Protein 9Q1F (pdb70)

Radius of gyration: 30.3 Å; Cα contacts (8 Å, |Δi|>4): 1273; chains: 2; bounding box: 85×87×67 Å

Nearest PDB structures (foldseek):
  2huk-assembly1_A-2  TM=9.975E-01  e=2.838E-24  Tequatrovirus T4
  6igl-assembly1_A  TM=9.955E-01  e=9.458E-24  Homo sapiens
  6bg5-assembly1_A  TM=9.302E-01  e=1.596E-24  Tequatrovirus T4
  7bu6-assembly1_A  TM=8.916E-01  e=4.093E-24  Tequatrovirus T4
  7mwz-assembly1_A  TM=4.841E-01  e=2.292E-34  Drosophila eugracilis

Secondary structure (DSSP, 8-state):
--HHHHHHHHT--EEEEEE-TTS-EEEETTEEEES-S-HHHHHHHHHHHHTS--TTB--HHHHHHHHHHHHHHHHHHHHT-TTTHHHHHHS-HHHHHHHHHHHHHH-HHHHHT-HHHHHHHHTT-HHHHHHHHTTSHHHHHSHHHHHHHHHHHHHSSSGGG----HHHHHHHHHIIIIIHHHHTTS-GGGPBEEESSS----BBSSSB-HHHHHHH-TT-EE---EEEEEETT----BS---STTHHHHSTT-TT-EEEEEEEEPPEEEEETTEEEEEE--EEEEEEE-SSSSSS-EEEEEEEE-HHHHHHHTT---HHHHHHHHHHHHHHHHHHHHH-SS-SSSEEEEEESSHHHHHHHHHHHHHHHHHH-/--HHHHHHHHT--EEEEEE-TTS-EEEETTEEEES-S-HHHHHHHHHHHHT--TTB--HHHHHHHHHHHHHHHHHHHHT-TTTHHHHHHS-HHHHHHHHHHHHHH-HHHHHT-HHHHHHHHTT-HHHHHHHHTTSHHHHHSHHHHHHHHHHHHH-SSTT--TT-HHHHHHHHHIIIIIHHHHHH--STTPBEEE------BBSSSB-TTT----EE---EEEEEETT----SS---TTTHHHHSTT-TT-EEEEEEEEPPEEEEETTEEEEEE--EEEEEEE---EEEEEEEE-HHHHHHHTT---HHHHHHHHHHHHHHHHHHHHT--S-TTSEEEEEESSHHHHHHHHHHHHHHHHHHH-

InterPro domains:
  IPR001165 T4-type lysozyme [PR00684] (4-23)
  IPR001165 T4-type lysozyme [PR00684] (24-42)
  IPR001165 T4-type lysozyme [PR00684] (51-70)
  IPR001165 T4-type lysozyme [PR00684] (72-92)
  IPR001165 T4-type lysozyme [PR00684] (95-114)
  IPR001165 T4-type lysozyme [PR00684] (118-137)
  IPR001165 T4-type lysozyme [PR00684] (138-159)
  IPR002196 Glycoside hydrolase, family 24 [PF00959] (11-135)
  IPR023346 Lysozyme-like domain superfamily [SSF53955] (1-161)
  IPR023347 Lysozyme domain superfamily [G3DSA:1.10.530.40] (1-164)
  IPR034690 Endolysin T4 type [MF_04110] (1-159)
  IPR052619 Bacteriophage lysozyme-like [PTHR37406] (4-161)

Sequence (734 aa):
MNIFEMLRIDQGLRLKIYKDTEGYYTIGIGHLLTKSPSLNAAKSELDKAIGRNTNGVITKDEAEKLFNQDVDAAVRGILRNAKLKPVYDSLDAVRRAALINMVFQMGETGVAGFTNSLRMLQQKRWDEAAVNLAKSRWYNQTPNRAKRVITTFRTGTWDAYGMLDVGAASAQSIWSGYLEIILSNGAMDARKIRHQTQPCDCGTLGHPSPEFKNVYGANSIVLPVLFELAPLDGDVPEGVATEAELAIHFPECESLKVHPELHVEPVTNDRAGVKGRSYGQHTVYSLLRSDSDDDARVFFPMEWATPISTVKSMNLEDSMLRVQLKAFCARFDQLVSQSQNHSHEIKLVKGLSRGDVGRAIIDAVREEQNRLMNIFEMLRIDQGLRLKIYKDTEGYYTIGIGHLLTKSPSLNAAKSELDKAIGRTNGVITKDEAEKLFNQDVDAAVRGILRNAKLKPVYDSLDAVRRAALINMVFQMGETGVAGFTNSLRMLQQKRWDEAAVNLAKSRWYNQTPNRAKRVITTFRTGTWDAYGMLDVGAASAQSIWSGYLEIILSNGAMDARKIRHQQPCDCGTLGHPSPEFKVYSIVLPVLFELAPLDGDVPEGVATEAELAIHFPECESLKVHPELHVEPVTNDRAGVKGRSYGQHTVYSLLRDARVFFPMEWATPISTVKSMNLEDSMLRVQLKAFCARFDQLVSQSQNHSHEIKLVKGLSRGDVGRAIIDAVREEQNRLQ

Solvent-accessible surface area: 33442 Å² total; per-residue (Å²): 90,71,31,6,23,0,0,6,0,11,61,14,21,137,15,140,32,43,110,54,147,134,32,56,19,3,0,1,5,39,32,82,17,31,141,35,116,54,82,113,40,0,49,54,77,0,35,156,38,24,71,100,142,8,107,5,43,0,36,70,115,29,0,51,112,1,3,66,83,37,18,86,43,15,29,131,4,0,73,180,36,95,137,0,93,58,2,17,68,37,6,63,81,28,23,80,5,0,0,6,0,2,16,45,58,58,29,50,124,30,0,10,58,31,88,82,4,11,120,13,1,74,102,108,74,52,100,95,0,8,90,42,1,39,154,26,171,14,52,113,112,46,51,39,17,0,98,16,0,11,32,0,0,92,57,15,52,55,122,26,0,43,221,56,53,4,0,13,8,13,0,8,44,12,14,13,15,42,2,81,20,4,4,80,101,34,37,2,63,56,20,107,5,87,50,97,115,116,119,30,114,4,19,26,2,29,147,32,11,108,75,1,72,115,96,40,25,89,79,7,47,14,4,21,5,1,0,0,0,0,0,14,56,1,54,24,8,167,18,28,5,71,122,95,87,21,74,114,17,9,41,93,11,136,51,17,103,8,14,71,50,1,23,0,69,42,10,87,42,47,30,12,2,10,87,24,50,39,13,9,59,1,12,4,2,0,1,66,42,68,102,38,134,81,122,6,28,0,2,0,0,1,10,6,0,27,12,1,33,21,1,106,49,23,139,26,88,99,4,38,15,36,13,11,1,45,9,0,4,56,64,1,47,80,22,13,81,125,23,182,99,20,41,118,26,5,46,19,5,103,1,18,24,42,20,18,0,1,67,22,0,42,98,6,0,55,84,3,21,137,111,128,96,73,36,11,22,0,0,3,0,8,58,10,18,138,16,145,32,43,135,47,136,131,29,80,26,5,0,1,11,43,42,87,23,28,141,34,132,50,92,100,32,0,39,66,64,2,58,144,47,31,46,164,35,125,5,61,6,42,60,99,48,1,48,120,18,5,71,96,33,17,75,49,14,30,134,6,0,92,179,38,92,112,0,96,56,3,28,77,40,4,70,83,26,20,88,4,0,1,8,1,1,10,48,48,69,28,39,120,21,0,16,58,26,71,86,4,7,114,20,1,74,95,102,70,50,99,88,0,4,91,46,1,37,156,25,207,4,48,112,144,41,48,42,23,0,105,15,0,9,35,0,1,88,67,14,51,62,127,29,29,74,157,82,51,1,1,10,9,12,0,32,32,7,20,23,15,20,0,88,16,6,13,93,108,33,42,5,62,60,23,106,8,88,45,120,137,131,28,128,7,15,18,0,31,119,16,23,110,116,6,115,136,74,48,44,9,0,24,4,0,2,0,0,0,0,13,44,0,49,17,7,159,17,26,3,82,100,94,87,13,71,109,24,9,40,77,14,170,19,14,97,4,18,53,55,0,22,0,63,46,11,100,29,42,83,3,2,25,128,25,75,32,1,4,30,0,1,4,1,0,0,72,134,168,44,35,0,4,0,0,2,11,6,1,31,15,3,30,7,4,85,45,27,137,30,90,98,2,30,19,30,18,4,2,48,22,2,4,59,70,0,47,86,18,42,94,125,33,142,140,41,85,103,20,12,53,16,5,91,0,18,16,45,16,12,0,1,66,27,1,35,99,7,0,87,108,6,11,110,96,97,134

Structure (mmCIF, N/CA/C/O backbone):
data_9Q1F
#
_entry.id   9Q1F
#
_cell.length_a   66.946
_cell.length_b   88.743
_cell.length_c   76.023
_cell.angle_alpha   90.000
_cell.angle_beta   94.143
_cell.angle_gamma   90.000
#
_symmetry.space_group_name_H-M   'P 1 21 1'
#
loop_
_entity.id
_entity.type
_entity.pdbx_description
1 polymer 'Endolysin,Stimulator of interferon genes'
2 non-polymer cGAMP
3 water water
#
loop_
_atom_site.group_PDB
_atom_site.id
_atom_site.type_symbol
_atom_site.label_atom_id
_atom_site.label_alt_id
_atom_site.label_comp_id
_atom_site.label_asym_id
_atom_site.label_entity_id
_atom_site.label_seq_id
_atom_site.pdbx_PDB_ins_code
_atom_site.Cartn_x
_atom_site.Cartn_y
_atom_site.Cartn_z
_atom_site.occupancy
_atom_site.B_iso_or_equiv
_atom_site.auth_seq_id
_atom_site.auth_comp_id
_atom_site.auth_asym_id
_atom_site.auth_atom_id
_atom_site.pdbx_PDB_model_num
ATOM 1 N N . MET A 1 1 ? 34.51160 32.76715 71.86813 1.000 56.98152 -16 MET A N 1
ATOM 2 C CA . MET A 1 1 ? 35.95544 32.60107 71.78731 1.000 62.22924 -16 MET A CA 1
ATOM 3 C C . MET A 1 1 ? 36.67328 33.93515 71.94064 1.000 60.09970 -16 MET A C 1
ATOM 4 O O . MET A 1 1 ? 36.22312 34.81689 72.67297 1.000 67.10880 -16 MET A O 1
ATOM 9 N N . ASN A 1 2 ? 37.79414 34.07241 71.23967 1.000 52.65761 -15 ASN A N 1
ATOM 10 C CA . ASN A 1 2 ? 38.64795 35.24730 71.35149 1.000 56.67593 -15 ASN A CA 1
ATOM 11 C C . ASN A 1 2 ? 39.46048 35.37155 70.06799 1.000 51.01645 -15 ASN A C 1
ATOM 12 O O . ASN A 1 2 ? 39.31657 34.57517 69.13651 1.000 49.64873 -15 ASN A O 1
ATOM 17 N N . ILE A 1 3 ? 40.32337 36.38837 70.03018 1.000 55.46939 -14 ILE A N 1
ATOM 18 C CA . ILE A 1 3 ? 41.16505 36.62369 68.86112 1.000 47.58658 -14 ILE A CA 1
ATOM 19 C C . ILE A 1 3 ? 42.16608 35.48948 68.66803 1.000 49.62316 -14 ILE A C 1
ATOM 20 O O . ILE A 1 3 ? 42.56454 35.19022 67.53507 1.000 52.78414 -14 ILE A O 1
ATOM 25 N N . PHE A 1 4 ? 42.58627 34.84038 69.75696 1.000 51.06557 -13 PHE A N 1
ATOM 26 C CA . PHE A 1 4 ? 43.55795 33.75563 69.65279 1.000 52.02886 -13 PHE A CA 1
ATOM 27 C C . PHE A 1 4 ? 42.99865 32.58374 68.85366 1.000 48.89949 -13 PHE A C 1
ATOM 28 O O . PHE A 1 4 ? 43.65375 32.07387 67.93725 1.000 46.18713 -13 PHE A O 1
ATOM 36 N N . GLU A 1 5 ? 41.78272 32.14344 69.18623 1.000 55.36002 -12 GLU A N 1
ATOM 37 C CA . GLU A 1 5 ? 41.15951 31.05590 68.43706 1.000 50.99930 -12 GLU A CA 1
ATOM 38 C C . GLU A 1 5 ? 40.88149 31.46186 66.99453 1.000 52.89905 -12 GLU A C 1
ATOM 39 O O . GLU A 1 5 ? 40.97447 30.63109 66.08246 1.000 50.88799 -12 GLU A O 1
ATOM 45 N N . MET A 1 6 ? 40.51802 32.72879 66.77551 1.000 46.59159 -11 MET A N 1
ATOM 46 C CA . MET A 1 6 ? 40.27937 33.22584 65.42279 1.000 44.23736 -11 MET A CA 1
ATOM 47 C C . MET A 1 6 ? 41.50083 33.02118 64.53190 1.000 43.60864 -11 MET A C 1
ATOM 48 O O . MET A 1 6 ? 41.40239 32.43718 63.44544 1.000 39.69458 -11 MET A O 1
ATOM 53 N N . LEU A 1 7 ? 42.66509 33.50492 64.97708 1.000 42.85797 -10 LEU A N 1
ATOM 54 C CA . LEU A 1 7 ? 43.87937 33.38685 64.17509 1.000 50.50670 -10 LEU A CA 1
ATOM 55 C C . LEU A 1 7 ? 44.41184 31.95975 64.16452 1.000 46.23846 -10 LEU A C 1
ATOM 56 O O . LEU A 1 7 ? 45.01906 31.53460 63.17462 1.000 44.99811 -10 LEU A O 1
ATOM 61 N N . ARG A 1 8 ? 44.19889 31.21138 65.25018 1.000 44.38641 -9 ARG A N 1
ATOM 62 C CA . ARG A 1 8 ? 44.58701 29.80470 65.26869 1.000 50.87487 -9 ARG A CA 1
ATOM 63 C C . ARG A 1 8 ? 43.85834 29.02617 64.18055 1.000 48.92451 -9 ARG A C 1
ATOM 64 O O . ARG A 1 8 ? 44.41806 28.09650 63.58762 1.000 47.99260 -9 ARG A O 1
ATOM 72 N N . ILE A 1 9 ? 42.60272 29.38699 63.91358 1.000 49.06061 -8 ILE A N 1
ATOM 73 C CA . ILE A 1 9 ? 41.85302 28.75914 62.82993 1.000 44.32475 -8 ILE A CA 1
ATOM 74 C C . ILE A 1 9 ? 42.34750 29.25238 61.47452 1.000 44.19946 -8 ILE A C 1
ATOM 75 O O . ILE A 1 9 ? 42.60039 28.45776 60.56169 1.000 40.64656 -8 ILE A O 1
ATOM 80 N N . ASP A 1 10 ? 42.51059 30.57001 61.32838 1.000 50.12962 -7 ASP A N 1
ATOM 81 C CA . ASP A 1 10 ? 42.81302 31.14637 60.02103 1.000 46.09138 -7 ASP A CA 1
ATOM 82 C C . ASP A 1 10 ? 44.25986 30.91101 59.60458 1.000 46.31713 -7 ASP A C 1
ATOM 83 O O . ASP A 1 10 ? 44.53047 30.65374 58.42656 1.000 44.64859 -7 ASP A O 1
ATOM 88 N N . GLN A 1 11 ? 45.19904 30.98099 60.54720 1.000 48.80140 -6 GLN A N 1
ATOM 89 C CA . GLN A 1 11 ? 46.61642 30.84588 60.23443 1.000 43.85643 -6 GLN A CA 1
ATOM 90 C C . GLN A 1 11 ? 47.21689 29.51635 60.65583 1.000 52.18551 -6 GLN A C 1
ATOM 91 O O . GLN A 1 11 ? 48.11632 29.01825 59.97619 1.000 53.44018 -6 GLN A O 1
ATOM 97 N N . GLY A 1 12 ? 46.73919 28.92799 61.74226 1.000 52.35801 -5 GLY A N 1
ATOM 98 C CA . GLY A 1 12 ? 47.33155 27.72462 62.27921 1.000 56.41392 -5 GLY A CA 1
ATOM 99 C C . GLY A 1 12 ? 48.30464 28.03573 63.40380 1.000 46.20396 -5 GLY A C 1
ATOM 100 O O . GLY A 1 12 ? 48.818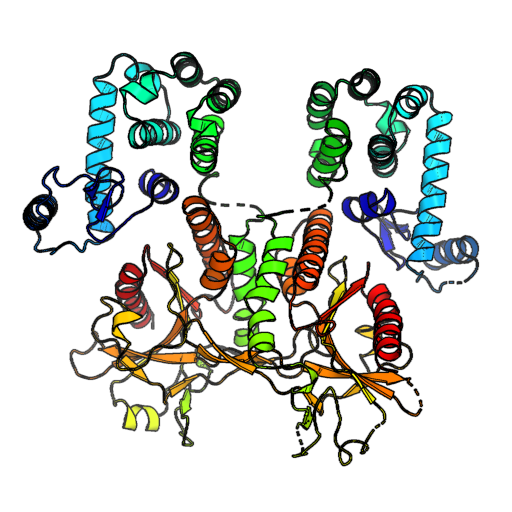35 29.14856 63.53857 1.000 40.69329 -5 GLY A O 1
ATOM 101 N N . LEU A 1 13 ? 48.56162 27.02682 64.22759 1.000 46.60971 -4 LEU A N 1
ATOM 102 C CA . LEU A 1 13 ? 49.45288 27.16949 65.36786 1.000 49.25058 -4 LEU A CA 1
ATOM 103 C C . LEU A 1 13 ? 50.43933 26.01358 65.37465 1.000 52.25837 -4 LEU A C 1
ATOM 104 O O . LEU A 1 13 ? 50.06192 24.86155 65.14017 1.000 55.49682 -4 LEU A O 1
ATOM 109 N N . ARG A 1 14 ? 51.70366 26.32867 65.64490 1.000 54.42343 -3 ARG A N 1
ATOM 110 C CA . ARG A 1 14 ? 52.76211 25.33258 65.72179 1.000 47.78920 -3 ARG A CA 1
ATOM 111 C C . ARG A 1 14 ? 53.49361 25.47060 67.04596 1.000 48.46457 -3 ARG A C 1
ATOM 112 O O . ARG A 1 14 ? 53.88465 26.57579 67.43367 1.000 53.00293 -3 ARG A O 1
ATOM 120 N N . LEU A 1 15 ? 53.68485 24.34581 67.72811 1.000 59.76568 -2 LEU A N 1
ATOM 121 C CA . LEU A 1 15 ? 54.40000 24.31119 68.99299 1.000 61.12763 -2 LEU A CA 1
ATOM 122 C C . LEU A 1 15 ? 55.85384 23.89815 68.81830 1.000 59.68415 -2 LEU A C 1
ATOM 123 O O . LEU A 1 15 ? 56.57517 23.76860 69.81213 1.000 61.02492 -2 LEU A O 1
ATOM 128 N N . LYS A 1 16 ? 56.29071 23.68242 67.57951 1.000 58.32098 -1 LYS A N 1
ATOM 129 C CA . LYS A 1 16 ? 57.68306 23.43726 67.24345 1.000 58.29783 -1 LYS A CA 1
ATOM 130 C C . LYS A 1 16 ? 58.17325 24.53907 66.31179 1.000 58.99885 -1 LYS A C 1
ATOM 131 O O . LYS A 1 16 ? 57.39450 25.11450 65.54516 1.000 57.54318 -1 LYS A O 1
ATOM 137 N N . ILE A 1 17 ? 59.47210 24.83287 66.38058 1.000 55.22347 0 ILE A N 1
ATOM 138 C CA . ILE A 1 17 ? 60.05039 25.86357 65.52483 1.000 56.98684 0 ILE A CA 1
ATOM 139 C C . ILE A 1 17 ? 59.99192 25.41011 64.07215 1.000 55.26279 0 ILE A C 1
ATOM 140 O O . ILE A 1 17 ? 60.40738 24.29380 63.73553 1.000 62.05967 0 ILE A O 1
ATOM 145 N N . TYR A 1 18 ? 59.46876 26.27204 63.20241 1.000 49.30808 1 TYR A N 1
ATOM 146 C CA . TYR A 1 18 ? 59.36887 25.97017 61.78296 1.000 58.34897 1 TYR A CA 1
ATOM 147 C C . TYR A 1 18 ? 59.83011 27.16960 60.96766 1.000 53.82779 1 TYR A C 1
ATOM 148 O O . TYR A 1 18 ? 59.86887 28.30326 61.45312 1.000 52.66605 1 TYR A O 1
ATOM 157 N N . LYS A 1 19 ? 60.17259 26.90235 59.71031 1.000 54.79153 2 LYS A N 1
ATOM 158 C CA . LYS A 1 19 ? 60.48370 27.95145 58.75080 1.000 55.86249 2 LYS A CA 1
ATOM 159 C C . LYS A 1 19 ? 59.20786 28.36511 58.02923 1.000 58.54033 2 LYS A C 1
ATOM 160 O O . LYS A 1 19 ? 58.46019 27.51221 57.54046 1.000 64.73862 2 LYS A O 1
ATOM 166 N N . ASP A 1 20 ? 58.96212 29.66958 57.96358 1.000 56.71902 3 ASP A N 1
ATOM 167 C CA . ASP A 1 20 ? 57.74971 30.18485 57.34173 1.000 57.26045 3 ASP A CA 1
ATOM 168 C C . ASP A 1 20 ? 57.93354 30.25531 55.82491 1.000 63.37139 3 ASP A C 1
ATOM 169 O O . ASP A 1 20 ? 58.84130 29.64656 55.25204 1.000 65.72602 3 ASP A O 1
ATOM 174 N N . THR A 1 21 ? 57.03556 30.98426 55.15767 1.000 68.40457 4 THR A N 1
ATOM 175 C CA . THR A 1 21 ? 57.05153 31.05863 53.69959 1.000 67.95312 4 THR A CA 1
ATOM 176 C C . THR A 1 21 ? 58.38235 31.59594 53.17933 1.000 68.71721 4 THR A C 1
ATOM 177 O O . THR A 1 21 ? 58.89701 31.11946 52.16019 1.000 69.28406 4 THR A O 1
ATOM 181 N N . GLU A 1 22 ? 58.96612 32.57090 53.87416 1.000 66.00673 5 GLU A N 1
ATOM 182 C CA . GLU A 1 22 ? 60.23209 33.15943 53.45643 1.000 66.45253 5 GLU A CA 1
ATOM 183 C C . GLU A 1 22 ? 61.45172 32.45841 54.03924 1.000 61.05858 5 GLU A C 1
ATOM 184 O O . GLU A 1 22 ? 62.57655 32.90420 53.79122 1.000 56.35373 5 GLU A O 1
ATOM 190 N N . GLY A 1 23 ? 61.27249 31.38446 54.79837 1.000 60.95326 6 GLY A N 1
ATOM 191 C CA . GLY A 1 23 ? 62.40960 30.64255 55.29431 1.000 59.45077 6 GLY A CA 1
ATOM 192 C C . GLY A 1 23 ? 62.88533 31.05074 56.66849 1.000 59.00773 6 GLY A C 1
ATOM 193 O O . GLY A 1 23 ? 63.94399 30.58176 57.10339 1.000 63.25989 6 GLY A O 1
ATOM 194 N N . TYR A 1 24 ? 62.14215 31.90586 57.36481 1.000 57.76255 7 TYR A N 1
ATOM 195 C CA . TYR A 1 24 ? 62.54467 32.40329 58.67142 1.000 52.14484 7 TYR A CA 1
ATOM 196 C C . TYR A 1 24 ? 61.94843 31.54238 59.77657 1.000 53.14382 7 TYR A C 1
ATOM 197 O O . TYR A 1 24 ? 60.80377 31.08943 59.68039 1.000 52.97784 7 TYR A O 1
ATOM 206 N N . TYR A 1 25 ? 62.73453 31.32214 60.82795 1.000 50.00784 8 TYR A N 1
ATOM 207 C CA . TYR A 1 25 ? 62.29389 30.48135 61.93181 1.000 49.23768 8 TYR A CA 1
ATOM 208 C C . TYR A 1 25 ? 61.12829 31.13237 62.66423 1.000 48.69559 8 TYR A C 1
ATOM 209 O O . TYR A 1 25 ? 61.15520 32.33101 62.95956 1.000 49.93944 8 TYR A O 1
ATOM 218 N N . THR A 1 26 ? 60.10355 30.33388 62.95801 1.000 48.92073 9 THR A N 1
ATOM 219 C CA . THR A 1 26 ? 58.85174 30.83961 63.49672 1.000 48.93531 9 THR A CA 1
ATOM 220 C C . THR A 1 26 ? 58.29305 29.83845 64.50040 1.000 55.03937 9 THR A C 1
ATOM 221 O O . THR A 1 26 ? 58.59148 28.64278 64.45038 1.000 57.88152 9 THR A O 1
ATOM 225 N N . ILE A 1 27 ? 57.47027 30.34676 65.42019 1.000 56.59133 10 ILE A N 1
ATOM 226 C CA . ILE A 1 27 ? 56.86059 29.54632 66.47280 1.000 48.46012 10 ILE A CA 1
ATOM 227 C C . ILE A 1 27 ? 55.44652 30.06641 66.69629 1.000 52.90447 10 ILE A C 1
ATOM 228 O O . ILE A 1 27 ? 55.11204 31.19417 66.32885 1.000 53.68790 10 ILE A O 1
ATOM 233 N N . GLY A 1 28 ? 54.61168 29.22774 67.30580 1.000 46.92338 11 GLY A N 1
ATOM 234 C CA . GLY A 1 28 ? 53.26834 29.65653 67.65998 1.000 41.08168 11 GLY A CA 1
ATOM 235 C C . GLY A 1 28 ? 52.44471 30.03472 66.44568 1.000 46.53539 11 GLY A C 1
ATOM 236 O O . GLY A 1 28 ? 52.45240 29.35061 65.41603 1.000 48.96192 11 GLY A O 1
ATOM 237 N N . ILE A 1 29 ? 51.71924 31.14715 66.56668 1.000 44.20662 12 ILE A N 1
ATOM 238 C CA . ILE A 1 29 ? 50.89857 31.66857 65.47906 1.000 47.26367 12 ILE A CA 1
ATOM 239 C C . ILE A 1 29 ? 51.68837 32.74587 64.74663 1.000 46.77765 12 ILE A C 1
ATOM 240 O O . ILE A 1 29 ? 51.54184 33.94109 65.02726 1.000 48.57113 12 ILE A O 1
ATOM 245 N N . GLY A 1 30 ? 52.53709 32.32612 63.81363 1.000 50.30203 13 GLY A N 1
ATOM 246 C CA . GLY A 1 30 ? 53.29197 33.25530 62.98447 1.000 43.10355 13 GLY A CA 1
ATOM 247 C C . GLY A 1 30 ? 54.14384 34.24166 63.75340 1.000 51.28927 13 GLY A C 1
ATOM 248 O O . GLY A 1 30 ? 54.20094 35.42391 63.39144 1.000 54.54466 13 GLY A O 1
ATOM 249 N N . HIS A 1 31 ? 54.82506 33.77990 64.79932 1.000 46.66457 14 HIS A N 1
ATOM 250 C CA . HIS A 1 31 ? 55.68796 34.62855 65.61363 1.000 48.22821 14 HIS A CA 1
ATOM 251 C C . HIS A 1 31 ? 57.13185 34.48023 65.15155 1.000 47.65691 14 HIS A C 1
ATOM 252 O O . HIS A 1 31 ? 57.75648 33.43607 65.36620 1.000 52.82314 14 HIS A O 1
ATOM 259 N N . LEU A 1 32 ? 57.66554 35.53424 64.54258 1.000 45.40748 15 LEU A N 1
ATOM 260 C CA . LEU A 1 32 ? 59.04039 35.50489 64.06864 1.000 47.29860 15 LEU A CA 1
ATOM 261 C C . LEU A 1 32 ? 60.01154 35.48765 65.24311 1.000 52.19318 15 LEU A C 1
ATOM 262 O O . LEU A 1 32 ? 59.83459 36.20526 66.23171 1.000 52.63609 15 LEU A O 1
ATOM 267 N N . LEU A 1 33 ? 61.03831 34.64753 65.13143 1.000 46.50725 16 LEU A N 1
ATOM 268 C CA . LEU A 1 33 ? 62.08574 34.52775 66.13718 1.000 50.95140 16 LEU A CA 1
ATOM 269 C C . LEU A 1 33 ? 63.34237 35.28369 65.72820 1.000 49.35826 16 LEU A C 1
ATOM 270 O O . LEU A 1 33 ? 63.84390 36.11465 66.49099 1.000 49.12498 16 LEU A O 1
ATOM 275 N N . THR A 1 34 ? 63.85788 35.00925 64.53272 1.000 46.18033 17 THR A N 1
ATOM 276 C CA . THR A 1 34 ? 65.04047 35.68592 64.02409 1.000 48.54733 17 THR A CA 1
ATOM 277 C C . THR A 1 34 ? 65.05385 35.55976 62.50782 1.000 48.80583 17 THR A C 1
ATOM 278 O O . THR A 1 34 ? 64.45915 34.63741 61.94271 1.000 47.82669 17 THR A O 1
ATOM 282 N N . LYS A 1 35 ? 65.72534 36.50546 61.85625 1.000 45.63320 18 LYS A N 1
ATOM 283 C CA . LYS A 1 35 ? 65.98122 36.41436 60.42727 1.000 46.64639 18 LYS A CA 1
ATOM 284 C C . LYS A 1 35 ? 67.27479 35.67687 60.13279 1.000 48.43730 18 LYS A C 1
ATOM 285 O O . LYS A 1 35 ? 67.71312 35.64314 58.97856 1.000 50.99685 18 LYS A O 1
ATOM 291 N N . SER A 1 36 ? 67.88848 35.09533 61.14867 1.000 47.09293 19 SER A N 1
ATOM 292 C CA . SER A 1 36 ? 69.10868 34.32697 60.98855 1.000 48.64173 19 SER A CA 1
ATOM 293 C C . SER A 1 36 ? 68.78400 32.92348 60.48253 1.000 49.91218 19 SER A C 1
ATOM 294 O O . SER A 1 36 ? 67.78569 32.32770 60.89686 1.000 57.73435 19 SER A O 1
ATOM 297 N N . PRO A 1 37 ? 69.59843 32.38048 59.57705 1.000 53.80910 20 PRO A N 1
ATOM 298 C CA . PRO A 1 37 ? 69.45637 30.97484 59.18649 1.000 52.65404 20 PRO A CA 1
ATOM 299 C C . PRO A 1 37 ? 70.03671 29.99155 60.19030 1.000 59.00038 20 PRO A C 1
ATOM 300 O O . PRO A 1 37 ? 70.09104 28.79477 59.89623 1.000 65.56611 20 PRO A O 1
ATOM 304 N N . SER A 1 38 ? 70.46922 30.46812 61.35541 1.000 59.50406 21 SER A N 1
ATOM 305 C CA . SER A 1 38 ? 71.05250 29.62023 62.38834 1.000 58.35142 21 SER A CA 1
ATOM 306 C C . SER A 1 38 ? 69.94198 29.15671 63.32397 1.000 58.75326 21 SER A C 1
ATOM 307 O O . SER A 1 38 ? 69.32374 29.96899 64.02019 1.000 62.20615 21 SER A O 1
ATOM 310 N N . LEU A 1 39 ? 69.67963 27.84842 63.32013 1.000 61.41727 22 LEU A N 1
ATOM 311 C CA . LEU A 1 39 ? 68.66560 27.27669 64.20104 1.000 62.19108 22 LEU A CA 1
ATOM 312 C C . LEU A 1 39 ? 68.98206 27.52932 65.67324 1.000 66.56879 22 LEU A C 1
ATOM 313 O O . LEU A 1 39 ? 68.06817 27.71742 66.48594 1.000 70.32347 22 LEU A O 1
ATOM 318 N N . ASN A 1 40 ? 70.26806 27.53643 66.03971 1.000 65.73593 23 ASN A N 1
ATOM 319 C CA . ASN A 1 40 ? 70.62885 27.79551 67.43182 1.000 64.83929 23 ASN A CA 1
ATOM 320 C C . ASN A 1 40 ? 70.29345 29.22625 67.83729 1.000 65.53085 23 ASN A C 1
ATOM 321 O O . ASN A 1 40 ? 69.87228 29.47091 68.97468 1.000 67.29463 23 ASN A O 1
ATOM 326 N N . ALA A 1 41 ? 70.48466 30.18522 66.92721 1.000 56.42132 24 ALA A N 1
ATOM 327 C CA . ALA A 1 41 ? 70.13490 31.56934 67.22960 1.000 53.12281 24 ALA A CA 1
ATOM 328 C C . ALA A 1 41 ? 68.64109 31.70914 67.49397 1.000 61.54952 24 ALA A C 1
ATOM 329 O O . ALA A 1 41 ? 68.22714 32.42726 68.41227 1.000 58.20194 24 ALA A O 1
ATOM 331 N N . ALA A 1 42 ? 67.81652 31.03221 66.69051 1.000 60.73363 25 ALA A N 1
ATOM 332 C CA . ALA A 1 42 ? 66.37412 31.05298 66.90912 1.000 62.43244 25 ALA A CA 1
ATOM 333 C C . ALA A 1 42 ? 65.99398 30.37646 68.22127 1.000 60.92981 25 ALA A C 1
ATOM 334 O O . ALA A 1 42 ? 65.10575 30.85671 68.93515 1.000 63.48786 25 ALA A O 1
ATOM 336 N N . LYS A 1 43 ? 66.64270 29.25584 68.55314 1.000 58.68329 26 LYS A N 1
ATOM 337 C CA . LYS A 1 43 ? 66.33210 28.57782 69.80890 1.000 57.32093 26 LYS A CA 1
ATOM 338 C C . LYS A 1 43 ? 66.68580 29.44361 71.00942 1.000 60.68625 26 LYS A C 1
ATOM 339 O O . LYS A 1 43 ? 65.95371 29.46617 72.00566 1.000 63.48846 26 LYS A O 1
ATOM 345 N N . SER A 1 44 ? 67.81683 30.14768 70.94158 1.000 68.83842 27 SER A N 1
ATOM 346 C CA . SER A 1 44 ? 68.18399 31.06426 72.01524 1.000 73.82847 27 SER A CA 1
ATOM 347 C C . SER A 1 44 ? 67.21212 32.23365 72.10080 1.000 69.91844 27 SER A C 1
ATOM 348 O O . SER A 1 44 ? 66.84425 32.66369 73.20060 1.000 69.37361 27 SER A O 1
ATOM 351 N N . GLU A 1 45 ? 66.78885 32.76211 70.94932 1.000 63.22793 28 GLU A N 1
ATOM 352 C CA . GLU A 1 45 ? 65.82442 33.85693 70.94694 1.000 62.60349 28 GLU A CA 1
ATOM 353 C C . GLU A 1 45 ? 64.48427 33.41008 71.51771 1.000 60.37564 28 GLU A C 1
ATOM 354 O O . GLU A 1 45 ? 63.79169 34.19061 72.18112 1.000 61.70460 28 GLU A O 1
ATOM 360 N N . LEU A 1 46 ? 64.10098 32.15624 71.26849 1.000 59.47531 29 LEU A N 1
ATOM 361 C CA . LEU A 1 46 ? 62.87229 31.62831 71.85212 1.000 57.77140 29 LEU A CA 1
ATOM 362 C C . LEU A 1 46 ? 62.99358 31.52267 73.36787 1.000 61.42360 29 LEU A C 1
ATOM 363 O O . LEU A 1 46 ? 62.06080 31.87543 74.09890 1.000 60.87224 29 LEU A O 1
ATOM 368 N N . ASP A 1 47 ? 64.13830 31.03432 73.85284 1.000 68.65814 30 ASP A N 1
ATOM 369 C CA . ASP A 1 47 ? 64.36331 30.91418 75.29073 1.000 65.03630 30 ASP A CA 1
ATOM 370 C C . ASP A 1 47 ? 64.23491 32.26027 75.99763 1.000 64.18249 30 ASP A C 1
ATOM 371 O O . ASP A 1 47 ? 63.62368 32.34629 77.06973 1.000 61.72154 30 ASP A O 1
ATOM 376 N N . LYS A 1 48 ? 64.80917 33.32253 75.42088 1.000 54.28777 31 LYS A N 1
ATOM 377 C CA . LYS A 1 48 ? 64.69659 34.63780 76.04565 1.000 51.92545 31 LYS A CA 1
ATOM 378 C C . LYS A 1 48 ? 63.25056 35.11404 76.08610 1.000 67.54169 31 LYS A C 1
ATOM 379 O O . LYS A 1 48 ? 62.85316 35.81586 77.02357 1.000 70.93510 31 LYS A O 1
ATOM 385 N N . ALA A 1 49 ? 62.45639 34.75536 75.07494 1.000 64.98201 32 ALA A N 1
ATOM 386 C CA . ALA A 1 49 ? 61.05563 35.16362 75.03837 1.000 57.78274 32 ALA A CA 1
ATOM 387 C C . ALA A 1 49 ? 60.24291 34.47553 76.12824 1.000 61.93948 32 ALA A C 1
ATOM 388 O O . ALA A 1 49 ? 59.32694 35.07716 76.70189 1.000 58.56420 32 ALA A O 1
ATOM 390 N N . ILE A 1 50 ? 60.56261 33.21717 76.42864 1.000 63.64010 33 ILE A N 1
ATOM 391 C CA . ILE A 1 50 ? 59.78630 32.44377 77.38929 1.000 63.48320 33 ILE A CA 1
ATOM 392 C C . ILE A 1 50 ? 60.42523 32.37176 78.77457 1.000 64.73078 33 ILE A C 1
ATOM 393 O O . ILE A 1 50 ? 59.70178 32.19605 79.76666 1.000 63.39255 33 ILE A O 1
ATOM 398 N N . GLY A 1 51 ? 61.73953 32.52927 78.87898 1.000 69.41480 34 GLY A N 1
ATOM 399 C CA . GLY A 1 51 ? 62.38563 32.38811 80.16888 1.000 70.71032 34 GLY A CA 1
ATOM 400 C C . GLY A 1 51 ? 62.51964 30.94231 80.58619 1.000 64.94490 34 GLY A C 1
ATOM 401 O O . GLY A 1 51 ? 62.38909 30.62443 81.77539 1.000 68.13978 34 GLY A O 1
ATOM 402 N N . ARG A 1 52 ? 62.78525 30.05417 79.63246 1.000 64.88291 35 ARG A N 1
ATOM 403 C CA . ARG A 1 52 ? 62.84037 28.62177 79.87554 1.000 71.51381 35 ARG A CA 1
ATOM 404 C C . ARG A 1 52 ? 63.94578 28.03818 79.00530 1.000 71.75504 35 ARG A C 1
ATOM 405 O O . ARG A 1 52 ? 64.58805 28.74663 78.22549 1.000 78.67484 35 ARG A O 1
ATOM 413 N N . ASN A 1 53 ? 64.17318 26.73761 79.15054 1.000 76.41390 36 ASN A N 1
ATOM 414 C CA . ASN A 1 53 ? 65.03541 25.97306 78.25206 1.000 78.59549 36 ASN A CA 1
ATOM 415 C C . ASN A 1 53 ? 64.11010 25.07822 77.43041 1.000 80.28083 36 ASN A C 1
ATOM 416 O O . ASN A 1 53 ? 63.80168 23.95036 77.81842 1.000 77.69408 36 ASN A O 1
ATOM 421 N N . THR A 1 54 ? 63.66795 25.59912 76.28568 1.000 74.98141 37 THR A N 1
ATOM 422 C CA . THR A 1 54 ? 62.62224 24.97660 75.48216 1.000 80.65585 37 THR A CA 1
ATOM 423 C C . THR A 1 54 ? 63.16635 23.99380 74.45201 1.000 73.19517 37 THR A C 1
ATOM 424 O O . THR A 1 54 ? 62.55964 22.93975 74.23344 1.000 75.68392 37 THR A O 1
ATOM 428 N N . ASN A 1 55 ? 64.28351 24.32926 73.80330 1.000 79.21023 38 ASN A N 1
ATOM 429 C CA . ASN A 1 55 ? 64.85583 23.55647 72.69951 1.000 83.70611 38 ASN A CA 1
ATOM 430 C C . ASN A 1 55 ? 63.95446 23.53166 71.46579 1.000 78.65767 38 ASN A C 1
ATOM 431 O O . ASN A 1 55 ? 64.06790 22.63130 70.62834 1.000 75.57516 38 ASN A O 1
ATOM 436 N N . GLY A 1 56 ? 63.04749 24.49639 71.33076 1.000 73.83221 39 GLY A N 1
ATOM 437 C CA . GLY A 1 56 ? 62.19463 24.57406 70.16393 1.000 67.46845 39 GLY A CA 1
ATOM 438 C C . GLY A 1 56 ? 60.80465 23.99812 70.30814 1.000 69.89548 39 GLY A C 1
ATOM 439 O O . GLY A 1 56 ? 60.01728 24.09778 69.36009 1.000 72.72624 39 GLY A O 1
ATOM 440 N N . VAL A 1 57 ? 60.46580 23.41710 71.45462 1.000 72.21308 40 VAL A N 1
ATOM 441 C CA . VAL A 1 57 ? 59.13955 22.85969 71.68826 1.000 69.84823 40 VAL A CA 1
ATOM 442 C C . VAL A 1 57 ? 58.46737 23.72669 72.74024 1.000 75.44961 40 VAL A C 1
ATOM 443 O O . VAL A 1 57 ? 59.02677 23.95367 73.82023 1.000 79.62900 40 VAL A O 1
ATOM 447 N N . ILE A 1 58 ? 57.26323 24.20205 72.42454 1.000 71.23255 41 ILE A N 1
ATOM 448 C CA . ILE A 1 58 ? 56.56061 25.18348 73.23513 1.000 63.45428 41 ILE A CA 1
ATOM 449 C C . ILE A 1 58 ? 55.16023 24.66414 73.53526 1.000 70.59952 41 ILE A C 1
ATOM 450 O O . ILE A 1 58 ? 54.65419 23.75513 72.87463 1.000 74.69140 41 ILE A O 1
ATOM 455 N N . THR A 1 59 ? 54.54249 25.23651 74.56308 1.000 74.98885 42 THR A N 1
ATOM 456 C CA . THR A 1 59 ? 53.21044 24.82776 74.98348 1.000 74.01193 42 THR A CA 1
ATOM 457 C C . THR A 1 59 ? 52.16870 25.80058 74.44184 1.000 79.40779 42 THR A C 1
ATOM 458 O O . THR A 1 59 ? 52.49273 26.83389 73.85162 1.000 71.32464 42 THR A O 1
ATOM 462 N N . LYS A 1 60 ? 50.89538 25.45723 74.65226 1.000 77.18070 43 LYS A N 1
ATOM 463 C CA . LYS A 1 60 ? 49.82136 26.33411 74.19642 1.000 75.89777 43 LYS A CA 1
ATOM 464 C C . LYS A 1 60 ? 49.86350 27.66215 74.94035 1.000 73.69696 43 LYS A C 1
ATOM 465 O O . LYS A 1 60 ? 49.88844 28.73363 74.32295 1.000 77.53768 43 LYS A O 1
ATOM 471 N N . ASP A 1 61 ? 49.87433 27.60729 76.27654 1.000 75.58148 44 ASP A N 1
ATOM 472 C CA . ASP A 1 61 ? 49.84710 28.82349 77.07931 1.000 80.55252 44 ASP A CA 1
ATOM 473 C C . ASP A 1 61 ? 51.06731 29.69714 76.83265 1.000 81.39188 44 ASP A C 1
ATOM 474 O O . ASP A 1 61 ? 51.00862 30.90965 77.06538 1.000 86.95318 44 ASP A O 1
ATOM 479 N N . GLU A 1 62 ? 52.17045 29.10760 76.37193 1.000 71.56262 45 GLU A N 1
ATOM 480 C CA . GLU A 1 62 ? 53.32429 29.89475 75.95890 1.000 72.22978 45 GLU A CA 1
ATOM 481 C C . GLU A 1 62 ? 53.10809 30.51997 74.58468 1.000 65.34295 45 GLU A C 1
ATOM 482 O O . GLU A 1 62 ? 53.46116 31.68476 74.36761 1.000 60.27298 45 GLU A O 1
ATOM 488 N N . ALA A 1 63 ? 52.54054 29.75816 73.64401 1.000 69.79603 46 ALA A N 1
ATOM 489 C CA . ALA A 1 63 ? 52.23965 30.30661 72.32519 1.000 63.05700 46 ALA A CA 1
ATOM 490 C C . ALA A 1 63 ? 51.17582 31.39554 72.39328 1.000 57.09762 46 ALA A C 1
ATOM 491 O O . ALA A 1 63 ? 51.17373 32.30892 71.56017 1.000 55.95193 46 ALA A O 1
ATOM 493 N N . GLU A 1 64 ? 50.27278 31.32573 73.37371 1.000 64.14962 47 GLU A N 1
ATOM 494 C CA . GLU A 1 64 ? 49.28306 32.38404 73.53631 1.000 64.44841 47 GLU A CA 1
ATOM 495 C C . GLU A 1 64 ? 49.87269 33.59509 74.24500 1.000 64.01855 47 GLU A C 1
ATOM 496 O O . GLU A 1 64 ? 49.42679 34.72457 74.01337 1.000 67.16081 47 GLU A O 1
ATOM 502 N N . LYS A 1 65 ? 50.88490 33.38704 75.08807 1.000 69.66937 48 LYS A N 1
ATOM 503 C CA . LYS A 1 65 ? 51.60890 34.52107 75.64750 1.000 64.90112 48 LYS A CA 1
ATOM 504 C C . LYS A 1 65 ? 52.35220 35.27631 74.55512 1.000 59.75686 48 LYS A C 1
ATOM 505 O O . LYS A 1 65 ? 52.37601 36.51139 74.55383 1.000 60.48904 48 LYS A O 1
ATOM 511 N N . LEU A 1 66 ? 52.95793 34.54915 73.61308 1.000 56.52535 49 LEU A N 1
ATOM 512 C CA . LEU A 1 66 ? 53.61379 35.19433 72.48038 1.000 56.93941 49 LEU A CA 1
ATOM 513 C C . LEU A 1 66 ? 52.60192 35.83746 71.53933 1.000 59.33338 49 LEU A C 1
ATOM 514 O O . LEU A 1 66 ? 52.87812 36.88781 70.94935 1.000 59.93643 49 LEU A O 1
ATOM 519 N N . PHE A 1 67 ? 51.43135 35.21748 71.37440 1.000 55.58996 50 PHE A N 1
ATOM 520 C CA . PHE A 1 67 ? 50.42985 35.75958 70.46057 1.000 59.28951 50 PHE A CA 1
ATOM 521 C C . PHE A 1 67 ? 49.92877 37.12092 70.93072 1.000 60.11495 50 PHE A C 1
ATOM 522 O O . PHE A 1 67 ? 49.81322 38.06094 70.13526 1.000 59.13759 50 PHE A O 1
ATOM 530 N N . ASN A 1 68 ? 49.61902 37.24424 72.22470 1.000 57.35102 51 ASN A N 1
ATOM 531 C CA . ASN A 1 68 ? 49.13344 38.51791 72.74710 1.000 61.46399 51 ASN A CA 1
ATOM 532 C C . ASN A 1 68 ? 50.19954 39.60323 72.66427 1.000 59.95593 51 ASN A C 1
ATOM 533 O O . ASN A 1 68 ? 49.87061 40.78560 72.51010 1.000 62.35780 51 ASN A O 1
ATOM 538 N N . GLN A 1 69 ? 51.47583 39.22382 72.76929 1.000 58.80703 52 GLN A N 1
ATOM 539 C CA . GLN A 1 69 ? 52.55783 40.17785 72.54607 1.000 57.90575 52 GLN A CA 1
ATOM 540 C C . GLN A 1 69 ? 52.54366 40.69936 71.11321 1.000 57.81227 52 GLN A C 1
ATOM 541 O O . GLN A 1 69 ? 52.81495 41.88137 70.87302 1.000 65.15832 52 GLN A O 1
ATOM 547 N N . ASP A 1 70 ? 52.24394 39.83035 70.14408 1.000 60.27106 53 ASP A N 1
ATOM 548 C CA . ASP A 1 70 ? 52.07480 40.29658 68.77073 1.000 57.18285 53 ASP A CA 1
ATOM 549 C C . ASP A 1 70 ? 50.81687 41.14484 68.62986 1.000 60.20932 53 ASP A C 1
ATOM 550 O O . ASP A 1 70 ? 50.80381 42.12276 67.87309 1.000 59.39839 53 ASP A O 1
ATOM 555 N N . VAL A 1 71 ? 49.75044 40.78007 69.34821 1.000 55.58389 54 VAL A N 1
ATOM 556 C CA . VAL A 1 71 ? 48.48724 41.51032 69.25616 1.000 55.57223 54 VAL A CA 1
ATOM 557 C C . VAL A 1 71 ? 48.65855 42.94175 69.75090 1.000 54.23565 54 VAL A C 1
ATOM 558 O O . VAL A 1 71 ? 48.22722 43.89889 69.09746 1.000 58.25852 54 VAL A O 1
ATOM 562 N N . ASP A 1 72 ? 49.29128 43.10948 70.91510 1.000 60.24408 55 ASP A N 1
ATOM 563 C CA . ASP A 1 72 ? 49.46890 44.44765 71.47118 1.000 60.72255 55 ASP A CA 1
ATOM 564 C C . ASP A 1 72 ? 50.38521 45.29321 70.59564 1.000 63.03797 55 ASP A C 1
ATOM 565 O O . ASP A 1 72 ? 50.12809 46.48502 70.38806 1.000 63.00136 55 ASP A O 1
ATOM 570 N N . ALA A 1 73 ? 51.46633 44.69806 70.08565 1.000 59.31371 56 ALA A N 1
ATOM 571 C CA . ALA A 1 73 ? 52.35454 45.42407 69.18405 1.000 59.09282 56 ALA A CA 1
ATOM 572 C C . ALA A 1 73 ? 51.64311 45.79018 67.88787 1.000 54.17766 56 ALA A C 1
ATOM 573 O O . ALA A 1 73 ? 51.86621 46.87113 67.33121 1.000 58.85109 56 ALA A O 1
ATOM 575 N N . ALA A 1 74 ? 50.78202 44.89994 67.39063 1.000 55.59326 57 ALA A N 1
ATOM 576 C CA . ALA A 1 74 ? 50.02500 45.20296 66.18092 1.000 56.99212 57 ALA A CA 1
ATOM 577 C C . ALA A 1 74 ? 49.01114 46.31083 66.42760 1.000 59.93861 57 ALA A C 1
ATOM 578 O O . ALA A 1 74 ? 48.81075 47.17698 65.56906 1.000 60.24451 57 ALA A O 1
ATOM 580 N N . VAL A 1 75 ? 48.35768 46.29794 67.59118 1.000 57.06413 58 VAL A N 1
ATOM 581 C CA . VAL A 1 75 ? 47.44605 47.38440 67.93550 1.000 53.98466 58 VAL A CA 1
ATOM 582 C C . VAL A 1 75 ? 48.21261 48.69032 68.09641 1.000 54.72881 58 VAL A C 1
ATOM 583 O O . VAL A 1 75 ? 47.74995 49.75451 67.66838 1.000 59.94811 58 VAL A O 1
ATOM 587 N N . ARG A 1 76 ? 49.40879 48.62661 68.68829 1.000 59.54693 59 ARG A N 1
ATOM 588 C CA . ARG A 1 76 ? 50.21566 49.83059 68.87094 1.000 56.71480 59 ARG A CA 1
ATOM 589 C C . ARG A 1 76 ? 50.59141 50.45881 67.53403 1.000 54.47697 59 ARG A C 1
ATOM 590 O O . ARG A 1 76 ? 50.47946 51.67696 67.35577 1.000 55.61968 59 ARG A O 1
ATOM 598 N N . GLY A 1 77 ? 51.05086 49.64421 66.58245 1.000 54.15293 60 GLY A N 1
ATOM 599 C CA . GLY A 1 77 ? 51.35368 50.17125 65.26291 1.000 56.40258 60 GLY A CA 1
ATOM 600 C C . GLY A 1 77 ? 50.13494 50.73074 64.55634 1.000 60.92179 60 GLY A C 1
ATOM 601 O O . GLY A 1 77 ? 50.24259 51.69522 63.79380 1.000 59.77618 60 GLY A O 1
ATOM 602 N N . ILE A 1 78 ? 48.96756 50.12093 64.77725 1.000 64.30176 61 ILE A N 1
ATOM 603 C CA . ILE A 1 78 ? 47.72695 50.64304 64.20785 1.000 56.78830 61 ILE A CA 1
ATOM 604 C C . ILE A 1 78 ? 47.42595 52.02298 64.77871 1.000 57.20181 61 ILE A C 1
ATOM 605 O O . ILE A 1 78 ? 47.11140 52.96588 64.04248 1.000 64.48503 61 ILE A O 1
ATOM 610 N N . LEU A 1 79 ? 47.49839 52.15516 66.10701 1.000 56.77420 62 LEU A N 1
ATOM 611 C CA . LEU A 1 79 ? 47.25667 53.44849 66.73936 1.000 60.52304 62 LEU A CA 1
ATOM 612 C C . LEU A 1 79 ? 48.26353 54.49843 66.28409 1.000 64.48574 62 LEU A C 1
ATOM 613 O O . LEU A 1 79 ? 47.95972 55.69641 66.30737 1.000 68.19863 62 LEU A O 1
ATOM 618 N N . ARG A 1 80 ? 49.45983 54.07944 65.87093 1.000 69.25414 63 ARG A N 1
ATOM 619 C CA . ARG A 1 80 ? 50.42493 55.01251 65.30356 1.000 67.38844 63 ARG A CA 1
ATOM 620 C C . ARG A 1 80 ? 50.15587 55.31053 63.83671 1.000 70.99776 63 ARG A C 1
ATOM 621 O O . ARG A 1 80 ? 50.83917 56.16282 63.25979 1.000 76.98975 63 ARG A O 1
ATOM 629 N N . ASN A 1 81 ? 49.18120 54.64476 63.22592 1.000 68.30024 64 ASN A N 1
ATOM 630 C CA . ASN A 1 81 ? 48.89804 54.79605 61.80588 1.000 68.06903 64 ASN A CA 1
ATOM 631 C C . ASN A 1 81 ? 47.66178 55.66775 61.62455 1.000 69.24127 64 ASN A C 1
ATOM 632 O O . ASN A 1 81 ? 46.59905 55.36992 62.17976 1.000 67.35049 64 ASN A O 1
ATOM 637 N N . ALA A 1 82 ? 47.80653 56.74025 60.84126 1.000 72.31358 65 ALA A N 1
ATOM 638 C CA . ALA A 1 82 ? 46.72733 57.70492 60.66762 1.000 70.07019 65 ALA A CA 1
ATOM 639 C C . ALA A 1 82 ? 45.61253 57.17038 59.78086 1.000 70.80628 65 ALA A C 1
ATOM 640 O O . ALA A 1 82 ? 44.47042 57.62787 59.89787 1.000 76.20916 65 ALA A O 1
ATOM 642 N N . LYS A 1 83 ? 45.91491 56.21078 58.90488 1.000 68.20434 66 LYS A N 1
ATOM 643 C CA . LYS A 1 83 ? 44.89964 55.64930 58.02599 1.000 69.46492 66 LYS A CA 1
ATOM 644 C C . LYS A 1 83 ? 44.07057 54.57447 58.71289 1.000 71.85704 66 LYS A C 1
ATOM 645 O O . LYS A 1 83 ? 42.93010 54.33428 58.30242 1.000 70.18398 66 LYS A O 1
ATOM 651 N N . LEU A 1 84 ? 44.61405 53.92685 59.74758 1.000 75.37792 67 LEU A N 1
ATOM 652 C CA . LEU A 1 84 ? 43.91497 52.85733 60.44537 1.000 69.93517 67 LEU A CA 1
ATOM 653 C C . LEU A 1 84 ? 43.40302 53.22868 61.82905 1.000 71.76351 67 LEU A C 1
ATOM 654 O O . LEU A 1 84 ? 42.56311 52.50030 62.36524 1.000 66.71865 67 LEU A O 1
ATOM 659 N N . LYS A 1 85 ? 43.89068 54.31822 62.43426 1.000 70.00070 68 LYS A N 1
ATOM 660 C CA . LYS A 1 85 ? 43.46631 54.62268 63.79906 1.000 65.74371 68 LYS A CA 1
ATOM 661 C C . LYS A 1 85 ? 41.99428 55.02125 63.88127 1.000 62.79419 68 LYS A C 1
ATOM 662 O O . LYS A 1 85 ? 41.29506 54.51646 64.77483 1.000 60.19686 68 LYS A O 1
ATOM 668 N N . PRO A 1 86 ? 41.46881 55.91963 63.03232 1.000 71.80635 69 PRO A N 1
ATOM 669 C CA . PRO A 1 86 ? 40.04066 56.26411 63.16878 1.000 65.29138 69 PRO A CA 1
ATOM 670 C C . PRO A 1 86 ? 39.11516 55.07026 63.00583 1.000 63.81576 69 PRO A C 1
ATOM 671 O O . PRO A 1 86 ? 38.14111 54.94793 63.75927 1.000 58.73863 69 PRO A O 1
ATOM 675 N N . VAL A 1 87 ? 39.38198 54.18470 62.04252 1.000 64.94475 70 VAL A N 1
ATOM 676 C CA . VAL A 1 87 ? 38.50750 53.02983 61.85813 1.000 61.16454 70 VAL A CA 1
ATOM 677 C C . VAL A 1 87 ? 38.63392 52.06492 63.03561 1.000 57.95926 70 VAL A C 1
ATOM 678 O O . VAL A 1 87 ? 37.62908 51.54337 63.53350 1.000 64.07784 70 VAL A O 1
ATOM 682 N N . TYR A 1 88 ? 39.86031 51.83112 63.51684 1.000 56.05922 71 TYR A N 1
ATOM 683 C CA . TYR A 1 88 ? 40.05691 50.91183 64.63657 1.000 56.95345 71 TYR A CA 1
ATOM 684 C C . TYR A 1 88 ? 39.35139 51.39789 65.89582 1.000 57.74186 71 TYR A C 1
ATOM 685 O O . TYR A 1 88 ? 38.73202 50.60448 66.61521 1.000 51.84685 71 TYR A O 1
ATOM 694 N N . ASP A 1 89 ? 39.45157 52.69523 66.18954 1.000 60.20434 72 ASP A N 1
ATOM 695 C CA . ASP A 1 89 ? 38.82525 53.23502 67.39205 1.000 60.20008 72 ASP A CA 1
ATOM 696 C C . ASP A 1 89 ? 37.30555 53.13066 67.32825 1.000 54.96431 72 ASP A C 1
ATOM 697 O O . ASP A 1 89 ? 36.65126 52.90985 68.35389 1.000 57.78405 72 ASP A O 1
ATOM 702 N N . SER A 1 90 ? 36.72590 53.29219 66.13502 1.000 56.98901 73 SER A N 1
ATOM 703 C CA . SER A 1 90 ? 35.27306 53.23827 66.00094 1.000 51.68856 73 SER A CA 1
ATOM 704 C C . SER A 1 90 ? 34.73779 51.81799 66.14649 1.000 54.10305 73 SER A C 1
ATOM 705 O O . SER A 1 90 ? 33.60438 51.63071 66.60419 1.000 56.60944 73 SER A O 1
ATOM 708 N N . LEU A 1 91 ? 35.52300 50.81461 65.76134 1.000 53.26365 74 LEU A N 1
ATOM 709 C CA . LEU A 1 91 ? 35.04287 49.44083 65.74781 1.000 48.11424 74 LEU A CA 1
ATOM 710 C C . LEU A 1 91 ? 34.89200 48.89985 67.16766 1.000 50.11019 74 LEU A C 1
ATOM 711 O O . LEU A 1 91 ? 35.48691 49.40391 68.12431 1.000 51.29669 74 LEU A O 1
ATOM 716 N N . ASP A 1 92 ? 34.06387 47.86485 67.29664 1.000 47.00584 75 ASP A N 1
ATOM 717 C CA . ASP A 1 92 ? 33.87623 47.18280 68.56602 1.000 46.71932 75 ASP A CA 1
ATOM 718 C C . ASP A 1 92 ? 34.93203 46.09071 68.73916 1.000 50.10702 75 ASP A C 1
ATOM 719 O O . ASP A 1 92 ? 35.78055 45.86829 67.87390 1.000 47.63555 75 ASP A O 1
ATOM 724 N N . ALA A 1 93 ? 34.86843 45.39347 69.87788 1.000 56.51829 76 ALA A N 1
ATOM 725 C CA . ALA A 1 93 ? 35.91635 44.44330 70.24778 1.000 43.65105 76 ALA A CA 1
ATOM 726 C C . ALA A 1 93 ? 36.07361 43.34383 69.20317 1.000 46.77717 76 ALA A C 1
ATOM 727 O O . ALA A 1 93 ? 37.19449 43.01050 68.79947 1.000 43.42857 76 ALA A O 1
ATOM 729 N N . VAL A 1 94 ? 34.95740 42.76823 68.75255 1.000 41.63606 77 VAL A N 1
ATOM 730 C CA . VAL A 1 94 ? 35.02320 41.64754 67.81893 1.000 43.06373 77 VAL A CA 1
ATOM 731 C C . VAL A 1 94 ? 35.53498 42.11350 66.46076 1.000 42.85734 77 VAL A C 1
ATOM 732 O O . VAL A 1 94 ? 36.44225 41.50487 65.88049 1.000 40.12373 77 VAL A O 1
ATOM 736 N N . ARG A 1 95 ? 34.95833 43.19701 65.92987 1.000 40.35612 78 ARG A N 1
ATOM 737 C CA . ARG A 1 95 ? 35.38546 43.68764 64.62295 1.000 40.36368 78 ARG A CA 1
ATOM 738 C C . ARG A 1 95 ? 36.81998 44.20375 64.64681 1.000 41.48525 78 ARG A C 1
ATOM 739 O O . ARG A 1 95 ? 37.47971 44.23022 63.60186 1.000 38.90501 78 ARG A O 1
ATOM 747 N N . ARG A 1 96 ? 37.31398 44.63152 65.81334 1.000 45.72491 79 ARG A N 1
ATOM 748 C CA . ARG A 1 96 ? 38.72571 44.99122 65.93293 1.000 44.53195 79 ARG A CA 1
ATOM 749 C C . ARG A 1 96 ? 39.62729 43.79243 65.67107 1.000 44.10440 79 ARG A C 1
ATOM 750 O O . ARG A 1 96 ? 40.67457 43.92432 65.02703 1.000 41.25052 79 ARG A O 1
ATOM 758 N N . ALA A 1 97 ? 39.24763 42.61744 66.18072 1.000 40.47597 80 ALA A N 1
ATOM 759 C CA . ALA A 1 97 ? 40.03549 41.41420 65.93191 1.000 44.73105 80 ALA A CA 1
ATOM 760 C C . ALA A 1 97 ? 40.07208 41.07943 64.44661 1.000 44.84253 80 ALA A C 1
ATOM 761 O O . ALA A 1 97 ? 41.07885 40.56744 63.94181 1.000 47.25369 80 ALA A O 1
ATOM 763 N N . ALA A 1 98 ? 38.97572 41.34975 63.73345 1.000 41.07416 81 ALA A N 1
ATOM 764 C CA . ALA A 1 98 ? 38.94916 41.11404 62.29422 1.000 40.18670 81 ALA A CA 1
ATOM 765 C C . ALA A 1 98 ? 39.92162 42.03508 61.57034 1.000 45.32804 81 ALA A C 1
ATOM 766 O O . ALA A 1 98 ? 40.60368 41.61231 60.62938 1.000 45.50819 81 ALA A O 1
ATOM 768 N N . LEU A 1 99 ? 39.98757 43.30232 61.98669 1.000 47.17323 82 LEU A N 1
ATOM 769 C CA . LEU A 1 99 ? 40.96643 44.22034 61.41387 1.000 46.64529 82 LEU A CA 1
ATOM 770 C C . LEU A 1 99 ? 42.38558 43.80142 61.77471 1.000 48.13936 82 LEU A C 1
ATOM 771 O O . LEU A 1 99 ? 43.29947 43.90575 60.94767 1.000 49.49717 82 LEU A O 1
ATOM 776 N N . ILE A 1 100 ? 42.59040 43.33969 63.01183 1.000 45.75983 83 ILE A N 1
ATOM 777 C CA . ILE A 1 100 ? 43.89794 42.83193 63.41543 1.000 50.75767 83 ILE A CA 1
ATOM 778 C C . ILE A 1 100 ? 44.25217 41.59744 62.59700 1.000 50.46016 83 ILE A C 1
ATOM 779 O O . ILE A 1 100 ? 45.42042 41.38245 62.24744 1.000 51.60753 83 ILE A O 1
ATOM 784 N N . ASN A 1 101 ? 43.24752 40.78146 62.26043 1.000 48.32089 84 ASN A N 1
ATOM 785 C CA . ASN A 1 101 ? 43.47147 39.60549 61.42403 1.000 50.34722 84 ASN A CA 1
ATOM 786 C C . ASN A 1 101 ? 44.04197 39.99610 60.06652 1.000 49.12832 84 ASN A C 1
ATOM 787 O O . ASN A 1 101 ? 44.95267 39.33445 59.55379 1.000 46.72800 84 ASN A O 1
ATOM 792 N N . MET A 1 102 ? 43.51001 41.06188 59.46263 1.000 49.02936 85 MET A N 1
ATOM 793 C CA . MET A 1 102 ? 44.02899 41.51256 58.17588 1.000 46.11455 85 MET A CA 1
ATOM 794 C C . MET A 1 102 ? 45.46666 42.00189 58.30182 1.000 54.34062 85 MET A C 1
ATOM 795 O O . MET A 1 102 ? 46.29501 41.74787 57.42065 1.000 57.93180 85 MET A O 1
ATOM 800 N N . VAL A 1 103 ? 45.78483 42.69738 59.39607 1.000 53.06647 86 VAL A N 1
ATOM 801 C CA . VAL A 1 103 ? 47.14810 43.17829 59.60217 1.000 49.76155 86 VAL A CA 1
ATOM 802 C C . VAL A 1 103 ? 48.10826 42.00642 59.76339 1.000 57.74270 86 VAL A C 1
ATOM 803 O O . VAL A 1 103 ? 49.23307 42.02986 59.24723 1.000 57.90774 86 VAL A O 1
ATOM 807 N N . PHE A 1 104 ? 47.67888 40.96002 60.47208 1.000 53.66813 87 PHE A N 1
ATOM 808 C CA . PHE A 1 104 ? 48.51308 39.77264 60.61503 1.000 51.38542 87 PHE A CA 1
ATOM 809 C C . PHE A 1 104 ? 48.78977 39.12132 59.26745 1.000 56.74646 87 PHE A C 1
ATOM 810 O O . PHE A 1 104 ? 49.87125 38.55976 59.05933 1.000 66.01610 87 PHE A O 1
ATOM 818 N N . GLN A 1 105 ? 47.83007 39.18743 58.34289 1.000 55.76824 88 GLN A N 1
ATOM 819 C CA . GLN A 1 105 ? 47.98661 38.53679 57.04675 1.000 59.35854 88 GLN A CA 1
ATOM 820 C C . GLN A 1 105 ? 48.81397 39.36887 56.07005 1.000 59.78486 88 GLN A C 1
ATOM 821 O O . GLN A 1 105 ? 49.75988 38.85720 55.46119 1.000 65.62879 88 GLN A O 1
ATOM 827 N N . MET A 1 106 ? 48.48028 40.65160 55.90560 1.000 60.74505 89 MET A N 1
ATOM 828 C CA . MET A 1 106 ? 49.03110 41.44021 54.81068 1.000 61.41245 89 MET A CA 1
ATOM 829 C C . MET A 1 106 ? 49.84395 42.65746 55.23160 1.000 52.35624 89 MET A C 1
ATOM 830 O O . MET A 1 106 ? 50.50493 43.25494 54.37389 1.000 63.39136 89 MET A O 1
ATOM 835 N N . GLY A 1 107 ? 49.82678 43.04285 56.50162 1.000 52.28193 90 GLY A N 1
ATOM 836 C CA . GLY A 1 107 ? 50.57726 44.20109 56.93743 1.000 55.15525 90 GLY A CA 1
ATOM 837 C C . GLY A 1 107 ? 49.75857 45.48181 56.93745 1.000 52.91068 90 GLY A C 1
ATOM 838 O O . GLY A 1 107 ? 48.74109 45.61263 56.25773 1.000 62.57686 90 GLY A O 1
ATOM 839 N N . GLU A 1 108 ? 50.22737 46.44034 57.74368 1.000 57.35080 91 GLU A N 1
ATOM 840 C CA . GLU A 1 108 ? 49.52467 47.71150 57.89908 1.000 62.82093 91 GLU A CA 1
ATOM 841 C C . GLU A 1 108 ? 49.40363 48.45764 56.57697 1.000 63.77250 91 GLU A C 1
ATOM 842 O O . GLU A 1 108 ? 48.34673 49.02201 56.27127 1.000 67.81271 91 GLU A O 1
ATOM 848 N N . THR A 1 109 ? 50.47688 48.47943 55.78198 1.000 63.72279 92 THR A N 1
ATOM 849 C CA . THR A 1 109 ? 50.41081 49.12970 54.47675 1.000 65.02008 92 THR A CA 1
ATOM 850 C C . THR A 1 109 ? 49.42393 48.41463 53.56298 1.000 68.20617 92 THR A C 1
ATOM 851 O O . THR A 1 109 ? 48.70427 49.05555 52.78731 1.000 71.44416 92 THR A O 1
ATOM 855 N N . GLY A 1 110 ? 49.37282 47.08415 53.64682 1.000 70.26525 93 GLY A N 1
ATOM 856 C CA . GLY A 1 110 ? 48.40453 46.34096 52.85754 1.000 66.34532 93 GLY A CA 1
ATOM 857 C C . GLY A 1 110 ? 46.97816 46.63677 53.27882 1.000 69.55153 93 GLY A C 1
ATOM 858 O O . GLY A 1 110 ? 46.10819 46.88462 52.43916 1.000 71.50897 93 GLY A O 1
ATOM 859 N N . VAL A 1 111 ? 46.71443 46.59468 54.58819 1.000 67.63322 94 VAL A N 1
ATOM 860 C CA . VAL A 1 111 ? 45.37151 46.87622 55.08782 1.000 68.72180 94 VAL A CA 1
ATOM 861 C C . VAL A 1 111 ? 44.98669 48.32423 54.80853 1.000 70.00762 94 VAL A C 1
ATOM 862 O O . VAL A 1 111 ? 43.81163 48.62837 54.56503 1.000 69.58739 94 VAL A O 1
ATOM 866 N N . ALA A 1 112 ? 45.96208 49.23683 54.82613 1.000 65.16621 95 ALA A N 1
ATOM 867 C CA . ALA A 1 112 ? 45.68557 50.64035 54.54340 1.000 67.38713 95 ALA A CA 1
ATOM 868 C C . ALA A 1 112 ? 45.23291 50.86304 53.10707 1.000 74.82750 95 ALA A C 1
ATOM 869 O O . ALA A 1 112 ? 44.60627 51.88812 52.82006 1.000 75.21347 95 ALA A O 1
ATOM 871 N N . GLY A 1 113 ? 45.53557 49.93035 52.20136 1.000 78.57464 96 GLY A N 1
ATOM 872 C CA . GLY A 1 113 ? 45.09629 50.07613 50.82490 1.000 77.12599 96 GLY A CA 1
ATOM 873 C C . GLY A 1 113 ? 43.58998 50.06005 50.67357 1.000 79.10941 96 GLY A C 1
ATOM 874 O O . GLY A 1 113 ? 43.05384 50.62477 49.71508 1.000 80.19459 96 GLY A O 1
ATOM 875 N N . PHE A 1 114 ? 42.88742 49.42533 51.61418 1.000 74.27716 97 PHE A N 1
ATOM 876 C CA . PHE A 1 114 ? 41.42992 49.31333 51.56265 1.000 75.01044 97 PHE A CA 1
ATOM 877 C C . PHE A 1 114 ? 40.77313 50.62492 52.00491 1.000 76.04954 97 PHE A C 1
ATOM 878 O O . PHE A 1 114 ? 40.06539 50.69962 53.00859 1.000 79.42158 97 PHE A O 1
ATOM 886 N N . THR A 1 115 ? 41.01304 51.67443 51.21595 1.000 75.55425 98 THR A N 1
ATOM 887 C CA . THR A 1 115 ? 40.49056 52.99481 51.55765 1.000 78.80315 98 THR A CA 1
ATOM 888 C C . THR A 1 115 ? 38.96630 52.99030 51.59952 1.000 83.57389 98 THR A C 1
ATOM 889 O O . THR A 1 115 ? 38.35708 53.47237 52.56201 1.000 84.74973 98 THR A O 1
ATOM 893 N N . ASN A 1 116 ? 38.33279 52.44142 50.56213 1.000 86.25361 99 ASN A N 1
ATOM 894 C CA . ASN A 1 116 ? 36.87557 52.45800 50.48646 1.000 77.75668 99 ASN A CA 1
ATOM 895 C C . ASN A 1 116 ? 36.25087 51.55525 51.54499 1.000 80.64412 99 ASN A C 1
ATOM 896 O O . ASN A 1 116 ? 35.28995 51.94454 52.21641 1.000 78.27624 99 ASN A O 1
ATOM 901 N N . SER A 1 117 ? 36.77722 50.33899 51.70174 1.000 79.75393 100 SER A N 1
ATOM 902 C CA . SER A 1 117 ? 36.18855 49.39247 52.64577 1.000 68.23698 100 SER A CA 1
ATOM 903 C C . SER A 1 117 ? 36.34103 49.85586 54.09230 1.000 70.33193 100 SER A C 1
ATOM 904 O O . SER A 1 117 ? 35.44562 49.63319 54.91606 1.000 68.41739 100 SER A O 1
ATOM 907 N N . LEU A 1 118 ? 37.46569 50.49372 54.42618 1.000 71.22815 101 LEU A N 1
ATOM 908 C CA . LEU A 1 118 ? 37.69222 50.90206 55.81082 1.000 72.17313 101 LEU A CA 1
ATOM 909 C C . LEU A 1 118 ? 36.75461 52.02773 56.23344 1.000 69.51744 101 LEU A C 1
ATOM 910 O O . LEU A 1 118 ? 36.32184 52.07580 57.39131 1.000 66.80168 101 LEU A O 1
ATOM 915 N N . ARG A 1 119 ? 36.43084 52.94575 55.31848 1.000 76.41324 102 ARG A N 1
ATOM 916 C CA . ARG A 1 119 ? 35.53421 54.03855 55.68230 1.000 74.33767 102 ARG A CA 1
ATOM 917 C C . ARG A 1 119 ? 34.11417 53.53984 55.91708 1.000 71.61497 102 ARG A C 1
ATOM 918 O O . ARG A 1 119 ? 33.40045 54.09077 56.76144 1.000 68.27340 102 ARG A O 1
ATOM 926 N N . MET A 1 120 ? 33.68881 52.50278 55.19113 1.000 74.21007 103 MET A N 1
ATOM 927 C CA . MET A 1 120 ? 32.36681 51.93361 55.42838 1.000 73.31097 103 MET A CA 1
ATOM 928 C C . MET A 1 120 ? 32.29088 51.29301 56.80843 1.000 70.14448 103 MET A C 1
ATOM 929 O O . MET A 1 120 ? 31.25596 51.36938 57.48082 1.000 68.04775 103 MET A O 1
ATOM 934 N N . LEU A 1 121 ? 33.38066 50.65853 57.24541 1.000 65.00236 104 LEU A N 1
ATOM 935 C CA . LEU A 1 121 ? 33.43069 50.09634 58.59108 1.000 60.70038 104 LEU A CA 1
ATOM 936 C C . LEU A 1 121 ? 33.34220 51.18318 59.65809 1.000 57.41260 104 LEU A C 1
ATOM 937 O O . LEU A 1 121 ? 32.71285 50.98496 60.70393 1.000 56.97387 104 LEU A O 1
ATOM 942 N N . GLN A 1 122 ? 33.98285 52.33205 59.42284 1.000 66.07074 105 GLN A N 1
ATOM 943 C CA . GLN A 1 122 ? 34.00724 53.38228 60.43757 1.000 67.51772 105 GLN A CA 1
ATOM 944 C C . GLN A 1 122 ? 32.62168 53.96914 60.68369 1.000 68.83523 105 GLN A C 1
ATOM 945 O O . GLN A 1 122 ? 32.25707 54.23781 61.83563 1.000 72.19896 105 GLN A O 1
ATOM 951 N N . GLN A 1 123 ? 31.83725 54.17562 59.62147 1.000 69.58946 106 GLN A N 1
ATOM 952 C CA . GLN A 1 123 ? 30.46371 54.64995 59.73802 1.000 73.24059 106 GLN A CA 1
ATOM 953 C C . GLN A 1 123 ? 29.44070 53.51549 59.76032 1.000 70.16493 106 GLN A C 1
ATOM 954 O O . GLN A 1 123 ? 28.26303 53.74753 59.46264 1.000 74.87837 106 GLN A O 1
ATOM 960 N N . LYS A 1 124 ? 29.87548 52.30040 60.09998 1.000 66.54179 107 LYS A N 1
ATOM 961 C CA . LYS A 1 124 ? 29.00564 51.17169 60.43784 1.000 64.26074 107 LYS A CA 1
ATOM 962 C C . LYS A 1 124 ? 28.15446 50.68467 59.26340 1.000 61.29573 107 LYS A C 1
ATOM 963 O O . LYS A 1 124 ? 27.04326 50.19291 59.46773 1.000 64.76793 107 LYS A O 1
ATOM 969 N N . ARG A 1 125 ? 28.64343 50.79711 58.02614 1.000 60.13020 108 ARG A N 1
ATOM 970 C CA . ARG A 1 125 ? 27.93976 50.21003 56.88023 1.000 60.25075 108 ARG A CA 1
ATOM 971 C C . ARG A 1 125 ? 28.47112 48.79633 56.65436 1.000 62.81932 108 ARG A C 1
ATOM 972 O O . ARG A 1 125 ? 29.30779 48.53590 55.78857 1.000 61.90318 108 ARG A O 1
ATOM 980 N N . TRP A 1 126 ? 27.95056 47.86399 57.45479 1.000 56.57888 109 TRP A N 1
ATOM 981 C CA . TRP A 1 126 ? 28.47369 46.50024 57.47306 1.000 53.66050 109 TRP A CA 1
ATOM 982 C C . TRP A 1 126 ? 28.20960 45.77246 56.15864 1.000 57.69089 109 TRP A C 1
ATOM 983 O O . TRP A 1 126 ? 29.13749 45.25112 55.52872 1.000 56.61640 109 TRP A O 1
ATOM 994 N N . ASP A 1 127 ? 26.94184 45.70769 55.73906 1.000 59.88837 110 ASP A N 1
ATOM 995 C CA . ASP A 1 127 ? 26.60245 44.99191 54.51130 1.000 54.29320 110 ASP A CA 1
ATOM 996 C C . ASP A 1 127 ? 27.32600 45.57542 53.30383 1.000 56.27880 110 ASP A C 1
ATOM 997 O O . ASP A 1 127 ? 27.82023 44.83059 52.44844 1.000 53.75441 110 ASP A O 1
ATOM 1002 N N . GLU A 1 128 ? 27.39397 46.90629 53.21357 1.000 62.83493 111 GLU A N 1
ATOM 1003 C CA . GLU A 1 128 ? 28.07818 47.53518 52.08810 1.000 64.52815 111 GLU A CA 1
ATOM 1004 C C . GLU A 1 128 ? 29.57119 47.22854 52.10610 1.000 63.93921 111 GLU A C 1
ATOM 1005 O O . GLU A 1 128 ? 30.17127 46.97030 51.05559 1.000 61.51193 111 GLU A O 1
ATOM 1011 N N . ALA A 1 129 ? 30.18981 47.25615 53.29068 1.000 65.06688 112 ALA A N 1
ATOM 1012 C CA . ALA A 1 129 ? 31.61962 46.97646 53.38318 1.000 60.89194 112 ALA A CA 1
ATOM 1013 C C . ALA A 1 129 ? 31.91685 45.52189 53.04750 1.000 56.30166 112 ALA A C 1
ATOM 1014 O O . ALA A 1 129 ? 32.92305 45.22316 52.39319 1.000 55.58425 112 ALA A O 1
ATOM 1016 N N . ALA A 1 130 ? 31.05805 44.60291 53.49561 1.000 54.52142 113 ALA A N 1
ATOM 1017 C CA . ALA A 1 130 ? 31.28547 43.18737 53.22991 1.000 55.72075 113 ALA A CA 1
ATOM 1018 C C . ALA A 1 130 ? 31.24029 42.88202 51.73812 1.000 60.70633 113 ALA A C 1
ATOM 1019 O O . ALA A 1 130 ? 31.94819 41.98494 51.26648 1.000 61.19609 113 ALA A O 1
ATOM 1021 N N . VAL A 1 131 ? 30.42280 43.61633 50.98203 1.000 60.89638 114 VAL A N 1
ATOM 1022 C CA . VAL A 1 131 ? 30.35370 43.41821 49.53787 1.000 64.96853 114 VAL A CA 1
ATOM 1023 C C . VAL A 1 131 ? 31.58050 44.00667 48.85068 1.000 63.74613 114 VAL A C 1
ATOM 1024 O O . VAL A 1 131 ? 32.10711 43.43026 47.89159 1.000 66.56460 114 VAL A O 1
ATOM 1028 N N . ASN A 1 132 ? 32.06342 45.15178 49.33908 1.000 63.58892 115 ASN A N 1
ATOM 1029 C CA . ASN A 1 132 ? 33.22505 45.79174 48.72970 1.000 63.41338 115 ASN A CA 1
ATOM 1030 C C . ASN A 1 132 ? 34.49877 45.00487 49.01178 1.000 63.72552 115 ASN A C 1
ATOM 1031 O O . ASN A 1 132 ? 35.37805 44.90647 48.14828 1.000 70.88846 115 ASN A O 1
ATOM 1036 N N . LEU A 1 133 ? 34.62533 44.45623 50.22293 1.000 61.86206 116 LEU A N 1
ATOM 1037 C CA . LEU A 1 133 ? 35.79332 43.64362 50.54995 1.000 61.98160 116 LEU A CA 1
ATOM 1038 C C . LEU A 1 133 ? 35.86488 42.40421 49.66715 1.000 62.46469 116 LEU A C 1
ATOM 1039 O O . LEU A 1 133 ? 36.95707 41.96272 49.29101 1.000 64.27216 116 LEU A O 1
ATOM 1044 N N . ALA A 1 134 ? 34.70979 41.82872 49.32577 1.000 65.93465 117 ALA A N 1
ATOM 1045 C CA . ALA A 1 134 ? 34.65745 40.63401 48.49106 1.000 72.42375 117 ALA A CA 1
ATOM 1046 C C . ALA A 1 134 ? 35.04836 40.90980 47.04790 1.000 78.07817 117 ALA A C 1
ATOM 1047 O O . ALA A 1 134 ? 35.11878 39.96749 46.25019 1.000 91.16945 117 ALA A O 1
ATOM 1049 N N . LYS A 1 135 ? 35.29734 42.17024 46.69663 1.000 73.65208 118 LYS A N 1
ATOM 1050 C CA . LYS A 1 135 ? 35.71448 42.54470 45.35572 1.000 77.94128 118 LYS A CA 1
ATOM 1051 C C . LYS A 1 135 ? 37.22615 42.65867 45.21572 1.000 79.67499 118 LYS A C 1
ATOM 1052 O O . LYS A 1 135 ? 37.71211 42.88043 44.10181 1.000 86.48132 118 LYS A O 1
ATOM 1058 N N . SER A 1 136 ? 37.97375 42.51689 46.30732 1.000 77.10231 119 SER A N 1
ATOM 1059 C CA . SER A 1 136 ? 39.41039 42.74040 46.30156 1.000 78.59283 119 SER A CA 1
ATOM 1060 C C . SER A 1 136 ? 40.15605 41.46731 45.90679 1.000 76.46136 119 SER A C 1
ATOM 1061 O O . SER A 1 136 ? 39.59359 40.37122 45.85464 1.000 79.29867 119 SER A O 1
ATOM 1064 N N . ARG A 1 137 ? 41.45218 41.62775 45.62819 1.000 77.43215 120 ARG A N 1
ATOM 1065 C CA . ARG A 1 137 ? 42.28919 40.47218 45.32506 1.000 80.09115 120 ARG A CA 1
ATOM 1066 C C . ARG A 1 137 ? 42.54546 39.62188 46.56151 1.000 77.75556 120 ARG A C 1
ATOM 1067 O O . ARG A 1 137 ? 42.78038 38.41407 46.44023 1.000 81.00538 120 ARG A O 1
ATOM 1075 N N . TRP A 1 138 ? 42.52446 40.23433 47.74916 1.000 75.60908 121 TRP A N 1
ATOM 1076 C CA . TRP A 1 138 ? 42.66091 39.47381 48.98783 1.000 63.14792 121 TRP A CA 1
ATOM 1077 C C . TRP A 1 138 ? 41.61795 38.36804 49.06291 1.000 67.01996 121 TRP A C 1
ATOM 1078 O O . TRP A 1 138 ? 41.89840 37.26521 49.54723 1.000 64.83769 121 TRP A O 1
ATOM 1089 N N . TYR A 1 139 ? 40.40365 38.65183 48.59204 1.000 66.83405 122 TYR A N 1
ATOM 1090 C CA . TYR A 1 139 ? 39.34898 37.64517 48.57943 1.000 64.73437 122 TYR A CA 1
ATOM 1091 C C . TYR A 1 139 ? 39.66191 36.52782 47.58816 1.000 68.40472 122 TYR A C 1
ATOM 1092 O O . TYR A 1 139 ? 39.55567 35.34314 47.92063 1.000 64.16762 122 TYR A O 1
ATOM 1101 N N . ASN A 1 140 ? 40.04787 36.88540 46.36113 1.000 75.16137 123 ASN A N 1
ATOM 1102 C CA . ASN A 1 140 ? 40.32546 35.87057 45.34717 1.000 73.87113 123 ASN A CA 1
ATOM 1103 C C . ASN A 1 140 ? 41.55698 35.04016 45.69316 1.000 71.52939 123 ASN A C 1
ATOM 1104 O O . ASN A 1 140 ? 41.60883 33.84286 45.38804 1.000 75.48454 123 ASN A O 1
ATOM 1109 N N . GLN A 1 141 ? 42.55649 35.65368 46.32900 1.000 70.20280 124 GLN A N 1
ATOM 1110 C CA . GLN A 1 141 ? 43.78115 34.92866 46.65506 1.000 73.60315 124 GLN A CA 1
ATOM 1111 C C . GLN A 1 141 ? 43.56791 33.96042 47.81335 1.000 68.05657 124 GLN A C 1
ATOM 1112 O O . GLN A 1 141 ? 44.04439 32.81977 47.77079 1.000 75.60070 124 GLN A O 1
ATOM 1118 N N . THR A 1 142 ? 42.86292 34.39715 48.85599 1.000 61.28458 125 THR A N 1
ATOM 1119 C CA . THR A 1 142 ? 42.62544 33.60126 50.06078 1.000 55.67986 125 THR A CA 1
ATOM 1120 C C . THR A 1 142 ? 41.13427 33.66139 50.37046 1.000 57.70750 125 THR A C 1
ATOM 1121 O O . THR A 1 142 ? 40.69919 34.41012 51.25488 1.000 53.91189 125 THR A O 1
ATOM 1125 N N . PRO A 1 143 ? 40.31404 32.89820 49.64059 1.000 60.54520 126 PRO A N 1
ATOM 1126 C CA . PRO A 1 143 ? 38.85707 33.04295 49.79934 1.000 56.67518 126 PRO A CA 1
ATOM 1127 C C . PRO A 1 143 ? 38.29911 32.48119 51.09669 1.000 57.32131 126 PRO A C 1
ATOM 1128 O O . PRO A 1 143 ? 37.32402 33.03669 51.61627 1.000 54.17003 126 PRO A O 1
ATOM 1132 N N . ASN A 1 144 ? 38.87593 31.40899 51.64410 1.000 55.91558 127 ASN A N 1
ATOM 1133 C CA . ASN A 1 144 ? 38.31114 30.82206 52.85767 1.000 52.03664 127 ASN A CA 1
ATOM 1134 C C . ASN A 1 144 ? 38.53473 31.71520 54.07275 1.000 51.78293 127 ASN A C 1
ATOM 1135 O O . ASN A 1 144 ? 37.62054 31.91114 54.88196 1.000 54.61905 127 ASN A O 1
ATOM 1140 N N . ARG A 1 145 ? 39.74410 32.25632 54.22493 1.000 47.15081 128 ARG A N 1
ATOM 1141 C CA . ARG A 1 145 ? 40.01328 33.15465 55.34266 1.000 46.08208 128 ARG A CA 1
ATOM 1142 C C . ARG A 1 145 ? 39.31951 34.49846 55.15191 1.000 48.52559 128 ARG A C 1
ATOM 1143 O O . ARG A 1 145 ? 38.81019 35.08135 56.11644 1.000 47.82416 128 ARG A O 1
ATOM 1151 N N . ALA A 1 146 ? 39.28738 35.00466 53.91536 1.000 45.20658 129 ALA A N 1
ATOM 1152 C CA . ALA A 1 146 ? 38.63022 36.28233 53.65589 1.000 39.02942 129 ALA A CA 1
ATOM 1153 C C . ALA A 1 146 ? 37.13014 36.20035 53.91455 1.000 46.42827 129 ALA A C 1
ATOM 1154 O O . ALA A 1 146 ? 36.52942 37.15579 54.41958 1.000 49.38925 129 ALA A O 1
ATOM 1156 N N . LYS A 1 147 ? 36.50469 35.07172 53.56445 1.000 46.00411 130 LYS A N 1
ATOM 1157 C CA . LYS A 1 147 ? 35.07331 34.91258 53.80961 1.000 41.39646 130 LYS A CA 1
ATOM 1158 C C . LYS A 1 147 ? 34.74993 34.99672 55.29667 1.000 46.07843 130 LYS A C 1
ATOM 1159 O O . LYS A 1 147 ? 33.76645 35.63533 55.69010 1.000 44.52450 130 LYS A O 1
ATOM 1165 N N . ARG A 1 148 ? 35.56145 34.35289 56.13896 1.000 44.78557 131 ARG A N 1
ATOM 1166 C CA . ARG A 1 148 ? 35.29271 34.36690 57.57353 1.000 44.45149 131 ARG A CA 1
ATOM 1167 C C . ARG A 1 148 ? 35.56309 35.73801 58.18079 1.000 43.13835 131 ARG A C 1
ATOM 1168 O O . ARG A 1 148 ? 34.81609 36.19053 59.05668 1.000 44.22533 131 ARG A O 1
ATOM 1176 N N . VAL A 1 149 ? 36.62149 36.41561 57.72750 1.000 36.23331 132 VAL A N 1
ATOM 1177 C CA . VAL A 1 149 ? 36.91879 37.75200 58.23554 1.000 41.19358 132 VAL A CA 1
ATOM 1178 C C . VAL A 1 149 ? 35.84461 38.73833 57.79743 1.000 40.03327 132 VAL A C 1
ATOM 1179 O O . VAL A 1 149 ? 35.43244 39.61228 58.56988 1.000 40.60179 132 VAL A O 1
ATOM 1183 N N . ILE A 1 150 ? 35.36516 38.60696 56.55899 1.000 44.54363 133 ILE A N 1
ATOM 1184 C CA . ILE A 1 150 ? 34.29991 39.47818 56.07375 1.000 39.36982 133 ILE A CA 1
ATOM 1185 C C . ILE A 1 150 ? 33.01233 39.23972 56.85448 1.000 44.34123 133 ILE A C 1
ATOM 1186 O O . ILE A 1 150 ? 32.32876 40.19051 57.25488 1.000 46.84722 133 ILE A O 1
ATOM 1191 N N . THR A 1 151 ? 32.65914 37.97206 57.08410 1.000 42.63716 134 THR A N 1
ATOM 1192 C CA . THR A 1 151 ? 31.46613 37.67183 57.86883 1.000 42.41645 134 THR A CA 1
ATOM 1193 C C . THR A 1 151 ? 31.57765 38.22634 59.28463 1.000 43.66239 134 THR A C 1
ATOM 1194 O O . THR A 1 151 ? 30.57058 38.63746 59.87274 1.000 39.55532 134 THR A O 1
ATOM 1198 N N . THR A 1 152 ? 32.79441 38.28212 59.83272 1.000 42.91192 135 THR A N 1
ATOM 1199 C CA . THR A 1 152 ? 32.98381 38.87635 61.15229 1.000 42.36323 135 THR A CA 1
ATOM 1200 C C . THR A 1 152 ? 32.73680 40.37942 61.11071 1.000 40.46805 135 THR A C 1
ATOM 1201 O O . THR A 1 152 ? 32.16275 40.94858 62.04649 1.000 41.25670 135 THR A O 1
ATOM 1205 N N . PHE A 1 153 ? 33.16031 41.03801 60.03001 1.000 40.64521 136 PHE A N 1
ATOM 1206 C CA . PHE A 1 153 ? 32.87235 42.45921 59.87157 1.000 42.03449 136 PHE A CA 1
ATOM 1207 C C . PHE A 1 153 ? 31.37803 42.70057 59.71244 1.000 46.11319 136 PHE A C 1
ATOM 1208 O O . PHE A 1 153 ? 30.82782 43.63754 60.30253 1.000 48.28964 136 PHE A O 1
ATOM 1216 N N . ARG A 1 154 ? 30.70951 41.87412 58.90515 1.000 46.48670 137 ARG A N 1
ATOM 1217 C CA . ARG A 1 154 ? 29.29504 42.09434 58.62378 1.000 45.01883 137 ARG A CA 1
ATOM 1218 C C . ARG A 1 154 ? 28.43678 41.91326 59.86955 1.000 45.26952 137 ARG A C 1
ATOM 1219 O O . ARG A 1 154 ? 27.54760 42.72849 60.14190 1.000 48.15183 137 ARG A O 1
ATOM 1227 N N . THR A 1 155 ? 28.68850 40.85195 60.63705 1.000 42.18494 138 THR A N 1
ATOM 1228 C CA . THR A 1 155 ? 27.80870 40.46013 61.72966 1.000 47.67318 138 THR A CA 1
ATOM 1229 C C . THR A 1 155 ? 28.31695 40.85055 63.10915 1.000 47.88932 138 THR A C 1
ATOM 1230 O O . THR A 1 155 ? 27.51282 40.92667 64.04482 1.000 46.43734 138 THR A O 1
ATOM 1234 N N . GLY A 1 156 ? 29.61605 41.09409 63.26161 1.000 44.04621 139 GLY A N 1
ATOM 1235 C CA . GLY A 1 156 ? 30.16063 41.39999 64.56836 1.000 36.75978 139 GLY A CA 1
ATOM 1236 C C . GLY A 1 156 ? 30.17123 40.23052 65.52401 1.000 39.45885 139 GLY A C 1
ATOM 1237 O O . GLY A 1 156 ? 30.30320 40.43150 66.73395 1.000 38.02802 139 GLY A O 1
ATOM 1238 N N . THR A 1 157 ? 30.04021 39.00824 65.01201 1.000 43.32792 140 THR A N 1
ATOM 1239 C CA . THR A 1 157 ? 30.00149 37.79932 65.81921 1.000 43.99403 140 THR A CA 1
ATOM 1240 C C . THR A 1 157 ? 31.11745 36.85694 65.38688 1.000 37.02714 140 THR A C 1
ATOM 1241 O O . THR A 1 157 ? 31.72544 37.02457 64.32621 1.000 40.49416 140 THR A O 1
ATOM 1245 N N . TRP A 1 158 ? 31.38920 35.86229 66.23213 1.000 35.81373 141 TRP A N 1
ATOM 1246 C CA . TRP A 1 158 ? 32.35444 34.81401 65.93012 1.000 38.39009 141 TRP A CA 1
ATOM 1247 C C . TRP A 1 158 ? 31.72603 33.62668 65.20568 1.000 42.45036 141 TRP A C 1
ATOM 1248 O O . TRP A 1 158 ? 32.33456 32.55177 65.15729 1.000 52.35862 141 TRP A O 1
ATOM 1259 N N . ASP A 1 159 ? 30.52120 33.79602 64.65391 1.000 45.17960 142 ASP A N 1
ATOM 1260 C CA . ASP A 1 159 ? 29.77838 32.66587 64.10186 1.000 44.25019 142 ASP A CA 1
ATOM 1261 C C . ASP A 1 159 ? 30.53095 31.97232 62.97032 1.000 44.07664 142 ASP A C 1
ATOM 1262 O O . ASP A 1 159 ? 30.35244 30.76766 62.75739 1.000 50.38033 142 ASP A O 1
ATOM 1267 N N . ALA A 1 160 ? 31.38022 32.70227 62.24445 1.000 45.44119 143 ALA A N 1
ATOM 1268 C CA . ALA A 1 160 ? 32.09739 32.12545 61.11227 1.000 48.88708 143 ALA A CA 1
ATOM 1269 C C . ALA A 1 160 ? 33.19419 31.15111 61.52425 1.000 52.14998 143 ALA A C 1
ATOM 1270 O O . ALA A 1 160 ? 33.65920 30.37899 60.67821 1.000 52.98065 143 ALA A O 1
ATOM 1272 N N . TYR A 1 161 ? 33.61549 31.16001 62.78917 1.000 50.44294 144 TYR A N 1
ATOM 1273 C CA . TYR A 1 161 ? 34.72309 30.33329 63.25250 1.000 54.92496 144 TYR A CA 1
ATOM 1274 C C . TYR A 1 161 ? 34.26758 29.12519 64.06519 1.000 59.42482 144 TYR A C 1
ATOM 1275 O O . TYR A 1 161 ? 35.00442 28.65435 64.93848 1.000 58.93691 144 TYR A O 1
ATOM 1284 N N . GLY A 1 162 ? 33.07651 28.60526 63.78192 1.000 65.07839 145 GLY A N 1
ATOM 1285 C CA . GLY A 1 162 ? 32.60317 27.37497 64.39291 1.000 65.53319 145 GLY A CA 1
ATOM 1286 C C . GLY A 1 162 ? 32.58603 27.36793 65.90992 1.000 81.85205 145 GLY A C 1
ATOM 1287 O O . GLY A 1 162 ? 32.88091 26.35062 66.53842 1.000 70.55466 145 GLY A O 1
ATOM 1288 N N . MET A 1 167 ? 24.47782 25.36228 60.34894 1.000 87.55496 150 MET A N 1
ATOM 1289 C CA . MET A 1 167 ? 24.15025 24.51470 61.49053 1.000 98.74294 150 MET A CA 1
ATOM 1290 C C . MET A 1 167 ? 24.52339 23.05879 61.21984 1.000 83.87117 150 MET A C 1
ATOM 1291 O O . MET A 1 167 ? 24.91453 22.33088 62.13249 1.000 73.85542 150 MET A O 1
ATOM 1296 N N . LEU A 1 168 ? 24.41354 22.63978 59.95910 1.000 75.26821 151 LEU A N 1
ATOM 1297 C CA . LEU A 1 168 ? 24.73214 21.26794 59.56741 1.000 65.05470 151 LEU A CA 1
ATOM 1298 C C . LEU A 1 168 ? 26.15256 21.27164 59.01166 1.000 71.22621 151 LEU A C 1
ATOM 1299 O O . LEU A 1 168 ? 26.39569 21.17403 57.80937 1.000 66.88914 151 LEU A O 1
ATOM 1304 N N . ASP A 1 169 ? 27.10498 21.39396 59.93007 1.000 70.53780 152 ASP A N 1
ATOM 1305 C CA . ASP A 1 169 ? 28.51225 21.36085 59.57752 1.000 62.45433 152 ASP A CA 1
ATOM 1306 C C . ASP A 1 169 ? 28.97190 19.92198 5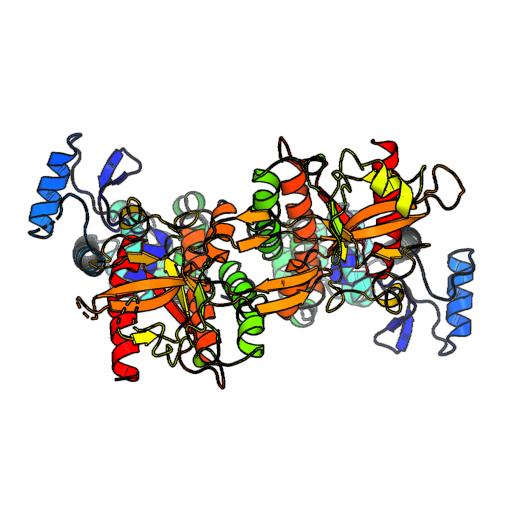9.37926 1.000 59.26608 152 ASP A C 1
ATOM 1307 O O . ASP A 1 169 ? 28.45173 18.98709 59.99704 1.000 60.45661 152 ASP A O 1
ATOM 1312 N N . VAL A 1 170 ? 29.94608 19.75285 58.48180 1.000 61.37399 153 VAL A N 1
ATOM 1313 C CA . VAL A 1 170 ? 30.50017 18.42834 58.21406 1.000 54.60513 153 VAL A CA 1
ATOM 1314 C C . VAL A 1 170 ? 31.07481 17.82808 59.49047 1.000 59.99883 153 VAL A C 1
ATOM 1315 O O . VAL A 1 170 ? 30.93691 16.62546 59.74796 1.000 60.22480 153 VAL A O 1
ATOM 1319 N N . GLY A 1 171 ? 31.71577 18.65967 60.31404 1.000 55.35136 154 GLY A N 1
ATOM 1320 C CA . GLY A 1 171 ? 32.26324 18.17617 61.57136 1.000 53.51333 154 GLY A CA 1
ATOM 1321 C C . GLY A 1 171 ? 31.19724 17.65944 62.51858 1.000 58.73253 154 GLY A C 1
ATOM 1322 O O . GLY A 1 171 ? 31.40222 16.65947 63.21232 1.000 60.36426 154 GLY A O 1
ATOM 1323 N N . ALA A 1 172 ? 30.04566 18.33681 62.56530 1.000 62.46525 155 ALA A N 1
ATOM 1324 C CA . ALA A 1 172 ? 28.96063 17.90043 63.43863 1.000 59.07508 155 ALA A CA 1
ATOM 1325 C C . ALA A 1 172 ? 28.33661 16.59455 62.96193 1.000 57.08946 155 ALA A C 1
ATOM 1326 O O . ALA A 1 172 ? 27.85500 15.80563 63.78292 1.000 57.51785 155 ALA A O 1
ATOM 1328 N N . ALA A 1 173 ? 28.33067 16.34624 61.65055 1.000 60.11807 156 ALA A N 1
ATOM 1329 C CA . ALA A 1 173 ? 27.82315 15.07192 61.15152 1.000 58.38159 156 ALA A CA 1
ATOM 1330 C C . ALA A 1 173 ? 28.72797 13.91913 61.56611 1.000 60.03654 156 ALA A C 1
ATOM 1331 O O . ALA A 1 173 ? 28.24566 12.82347 61.87791 1.000 59.93809 156 ALA A O 1
ATOM 1333 N N . SER A 1 174 ? 30.04377 14.14515 61.56494 1.000 58.40356 157 SER A N 1
ATOM 1334 C CA . SER A 1 174 ? 30.97476 13.12459 62.03136 1.000 57.94561 157 SER A CA 1
ATOM 1335 C C . SER A 1 174 ? 30.91863 12.96538 63.54585 1.000 57.22531 157 SER A C 1
ATOM 1336 O O . SER A 1 174 ? 31.08685 11.85213 64.05696 1.000 53.02914 157 SER A O 1
ATOM 1339 N N . ALA A 1 175 ? 30.69251 14.06137 64.27721 1.000 54.34369 158 ALA A N 1
ATOM 1340 C CA . ALA A 1 175 ? 30.51037 13.96209 65.72241 1.000 53.04623 158 ALA A CA 1
ATOM 1341 C C . ALA A 1 175 ? 29.22650 13.21898 66.06548 1.000 62.99455 158 ALA A C 1
ATOM 1342 O O . ALA A 1 175 ? 29.18924 12.44113 67.02654 1.000 65.27433 158 ALA A O 1
ATOM 1344 N N . GLN A 1 176 ? 28.16195 13.44960 65.29386 1.000 58.22374 159 GLN A N 1
ATOM 1345 C CA . GLN A 1 176 ? 26.95845 12.64013 65.43767 1.000 49.80973 159 GLN A CA 1
ATOM 1346 C C . GLN A 1 176 ? 27.22660 11.20197 65.02402 1.000 53.35552 159 GLN A C 1
ATOM 1347 O O . GLN A 1 176 ? 26.60554 10.27384 65.55400 1.000 54.59437 159 GLN A O 1
ATOM 1353 N N . SER A 1 177 ? 28.13345 11.00748 64.06470 1.000 57.23729 160 SER A N 1
ATOM 1354 C CA . SER A 1 177 ? 28.45130 9.66645 63.58946 1.000 59.20785 160 SER A CA 1
ATOM 1355 C C . SER A 1 177 ? 29.02946 8.80756 64.70596 1.000 58.24535 160 SER A C 1
ATOM 1356 O O . SER A 1 177 ? 28.57832 7.67892 64.93042 1.000 55.95444 160 SER A O 1
ATOM 1359 N N . ILE A 1 178 ? 29.99712 9.34463 65.45154 1.000 61.93098 161 ILE A N 1
ATOM 1360 C CA . ILE A 1 178 ? 30.64115 8.54451 66.48624 1.000 57.30794 161 ILE A CA 1
ATOM 1361 C C . ILE A 1 178 ? 29.71759 8.35184 67.68279 1.000 57.16975 161 ILE A C 1
ATOM 1362 O O . ILE A 1 178 ? 29.74339 7.29606 68.32853 1.000 57.79387 161 ILE A O 1
ATOM 1367 N N . TRP A 1 179 ? 28.87718 9.34203 67.99070 1.000 59.62657 162 TRP A N 1
ATOM 1368 C CA . TRP A 1 179 ? 27.98523 9.21973 69.13972 1.000 61.31535 162 TRP A CA 1
ATOM 1369 C C . TRP A 1 179 ? 26.82804 8.26637 68.86245 1.000 58.65118 162 TRP A C 1
ATOM 1370 O O . TRP A 1 179 ? 26.63785 7.27891 69.58182 1.000 58.00588 162 TRP A O 1
ATOM 1381 N N . SER A 1 180 ? 26.04723 8.53495 67.81484 1.000 61.72848 163 SER A N 1
ATOM 1382 C CA . SER A 1 180 ? 24.87629 7.70232 67.55528 1.000 58.96777 163 SER A CA 1
ATOM 1383 C C . SER A 1 180 ? 25.27582 6.32925 67.03085 1.000 56.83660 163 SER A C 1
ATOM 1384 O O . SER A 1 180 ? 24.64756 5.32079 67.37249 1.000 55.75444 163 SER A O 1
ATOM 1387 N N . GLY A 1 181 ? 26.31312 6.26854 66.20553 1.000 55.71930 164 GLY A N 1
ATOM 1388 C CA . GLY A 1 181 ? 26.72401 5.03411 65.57862 1.000 53.83123 164 GLY A CA 1
ATOM 1389 C C . GLY A 1 181 ? 27.72678 4.19455 66.33508 1.000 59.26062 164 GLY A C 1
ATOM 1390 O O . GLY A 1 181 ? 28.16021 3.16527 65.80869 1.000 59.12849 164 GLY A O 1
ATOM 1391 N N . TYR A 1 182 ? 28.12956 4.58650 67.54530 1.000 54.64740 165 TYR A N 1
ATOM 1392 C CA . TYR A 1 182 ? 29.13441 3.79825 68.24836 1.000 57.72864 165 TYR A CA 1
ATOM 1393 C C . TYR A 1 182 ? 28.99104 3.90175 69.76103 1.000 56.89116 165 TYR A C 1
ATOM 1394 O O . TYR A 1 182 ? 28.65487 2.91685 70.42676 1.000 55.62512 165 TYR A O 1
ATOM 1403 N N . LEU A 1 183 ? 29.25662 5.09402 70.30711 1.000 49.18532 166 LEU A N 1
ATOM 1404 C CA . LEU A 1 183 ? 29.29242 5.26185 71.75805 1.000 52.99496 166 LEU A CA 1
ATOM 1405 C C . LEU A 1 183 ? 27.93100 5.00231 72.39253 1.000 56.98752 166 LEU A C 1
ATOM 1406 O O . LEU A 1 183 ? 27.83860 4.31069 73.41314 1.000 53.38082 166 LEU A O 1
ATOM 1411 N N . GLU A 1 184 ? 26.86209 5.54766 71.80642 1.000 56.53705 167 GLU A N 1
ATOM 1412 C CA . GLU A 1 184 ? 25.52667 5.31573 72.35035 1.000 61.15286 167 GLU A CA 1
ATOM 1413 C C . GLU A 1 184 ? 25.14879 3.84183 72.26453 1.000 60.13146 167 GLU A C 1
ATOM 1414 O O . GLU A 1 184 ? 24.45787 3.31682 73.14563 1.000 55.34063 167 GLU A O 1
ATOM 1420 N N . ILE A 1 185 ? 25.58200 3.16363 71.19951 1.000 56.56060 168 ILE A N 1
ATOM 1421 C CA . ILE A 1 185 ? 25.27649 1.74451 71.03197 1.000 57.60465 168 ILE A CA 1
ATOM 1422 C C . ILE A 1 185 ? 25.92517 0.92498 72.14168 1.000 56.33178 168 ILE A C 1
ATOM 1423 O O . ILE A 1 185 ? 25.29041 0.05472 72.75018 1.000 60.40716 168 ILE A O 1
ATOM 1428 N N . ILE A 1 186 ? 27.20609 1.18609 72.41256 1.000 55.09999 169 ILE A N 1
ATOM 1429 C CA . ILE A 1 186 ? 27.93580 0.41352 73.41485 1.000 54.36720 169 ILE A CA 1
ATOM 1430 C C . ILE A 1 186 ? 27.36406 0.65562 74.80243 1.000 53.46006 169 ILE A C 1
ATOM 1431 O O . ILE A 1 186 ? 27.18715 -0.27947 75.59299 1.000 60.18764 169 ILE A O 1
ATOM 1436 N N . LEU A 1 187 ? 27.05649 1.91275 75.11482 1.000 50.19470 170 LEU A N 1
ATOM 1437 C CA . LEU A 1 187 ? 26.53618 2.26493 76.42757 1.000 55.88728 170 LEU A CA 1
ATOM 1438 C C . LEU A 1 187 ? 25.12381 1.74190 76.65419 1.000 64.05822 170 LEU A C 1
ATOM 1439 O O . LEU A 1 187 ? 24.70894 1.60201 77.80989 1.000 67.94672 170 LEU A O 1
ATOM 1444 N N . SER A 1 188 ? 24.37731 1.45504 75.58293 1.000 58.51340 171 SER A N 1
ATOM 1445 C CA . SER A 1 188 ? 23.02676 0.92444 75.73536 1.000 62.25493 171 SER A CA 1
ATOM 1446 C C . SER A 1 188 ? 23.00854 -0.43192 76.42937 1.000 64.54612 171 SER A C 1
ATOM 1447 O O . SER A 1 188 ? 21.97891 -0.80662 77.00112 1.000 56.04001 171 SER A O 1
ATOM 1450 N N . ASN A 1 189 ? 24.11649 -1.17652 76.39658 1.000 73.69002 172 ASN A N 1
ATOM 1451 C CA . ASN A 1 189 ? 24.14908 -2.46574 77.08016 1.000 61.38315 172 ASN A CA 1
ATOM 1452 C C . ASN A 1 189 ? 24.19704 -2.27645 78.59061 1.000 52.70996 172 ASN A C 1
ATOM 1453 O O . ASN A 1 189 ? 23.48171 -2.95792 79.33400 1.000 58.00960 172 ASN A O 1
ATOM 1458 N N . GLY A 1 190 ? 25.02624 -1.35248 79.05663 1.000 52.78374 173 GLY A N 1
ATOM 1459 C CA . GLY A 1 190 ? 25.16670 -1.10640 80.47880 1.000 48.38955 173 GLY A CA 1
ATOM 1460 C C . GLY A 1 190 ? 26.12954 0.03586 80.70682 1.000 55.44172 173 GLY A C 1
ATOM 1461 O O . GLY A 1 190 ? 26.59480 0.68749 79.76588 1.000 61.13265 173 GLY A O 1
ATOM 1462 N N . ALA A 1 191 ? 26.41719 0.28091 81.98038 1.000 53.10071 174 ALA A N 1
ATOM 1463 C CA . ALA A 1 191 ? 27.32777 1.35855 82.32573 1.000 53.19239 174 ALA A CA 1
ATOM 1464 C C . ALA A 1 191 ? 28.76179 0.98398 81.96144 1.000 52.40837 174 ALA A C 1
ATOM 1465 O O . ALA A 1 191 ? 29.10090 -0.18910 81.77693 1.000 50.97396 174 ALA A O 1
ATOM 1467 N N . MET A 1 192 ? 29.61151 2.00998 81.85862 1.000 56.02682 175 MET A N 1
ATOM 1468 C CA . MET A 1 192 ? 31.02196 1.77467 81.56486 1.000 51.61884 175 MET A CA 1
ATOM 1469 C C . MET A 1 192 ? 31.69588 1.00360 82.69121 1.000 50.10926 175 MET A C 1
ATOM 1470 O O . MET A 1 192 ? 32.53503 0.13045 82.44174 1.000 58.83835 175 MET A O 1
ATOM 1475 N N . ASP A 1 193 ? 31.33445 1.30697 83.93966 1.000 43.71742 176 ASP A N 1
ATOM 1476 C CA . ASP A 1 193 ? 31.91322 0.61064 85.08364 1.000 51.26989 176 ASP A CA 1
ATOM 1477 C C . ASP A 1 193 ? 31.52570 -0.86363 85.13306 1.000 50.46754 176 ASP A C 1
ATOM 1478 O O . ASP A 1 193 ? 32.21110 -1.65061 85.79543 1.000 40.99669 176 ASP A O 1
ATOM 1483 N N . ALA A 1 194 ? 30.44558 -1.25512 84.46306 1.000 49.38166 177 ALA A N 1
ATOM 1484 C CA . ALA A 1 194 ? 30.03170 -2.65169 84.44824 1.000 47.75655 177 ALA A CA 1
ATOM 1485 C C . ALA A 1 194 ? 30.77821 -3.48685 83.41519 1.000 48.14554 177 ALA A C 1
ATOM 1486 O O . ALA A 1 194 ? 30.59481 -4.70837 83.38338 1.000 40.42508 177 ALA A O 1
ATOM 1488 N N . ARG A 1 195 ? 31.61846 -2.86944 82.58872 1.000 45.95047 178 ARG A N 1
ATOM 1489 C CA . ARG A 1 195 ? 32.25278 -3.56399 81.47634 1.000 43.70580 178 ARG A CA 1
ATOM 1490 C C . ARG A 1 195 ? 33.47050 -4.35133 81.94530 1.000 45.70460 178 ARG A C 1
ATOM 1491 O O . ARG A 1 195 ? 34.33781 -3.81543 82.64136 1.000 49.48272 178 ARG A O 1
ATOM 1499 N N . LYS A 1 196 ? 33.53180 -5.62219 81.55303 1.000 41.01192 179 LYS A N 1
ATOM 1500 C CA . LYS A 1 196 ? 34.55324 -6.54280 82.03318 1.000 44.82470 179 LYS A CA 1
ATOM 1501 C C . LYS A 1 196 ? 35.88249 -6.35572 81.30981 1.000 47.94245 179 LYS A C 1
ATOM 1502 O O . LYS A 1 196 ? 35.93676 -5.94150 80.14822 1.000 43.29768 179 LYS A O 1
ATOM 1508 N N . ILE A 1 197 ? 36.96296 -6.67977 82.02143 1.000 48.70594 180 ILE A N 1
ATOM 1509 C CA . ILE A 1 197 ? 38.32365 -6.65984 81.49294 1.000 47.05687 180 ILE A CA 1
ATOM 1510 C C . ILE A 1 197 ? 38.68363 -8.06856 81.04257 1.000 49.50240 180 ILE A C 1
ATOM 1511 O O . ILE A 1 197 ? 38.37706 -9.04944 81.73225 1.000 48.50296 180 ILE A O 1
ATOM 1516 N N . ARG A 1 198 ? 39.33249 -8.17709 79.88300 1.000 53.44012 181 ARG A N 1
ATOM 1517 C CA . ARG A 1 198 ? 39.60503 -9.46840 79.26741 1.000 59.67229 181 ARG A CA 1
ATOM 1518 C C . ARG A 1 198 ? 41.08514 -9.60540 78.93497 1.000 60.14535 181 ARG A C 1
ATOM 1519 O O . ARG A 1 198 ? 41.77689 -8.61743 78.67520 1.000 62.47254 181 ARG A O 1
ATOM 1527 N N . HIS A 1 199 ? 41.56044 -10.84910 78.94824 1.000 63.87825 182 HIS A N 1
ATOM 1528 C CA . HIS A 1 199 ? 42.93430 -11.19356 78.60641 1.000 66.89371 182 HIS A CA 1
ATOM 1529 C C . HIS A 1 199 ? 42.94826 -11.96734 77.29339 1.000 76.77936 182 HIS A C 1
ATOM 1530 O O . HIS A 1 199 ? 42.03432 -12.75109 77.01662 1.000 83.24383 182 HIS A O 1
ATOM 1537 N N . GLN A 1 200 ? 43.98510 -11.73972 76.48350 1.000 73.89679 183 GLN A N 1
ATOM 1538 C CA . GLN A 1 200 ? 44.03558 -12.32462 75.14572 1.000 77.03902 183 GLN A CA 1
ATOM 1539 C C . GLN A 1 200 ? 44.11604 -13.84800 75.19937 1.000 84.15218 183 GLN A C 1
ATOM 1540 O O . GLN A 1 200 ? 43.24876 -14.54892 74.66464 1.000 86.92322 183 GLN A O 1
ATOM 1546 N N . THR A 1 201 ? 45.15838 -14.37981 75.83844 1.000 79.07949 184 THR A N 1
ATOM 1547 C CA . THR A 1 201 ? 45.49949 -15.79450 75.74059 1.000 87.42883 184 THR A CA 1
ATOM 1548 C C . THR A 1 201 ? 45.09082 -16.60434 76.96553 1.000 92.84555 184 THR A C 1
ATOM 1549 O O . THR A 1 201 ? 45.42428 -17.79135 77.04823 1.000 89.50891 184 THR A O 1
ATOM 1553 N N . GLN A 1 202 ? 44.38434 -16.00299 77.91478 1.000 94.47562 185 GLN A N 1
ATOM 1554 C CA . GLN A 1 202 ? 43.98219 -16.72060 79.11798 1.000 95.75178 185 GLN A CA 1
ATOM 1555 C C . GLN A 1 202 ? 42.56208 -16.36210 79.53240 1.000 99.49249 185 GLN A C 1
ATOM 1556 O O . GLN A 1 202 ? 42.00360 -15.36252 79.06184 1.000 91.11562 185 GLN A O 1
ATOM 1562 N N . PRO A 1 203 ? 41.95168 -17.14735 80.41471 1.000 103.79203 186 PRO A N 1
ATOM 1563 C CA . PRO A 1 203 ? 40.77519 -16.65533 81.13245 1.000 99.94636 186 PRO A CA 1
ATOM 1564 C C . PRO A 1 203 ? 41.19842 -16.04864 82.45689 1.000 107.80413 186 PRO A C 1
ATOM 1565 O O . PRO A 1 203 ? 41.84461 -16.70385 83.28162 1.000 112.84655 186 PRO A O 1
ATOM 1569 N N . CYS A 1 204 ? 40.84201 -14.78951 82.67022 1.000 96.74518 187 CYS A N 1
ATOM 1570 C CA . CYS A 1 204 ? 41.17071 -14.09294 83.90061 1.000 83.33702 187 CYS A CA 1
ATOM 1571 C C . CYS A 1 204 ? 39.88167 -13.61978 84.54008 1.000 81.80574 187 CYS A C 1
ATOM 1572 O O . CYS A 1 204 ? 39.05777 -12.97178 83.88572 1.000 85.77211 187 CYS A O 1
ATOM 1575 N N . ASP A 1 205 ? 39.71752 -13.93330 85.82196 1.000 79.62938 188 ASP A N 1
ATOM 1576 C CA . ASP A 1 205 ? 38.71229 -13.26185 86.63119 1.000 69.17210 188 ASP A CA 1
ATOM 1577 C C . ASP A 1 205 ? 39.29328 -11.88306 86.91359 1.000 62.89748 188 ASP A C 1
ATOM 1578 O O . ASP A 1 205 ? 39.85585 -11.60887 87.97431 1.000 68.56435 188 ASP A O 1
ATOM 1583 N N . CYS A 1 206 ? 39.23321 -11.03192 85.89384 1.000 59.07249 189 CYS A N 1
ATOM 1584 C CA . CYS A 1 206 ? 39.85429 -9.71862 85.93638 1.000 54.05897 189 CYS A CA 1
ATOM 1585 C C . CYS A 1 206 ? 38.90093 -8.63766 86.42256 1.000 50.95413 189 CYS A C 1
ATOM 1586 O O . CYS A 1 206 ? 39.31548 -7.48268 86.56538 1.000 46.34691 189 CYS A O 1
ATOM 1589 N N . GLY A 1 207 ? 37.64058 -8.98009 86.67692 1.000 51.05909 190 GLY A N 1
ATOM 1590 C CA . GLY A 1 207 ? 36.69890 -7.99421 87.15470 1.000 43.04875 190 GLY A CA 1
ATOM 1591 C C . GLY A 1 207 ? 36.20548 -7.10191 86.03023 1.000 43.86679 190 GLY A C 1
ATOM 1592 O O . GLY A 1 207 ? 36.26508 -7.43697 84.84183 1.000 49.36103 190 GLY A O 1
ATOM 1593 N N . THR A 1 208 ? 35.69771 -5.94237 86.42869 1.000 40.01360 191 THR A N 1
ATOM 1594 C CA . THR A 1 208 ? 35.16521 -4.94945 85.51112 1.000 42.82765 191 THR A CA 1
ATOM 1595 C C . THR A 1 208 ? 35.92342 -3.64195 85.70107 1.000 46.07799 191 THR A C 1
ATOM 1596 O O . THR A 1 208 ? 36.76907 -3.51178 86.59066 1.000 47.25617 191 THR A O 1
ATOM 1600 N N . LEU A 1 209 ? 35.61141 -2.66095 84.85034 1.000 44.11636 192 LEU A N 1
ATOM 1601 C CA . LEU A 1 209 ? 36.26590 -1.36268 84.96996 1.000 41.72919 192 LEU A CA 1
ATOM 1602 C C . LEU A 1 209 ? 35.94297 -0.71933 86.31366 1.000 45.01559 192 LEU A C 1
ATOM 1603 O O . LEU A 1 209 ? 36.82804 -0.16528 86.97549 1.000 42.55925 192 LEU A O 1
ATOM 1608 N N . GLY A 1 210 ? 34.68162 -0.80354 86.74155 1.000 45.23189 193 GLY A N 1
ATOM 1609 C CA . GLY A 1 210 ? 34.30074 -0.23711 88.02575 1.000 37.18736 193 GLY A CA 1
ATOM 1610 C C . GLY A 1 210 ? 34.89454 -0.98418 89.20504 1.000 42.65211 193 GLY A C 1
ATOM 1611 O O . GLY A 1 210 ? 35.33757 -0.37036 90.18011 1.000 50.51875 193 GLY A O 1
ATOM 1612 N N . HIS A 1 211 ? 34.91810 -2.31282 89.13444 1.000 44.52611 194 HIS A N 1
ATOM 1613 C CA . HIS A 1 211 ? 35.46004 -3.14642 90.20630 1.000 45.98838 194 HIS A CA 1
ATOM 1614 C C . HIS A 1 211 ? 36.51453 -4.07973 89.63043 1.000 44.32521 194 HIS A C 1
ATOM 1615 O O . HIS A 1 211 ? 36.17266 -5.12509 89.05000 1.000 46.59007 194 HIS A O 1
ATOM 1622 N N . PRO A 1 212 ? 37.79721 -3.74516 89.76541 1.000 45.90128 195 PRO A N 1
ATOM 1623 C CA . PRO A 1 212 ? 38.84369 -4.67561 89.32760 1.000 43.11144 195 PRO A CA 1
ATOM 1624 C C . PRO A 1 212 ? 38.97908 -5.82205 90.31740 1.000 42.83426 195 PRO A C 1
ATOM 1625 O O . PRO A 1 212 ? 39.02834 -5.61133 91.53115 1.000 46.94961 195 PRO A O 1
ATOM 1629 N N . SER A 1 213 ? 39.04087 -7.03833 89.78788 1.000 41.55820 196 SER A N 1
ATOM 1630 C CA . SER A 1 213 ? 39.08062 -8.22052 90.62543 1.000 44.26557 196 SER A CA 1
ATOM 1631 C C . SER A 1 213 ? 40.42212 -8.31918 91.34681 1.000 50.72338 196 SER A C 1
ATOM 1632 O O . SER A 1 213 ? 41.40456 -7.69242 90.94299 1.000 50.25128 196 SER A O 1
ATOM 1635 N N . PRO A 1 214 ? 40.48166 -9.08696 92.43629 1.000 54.72561 197 PRO A N 1
ATOM 1636 C CA . PRO A 1 214 ? 41.76588 -9.25590 93.13249 1.000 52.03790 197 PRO A CA 1
ATOM 1637 C C . PRO A 1 214 ? 42.84113 -9.90032 92.27589 1.000 46.06304 197 PRO A C 1
ATOM 1638 O O . PRO A 1 214 ? 44.02824 -9.61167 92.47213 1.000 54.76550 197 PRO A O 1
ATOM 1642 N N . GLU A 1 215 ? 42.46629 -10.77551 91.33917 1.000 52.20281 198 GLU A N 1
ATOM 1643 C CA . GLU A 1 215 ? 43.45501 -11.35385 90.43396 1.000 52.57935 198 GLU A CA 1
ATOM 1644 C C . GLU A 1 215 ? 44.08333 -10.29215 89.53776 1.000 50.65039 198 GLU A C 1
ATOM 1645 O O . GLU A 1 215 ? 45.28177 -10.35576 89.23920 1.000 55.95451 198 GLU A O 1
ATOM 1651 N N . PHE A 1 216 ? 43.29457 -9.30750 89.09532 1.000 49.22341 199 PHE A N 1
ATOM 1652 C CA . PHE A 1 216 ? 43.85776 -8.25193 88.25932 1.000 42.15897 199 PHE A CA 1
ATOM 1653 C C . PHE A 1 216 ? 44.88923 -7.45256 89.03910 1.000 41.69964 199 PHE A C 1
ATOM 1654 O O . PHE A 1 216 ? 45.95744 -7.11434 88.51602 1.000 44.63156 199 PHE A O 1
ATOM 1662 N N . LYS A 1 217 ? 44.58478 -7.14910 90.29878 1.000 40.59812 200 LYS A N 1
ATOM 1663 C CA . LYS A 1 217 ? 45.51888 -6.44024 91.15776 1.000 37.33417 200 LYS A CA 1
ATOM 1664 C C . LYS A 1 217 ? 46.69151 -7.32444 91.56037 1.000 45.56752 200 LYS A C 1
ATOM 1665 O O . LYS A 1 217 ? 47.72337 -6.80947 91.99908 1.000 47.00706 200 LYS A O 1
ATOM 1671 N N . ASN A 1 218 ? 46.55605 -8.64419 91.41518 1.000 49.34834 201 ASN A N 1
ATOM 1672 C CA . ASN A 1 218 ? 47.68648 -9.53399 91.65449 1.000 49.62863 201 ASN A CA 1
ATOM 1673 C C . ASN A 1 218 ? 48.72435 -9.40804 90.54618 1.000 50.24791 201 ASN A C 1
ATOM 1674 O O . ASN A 1 218 ? 49.93200 -9.43723 90.81042 1.000 51.81060 201 ASN A O 1
ATOM 1679 N N . VAL A 1 219 ? 48.27205 -9.25519 89.30122 1.000 44.80706 202 VAL A N 1
ATOM 1680 C CA . VAL A 1 219 ? 49.19233 -9.18869 88.17134 1.000 48.54541 202 VAL A CA 1
ATOM 1681 C C . VAL A 1 219 ? 49.74595 -7.78031 87.99251 1.000 47.37094 202 VAL A C 1
ATOM 1682 O O . VAL A 1 219 ? 50.94447 -7.60107 87.74989 1.000 48.12964 202 VAL A O 1
ATOM 1686 N N . TYR A 1 220 ? 48.89715 -6.76019 88.11825 1.000 46.13652 203 TYR A N 1
ATOM 1687 C CA . TYR A 1 220 ? 49.28653 -5.39990 87.77262 1.000 44.91079 203 TYR A CA 1
ATOM 1688 C C . TYR A 1 220 ? 49.53698 -4.49825 88.97692 1.000 43.42796 203 TYR A C 1
ATOM 1689 O O . TYR A 1 220 ? 49.96058 -3.35339 88.78756 1.000 48.98260 203 TYR A O 1
ATOM 1698 N N . GLY A 1 221 ? 49.29805 -4.97218 90.19813 1.000 41.81207 204 GLY A N 1
ATOM 1699 C CA . GLY A 1 221 ? 49.61463 -4.17958 91.37293 1.000 42.89957 204 GLY A CA 1
ATOM 1700 C C . GLY A 1 221 ? 48.48066 -4.03397 92.36757 1.000 38.65768 204 GLY A C 1
ATOM 1701 O O . GLY A 1 221 ? 47.33331 -3.79779 91.97936 1.000 42.33857 204 GLY A O 1
ATOM 1702 N N . ALA A 1 222 ? 48.79100 -4.17618 93.65898 1.000 41.85842 205 ALA A N 1
ATOM 1703 C CA . ALA A 1 222 ? 47.78421 -4.08496 94.70978 1.000 39.45966 205 ALA A CA 1
ATOM 1704 C C . ALA A 1 222 ? 47.30439 -2.66153 94.95214 1.000 42.61450 205 ALA A C 1
ATOM 1705 O O . ALA A 1 222 ? 46.26060 -2.47810 95.58778 1.000 48.45051 205 ALA A O 1
ATOM 1707 N N . ASN A 1 223 ? 48.04182 -1.65844 94.47886 1.000 38.05660 206 ASN A N 1
ATOM 1708 C CA . ASN A 1 223 ? 47.60689 -0.26989 94.52564 1.000 42.01492 206 ASN A CA 1
ATOM 1709 C C . ASN A 1 223 ? 47.15953 0.23501 93.16102 1.000 44.81595 206 ASN A C 1
ATOM 1710 O O . ASN A 1 223 ? 46.92883 1.43739 92.99780 1.000 48.57603 206 ASN A O 1
ATOM 1715 N N . SER A 1 224 ? 47.04285 -0.65423 92.17897 1.000 45.20448 207 SER A N 1
ATOM 1716 C CA . SER A 1 224 ? 46.53610 -0.27654 90.86824 1.000 44.87333 207 SER A CA 1
ATOM 1717 C C . SER A 1 224 ? 45.07047 0.12548 90.96000 1.000 51.83290 207 SER A C 1
ATOM 1718 O O . SER A 1 224 ? 44.29182 -0.46519 91.71354 1.000 52.16111 207 SER A O 1
ATOM 1721 N N . ILE A 1 225 ? 44.69900 1.14529 90.19187 1.000 49.43032 208 ILE A N 1
ATOM 1722 C CA . ILE A 1 225 ? 43.31567 1.58403 90.08784 1.000 51.35650 208 ILE A CA 1
ATOM 1723 C C . ILE A 1 225 ? 42.95609 1.65025 88.61219 1.000 48.50789 208 ILE A C 1
ATOM 1724 O O . ILE A 1 225 ? 43.80077 1.93585 87.75721 1.000 49.26380 208 ILE A O 1
ATOM 1729 N N . VAL A 1 226 ? 41.69637 1.35238 88.31293 1.000 48.77331 209 VAL A N 1
ATOM 1730 C CA . VAL A 1 226 ? 41.18005 1.38592 86.95252 1.000 41.96638 209 VAL A CA 1
ATOM 1731 C C . VAL A 1 226 ? 40.07485 2.42544 86.86473 1.000 41.00824 209 VAL A C 1
ATOM 1732 O O . VAL A 1 226 ? 39.20552 2.49731 87.74074 1.000 50.42955 209 VAL A O 1
ATOM 1736 N N . LEU A 1 227 ? 40.11087 3.23249 85.79819 1.000 43.32411 210 LEU A N 1
ATOM 1737 C CA . LEU A 1 227 ? 39.09041 4.25319 85.61533 1.000 50.38534 210 LEU A CA 1
ATOM 1738 C C . LEU A 1 227 ? 38.06388 3.75400 84.61959 1.000 42.51725 210 LEU A C 1
ATOM 1739 O O . LEU A 1 227 ? 38.43804 3.32825 83.51714 1.000 43.02461 210 LEU A O 1
ATOM 1744 N N . PRO A 1 228 ? 36.78309 3.79577 84.94725 1.000 45.31855 211 PRO A N 1
ATOM 1745 C CA . PRO A 1 228 ? 35.74930 3.39889 83.97841 1.000 44.06532 211 PRO A CA 1
ATOM 1746 C C . PRO A 1 228 ? 35.32225 4.57355 83.10280 1.000 49.29402 211 PRO A C 1
ATOM 1747 O O . PRO A 1 228 ? 34.16520 5.00396 83.10933 1.000 51.26418 211 PRO A O 1
ATOM 1751 N N . VAL A 1 229 ? 36.27573 5.10483 82.33991 1.000 47.77211 212 VAL A N 1
ATOM 1752 C CA . VAL A 1 229 ? 36.04017 6.22609 81.43821 1.000 46.50039 212 VAL A CA 1
ATOM 1753 C C . VAL A 1 229 ? 36.75711 5.94559 80.12587 1.000 49.22615 212 VAL A C 1
ATOM 1754 O O . VAL A 1 229 ? 37.94368 5.60207 80.12084 1.000 54.01914 212 VAL A O 1
ATOM 1758 N N . LEU A 1 230 ? 36.04410 6.10143 79.01486 1.000 49.60180 213 LEU A N 1
ATOM 1759 C CA . LEU A 1 230 ? 36.62706 5.94015 77.68777 1.000 46.21717 213 LEU A CA 1
ATOM 1760 C C . LEU A 1 230 ? 37.17216 7.29062 77.24056 1.000 47.91406 213 LEU A C 1
ATOM 1761 O O . LEU A 1 230 ? 36.40813 8.23380 77.00839 1.000 51.18131 213 LEU A O 1
ATOM 1766 N N . PHE A 1 231 ? 38.49073 7.38367 77.11593 1.000 47.87925 214 PHE A N 1
ATOM 1767 C CA . PHE A 1 231 ? 39.13771 8.62345 76.71390 1.000 45.05677 214 PHE A CA 1
ATOM 1768 C C . PHE A 1 231 ? 39.24809 8.66216 75.19475 1.000 46.81548 214 PHE A C 1
ATOM 1769 O O . PHE A 1 231 ? 39.91325 7.81255 74.59144 1.000 47.76665 214 PHE A O 1
ATOM 1777 N N . GLU A 1 232 ? 38.59951 9.65028 74.58467 1.000 45.97321 215 GLU A N 1
ATOM 1778 C CA . GLU A 1 232 ? 38.59449 9.83627 73.13958 1.000 44.51427 215 GLU A CA 1
ATOM 1779 C C . GLU A 1 232 ? 39.50665 11.00593 72.80488 1.000 43.61342 215 GLU A C 1
ATOM 1780 O O . GLU A 1 232 ? 39.21991 12.14929 73.17361 1.000 50.98683 215 GLU A O 1
ATOM 1786 N N . LEU A 1 233 ? 40.60042 10.71759 72.11231 1.000 41.50462 216 LEU A N 1
ATOM 1787 C CA . LEU A 1 233 ? 41.62075 11.71484 71.83164 1.000 45.97125 216 LEU A CA 1
ATOM 1788 C C . LEU A 1 233 ? 41.24939 12.47520 70.56801 1.000 49.44000 216 LEU A C 1
ATOM 1789 O O . LEU A 1 233 ? 40.88115 11.87168 69.55594 1.000 47.31427 216 LEU A O 1
ATOM 1794 N N . ALA A 1 234 ? 41.34004 13.80190 70.63176 1.000 54.00082 217 ALA A N 1
ATOM 1795 C CA . ALA A 1 234 ? 40.95416 14.66654 69.52122 1.000 45.82330 217 ALA A CA 1
ATOM 1796 C C . ALA A 1 234 ? 42.08218 15.64607 69.21836 1.000 52.75193 217 ALA A C 1
ATOM 1797 O O . ALA A 1 234 ? 42.16583 16.71141 69.85455 1.000 55.49552 217 ALA A O 1
ATOM 1799 N N . PRO A 1 235 ? 42.95892 15.32719 68.26728 1.000 50.20621 218 PRO A N 1
ATOM 1800 C CA . PRO A 1 235 ? 43.95126 16.31194 67.80345 1.000 57.37313 218 PRO A CA 1
ATOM 1801 C C . PRO A 1 235 ? 43.29426 17.30657 66.86523 1.000 64.14362 218 PRO A C 1
ATOM 1802 O O . PRO A 1 235 ? 42.70817 16.92771 65.84406 1.000 58.20886 218 PRO A O 1
ATOM 1806 N N . LEU A 1 236 ? 43.37682 18.58958 67.20997 1.000 69.35631 219 LEU A N 1
ATOM 1807 C CA . LEU A 1 236 ? 42.67351 19.62155 66.46165 1.000 63.66221 219 LEU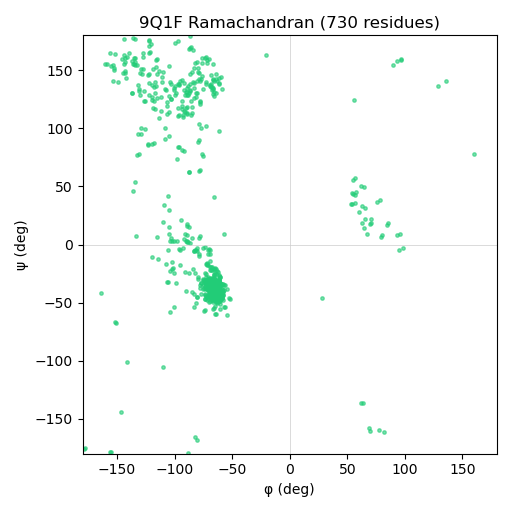 A CA 1
ATOM 1808 C C . LEU A 1 236 ? 43.32849 19.95352 65.12668 1.000 64.92434 219 LEU A C 1
ATOM 1809 O O . LEU A 1 236 ? 42.78493 20.77706 64.38336 1.000 66.40414 219 LEU A O 1
ATOM 1814 N N . ASP A 1 237 ? 44.47270 19.35088 64.80430 1.000 66.22756 220 ASP A N 1
ATOM 1815 C CA . ASP A 1 237 ? 45.05549 19.45166 63.47243 1.000 58.09803 220 ASP A CA 1
ATOM 1816 C C . ASP A 1 237 ? 44.85094 18.19251 62.64058 1.000 59.64063 220 ASP A C 1
ATOM 1817 O O . ASP A 1 237 ? 45.33940 18.12746 61.50864 1.000 65.78930 220 ASP A O 1
ATOM 1822 N N . GLY A 1 238 ? 44.14579 17.19599 63.16867 1.000 56.46942 221 GLY A N 1
ATOM 1823 C CA . GLY A 1 238 ? 43.88499 15.98215 62.42519 1.000 61.93165 221 GLY A CA 1
ATOM 1824 C C . GLY A 1 238 ? 45.01234 14.97489 62.39611 1.000 62.91388 221 GLY A C 1
ATOM 1825 O O . GLY A 1 238 ? 44.91432 13.98627 61.66041 1.000 60.59474 221 GLY A O 1
ATOM 1826 N N . ASP A 1 239 ? 46.07334 15.17860 63.17456 1.000 64.59289 222 ASP A N 1
ATOM 1827 C CA . ASP A 1 239 ? 47.22105 14.27070 63.17509 1.000 66.80130 222 ASP A CA 1
ATOM 1828 C C . ASP A 1 239 ? 46.86581 13.04378 64.00777 1.000 60.35471 222 ASP A C 1
ATOM 1829 O O . ASP A 1 239 ? 47.08847 13.00193 65.22070 1.000 60.01454 222 ASP A O 1
ATOM 1834 N N . VAL A 1 240 ? 46.30161 12.04076 63.36022 1.000 63.74811 223 VAL A N 1
ATOM 1835 C CA . VAL A 1 240 ? 45.95203 10.77232 63.98931 1.000 54.38945 223 VAL A CA 1
ATOM 1836 C C . VAL A 1 240 ? 46.92921 9.71058 63.51184 1.000 54.75775 223 VAL A C 1
ATOM 1837 O O . VAL A 1 240 ? 47.17830 9.62934 62.29258 1.000 59.07612 223 VAL A O 1
ATOM 1841 N N . PRO A 1 241 ? 47.48919 8.89074 64.38478 1.000 61.59994 224 PRO A N 1
ATOM 1842 C CA . PRO A 1 241 ? 48.45012 7.87036 63.96608 1.000 61.03424 224 PRO 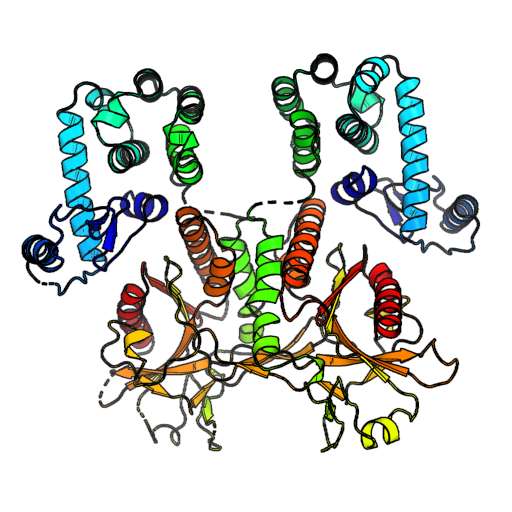A CA 1
ATOM 1843 C C . PRO A 1 241 ? 47.77101 6.68686 63.29653 1.000 62.96681 224 PRO A C 1
ATOM 1844 O O . PRO A 1 241 ? 46.65816 6.28723 63.64959 1.000 69.02134 224 PRO A O 1
ATOM 1848 N N . GLU A 1 242 ? 48.46192 6.13955 62.30297 1.000 65.22556 225 GLU A N 1
ATOM 1849 C CA . GLU A 1 242 ? 47.95624 4.97691 61.59235 1.000 65.78274 225 GLU A CA 1
ATOM 1850 C C . GLU A 1 242 ? 48.05137 3.73918 62.47815 1.000 62.36508 225 GLU A C 1
ATOM 1851 O O . GLU A 1 242 ? 49.03977 3.54458 63.19045 1.000 56.34481 225 GLU A O 1
ATOM 1857 N N . GLY A 1 243 ? 47.02322 2.88861 62.42299 1.000 64.36648 226 GLY A N 1
ATOM 1858 C CA . GLY A 1 243 ? 47.09747 1.63820 63.15777 1.000 54.35632 226 GLY A CA 1
ATOM 1859 C C . GLY A 1 243 ? 47.04807 1.80405 64.67126 1.000 60.98279 226 GLY A C 1
ATOM 1860 O O . GLY A 1 243 ? 46.57353 2.80615 65.21568 1.000 61.70480 226 GLY A O 1
ATOM 1861 N N . VAL A 1 244 ? 47.55945 0.77877 65.34900 1.000 62.94034 227 VAL A N 1
ATOM 1862 C CA . VAL A 1 244 ? 47.62556 0.72499 66.80298 1.000 59.65216 227 VAL A CA 1
ATOM 1863 C C . VAL A 1 244 ? 49.09130 0.76980 67.20829 1.000 63.75679 227 VAL A C 1
ATOM 1864 O O . VAL A 1 244 ? 49.97468 0.31434 66.47240 1.000 65.18720 227 VAL A O 1
ATOM 1868 N N . ALA A 1 245 ? 49.35400 1.34321 68.37952 1.000 60.93806 228 ALA A N 1
ATOM 1869 C CA . ALA A 1 245 ? 50.72690 1.55861 68.80996 1.000 53.17523 228 ALA A CA 1
ATOM 1870 C C . ALA A 1 245 ? 51.28856 0.28968 69.43488 1.000 62.18507 228 ALA A C 1
ATOM 1871 O O . ALA A 1 245 ? 50.62676 -0.36476 70.24793 1.000 69.49759 228 ALA A O 1
ATOM 1873 N N . THR A 1 246 ? 52.51314 -0.05245 69.05313 1.000 69.17420 229 THR A N 1
ATOM 1874 C CA . THR A 1 246 ? 53.27527 -1.07386 69.74828 1.000 62.69349 229 THR A CA 1
ATOM 1875 C C . THR A 1 246 ? 54.03026 -0.45656 70.91969 1.000 63.58837 229 THR A C 1
ATOM 1876 O O . THR A 1 246 ? 54.09121 0.76357 71.08848 1.000 70.26208 229 THR A O 1
ATOM 1880 N N . GLU A 1 247 ? 54.58529 -1.33280 71.75494 1.000 58.84286 230 GLU A N 1
ATOM 1881 C CA . GLU A 1 247 ? 55.33559 -0.88369 72.91989 1.000 58.97522 230 GLU A CA 1
ATOM 1882 C C . GLU A 1 247 ? 56.54215 -0.05165 72.49935 1.000 67.99155 230 GLU A C 1
ATOM 1883 O O . GLU A 1 247 ? 56.86837 0.95797 73.13562 1.000 68.07164 230 GLU A O 1
ATOM 1889 N N . ALA A 1 248 ? 57.21944 -0.47325 71.42702 1.000 69.80017 231 ALA A N 1
ATOM 1890 C CA . ALA A 1 248 ? 58.35946 0.26712 70.89355 1.000 65.78312 231 ALA A CA 1
ATOM 1891 C C . ALA A 1 248 ? 57.94058 1.59913 70.27902 1.000 72.78724 231 ALA A C 1
ATOM 1892 O O . ALA A 1 248 ? 58.61988 2.61612 70.46367 1.000 70.93142 231 ALA A O 1
ATOM 1894 N N . GLU A 1 249 ? 56.83601 1.61049 69.53637 1.000 72.51394 232 GLU A N 1
ATOM 1895 C CA . GLU A 1 249 ? 56.38560 2.78661 68.80233 1.000 65.46153 232 GLU A CA 1
ATOM 1896 C C . GLU A 1 249 ? 55.55700 3.73864 69.65439 1.000 66.16496 232 GLU A C 1
ATOM 1897 O O . GLU A 1 249 ? 55.01960 4.71536 69.12066 1.000 65.51918 232 GLU A O 1
ATOM 1903 N N . LEU A 1 250 ? 55.43405 3.46327 70.95538 1.000 63.39605 233 LEU A N 1
ATOM 1904 C CA . LEU A 1 250 ? 54.54436 4.23123 71.82244 1.000 63.04792 233 LEU A CA 1
ATOM 1905 C C . LEU A 1 250 ? 54.87343 5.72174 71.80925 1.000 60.38944 233 LEU A C 1
ATOM 1906 O O . LEU A 1 250 ? 53.96809 6.56348 71.83845 1.000 68.26501 233 LEU A O 1
ATOM 1911 N N . ALA A 1 251 ? 56.16090 6.07065 71.77976 1.000 61.93211 234 ALA A N 1
ATOM 1912 C CA . ALA A 1 251 ? 56.54037 7.48071 71.81545 1.000 65.55216 234 ALA A CA 1
ATOM 1913 C C . ALA A 1 251 ? 56.12066 8.21972 70.55065 1.000 65.74106 234 ALA A C 1
ATOM 1914 O O . ALA A 1 251 ? 55.79365 9.41072 70.61164 1.000 65.40588 234 ALA A O 1
ATOM 1916 N N . ILE A 1 252 ? 56.12921 7.53978 69.40274 1.000 66.91966 235 ILE A N 1
ATOM 1917 C CA . ILE A 1 252 ? 55.70182 8.17079 68.15780 1.000 62.22339 235 ILE A CA 1
ATOM 1918 C C . ILE A 1 252 ? 54.21548 8.50557 68.20526 1.000 61.25797 235 ILE A C 1
ATOM 1919 O O . ILE A 1 252 ? 53.79532 9.58852 67.77974 1.000 62.62396 235 ILE A O 1
ATOM 1924 N N . HIS A 1 253 ? 53.39849 7.58757 68.72733 1.000 60.37964 236 HIS A N 1
ATOM 1925 C CA . HIS A 1 253 ? 51.95688 7.81458 68.78888 1.000 60.72783 236 HIS A CA 1
ATOM 1926 C C . HIS A 1 253 ? 51.60318 8.91196 69.78477 1.000 61.36129 236 HIS A C 1
ATOM 1927 O O . HIS A 1 253 ? 50.76900 9.77812 69.49726 1.000 59.28740 236 HIS A O 1
ATOM 1934 N N . PHE A 1 254 ? 52.21318 8.88377 70.96993 1.000 63.17886 237 PHE A N 1
ATOM 1935 C CA . PHE A 1 254 ? 51.85678 9.78381 72.06565 1.000 57.87398 237 PHE A CA 1
ATOM 1936 C C . PHE A 1 254 ? 53.09747 10.56054 72.48260 1.000 64.16292 237 PHE A C 1
ATOM 1937 O O . PHE A 1 254 ? 53.80822 10.15380 73.41616 1.000 71.19251 237 PHE A O 1
ATOM 1945 N N . PRO A 1 255 ? 53.40423 11.67913 71.82685 1.000 59.53528 238 PRO A N 1
ATOM 1946 C CA . PRO A 1 255 ? 54.56819 12.46951 72.24358 1.000 66.97185 238 PRO A CA 1
ATOM 1947 C C . PRO A 1 255 ? 54.34138 13.12365 73.59834 1.000 66.17947 238 PRO A C 1
ATOM 1948 O O . PRO A 1 255 ? 53.26532 13.65671 73.87801 1.000 69.42134 238 PRO A O 1
ATOM 1952 N N . GLU A 1 256 ? 55.38188 13.09606 74.43311 1.000 64.25009 239 GLU A N 1
ATOM 1953 C CA . GLU A 1 256 ? 55.40112 13.83251 75.69888 1.000 67.69748 239 GLU A CA 1
ATOM 1954 C C . GLU A 1 256 ? 54.21855 13.45979 76.59444 1.000 61.62769 239 GLU A C 1
ATOM 1955 O O . GLU A 1 256 ? 53.67399 14.29816 77.31542 1.000 64.98378 239 GLU A O 1
ATOM 1961 N N . CYS A 1 257 ? 53.81578 12.19058 76.55369 1.000 59.12679 240 CYS A N 1
ATOM 1962 C CA . CYS A 1 257 ? 52.86001 11.65203 77.52125 1.000 56.65527 240 CYS A CA 1
ATOM 1963 C C . CYS A 1 257 ? 53.67807 10.80226 78.48744 1.000 55.40679 240 CYS A C 1
ATOM 1964 O O . CYS A 1 257 ? 53.93700 9.62105 78.25176 1.000 51.95233 240 CYS A O 1
ATOM 1967 N N . GLU A 1 258 ? 54.08646 11.43075 79.58612 1.000 61.58321 241 GLU A N 1
ATOM 1968 C CA . GLU A 1 258 ? 55.11855 10.87734 80.45219 1.000 61.80686 241 GLU A CA 1
ATOM 1969 C C . GLU A 1 258 ? 54.64612 9.61522 81.16776 1.000 56.61265 241 GLU A C 1
ATOM 1970 O O . GLU A 1 258 ? 53.52587 9.56154 81.68398 1.000 62.00978 241 GLU A O 1
ATOM 1976 N N . SER A 1 259 ? 55.51295 8.59978 81.19107 1.000 61.38574 242 SER A N 1
ATOM 1977 C CA . SER A 1 259 ? 55.30687 7.28587 81.80310 1.000 56.92865 242 SER A CA 1
ATOM 1978 C C . SER A 1 259 ? 54.19300 6.45604 81.17381 1.000 52.48903 242 SER A C 1
ATOM 1979 O O . SER A 1 259 ? 53.76832 5.46035 81.77556 1.000 50.07154 242 SER A O 1
ATOM 1982 N N . LEU A 1 260 ? 53.69861 6.82503 79.99573 1.000 54.18269 243 LEU A N 1
ATOM 1983 C CA . LEU A 1 260 ? 52.60786 6.07338 79.38857 1.000 48.37481 243 LEU A CA 1
ATOM 1984 C C . LEU A 1 260 ? 53.06514 4.66553 79.02092 1.000 53.33198 243 LEU A C 1
ATOM 1985 O O . LEU A 1 260 ? 54.19020 4.46295 78.55672 1.000 61.98377 243 LEU A O 1
ATOM 1990 N N . LYS A 1 261 ? 52.18608 3.68745 79.23517 1.000 45.97654 244 LYS A N 1
ATOM 1991 C CA . LYS A 1 261 ? 52.43954 2.31548 78.81901 1.000 39.76530 244 LYS A CA 1
ATOM 1992 C C . LYS A 1 261 ? 51.17795 1.74834 78.18547 1.000 47.22594 244 LYS A C 1
ATOM 1993 O O . LYS A 1 261 ? 50.06232 2.19321 78.46592 1.000 48.80420 244 LYS A O 1
ATOM 1999 N N . VAL A 1 262 ? 51.36798 0.75032 77.32680 1.000 52.57935 245 VAL A N 1
ATOM 2000 C CA . VAL A 1 262 ? 50.27545 0.08690 76.62715 1.000 42.97527 245 VAL A CA 1
ATOM 2001 C C . VAL A 1 262 ? 50.32322 -1.40065 76.94939 1.000 46.46533 245 VAL A C 1
ATOM 2002 O O . VAL A 1 262 ? 51.40247 -1.99993 77.00963 1.000 50.31809 245 VAL A O 1
ATOM 2006 N N . HIS A 1 263 ? 49.14947 -1.99056 77.17785 1.000 47.73721 246 HIS A N 1
ATOM 2007 C CA . HIS A 1 263 ? 49.01497 -3.40016 77.54492 1.000 54.43868 246 HIS A CA 1
ATOM 2008 C C . HIS A 1 263 ? 48.21873 -4.12405 76.46937 1.000 58.05842 246 HIS A C 1
ATOM 2009 O O . HIS A 1 263 ? 46.98380 -4.22495 76.55869 1.000 57.30184 246 HIS A O 1
ATOM 2016 N N . PRO A 1 264 ? 48.88211 -4.62207 75.42115 1.000 58.74042 247 PRO A N 1
ATOM 2017 C CA . PRO A 1 264 ? 48.15686 -5.35378 74.37002 1.000 61.01947 247 PRO A CA 1
ATOM 2018 C C . PRO A 1 264 ? 47.36201 -6.52939 74.90261 1.000 58.95473 247 PRO A C 1
ATOM 2019 O O . PRO A 1 264 ? 46.28383 -6.83103 74.37376 1.000 67.68130 247 PRO A O 1
ATOM 2023 N N . GLU A 1 265 ? 47.87108 -7.20809 75.93501 1.000 54.00217 248 GLU A N 1
ATOM 2024 C CA . GLU A 1 265 ? 47.19400 -8.38037 76.47277 1.000 55.44076 248 GLU A CA 1
ATOM 2025 C C . GLU A 1 265 ? 45.88429 -8.02591 77.16314 1.000 57.28467 248 GLU A C 1
ATOM 2026 O O . GLU A 1 265 ? 45.03705 -8.90694 77.34358 1.000 58.82808 248 GLU A O 1
ATOM 2032 N N . LEU A 1 266 ? 45.69911 -6.76701 77.55064 1.000 58.96761 249 LEU A N 1
ATOM 2033 C CA . LEU A 1 266 ? 44.48574 -6.32455 78.22115 1.000 52.72810 249 LEU A CA 1
ATOM 2034 C C . LEU A 1 266 ? 43.58549 -5.56747 77.25557 1.000 56.70750 249 LEU A C 1
ATOM 2035 O O . LEU A 1 266 ? 44.05755 -4.75121 76.45824 1.000 53.23637 249 LEU A O 1
ATOM 2040 N N . HIS A 1 267 ? 42.28522 -5.83906 77.33676 1.000 56.24770 250 HIS A N 1
ATOM 2041 C CA . HIS A 1 267 ? 41.31497 -5.12261 76.52333 1.000 51.01949 250 HIS A CA 1
ATOM 2042 C C . HIS A 1 267 ? 39.94962 -5.16131 77.19520 1.000 49.77449 250 HIS A C 1
ATOM 2043 O O . HIS A 1 267 ? 39.64271 -6.08058 77.95868 1.000 51.25477 250 HIS A O 1
ATOM 2050 N N . VAL A 1 268 ? 39.13556 -4.15228 76.89694 1.000 46.55367 251 VAL A N 1
ATOM 2051 C CA . VAL A 1 268 ? 37.76092 -4.10993 77.37997 1.000 49.80349 251 VAL A CA 1
ATOM 2052 C C . VAL A 1 268 ? 36.88809 -4.93454 76.44494 1.000 46.60826 251 VAL A C 1
ATOM 2053 O O . VAL A 1 268 ? 37.04190 -4.88218 75.21883 1.000 51.24956 251 VAL A O 1
ATOM 2057 N N . GLU A 1 269 ? 35.97042 -5.70143 77.02579 1.000 48.06744 252 GLU A N 1
ATOM 2058 C CA . GLU A 1 269 ? 35.17126 -6.63815 76.24949 1.000 55.43755 252 GLU A CA 1
ATOM 2059 C C . GLU A 1 269 ? 34.34298 -5.89008 75.20734 1.000 55.62229 252 GLU A C 1
ATOM 2060 O O . GLU A 1 269 ? 33.79370 -4.82024 75.49979 1.000 53.06751 252 GLU A O 1
ATOM 2066 N N . PRO A 1 270 ? 34.23240 -6.41172 73.98959 1.000 54.68164 253 PRO A N 1
ATOM 2067 C CA . PRO A 1 270 ? 33.41901 -5.74694 72.97015 1.000 56.98764 253 PRO A CA 1
ATOM 2068 C C . PRO A 1 270 ? 31.92898 -5.95522 73.19785 1.000 60.12296 253 PRO A C 1
ATOM 2069 O O . PRO A 1 270 ? 31.48985 -6.91499 73.83429 1.000 53.42159 253 PRO A O 1
ATOM 2073 N N . VAL A 1 271 ? 31.14984 -5.02294 72.65722 1.000 60.61510 254 VAL A N 1
ATOM 2074 C CA . VAL A 1 271 ? 29.69500 -5.06666 72.73104 1.000 59.02154 254 VAL A CA 1
ATOM 2075 C C . VAL A 1 271 ? 29.15984 -5.45159 71.35904 1.000 60.13324 254 VAL A C 1
ATOM 2076 O O . VAL A 1 271 ? 29.44730 -4.77818 70.36171 1.000 56.83629 254 VAL A O 1
ATOM 2080 N N . THR A 1 272 ? 28.38813 -6.53412 71.30541 1.000 60.49252 255 THR A N 1
ATOM 2081 C CA . THR A 1 272 ? 27.78042 -6.98737 70.06189 1.000 61.04570 255 THR A CA 1
ATOM 2082 C C . THR A 1 272 ? 26.39626 -6.36429 69.93222 1.000 63.22331 255 THR A C 1
ATOM 2083 O O . THR A 1 272 ? 25.61561 -6.36770 70.88955 1.000 69.17215 255 THR A O 1
ATOM 2087 N N . ASN A 1 273 ? 26.09628 -5.82742 68.75248 1.000 58.65206 256 ASN A N 1
ATOM 2088 C CA . ASN A 1 273 ? 24.82806 -5.15341 68.52442 1.000 63.57403 256 ASN A CA 1
ATOM 2089 C C . ASN A 1 273 ? 24.35262 -5.43507 67.10607 1.000 58.17170 256 ASN A C 1
ATOM 2090 O O . ASN A 1 273 ? 25.12407 -5.85445 66.24045 1.000 61.59287 256 ASN A O 1
ATOM 2095 N N . ASP A 1 274 ? 23.06626 -5.18906 66.87817 1.000 55.56946 257 ASP A N 1
ATOM 2096 C CA . ASP A 1 274 ? 22.42424 -5.40154 65.58741 1.000 51.58177 257 ASP A CA 1
ATOM 2097 C C . ASP A 1 274 ? 22.15558 -4.04765 64.94453 1.000 46.50167 257 ASP A C 1
ATOM 2098 O O . ASP A 1 274 ? 21.43070 -3.22316 65.51119 1.000 53.14322 257 ASP A O 1
ATOM 2103 N N . ARG A 1 275 ? 22.74487 -3.81611 63.77115 1.000 47.21074 258 ARG A N 1
ATOM 2104 C CA . ARG A 1 275 ? 22.60610 -2.53108 63.09993 1.000 56.67862 258 ARG A CA 1
ATOM 2105 C C . ARG A 1 275 ? 22.66666 -2.69313 61.58886 1.000 57.54347 258 ARG A C 1
ATOM 2106 O O . ARG A 1 275 ? 23.47736 -3.46369 61.06810 1.000 60.17208 258 ARG A O 1
ATOM 2114 N N . ALA A 1 276 ? 21.80879 -1.93683 60.89944 1.000 53.25800 259 ALA A N 1
ATOM 2115 C CA . ALA A 1 276 ? 21.82494 -1.81625 59.43991 1.000 54.35940 259 ALA A CA 1
ATOM 2116 C C . ALA A 1 276 ? 21.79126 -3.17809 58.75163 1.000 60.28388 259 ALA A C 1
ATOM 2117 O O . ALA A 1 276 ? 22.40049 -3.38010 57.69862 1.000 60.48926 259 ALA A O 1
ATOM 2119 N N . GLY A 1 277 ? 21.07565 -4.12576 59.34910 1.000 55.37160 260 GLY A N 1
ATOM 2120 C CA . GLY A 1 277 ? 20.95506 -5.43910 58.75303 1.000 59.41619 260 GLY A CA 1
ATOM 2121 C C . GLY A 1 277 ? 22.08233 -6.38830 59.07937 1.000 66.21297 260 GLY A C 1
ATOM 2122 O O . GLY A 1 277 ? 22.26355 -7.38099 58.36623 1.000 62.97354 260 GLY A O 1
ATOM 2123 N N . VAL A 1 278 ? 22.84683 -6.11589 60.13192 1.000 65.38503 261 VAL A N 1
ATOM 2124 C CA . VAL A 1 278 ? 24.00157 -6.91486 60.52157 1.000 65.22317 261 VAL A CA 1
ATOM 2125 C C . VAL A 1 278 ? 23.71845 -7.55099 61.87103 1.000 66.49925 261 VAL A C 1
ATOM 2126 O O . VAL A 1 278 ? 23.36731 -6.85351 62.82956 1.000 66.90490 261 VAL A O 1
ATOM 2130 N N . LYS A 1 279 ? 23.85842 -8.87268 61.93958 1.000 71.27264 262 LYS A N 1
ATOM 2131 C CA . LYS A 1 279 ? 23.64987 -9.59628 63.18551 1.000 64.24176 262 LYS A CA 1
ATOM 2132 C C . LYS A 1 279 ? 24.93917 -9.57583 63.99956 1.000 64.85717 262 LYS A C 1
ATOM 2133 O O . LYS A 1 279 ? 25.96983 -10.09218 63.55363 1.000 68.34975 262 LYS A O 1
ATOM 2139 N N . GLY A 1 280 ? 24.87931 -8.98429 65.19133 1.000 68.31134 263 GLY A N 1
ATOM 2140 C CA . GLY A 1 280 ? 26.00407 -8.97758 66.10795 1.000 58.35900 263 GLY A CA 1
ATOM 2141 C C . GLY A 1 280 ? 27.26332 -8.27927 65.62855 1.000 64.03707 263 GLY A C 1
ATOM 2142 O O . GLY A 1 280 ? 28.34388 -8.87481 65.67876 1.000 66.30051 263 GLY A O 1
ATOM 2143 N N . ARG A 1 281 ? 27.15591 -7.04164 65.14227 1.000 54.82967 264 ARG A N 1
ATOM 2144 C CA . ARG A 1 281 ? 28.35530 -6.28903 64.78881 1.000 61.88142 264 ARG A CA 1
ATOM 2145 C C . ARG A 1 281 ? 29.16090 -6.00692 66.05371 1.000 64.65779 264 ARG A C 1
ATOM 2146 O O . ARG A 1 281 ? 28.61437 -5.54808 67.06079 1.000 63.15749 264 ARG A O 1
ATOM 2154 N N . SER A 1 282 ? 30.46291 -6.28090 66.00254 1.000 64.18776 265 SER A N 1
ATOM 2155 C CA . SER A 1 282 ? 31.31394 -6.13996 67.17794 1.000 59.96806 265 SER A CA 1
ATOM 2156 C C . SER A 1 282 ? 31.71559 -4.68267 67.36572 1.000 58.13387 265 SER A C 1
ATOM 2157 O O . SER A 1 282 ? 32.23793 -4.04910 66.44312 1.000 60.48597 265 SER A O 1
ATOM 2160 N N . TYR A 1 283 ? 31.46687 -4.15276 68.56259 1.000 57.23767 266 TYR A N 1
ATOM 2161 C CA . TYR A 1 283 ? 31.74000 -2.75949 68.87572 1.000 50.21744 266 TYR A CA 1
ATOM 2162 C C . TYR A 1 283 ? 32.66668 -2.63127 70.07672 1.000 59.55078 266 TYR A C 1
ATOM 2163 O O . TYR A 1 283 ? 32.62275 -3.43726 71.00931 1.000 51.11382 266 TYR A O 1
ATOM 2172 N N . GLY A 1 284 ? 33.50054 -1.59867 70.02852 1.000 66.32217 267 GLY A N 1
ATOM 2173 C CA . GLY A 1 284 ? 34.18199 -1.08926 71.21421 1.000 54.74040 267 GLY A CA 1
ATOM 2174 C C . GLY A 1 284 ? 34.98591 -2.06664 72.03777 1.000 49.96529 267 GLY A C 1
ATOM 2175 O O . GLY A 1 284 ? 34.89056 -2.05390 73.27222 1.000 49.04713 267 GLY A O 1
ATOM 2176 N N . GLN A 1 285 ? 35.77700 -2.91512 71.39701 1.000 47.13414 268 GLN A N 1
ATOM 2177 C CA . GLN A 1 285 ? 36.81879 -3.64033 72.11079 1.000 52.09016 268 GLN A CA 1
ATOM 2178 C C . GLN A 1 285 ? 38.02440 -2.70456 72.13746 1.000 54.71399 268 GLN A C 1
ATOM 2179 O O . GLN A 1 285 ? 38.63528 -2.44094 71.09701 1.000 60.20632 268 GLN A O 1
ATOM 2185 N N . HIS A 1 286 ? 38.36537 -2.20152 73.32348 1.000 54.61442 269 HIS A N 1
ATOM 2186 C CA . HIS A 1 286 ? 39.33619 -1.12520 73.48066 1.000 53.33910 269 HIS A CA 1
ATOM 2187 C C . HIS A 1 286 ? 40.66491 -1.64957 74.00353 1.000 50.15196 269 HIS A C 1
ATOM 2188 O O . HIS A 1 286 ? 40.72698 -2.67521 74.68157 1.000 50.11531 269 HIS A O 1
ATOM 2195 N N . THR A 1 287 ? 41.73099 -0.92249 73.68675 1.000 51.27083 270 THR A N 1
ATOM 2196 C CA . THR A 1 287 ? 43.04829 -1.21941 74.22511 1.000 49.45992 270 THR A CA 1
ATOM 2197 C C . THR A 1 287 ? 43.23284 -0.48950 75.54984 1.000 45.23926 270 THR A C 1
ATOM 2198 O O . THR A 1 287 ? 42.87562 0.68491 75.68188 1.000 45.00504 270 THR A O 1
ATOM 2202 N N . VAL A 1 288 ? 43.79247 -1.19160 76.52957 1.000 40.26539 271 VAL A N 1
ATOM 2203 C CA . VAL A 1 288 ? 43.99082 -0.64015 77.86421 1.000 40.37903 271 VAL A CA 1
ATOM 2204 C C . VAL A 1 288 ? 45.36789 0.00289 77.94216 1.000 44.00527 271 VAL A C 1
ATOM 2205 O O . VAL A 1 288 ? 46.37694 -0.61852 77.58831 1.000 47.18632 271 VAL A O 1
ATOM 2209 N N . TYR A 1 289 ? 45.40795 1.24881 78.40608 1.000 42.71221 272 TYR A N 1
ATOM 2210 C CA . TYR A 1 289 ? 46.64125 1.99033 78.61109 1.000 43.91326 272 TYR A CA 1
ATOM 2211 C C . TYR A 1 289 ? 46.80056 2.27964 80.09678 1.000 45.03562 272 TYR A C 1
ATOM 2212 O O . TYR A 1 289 ? 45.82977 2.27104 80.85918 1.000 44.26123 272 TYR A O 1
ATOM 2221 N N . SER A 1 290 ? 48.03732 2.54126 80.50908 1.000 43.59684 273 SER A N 1
ATOM 2222 C CA . SER A 1 290 ? 48.30321 2.86998 81.89963 1.000 47.48128 273 SER A CA 1
ATOM 2223 C C . SER A 1 290 ? 49.24494 4.06021 81.98607 1.000 50.64550 273 SER A C 1
ATOM 2224 O O . SER A 1 290 ? 50.01711 4.34674 81.06733 1.000 51.92622 273 SER A O 1
ATOM 2227 N N . LEU A 1 291 ? 49.15178 4.75385 83.11680 1.000 51.01125 274 LEU A N 1
ATOM 2228 C CA . LEU A 1 291 ? 50.03697 5.84722 83.47933 1.000 44.04761 274 LEU A CA 1
ATOM 2229 C C . LEU A 1 291 ? 50.48669 5.62486 84.91420 1.000 48.54853 274 LEU A C 1
ATOM 2230 O O . LEU A 1 291 ? 49.79206 4.97491 85.69881 1.000 54.44225 274 LEU A O 1
ATOM 2235 N N . LEU A 1 292 ? 51.64915 6.16651 85.25996 1.000 52.52757 275 LEU A N 1
ATOM 2236 C CA . LEU A 1 292 ? 52.12211 6.03856 86.63007 1.000 56.40060 275 LEU A CA 1
ATOM 2237 C C . LEU A 1 292 ? 51.23478 6.87134 87.54757 1.000 65.74342 275 LEU A C 1
ATOM 2238 O O . LEU A 1 292 ? 50.88224 8.01039 87.23188 1.000 72.50017 275 LEU A O 1
ATOM 2243 N N . ARG A 1 293 ? 50.87153 6.29544 88.68917 1.000 66.47037 276 ARG A N 1
ATOM 2244 C CA . ARG A 1 293 ? 49.90236 6.90646 89.59737 1.000 64.65799 276 ARG A CA 1
ATOM 2245 C C . ARG A 1 293 ? 50.59965 7.98908 90.40764 1.000 84.49317 276 ARG A C 1
ATOM 2246 O O . ARG A 1 293 ? 51.34587 7.69849 91.34434 1.000 85.46206 276 ARG A O 1
ATOM 2254 N N . SER A 1 294 ? 50.35463 9.25212 90.05221 1.000 87.82697 277 SER A N 1
ATOM 2255 C CA . SER A 1 294 ? 50.92760 10.34929 90.81867 1.000 92.68661 277 SER A CA 1
ATOM 2256 C C . SER A 1 294 ? 50.30893 10.45657 92.20654 1.000 96.63385 277 SER A C 1
ATOM 2257 O O . SER A 1 294 ? 50.86529 11.15272 93.06529 1.000 102.71833 277 SE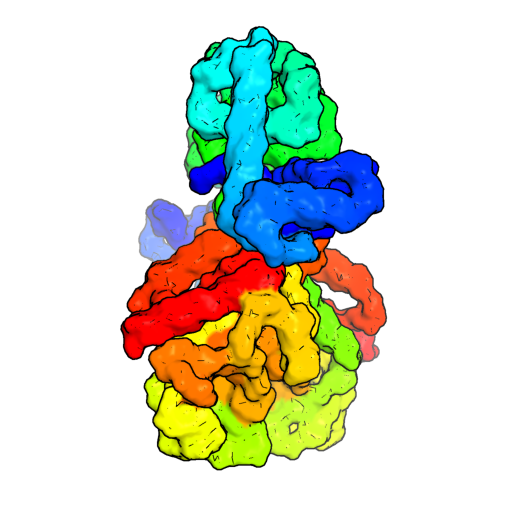R A O 1
ATOM 2260 N N . ASP A 1 295 ? 49.17613 9.78433 92.43822 1.000 103.87686 278 ASP A N 1
ATOM 2261 C CA . ASP A 1 295 ? 48.56655 9.74030 93.76145 1.000 110.39666 278 ASP A CA 1
ATOM 2262 C C . ASP A 1 295 ? 49.56795 9.24239 94.79497 1.000 111.08673 278 ASP A C 1
ATOM 2263 O O . ASP A 1 295 ? 49.91001 9.95285 95.74625 1.000 107.34874 278 ASP A O 1
ATOM 2268 N N . SER A 1 296 ? 50.05621 8.01946 94.61117 1.000 106.52667 279 SER A N 1
ATOM 2269 C CA . SER A 1 296 ? 51.08307 7.43324 95.46446 1.000 103.69449 279 SER A CA 1
ATOM 2270 C C . SER A 1 296 ? 52.34235 7.26325 94.62700 1.000 102.89891 279 SER A C 1
ATOM 2271 O O . SER A 1 296 ? 52.38914 6.40753 93.73625 1.000 102.19803 279 SER A O 1
ATOM 2274 N N . ASP A 1 297 ? 53.35642 8.08234 94.90413 1.000 100.50360 280 ASP A N 1
ATOM 2275 C CA . ASP A 1 297 ? 54.61271 7.97143 94.17485 1.000 98.23135 280 ASP A CA 1
ATOM 2276 C C . ASP A 1 297 ? 55.22515 6.59862 94.42076 1.000 95.13244 280 ASP A C 1
ATOM 2277 O O . ASP A 1 297 ? 55.89255 6.37088 95.43514 1.000 86.73070 280 ASP A O 1
ATOM 2282 N N . ASP A 1 298 ? 54.99348 5.68262 93.48025 1.000 91.26403 281 ASP A N 1
ATOM 2283 C CA . ASP A 1 298 ? 55.28005 4.26350 93.64726 1.000 82.48578 281 ASP A CA 1
ATOM 2284 C C . ASP A 1 298 ? 55.70147 3.64707 92.32214 1.000 74.77212 281 ASP A C 1
ATOM 2285 O O . ASP A 1 298 ? 56.38770 4.28081 91.51415 1.000 71.71459 281 ASP A O 1
ATOM 2290 N N . ASP A 1 299 ? 55.30004 2.39560 92.10939 1.000 67.32161 282 ASP A N 1
ATOM 2291 C CA . ASP A 1 299 ? 55.17574 1.82124 90.77768 1.000 64.12083 282 ASP A CA 1
ATOM 2292 C C . ASP A 1 299 ? 53.72441 1.47650 90.47097 1.000 60.70437 282 ASP A C 1
ATOM 2293 O O . ASP A 1 299 ? 53.44056 0.87303 89.42956 1.000 62.00513 282 ASP A O 1
ATOM 2298 N N . ALA A 1 300 ? 52.80414 1.84650 91.35957 1.000 59.77945 283 ALA A N 1
ATOM 2299 C CA . ALA A 1 300 ? 51.38259 1.63417 91.13148 1.000 54.97796 283 ALA A CA 1
ATOM 2300 C C . ALA A 1 300 ? 50.91141 2.50862 89.97850 1.000 55.40758 283 ALA A C 1
ATOM 2301 O O . ALA A 1 300 ? 51.38511 3.63458 89.80296 1.000 59.02877 283 ALA A O 1
ATOM 2303 N N . ARG A 1 301 ? 50.00378 1.97707 89.16613 1.000 50.94713 284 ARG A N 1
ATOM 2304 C CA . ARG A 1 301 ? 49.60368 2.65284 87.94317 1.000 52.37378 284 ARG A CA 1
ATOM 2305 C C . ARG A 1 301 ? 48.10025 2.91084 87.92792 1.000 49.96458 284 ARG A C 1
ATOM 2306 O O . ARG A 1 301 ? 47.34923 2.42804 88.77981 1.000 50.47031 284 ARG A O 1
ATOM 2314 N N . VAL A 1 302 ? 47.67288 3.68844 86.93395 1.000 49.91989 285 VAL A N 1
ATOM 2315 C CA . VAL A 1 302 ? 46.26557 3.98289 86.67866 1.000 49.62905 285 VAL A CA 1
ATOM 2316 C C . VAL A 1 302 ? 45.92956 3.45207 85.29305 1.000 43.90057 285 VAL A C 1
ATOM 2317 O O . VAL A 1 302 ? 46.49109 3.91891 84.29456 1.000 44.10253 285 VAL A O 1
ATOM 2321 N N . PHE A 1 303 ? 45.01283 2.49106 85.22891 1.000 42.45156 286 PHE A N 1
ATOM 2322 C CA . PHE A 1 303 ? 44.62690 1.86254 83.97311 1.000 41.12148 286 PHE A CA 1
ATOM 2323 C C . PHE A 1 303 ? 43.35832 2.51059 83.43234 1.000 45.41678 286 PHE A C 1
ATOM 2324 O O . PHE A 1 303 ? 42.42501 2.79528 84.18901 1.000 47.25021 286 PHE A O 1
ATOM 2332 N N . PHE A 1 304 ? 43.32387 2.73968 82.12033 1.000 45.11325 287 PHE A N 1
ATOM 2333 C CA . PHE A 1 304 ? 42.15531 3.35104 81.50365 1.000 44.10779 287 PHE A CA 1
ATOM 2334 C C . PHE A 1 304 ? 42.04855 2.90147 80.04997 1.000 43.15745 287 PHE A C 1
ATOM 2335 O O . PHE A 1 304 ? 43.06596 2.59234 79.42430 1.000 45.55641 287 PHE A O 1
ATOM 2343 N N . PRO A 1 305 ? 40.83159 2.86057 79.50093 1.000 40.08777 288 PRO A N 1
ATOM 2344 C CA . PRO A 1 305 ? 40.67441 2.58466 78.06367 1.000 43.92188 288 PRO A CA 1
ATOM 2345 C C . PRO A 1 305 ? 40.76918 3.85411 77.23349 1.000 40.86010 288 PRO A C 1
ATOM 2346 O O . PRO A 1 305 ? 40.13214 4.86091 77.56155 1.000 49.31234 288 PRO A O 1
ATOM 2350 N N . MET A 1 306 ? 41.55716 3.82650 76.15960 1.000 37.20989 289 MET A N 1
ATOM 2351 C CA . MET A 1 306 ? 41.76872 5.01457 75.34645 1.000 46.78788 289 MET A CA 1
ATOM 2352 C C . MET A 1 306 ? 41.84780 4.65212 73.86981 1.000 44.35954 289 MET A C 1
ATOM 2353 O O . MET A 1 306 ? 42.38634 3.60216 73.50692 1.000 45.59123 289 MET A O 1
ATOM 2358 N N . GLU A 1 307 ? 41.30374 5.52814 73.02526 1.000 38.71386 290 GLU A N 1
ATOM 2359 C CA . GLU A 1 307 ? 41.41714 5.39515 71.57765 1.000 49.26178 290 GLU A CA 1
ATOM 2360 C C . GLU A 1 307 ? 41.23288 6.76964 70.94720 1.000 47.44429 290 GLU A C 1
ATOM 2361 O O . GLU A 1 307 ? 40.76256 7.71232 71.58797 1.000 49.41014 290 GLU A O 1
ATOM 2367 N N . TRP A 1 308 ? 41.61693 6.87153 69.67817 1.000 49.95692 291 TRP A N 1
ATOM 2368 C CA . TRP A 1 308 ? 41.45482 8.10884 68.92988 1.000 53.02652 291 TRP A CA 1
ATOM 2369 C C . TRP A 1 308 ? 40.05580 8.19273 68.32947 1.000 50.01236 291 TRP A C 1
ATOM 2370 O O . TRP A 1 308 ? 39.44900 7.17815 67.97513 1.000 47.43183 291 TRP A O 1
ATOM 2381 N N . ALA A 1 309 ? 39.54655 9.41725 68.20830 1.000 49.31133 292 ALA A N 1
ATOM 2382 C CA . ALA A 1 309 ? 38.24569 9.64392 67.58085 1.000 52.37740 292 ALA A CA 1
ATOM 2383 C C . ALA A 1 309 ? 38.43088 9.54119 66.07178 1.000 53.35306 292 ALA A C 1
ATOM 2384 O O . ALA A 1 309 ? 38.89529 10.48269 65.42510 1.000 56.09716 292 ALA A O 1
ATOM 2386 N N . THR A 1 310 ? 38.07678 8.39002 65.50233 1.000 50.30895 293 THR A N 1
ATOM 2387 C CA . THR A 1 310 ? 38.43038 8.09203 64.11691 1.000 56.80532 293 THR A CA 1
ATOM 2388 C C . THR A 1 310 ? 37.67317 8.91119 63.06524 1.000 51.16172 293 THR A C 1
ATOM 2389 O O . THR A 1 310 ? 38.12220 8.93793 61.91215 1.000 56.31600 293 THR A O 1
ATOM 2393 N N . PRO A 1 311 ? 36.53133 9.55796 63.35707 1.000 50.33530 294 PRO A N 1
ATOM 2394 C CA . PRO A 1 311 ? 35.97874 10.46069 62.33417 1.000 48.39275 294 PRO A CA 1
ATOM 2395 C C . PRO A 1 311 ? 36.92278 11.59144 61.97981 1.000 50.55696 294 PRO A C 1
ATOM 2396 O O . PRO A 1 311 ? 36.87403 12.09027 60.84910 1.000 44.44507 294 PRO A O 1
ATOM 2400 N N . ILE A 1 312 ? 37.78864 12.00465 62.90911 1.000 51.13460 295 ILE A N 1
ATOM 2401 C CA . ILE A 1 312 ? 38.80131 13.00752 62.58942 1.000 46.39555 295 ILE A CA 1
ATOM 2402 C C . ILE A 1 312 ? 39.69500 12.49949 61.46513 1.000 45.01267 295 ILE A C 1
ATOM 2403 O O . ILE A 1 312 ? 39.99300 13.21998 60.50470 1.000 43.70450 295 ILE A O 1
ATOM 2408 N N . SER A 1 313 ? 40.13644 11.24368 61.57537 1.000 47.03092 296 SER A N 1
ATOM 2409 C CA . SER A 1 313 ? 40.90886 10.62029 60.50615 1.000 48.54186 296 SER A CA 1
ATOM 2410 C C . SER A 1 313 ? 40.08914 10.51497 59.22577 1.000 49.00156 296 SER A C 1
ATOM 2411 O O . SER A 1 313 ? 40.61512 10.70877 58.12349 1.000 50.29223 296 SER A O 1
ATOM 2414 N N . THR A 1 314 ? 38.80001 10.18959 59.35210 1.000 50.67544 297 THR A N 1
ATOM 2415 C CA . THR A 1 314 ? 37.94447 10.06325 58.17639 1.000 46.98793 297 THR A CA 1
ATOM 2416 C C . THR A 1 314 ? 37.71179 11.41772 57.51584 1.000 54.68007 297 THR A C 1
ATOM 2417 O O . THR A 1 314 ? 37.72515 11.52389 56.28318 1.000 64.53167 297 THR A O 1
ATOM 2421 N N . VAL A 1 315 ? 37.50612 12.46524 58.31886 1.000 51.04292 298 VAL A N 1
ATOM 2422 C CA . VAL A 1 315 ? 37.28485 13.79853 57.76510 1.000 51.58064 298 VAL A CA 1
ATOM 2423 C C . VAL A 1 315 ? 38.53583 14.29786 57.05106 1.000 52.86933 298 VAL A C 1
ATOM 2424 O O . VAL A 1 315 ? 38.45017 14.98026 56.02281 1.000 55.29120 298 VAL A O 1
ATOM 2428 N N . LYS A 1 316 ? 39.71584 13.95586 57.57358 1.000 55.32223 299 LYS A N 1
ATOM 2429 C CA . LYS A 1 316 ? 40.96111 14.33085 56.91036 1.000 54.36709 299 LYS A CA 1
ATOM 2430 C C . LYS A 1 316 ? 41.06403 13.74572 55.50784 1.000 60.44464 299 LYS A C 1
ATOM 2431 O O . LYS A 1 316 ? 41.64206 14.37648 54.61516 1.000 63.81796 299 LYS A O 1
ATOM 2437 N N . SER A 1 317 ? 40.51586 12.54896 55.29086 1.000 63.98426 300 SER A N 1
ATOM 2438 C CA . SER A 1 317 ? 40.61377 11.90781 53.98553 1.000 62.21483 300 SER A CA 1
ATOM 2439 C C . SER A 1 317 ? 39.78875 12.60779 52.91353 1.000 66.96151 300 SER A C 1
ATOM 2440 O O . SER A 1 317 ? 39.91064 12.25328 51.73569 1.000 67.12265 300 SER A O 1
ATOM 2443 N N . MET A 1 318 ? 38.96408 13.58576 53.28518 1.000 67.23472 301 MET A N 1
ATOM 2444 C CA . MET A 1 318 ? 38.18212 14.34691 52.32032 1.000 61.43614 301 MET A CA 1
ATOM 2445 C C . MET A 1 318 ? 38.99044 15.45108 51.65145 1.000 55.31535 301 MET A C 1
ATOM 2446 O O . MET A 1 318 ? 38.45732 16.13920 50.77357 1.000 57.19228 301 MET A O 1
ATOM 2451 N N . ASN A 1 319 ? 40.25281 15.62865 52.05036 1.000 65.17275 302 ASN A N 1
ATOM 2452 C CA . ASN A 1 319 ? 41.17842 16.59379 51.45104 1.000 64.53832 302 ASN A CA 1
ATOM 2453 C C . ASN A 1 319 ? 40.62614 18.02123 51.49812 1.000 58.51046 302 ASN A C 1
ATOM 2454 O O . ASN A 1 319 ? 40.47853 18.69920 50.47908 1.000 75.87198 302 ASN A O 1
ATOM 2459 N N . LEU A 1 320 ? 40.32203 18.46830 52.71285 1.000 58.05786 303 LEU A N 1
ATOM 2460 C CA . LEU A 1 320 ? 39.90167 19.84305 52.92645 1.000 47.60693 303 LEU A CA 1
ATOM 2461 C C . LEU A 1 320 ? 41.11337 20.76802 53.01199 1.000 52.92350 303 LEU A C 1
ATOM 2462 O O . LEU A 1 320 ? 42.22933 20.34908 53.33279 1.000 54.55650 303 LEU A O 1
ATOM 2467 N N . GLU A 1 321 ? 40.88220 22.04273 52.70811 1.000 53.06093 304 GLU A N 1
ATOM 2468 C CA . GLU A 1 321 ? 41.91262 23.05071 52.91421 1.000 51.29793 304 GLU A CA 1
ATOM 2469 C C . GLU A 1 321 ? 42.22739 23.16649 54.40389 1.000 54.03360 304 GLU A C 1
ATOM 2470 O O . GLU A 1 321 ? 41.35498 22.97856 55.25618 1.000 56.80342 304 GLU A O 1
ATOM 2476 N N . ASP A 1 322 ? 43.49730 23.45630 54.71251 1.000 54.81528 305 ASP A N 1
ATOM 2477 C CA . ASP A 1 322 ? 43.98565 23.37249 56.08949 1.000 54.22401 305 ASP A CA 1
ATOM 2478 C C . ASP A 1 322 ? 43.10145 24.14905 57.06124 1.000 53.95196 305 ASP A C 1
ATOM 2479 O O . ASP A 1 322 ? 42.73460 23.63905 58.12605 1.000 45.70687 305 ASP A O 1
ATOM 2484 N N . SER A 1 323 ? 42.74743 25.38826 56.71035 1.000 51.21989 306 SER A N 1
ATOM 2485 C CA . SER A 1 323 ? 41.90604 26.19006 57.59478 1.000 50.66134 306 SER A CA 1
ATOM 2486 C C . SER A 1 323 ? 40.48184 25.64977 57.65447 1.000 49.30604 306 SER A C 1
ATOM 2487 O O . SER A 1 323 ? 39.83169 25.71314 58.70506 1.000 42.00668 306 SER A O 1
ATOM 2490 N N . MET A 1 324 ? 39.97581 25.12154 56.53750 1.000 48.26370 307 MET A N 1
ATOM 2491 C CA . MET A 1 324 ? 38.63603 24.54367 56.54648 1.000 54.18998 307 MET A CA 1
ATOM 2492 C C . MET A 1 324 ? 38.57975 23.28526 57.40310 1.000 52.43193 307 MET A C 1
ATOM 2493 O O . MET A 1 324 ? 37.57859 23.03965 58.08607 1.000 51.66165 307 MET A O 1
ATOM 2498 N N . LEU A 1 325 ? 39.64110 22.47459 57.37999 1.000 50.20509 308 LEU A N 1
ATOM 2499 C CA . LEU A 1 325 ? 39.68519 21.30169 58.24718 1.000 50.77298 308 LEU A CA 1
ATOM 2500 C C . LEU A 1 325 ? 39.73932 21.71047 59.71369 1.000 49.34755 308 LEU A C 1
ATOM 2501 O O . LEU A 1 325 ? 39.09109 21.08534 60.56120 1.000 53.11441 308 LEU A O 1
ATOM 2506 N N . ARG A 1 326 ? 40.50968 22.75690 60.03144 1.000 47.44022 309 ARG A N 1
ATOM 2507 C CA . ARG A 1 326 ? 40.56167 23.24832 61.40588 1.000 47.97747 309 ARG A CA 1
ATOM 2508 C C . ARG A 1 326 ? 39.20039 23.75904 61.86551 1.000 50.69596 309 ARG A C 1
ATOM 2509 O O . ARG A 1 326 ? 38.82845 23.58525 63.03142 1.000 51.80394 309 ARG A O 1
ATOM 2517 N N . VAL A 1 327 ? 38.44649 24.40078 60.96937 1.000 50.07152 310 VAL A N 1
ATOM 2518 C CA . VAL A 1 327 ? 37.11455 24.88035 61.33036 1.000 50.50262 310 VAL A CA 1
ATOM 2519 C C . VAL A 1 327 ? 36.17300 23.70641 61.57895 1.000 51.76391 310 VAL A C 1
ATOM 2520 O O . VAL A 1 327 ? 35.41128 23.69977 62.55438 1.000 51.69561 310 VAL A O 1
ATOM 2524 N N . GLN A 1 328 ? 36.21428 22.69264 60.70902 1.000 46.78928 311 GLN A N 1
ATOM 2525 C CA . GLN A 1 328 ? 35.30988 21.55685 60.85295 1.000 46.54082 311 GLN A CA 1
ATOM 2526 C C . GLN A 1 328 ? 35.66488 20.70281 62.06383 1.000 50.23148 311 GLN A C 1
ATOM 2527 O O . GLN A 1 328 ? 34.77130 20.24890 62.78785 1.000 54.16353 311 GLN A O 1
ATOM 2533 N N . LEU A 1 329 ? 36.95810 20.45543 62.29411 1.000 46.33142 312 LEU A N 1
ATOM 2534 C CA . LEU A 1 329 ? 37.35011 19.69260 63.47585 1.000 44.30751 312 LEU A CA 1
ATOM 2535 C C . LEU A 1 329 ? 37.01789 20.42839 64.76733 1.000 50.71189 312 LEU A C 1
ATOM 2536 O O . LEU A 1 329 ? 36.69755 19.78787 65.77584 1.000 53.91930 312 LEU A O 1
ATOM 2541 N N . LYS A 1 330 ? 37.08602 21.76309 64.76705 1.000 52.19616 313 LYS A N 1
ATOM 2542 C CA . LYS A 1 330 ? 36.67388 22.49733 65.95900 1.000 57.91170 313 LYS A CA 1
ATOM 2543 C C . LYS A 1 330 ? 35.17221 22.37462 66.17879 1.000 56.10414 313 LYS A C 1
ATOM 2544 O O . LYS A 1 330 ? 34.71251 22.25821 67.32098 1.000 59.70817 313 LYS A O 1
ATOM 2550 N N . ALA A 1 331 ? 34.39329 22.38901 65.09432 1.000 57.79570 314 ALA A N 1
ATOM 2551 C CA . ALA A 1 331 ? 32.96460 22.12220 65.20982 1.000 58.35119 314 ALA A CA 1
ATOM 2552 C C . ALA A 1 331 ? 32.71223 20.69629 65.67788 1.000 58.30718 314 ALA A C 1
ATOM 2553 O O . ALA A 1 331 ? 31.73403 20.44118 66.38916 1.000 58.81604 314 ALA A O 1
ATOM 2555 N N . PHE A 1 332 ? 33.57873 19.76006 65.28368 1.000 60.19290 315 PHE A N 1
ATOM 2556 C CA . PHE A 1 332 ? 33.44075 18.37358 65.71782 1.000 57.27461 315 PHE A CA 1
ATOM 2557 C C . PHE A 1 332 ? 33.52374 18.27162 67.23518 1.000 56.44836 315 PHE A C 1
ATOM 2558 O O . PHE A 1 332 ? 32.69040 17.61952 67.87305 1.000 60.08325 315 PHE A O 1
ATOM 2566 N N . CYS A 1 333 ? 34.52588 18.91952 67.83116 1.000 57.73188 316 CYS A N 1
ATOM 2567 C CA . CYS A 1 333 ? 34.66818 18.89484 69.28301 1.000 65.52239 316 CYS A CA 1
ATOM 2568 C C . CYS A 1 333 ? 33.50949 19.61147 69.96252 1.000 62.03519 316 CYS A C 1
ATOM 2569 O O . CYS A 1 333 ? 33.08628 19.22052 71.05693 1.000 66.22378 316 CYS A O 1
ATOM 2572 N N . ALA A 1 334 ? 32.99748 20.67439 69.33792 1.000 63.98901 317 ALA A N 1
ATOM 2573 C CA . ALA A 1 334 ? 31.87041 21.39732 69.91526 1.000 64.36293 317 ALA A CA 1
ATOM 2574 C C . ALA A 1 334 ? 30.62197 20.52497 69.95049 1.000 62.60976 317 ALA A C 1
ATOM 2575 O O . ALA A 1 334 ? 29.88436 20.52418 70.94206 1.000 63.86252 317 ALA A O 1
ATOM 2577 N N . ARG A 1 335 ? 30.36749 19.77406 68.87627 1.000 63.44318 318 ARG A N 1
ATOM 2578 C CA . ARG A 1 335 ? 29.20129 18.89768 68.84508 1.000 62.58345 318 ARG A CA 1
ATOM 2579 C C . ARG A 1 335 ? 29.42827 17.61568 69.64039 1.000 64.17774 318 ARG A C 1
ATOM 2580 O O . ARG A 1 335 ? 28.48903 17.09287 70.25083 1.000 62.97365 318 ARG A O 1
ATOM 2588 N N . PHE A 1 336 ? 30.65474 17.08438 69.63530 1.000 63.23393 319 PHE A N 1
ATOM 2589 C CA . PHE A 1 336 ? 30.94157 15.88414 70.41848 1.000 63.78097 319 PHE A CA 1
ATOM 2590 C C . PHE A 1 336 ? 30.75967 16.14094 71.90892 1.000 65.09709 319 PHE A C 1
ATOM 2591 O O . PHE A 1 336 ? 30.11536 15.35520 72.61335 1.000 65.52659 319 PHE A O 1
ATOM 2599 N N . ASP A 1 337 ? 31.32445 17.24115 72.40801 1.000 61.00088 320 ASP A N 1
ATOM 2600 C CA . ASP A 1 337 ? 31.17277 17.56832 73.82049 1.000 63.43429 320 ASP A CA 1
ATOM 2601 C C . ASP A 1 337 ? 29.72030 17.87256 74.15622 1.000 70.83013 320 ASP A C 1
ATOM 2602 O O . ASP A 1 337 ? 29.23803 17.51613 75.23668 1.000 72.50718 320 ASP A O 1
ATOM 2607 N N . GLN A 1 338 ? 29.00945 18.52632 73.23637 1.000 74.99302 321 GLN A N 1
ATOM 2608 C CA . GLN A 1 338 ? 27.60613 18.85219 73.46313 1.000 71.25177 321 GLN A CA 1
ATOM 2609 C C . GLN A 1 338 ? 26.75272 17.59336 73.56195 1.000 69.77896 321 GLN A C 1
ATOM 2610 O O . GLN A 1 338 ? 25.88122 17.49236 74.43284 1.000 70.13318 321 GLN A O 1
ATOM 2616 N N . LEU A 1 339 ? 26.97936 16.62763 72.66805 1.000 68.04020 322 LEU A N 1
ATOM 2617 C CA . LEU A 1 339 ? 26.23888 15.37096 72.72990 1.000 67.98307 322 LEU A CA 1
ATOM 2618 C C . LEU A 1 339 ? 26.54322 14.60047 74.00946 1.000 69.44311 322 LEU A C 1
ATOM 2619 O O . LEU A 1 339 ? 25.63780 14.03067 74.62933 1.000 72.98910 322 LEU A O 1
ATOM 2624 N N . VAL A 1 340 ? 27.81399 14.56725 74.41733 1.000 78.81281 323 VAL A N 1
ATOM 2625 C CA . VAL A 1 340 ? 28.19298 13.84163 75.62633 1.000 81.82625 323 VAL A CA 1
ATOM 2626 C C . VAL A 1 340 ? 27.65989 14.54398 76.86911 1.000 77.92345 323 VAL A C 1
ATOM 2627 O O . VAL A 1 340 ? 27.12975 13.90092 77.78363 1.000 91.70384 323 VAL A O 1
ATOM 2631 N N . SER A 1 341 ? 27.77673 15.87339 76.91604 1.000 71.88205 324 SER A N 1
ATOM 2632 C CA . SER A 1 341 ? 27.37352 16.61447 78.10742 1.000 78.77154 324 SER A CA 1
ATOM 2633 C C . SER A 1 341 ? 25.86626 16.55119 78.33511 1.000 81.60398 324 SER A C 1
ATOM 2634 O O . SER A 1 341 ? 25.41323 16.45738 79.47997 1.000 78.61445 324 SER A O 1
ATOM 2637 N N . GLN A 1 342 ? 25.07112 16.59088 77.26738 1.000 79.92513 325 GLN A N 1
ATOM 2638 C CA . GLN A 1 342 ? 23.61994 16.58197 77.41888 1.000 80.02033 325 GLN A CA 1
ATOM 2639 C C . GLN A 1 342 ? 23.04151 15.20058 77.70255 1.000 78.06551 325 GLN A C 1
ATOM 2640 O O . GLN A 1 342 ? 21.84538 15.10121 77.99941 1.000 81.63613 325 GLN A O 1
ATOM 2646 N N . SER A 1 343 ? 23.83768 14.14151 77.58729 1.000 76.75381 326 SER A N 1
ATOM 2647 C CA . SER A 1 343 ? 23.35911 12.80724 77.92415 1.000 76.76842 326 SER A CA 1
ATOM 2648 C C . SER A 1 343 ? 22.92191 12.77153 79.38357 1.000 80.50825 326 SER A C 1
ATOM 2649 O O . SER A 1 343 ? 23.53218 13.41374 80.24201 1.000 83.21473 326 SER A O 1
ATOM 2652 N N . GLN A 1 344 ? 21.86465 12.00905 79.67381 1.000 75.07681 327 GLN A N 1
ATOM 2653 C CA . GLN A 1 344 ? 21.33338 11.98696 81.03115 1.000 74.03342 327 GLN A CA 1
ATOM 2654 C C . GLN A 1 344 ? 21.87765 10.83387 81.85712 1.000 68.74956 327 GLN A C 1
ATOM 2655 O O . GLN A 1 344 ? 21.78861 10.87677 83.08957 1.000 67.74792 327 GLN A O 1
ATOM 2661 N N . ASN A 1 345 ? 22.44911 9.81469 81.21751 1.000 72.65449 328 ASN A N 1
ATOM 2662 C CA . ASN A 1 345 ? 23.01788 8.69042 81.94505 1.000 69.09021 328 ASN A CA 1
ATOM 2663 C C . ASN A 1 345 ? 24.40361 8.30539 81.44306 1.000 68.56741 328 ASN A C 1
ATOM 2664 O O . ASN A 1 345 ? 24.94073 7.28196 81.88166 1.000 76.37253 328 ASN A O 1
ATOM 2669 N N . HIS A 1 346 ? 24.99921 9.08710 80.54212 1.000 66.47307 329 HIS A N 1
ATOM 2670 C CA . HIS A 1 346 ? 26.34085 8.78682 80.05602 1.000 74.36384 329 HIS A CA 1
ATOM 2671 C C . HIS A 1 346 ? 27.17751 10.05876 79.99589 1.000 76.98281 329 HIS A C 1
ATOM 2672 O O . HIS A 1 346 ? 27.86378 10.32397 79.00419 1.000 80.58482 329 HIS A O 1
ATOM 2679 N N . SER A 1 347 ? 27.13581 10.86664 81.05695 1.000 80.72736 330 SER A N 1
ATOM 2680 C CA . SER A 1 347 ? 27.80030 12.16682 81.01526 1.000 78.06461 330 SER A CA 1
ATOM 2681 C C . SER A 1 347 ? 29.28035 12.07799 81.37395 1.000 76.48256 330 SER A C 1
ATOM 2682 O O . SER A 1 347 ? 30.11152 12.74055 80.74252 1.000 75.87952 330 SER A O 1
ATOM 2685 N N . HIS A 1 348 ? 29.63226 11.27784 82.38198 1.000 73.82691 331 HIS A N 1
ATOM 2686 C CA . HIS A 1 348 ? 31.01849 11.14983 82.81430 1.000 76.69338 331 HIS A CA 1
ATOM 2687 C C . HIS A 1 348 ? 31.61869 9.78860 82.48900 1.000 66.49221 331 HIS A C 1
ATOM 2688 O O . HIS A 1 348 ? 32.62548 9.39695 83.08805 1.000 67.02186 331 HIS A O 1
ATOM 2695 N N . GLU A 1 349 ? 31.01767 9.05748 81.55743 1.000 61.54640 332 GLU A N 1
ATOM 2696 C CA . GLU A 1 349 ? 31.59923 7.81263 81.08357 1.000 53.67074 332 GLU A CA 1
ATOM 2697 C C . GLU A 1 349 ? 32.51154 8.02469 79.88456 1.000 54.80909 332 GLU A C 1
ATOM 2698 O O . GLU A 1 349 ? 33.40913 7.20757 79.64992 1.000 55.13684 332 GLU A O 1
ATOM 2704 N N . ILE A 1 350 ? 32.30603 9.10750 79.13789 1.000 52.69614 333 ILE A N 1
ATOM 2705 C CA . ILE A 1 350 ? 33.10184 9.45474 77.96748 1.000 46.85000 333 ILE A CA 1
ATOM 2706 C C . ILE A 1 350 ? 33.75566 10.80502 78.22786 1.000 52.49301 333 ILE A C 1
ATOM 2707 O O . ILE A 1 350 ? 33.06764 11.76996 78.58148 1.000 57.74556 333 ILE A O 1
ATOM 2712 N N . LYS A 1 351 ? 35.07768 10.87416 78.06903 1.000 48.13307 334 LYS A N 1
ATOM 2713 C CA . LYS A 1 351 ? 35.80607 12.13120 78.20584 1.000 51.31038 334 LYS A CA 1
ATOM 2714 C C . LYS A 1 351 ? 36.62765 12.36406 76.94717 1.000 53.73039 334 LYS A C 1
ATOM 2715 O O . LYS A 1 351 ? 37.45109 11.52164 76.57586 1.000 48.45466 334 LYS A O 1
ATOM 2721 N N . LEU A 1 352 ? 36.40537 13.50504 76.29825 1.000 52.84356 335 LEU A N 1
ATOM 2722 C CA . LEU A 1 352 ? 37.09021 13.84923 75.05792 1.000 54.19311 335 LEU A CA 1
ATOM 2723 C C . LEU A 1 352 ? 38.32586 14.68452 75.37408 1.000 60.03832 335 LEU A C 1
ATOM 2724 O O . LEU A 1 352 ? 38.21474 15.77969 75.93579 1.000 57.82177 335 LEU A O 1
ATOM 2729 N N . VAL A 1 353 ? 39.49588 14.17062 75.00946 1.000 54.14465 336 VAL A N 1
ATOM 2730 C CA . VAL A 1 353 ? 40.76260 14.84969 75.25620 1.000 52.21347 336 VAL A CA 1
ATOM 2731 C C . VAL A 1 353 ? 41.09983 15.69196 74.03008 1.000 57.77329 336 VAL A C 1
ATOM 2732 O O . VAL A 1 353 ? 41.39748 15.15305 72.96124 1.000 53.76080 336 VAL A O 1
ATOM 2736 N N . LYS A 1 354 ? 41.05436 17.01500 74.18054 1.000 54.47602 337 LYS A N 1
ATOM 2737 C CA . LYS A 1 354 ? 41.30322 17.93597 73.07800 1.000 55.58522 337 LYS A CA 1
ATOM 2738 C C . LYS A 1 354 ? 42.72222 18.48365 73.15732 1.000 66.25686 337 LYS A C 1
ATOM 2739 O O . LYS A 1 354 ? 43.18320 18.88027 74.23275 1.000 70.45462 337 LYS A O 1
ATOM 2745 N N . GLY A 1 355 ? 43.40444 18.49891 72.02144 1.000 66.54463 338 GLY A N 1
ATOM 2746 C CA . GLY A 1 355 ? 44.73763 19.06558 71.94008 1.000 71.64224 338 GLY A CA 1
ATOM 2747 C C . GLY A 1 355 ? 44.92454 19.77557 70.61727 1.000 77.59983 338 GLY A C 1
ATOM 2748 O O . GLY A 1 355 ? 44.34728 19.39424 69.59687 1.000 87.33969 338 GLY A O 1
ATOM 2749 N N . LEU A 1 356 ? 45.75168 20.82363 70.64348 1.000 82.50247 339 LEU A N 1
ATOM 2750 C CA . LEU A 1 356 ? 45.98492 21.60665 69.43328 1.000 82.69913 339 LEU A CA 1
ATOM 2751 C C . LEU A 1 356 ? 46.80303 20.83041 68.40922 1.000 78.15602 339 LEU A C 1
ATOM 2752 O O . LEU A 1 356 ? 46.59520 20.98893 67.20087 1.000 72.98454 339 LEU A O 1
ATOM 2757 N N . SER A 1 357 ? 47.73452 19.99926 68.86929 1.000 82.32455 340 SER A N 1
ATOM 2758 C CA . SER A 1 357 ? 48.52192 19.12713 68.01124 1.000 72.55583 340 SER A CA 1
ATOM 2759 C C . SER A 1 357 ? 48.57863 17.75571 68.66973 1.000 72.62032 340 SER A C 1
ATOM 2760 O O . SER A 1 357 ? 48.03824 17.55159 69.76098 1.000 85.03137 340 SER A O 1
ATOM 2763 N N . ARG A 1 358 ? 49.22823 16.79972 67.99966 1.000 66.25247 341 ARG A N 1
ATOM 2764 C CA . ARG A 1 358 ? 49.36976 15.47224 68.59129 1.000 61.80404 341 ARG A CA 1
ATOM 2765 C C . ARG A 1 358 ? 50.19639 15.52468 69.86917 1.000 61.73894 341 ARG A C 1
ATOM 2766 O O . ARG A 1 358 ? 49.86936 14.85576 70.85679 1.000 58.50113 341 ARG A O 1
ATOM 2774 N N . GLY A 1 359 ? 51.27909 16.30448 69.86515 1.000 64.19061 342 GLY A N 1
ATOM 2775 C CA . GLY A 1 359 ? 52.06064 16.46791 71.07926 1.000 64.92351 342 GLY A CA 1
ATOM 2776 C C . GLY A 1 359 ? 51.25094 17.08856 72.19968 1.000 68.89643 342 GLY A C 1
ATOM 2777 O O . GLY A 1 359 ? 51.35403 16.67601 73.35775 1.000 69.62425 342 GLY A O 1
ATOM 2778 N N . ASP A 1 360 ? 50.43807 18.09517 71.86868 1.000 68.20101 343 ASP A N 1
ATOM 2779 C CA . ASP A 1 360 ? 49.57177 18.71751 72.86307 1.000 70.73306 343 ASP A CA 1
ATOM 2780 C C . ASP A 1 360 ? 48.59872 17.71295 73.46908 1.000 68.13742 343 ASP A C 1
ATOM 2781 O O . ASP A 1 360 ? 48.23678 17.83208 74.64548 1.000 63.39146 343 ASP A O 1
ATOM 2786 N N . VAL A 1 361 ? 48.15064 16.73326 72.67932 1.000 65.11623 344 VAL A N 1
ATOM 2787 C CA . VAL A 1 361 ? 47.26115 15.69857 73.19872 1.000 64.29464 344 VAL A CA 1
ATOM 2788 C C . VAL A 1 361 ? 47.97803 14.84976 74.24134 1.000 63.30639 344 VAL A C 1
ATOM 2789 O O . VAL A 1 361 ? 47.38831 14.46460 75.25758 1.000 65.20591 344 VAL A O 1
ATOM 2793 N N . GLY A 1 362 ? 49.25973 14.55140 74.01179 1.000 67.47301 345 GLY A N 1
ATOM 2794 C CA . GLY A 1 362 ? 50.00559 13.73941 74.96133 1.000 58.06610 345 GLY A CA 1
ATOM 2795 C C . GLY A 1 362 ? 50.03348 14.33171 76.35707 1.000 60.55728 345 GLY A C 1
ATOM 2796 O O . GLY A 1 362 ? 49.86843 13.61690 77.34778 1.000 61.63000 345 GLY A O 1
ATOM 2797 N N . ARG A 1 363 ? 50.24599 15.64385 76.45587 1.000 69.72653 346 ARG A N 1
ATOM 2798 C CA . ARG A 1 363 ? 50.18983 16.30377 77.75568 1.000 71.88705 346 ARG A CA 1
ATOM 2799 C C . ARG A 1 363 ? 48.75502 16.46831 78.23934 1.000 66.23416 346 ARG A C 1
ATOM 2800 O O . ARG A 1 363 ? 48.50648 16.49196 79.45083 1.000 67.83534 346 ARG A O 1
ATOM 2808 N N . ALA A 1 364 ? 47.80490 16.59657 77.31121 1.000 67.53564 347 ALA A N 1
ATOM 2809 C CA . ALA A 1 364 ? 46.40237 16.71858 77.68984 1.000 63.05177 347 ALA A CA 1
ATOM 2810 C C . ALA A 1 364 ? 45.85387 15.42190 78.27372 1.000 62.20256 347 ALA A C 1
ATOM 2811 O O . ALA A 1 364 ? 44.93131 15.46115 79.09635 1.000 62.17354 347 ALA A O 1
ATOM 2813 N N . ILE A 1 365 ? 46.39366 14.27071 77.86026 1.000 57.63412 348 ILE A N 1
ATOM 2814 C CA . ILE A 1 365 ? 45.91737 12.99453 78.39147 1.000 58.76182 348 ILE A CA 1
ATOM 2815 C C . ILE A 1 365 ? 46.17707 12.91036 79.88948 1.000 60.16896 348 ILE A C 1
ATOM 2816 O O . ILE A 1 365 ? 45.30763 12.48989 80.66347 1.000 52.81916 348 ILE A O 1
ATOM 2821 N N . ILE A 1 366 ? 47.37173 13.32222 80.32073 1.000 58.63117 349 ILE A N 1
ATOM 2822 C CA . ILE A 1 366 ? 47.73414 13.24956 81.73388 1.000 59.05133 349 ILE A CA 1
ATOM 2823 C C . ILE A 1 366 ? 46.78499 14.09318 82.57349 1.000 61.90154 349 ILE A C 1
ATOM 2824 O O . ILE A 1 366 ? 46.28887 13.64509 83.61428 1.000 58.63814 349 ILE A O 1
ATOM 2829 N N . ASP A 1 367 ? 46.50935 15.32328 82.13051 1.000 65.85395 350 ASP A N 1
ATOM 2830 C CA . ASP A 1 367 ? 45.58124 16.18064 82.86003 1.000 65.86798 350 ASP A CA 1
ATOM 2831 C C . ASP A 1 367 ? 44.20016 15.54324 82.94299 1.000 62.73603 350 ASP A C 1
ATOM 2832 O O . ASP A 1 367 ? 43.52835 15.63074 83.97746 1.000 58.22196 350 ASP A O 1
ATOM 2837 N N . ALA A 1 368 ? 43.75993 14.89893 81.86022 1.000 55.67668 351 ALA A N 1
ATOM 2838 C CA . ALA A 1 368 ? 42.45926 14.23657 81.85997 1.000 61.78521 351 ALA A CA 1
ATOM 2839 C C . ALA A 1 368 ? 42.41413 13.09718 82.87232 1.000 62.49391 351 ALA A C 1
ATOM 2840 O O . ALA A 1 368 ? 41.46544 12.98742 83.65653 1.000 63.90387 351 ALA A O 1
ATOM 2842 N N . VAL A 1 369 ? 43.44152 12.24469 82.87750 1.000 58.66453 352 VAL A N 1
ATOM 2843 C CA . VAL A 1 369 ? 43.44557 11.08420 83.76419 1.000 57.47491 352 VAL A CA 1
ATOM 2844 C C . VAL A 1 369 ? 43.58465 11.51474 85.21950 1.000 62.16200 352 VAL A C 1
ATOM 2845 O O . VAL A 1 369 ? 42.94495 10.94658 86.11365 1.000 64.16890 352 VAL A O 1
ATOM 2849 N N . ARG A 1 370 ? 44.42423 12.51705 85.48379 1.000 60.80202 353 ARG A N 1
ATOM 2850 C CA . ARG A 1 370 ? 44.53048 13.04874 86.83845 1.000 66.62927 353 ARG A CA 1
ATOM 2851 C C . ARG A 1 370 ? 43.20961 13.65283 87.29131 1.000 69.98205 353 ARG A C 1
ATOM 2852 O O . ARG A 1 370 ? 42.83967 13.54905 88.46658 1.000 69.49712 353 ARG A O 1
ATOM 2860 N N . GLU A 1 371 ? 42.48864 14.29556 86.37076 1.000 67.51455 354 GLU A N 1
ATOM 2861 C CA . GLU A 1 371 ? 41.21694 14.91710 86.71877 1.000 70.37734 354 GLU A CA 1
ATOM 2862 C C . GLU A 1 371 ? 40.14399 13.87807 87.02370 1.000 70.75069 354 GLU A C 1
ATOM 2863 O O . GLU A 1 371 ? 39.23782 14.14085 87.82226 1.000 73.78927 354 GLU A O 1
ATOM 2869 N N . GLU A 1 372 ? 40.22632 12.69920 86.40349 1.000 66.74937 355 GLU A N 1
ATOM 2870 C CA . GLU A 1 372 ? 39.27837 11.62785 86.69420 1.000 67.21301 355 GLU A CA 1
ATOM 2871 C C . GLU A 1 372 ? 39.58456 10.92371 88.00891 1.000 70.11281 355 GLU A C 1
ATOM 2872 O O . GLU A 1 372 ? 38.65866 10.46446 88.68669 1.000 72.94955 355 GLU A O 1
ATOM 2878 N N . GLN A 1 373 ? 40.86342 10.80598 88.37285 1.000 67.71552 356 GLN A N 1
ATOM 2879 C CA . GLN A 1 373 ? 41.21295 10.21594 89.66131 1.000 62.19712 356 GLN A CA 1
ATOM 2880 C C . GLN A 1 373 ? 40.60172 11.00900 90.80912 1.000 69.33484 356 GLN A C 1
ATOM 2881 O O . GLN A 1 373 ? 40.02598 10.43407 91.73996 1.000 78.47816 356 GLN A O 1
ATOM 2887 N N . ASN A 1 374 ? 40.73988 12.33632 90.76843 1.000 75.58978 357 ASN A N 1
ATOM 2888 C CA . ASN A 1 374 ? 40.21994 13.17521 91.84331 1.000 78.65561 357 ASN A CA 1
AT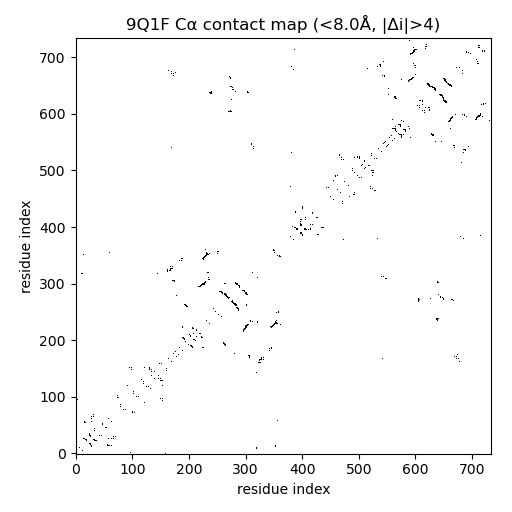OM 2889 C C . ASN A 1 374 ? 38.70249 13.08380 91.93073 1.000 76.79520 357 ASN A C 1
ATOM 2890 O O . ASN A 1 374 ? 38.13142 13.10740 93.02721 1.000 83.68271 357 ASN A O 1
ATOM 2895 N N . ARG A 1 375 ? 38.03299 12.99370 90.78018 1.000 76.42252 358 ARG A N 1
ATOM 2896 C CA . ARG A 1 375 ? 36.57644 12.91695 90.76732 1.000 77.51382 358 ARG A CA 1
ATOM 2897 C C . ARG A 1 375 ? 36.07861 11.62914 91.41296 1.000 75.52766 358 ARG A C 1
ATOM 2898 O O . ARG A 1 375 ? 35.08327 11.63893 92.14698 1.000 73.13848 358 ARG A O 1
ATOM 2906 N N . LEU A 1 376 ? 36.74968 10.51272 91.14881 1.000 72.18238 359 LEU A N 1
ATOM 2907 C CA . LEU A 1 376 ? 36.36090 9.23477 91.73546 1.000 74.47604 359 LEU A CA 1
ATOM 2908 C C . LEU A 1 376 ? 36.95927 9.07329 93.12868 1.000 71.12061 359 LEU A C 1
ATOM 2909 O O . LEU A 1 376 ? 37.69092 8.11937 93.39213 1.000 66.26398 359 LEU A O 1
ATOM 2914 N N . MET B 1 1 ? 18.03730 15.64768 36.33837 1.000 87.30493 -16 MET B N 1
ATOM 2915 C CA . MET B 1 1 ? 16.79612 15.15014 36.92114 1.000 86.52652 -16 MET B CA 1
ATOM 2916 C C . MET B 1 1 ? 15.57084 15.78540 36.26129 1.000 89.53744 -16 MET B C 1
ATOM 2917 O O . MET B 1 1 ? 15.59545 16.08407 35.06670 1.000 92.96709 -16 MET B O 1
ATOM 2922 N N . ASN B 1 2 ? 14.50599 15.99656 37.03089 1.000 86.66519 -15 ASN B N 1
ATOM 2923 C CA . ASN B 1 2 ? 13.24366 16.46210 36.46809 1.000 86.56767 -15 ASN B CA 1
ATOM 2924 C C . ASN B 1 2 ? 12.44356 17.17682 37.55239 1.000 84.80041 -15 ASN B C 1
ATOM 2925 O O . ASN B 1 2 ? 12.88874 17.31248 38.69535 1.000 85.86246 -15 ASN B O 1
ATOM 2930 N N . ILE B 1 3 ? 11.24494 17.63545 37.17615 1.000 77.85585 -14 ILE B N 1
ATOM 2931 C CA . ILE B 1 3 ? 10.38104 18.35033 38.11268 1.000 78.26353 -14 ILE B CA 1
ATOM 2932 C C . ILE B 1 3 ? 9.90036 17.43264 39.23165 1.000 78.11906 -14 ILE B C 1
ATOM 2933 O O . ILE B 1 3 ? 9.66919 17.88883 40.35923 1.000 78.46312 -14 ILE B O 1
ATOM 2938 N N . PHE B 1 4 ? 9.74111 16.13632 38.95057 1.000 79.84769 -13 PHE B N 1
ATOM 2939 C CA . PHE B 1 4 ? 9.30281 15.20270 39.98397 1.000 79.68645 -13 PHE B CA 1
ATOM 2940 C C . PHE B 1 4 ? 10.32587 15.11867 41.10891 1.000 74.57386 -13 PHE B C 1
ATOM 2941 O O . PHE B 1 4 ? 9.97488 15.17691 42.29320 1.000 70.32462 -13 PHE B O 1
ATOM 2949 N N . GLU B 1 5 ? 11.60243 14.97522 40.75166 1.000 68.88531 -12 GLU B N 1
ATOM 2950 C CA . GLU B 1 5 ? 12.65735 14.93107 41.75701 1.000 74.53137 -12 GLU B CA 1
ATOM 2951 C C . GLU B 1 5 ? 12.73945 16.24447 42.52496 1.000 78.25224 -12 GLU B C 1
ATOM 2952 O O . GLU B 1 5 ? 13.04960 16.25606 43.72313 1.000 70.07347 -12 GLU B O 1
ATOM 2958 N N . MET B 1 6 ? 12.48931 17.36267 41.83985 1.000 74.54214 -11 MET B N 1
ATOM 2959 C CA . MET B 1 6 ? 12.50599 18.66898 42.48973 1.000 66.62586 -11 MET B CA 1
ATOM 2960 C C . MET B 1 6 ? 11.52452 18.72595 43.65465 1.000 66.01113 -11 MET B C 1
ATOM 2961 O O . MET B 1 6 ? 11.89573 19.08359 44.77892 1.000 66.67254 -11 MET B O 1
ATOM 2966 N N . LEU B 1 7 ? 10.25926 18.38311 43.40173 1.000 71.20819 -10 LEU B N 1
ATOM 2967 C CA . LEU B 1 7 ? 9.25038 18.48302 44.45126 1.000 70.73560 -10 LEU B CA 1
ATOM 2968 C C . LEU B 1 7 ? 9.35762 17.37228 45.48870 1.000 63.60807 -10 LEU B C 1
ATOM 2969 O O . LEU B 1 7 ? 8.98925 17.58906 46.64777 1.000 65.61006 -10 LEU B O 1
ATOM 2974 N N . ARG B 1 8 ? 9.81751 16.17610 45.10998 1.000 64.52755 -9 ARG B N 1
ATOM 2975 C CA . ARG B 1 8 ? 10.03215 15.16067 46.13711 1.000 65.21384 -9 ARG B CA 1
ATOM 2976 C C . ARG B 1 8 ? 11.05672 15.63466 47.15403 1.000 63.90858 -9 ARG B C 1
ATOM 2977 O O . ARG B 1 8 ? 10.96119 15.30272 48.34012 1.000 55.04419 -9 ARG B O 1
ATOM 2985 N N . ILE B 1 9 ? 12.04604 16.40272 46.70270 1.000 63.12442 -8 ILE B N 1
ATOM 2986 C CA . ILE B 1 9 ? 13.02033 16.98680 47.61486 1.000 60.15673 -8 ILE B CA 1
ATOM 2987 C C . ILE B 1 9 ? 12.38434 18.10783 48.42901 1.000 58.45932 -8 ILE B C 1
ATOM 2988 O O . ILE B 1 9 ? 12.53191 18.16882 49.65548 1.000 50.83166 -8 ILE B O 1
ATOM 2993 N N . ASP B 1 10 ? 11.67158 19.01522 47.75734 1.000 60.30747 -7 ASP B N 1
ATOM 2994 C CA . ASP B 1 10 ? 11.13707 20.19559 48.42874 1.000 60.91171 -7 ASP B CA 1
ATOM 2995 C C . ASP B 1 10 ? 9.88547 19.87788 49.24051 1.000 56.86583 -7 ASP B C 1
ATOM 2996 O O . ASP B 1 10 ? 9.69332 20.43093 50.32908 1.000 65.17292 -7 ASP B O 1
ATOM 3001 N N . GLN B 1 11 ? 9.02700 18.99268 48.73767 1.000 55.80765 -6 GLN B N 1
ATOM 3002 C CA . GLN B 1 11 ? 7.76037 18.69813 49.39458 1.000 59.61034 -6 GLN B CA 1
ATOM 3003 C C . GLN B 1 11 ? 7.72821 17.34916 50.09256 1.000 60.09735 -6 GLN B C 1
ATOM 3004 O O . GLN B 1 11 ? 7.05413 17.21852 51.11591 1.000 67.23302 -6 GLN B O 1
ATOM 3010 N N . GLY B 1 12 ? 8.43157 16.35061 49.57414 1.000 55.15168 -5 GLY B N 1
ATOM 3011 C CA . GLY B 1 12 ? 8.39050 15.02265 50.14411 1.000 55.88476 -5 GLY B CA 1
ATOM 3012 C C . GLY B 1 12 ? 7.40827 14.11217 49.42390 1.000 64.89470 -5 GLY B C 1
ATOM 3013 O O . GLY B 1 12 ? 6.49265 14.55358 48.72451 1.000 69.52127 -5 GLY B O 1
ATOM 3014 N N . LEU B 1 13 ? 7.61037 12.80900 49.60565 1.000 66.04004 -4 LEU B N 1
ATOM 3015 C CA . LEU B 1 13 ? 6.76623 11.79054 48.99654 1.000 71.32096 -4 LEU B CA 1
ATOM 3016 C C . LEU B 1 13 ? 6.34428 10.78596 50.05339 1.000 68.87444 -4 LEU B C 1
ATOM 3017 O O . LEU B 1 13 ? 7.17364 10.32021 50.84217 1.000 68.34180 -4 LEU B O 1
ATOM 3022 N N . ARG B 1 14 ? 5.05539 10.45926 50.06483 1.000 67.82826 -3 ARG B N 1
ATOM 3023 C CA . ARG B 1 14 ? 4.50495 9.45874 50.96444 1.000 75.49192 -3 ARG B CA 1
ATOM 3024 C C . ARG B 1 14 ? 3.67058 8.48893 50.14482 1.000 79.38253 -3 ARG B C 1
ATOM 3025 O O . ARG B 1 14 ? 2.80116 8.91195 49.37639 1.000 82.97382 -3 ARG B O 1
ATOM 3033 N N . LEU B 1 15 ? 3.92884 7.19566 50.31024 1.000 77.46742 -2 LEU B N 1
ATOM 3034 C CA . LEU B 1 15 ? 3.18167 6.16650 49.60373 1.000 77.33695 -2 LEU B CA 1
ATOM 3035 C C . LEU B 1 15 ? 2.11433 5.51441 50.47210 1.000 81.98036 -2 LEU B C 1
ATOM 3036 O O . LEU B 1 15 ? 1.44834 4.57867 50.01852 1.000 82.42729 -2 LEU B O 1
ATOM 3041 N N . LYS B 1 16 ? 1.94047 5.98661 51.70380 1.000 81.50984 -1 LYS B N 1
ATOM 3042 C CA . LYS B 1 16 ? 0.85799 5.56961 52.58018 1.000 80.16501 -1 LYS B CA 1
ATOM 3043 C C . LYS B 1 16 ? -0.03823 6.76411 52.87102 1.000 84.35682 -1 LYS B C 1
ATOM 3044 O O . LYS B 1 16 ? 0.40256 7.91737 52.82531 1.000 84.63960 -1 LYS B O 1
ATOM 3050 N N . ILE B 1 17 ? -1.30946 6.47810 53.15059 1.000 82.27916 0 ILE B N 1
ATOM 3051 C CA . ILE B 1 17 ? -2.26475 7.53695 53.44704 1.000 83.19916 0 ILE B CA 1
ATOM 3052 C C . ILE B 1 17 ? -1.86388 8.22204 54.74517 1.000 82.14266 0 ILE B C 1
ATOM 3053 O O . ILE B 1 17 ? -1.64851 7.56698 55.77273 1.000 87.42429 0 ILE B O 1
ATOM 3058 N N . TYR B 1 18 ? -1.76287 9.54724 54.70575 1.000 79.14675 1 TYR B N 1
ATOM 3059 C CA . TYR B 1 18 ? -1.38520 10.32019 55.87735 1.000 82.92284 1 TYR B CA 1
ATOM 3060 C C . TYR B 1 18 ? -2.29612 11.53159 56.00323 1.000 91.63295 1 TYR B C 1
ATOM 3061 O O . TYR B 1 18 ? -2.94741 11.95163 55.04357 1.000 93.06345 1 TYR B O 1
ATOM 3070 N N . LYS B 1 19 ? -2.33048 12.08688 57.21108 1.000 91.73466 2 LYS B N 1
ATOM 3071 C CA . LYS B 1 19 ? -3.03445 13.33053 57.48521 1.000 94.82817 2 LYS B CA 1
ATOM 3072 C C . LYS B 1 19 ? -2.07875 14.49436 57.25959 1.000 93.44576 2 LYS B C 1
ATOM 3073 O O . LYS B 1 19 ? -0.94886 14.47935 57.75726 1.000 99.21854 2 LYS B O 1
ATOM 3079 N N . ASP B 1 20 ? -2.52875 15.50177 56.51789 1.000 96.16928 3 ASP B N 1
ATOM 3080 C CA . ASP B 1 20 ? -1.66056 16.62507 56.19065 1.000 97.85415 3 ASP B CA 1
ATOM 3081 C C . ASP B 1 20 ? -1.61276 17.59683 57.36999 1.000 96.80915 3 ASP B C 1
ATOM 3082 O O . ASP B 1 20 ? -2.04312 17.28156 58.48300 1.000 99.21706 3 ASP B O 1
ATOM 3087 N N . THR B 1 21 ? -1.06586 18.79279 57.13550 1.000 95.77049 4 THR B N 1
ATOM 3088 C CA . THR B 1 21 ? -0.85780 19.74093 58.22614 1.000 95.10356 4 THR B CA 1
ATOM 3089 C C . THR B 1 21 ? -2.17039 20.09147 58.91702 1.000 98.47185 4 THR B C 1
ATOM 3090 O O . THR B 1 21 ? -2.22766 20.18161 60.14956 1.000 98.36802 4 THR B O 1
ATOM 3094 N N . GLU B 1 22 ? -3.24102 20.26065 58.14668 1.000 97.29561 5 GLU B N 1
ATOM 3095 C CA . GLU B 1 22 ? -4.54988 20.55889 58.70720 1.000 92.78146 5 GLU B CA 1
ATOM 3096 C C . GLU B 1 22 ? -5.37187 19.30360 58.98371 1.000 95.81088 5 GLU B C 1
ATOM 3097 O O . GLU B 1 22 ? -6.53792 19.41486 59.37634 1.000 92.96419 5 GLU B O 1
ATOM 3103 N N . GLY B 1 23 ? -4.79440 18.12062 58.78786 1.000 98.10464 6 GLY B N 1
ATOM 3104 C CA . GLY B 1 23 ? -5.43279 16.87804 59.16917 1.000 101.17660 6 GLY B CA 1
ATOM 3105 C C . GLY B 1 23 ? -6.20379 16.14064 58.09790 1.000 100.25451 6 GLY B C 1
ATOM 3106 O O . GLY B 1 23 ? -6.89458 15.16843 58.42392 1.000 100.27893 6 GLY B O 1
ATOM 3107 N N . TYR B 1 24 ? -6.11665 16.55889 56.84108 1.000 101.65564 7 TYR B N 1
ATOM 3108 C CA . TYR B 1 24 ? -6.88353 15.93400 55.77353 1.000 101.95939 7 TYR B CA 1
ATOM 3109 C C . TYR B 1 24 ? -6.03762 14.87921 55.06961 1.000 102.47610 7 TYR B C 1
ATOM 3110 O O . TYR B 1 24 ? -4.83851 15.07365 54.84630 1.000 99.59959 7 TYR B O 1
ATOM 3119 N N . TYR B 1 25 ? -6.67548 13.76137 54.72553 1.000 105.36984 8 TYR B N 1
ATOM 3120 C CA . TYR B 1 25 ? -5.96645 12.61785 54.16602 1.000 100.87928 8 TYR B CA 1
ATOM 3121 C C . TYR B 1 25 ? -5.41173 12.93386 52.78166 1.000 100.17969 8 TYR B C 1
ATOM 3122 O O . TYR B 1 25 ? -6.11467 13.47929 51.92557 1.000 100.55988 8 TYR B O 1
ATOM 3131 N N . THR B 1 26 ? -4.14558 12.57905 52.56608 1.000 99.72066 9 THR B N 1
ATOM 3132 C CA . THR B 1 26 ? -3.41980 12.92041 51.35001 1.000 92.77509 9 THR B CA 1
ATOM 3133 C C . THR B 1 26 ? -2.46464 11.78377 51.01353 1.000 88.51347 9 THR B C 1
ATOM 3134 O O . THR B 1 26 ? -2.11569 10.96673 51.86970 1.000 85.72107 9 THR B O 1
ATOM 3138 N N . ILE B 1 27 ? -2.05252 11.73186 49.74505 1.000 88.97315 10 ILE B N 1
ATOM 3139 C CA . ILE B 1 27 ? -1.16051 10.68959 49.25433 1.000 85.64408 10 ILE B CA 1
ATOM 3140 C C . ILE B 1 27 ? -0.18158 11.31293 48.26617 1.000 87.54699 10 ILE B C 1
ATOM 3141 O O . ILE B 1 27 ? -0.41217 12.39710 47.72703 1.000 92.66494 10 ILE B O 1
ATOM 3146 N N . GLY B 1 28 ? 0.92195 10.60592 48.02970 1.000 83.23802 11 GLY B N 1
ATOM 3147 C CA . GLY B 1 28 ? 1.90349 11.05271 47.05587 1.000 76.86531 11 GLY B CA 1
ATOM 3148 C C . GLY B 1 28 ? 2.53581 12.36864 47.45720 1.000 81.17196 11 GLY B C 1
ATOM 3149 O O . GLY B 1 28 ? 2.90849 12.58242 48.61672 1.000 76.66511 11 GLY B O 1
ATOM 3150 N N . ILE B 1 29 ? 2.67104 13.26692 46.48360 1.000 78.32478 12 ILE B N 1
ATOM 3151 C CA . ILE B 1 29 ? 3.22947 14.58619 46.74848 1.000 74.26469 12 ILE B CA 1
ATOM 3152 C C . ILE B 1 29 ? 2.07969 15.56177 46.96381 1.000 77.17075 12 ILE B C 1
ATOM 3153 O O . ILE B 1 29 ? 1.64539 16.24859 46.03192 1.000 73.59993 12 ILE B O 1
ATOM 3158 N N . GLY B 1 30 ? 1.56841 15.60690 48.19078 1.000 81.60822 13 GLY B N 1
ATOM 3159 C CA . GLY B 1 30 ? 0.54177 16.57110 48.56103 1.000 84.77449 13 GLY B CA 1
ATOM 3160 C C . GLY B 1 30 ? -0.72326 16.53597 47.73043 1.000 87.39343 13 GLY B C 1
ATOM 3161 O O . GLY B 1 30 ? -1.22297 17.59314 47.32632 1.000 82.42444 13 GLY B O 1
ATOM 3162 N N . HIS B 1 31 ? -1.25406 15.34502 47.46007 1.000 86.48621 14 HIS B N 1
ATOM 3163 C CA . HIS B 1 31 ? -2.47523 15.18938 46.67493 1.000 88.23082 14 HIS B CA 1
ATOM 3164 C C . HIS B 1 31 ? -3.64788 15.05133 47.64244 1.000 93.32910 14 HIS B C 1
ATOM 3165 O O . HIS B 1 31 ? -3.76471 14.04192 48.34539 1.000 91.61489 14 HIS B O 1
ATOM 3172 N N . LEU B 1 32 ? -4.51118 16.06571 47.67741 1.000 99.54096 15 LEU B N 1
ATOM 3173 C CA . LEU B 1 32 ? -5.65622 16.05369 48.57957 1.000 97.78018 15 LEU B CA 1
ATOM 3174 C C . LEU B 1 32 ? -6.67228 14.99831 48.15950 1.000 101.31252 15 LEU B C 1
ATOM 3175 O O . LEU B 1 32 ? -7.00998 14.87226 46.97945 1.000 104.06970 15 LEU B O 1
ATOM 3180 N N . LEU B 1 33 ? -7.16987 14.24171 49.13939 1.000 100.87687 16 LEU B N 1
ATOM 3181 C CA . LEU B 1 33 ? -8.15636 13.19775 48.89200 1.000 109.09587 16 LEU B CA 1
ATOM 3182 C C . LEU B 1 33 ? -9.56307 13.61156 49.30775 1.000 116.06518 16 LEU B C 1
ATOM 3183 O O . LEU B 1 33 ? -10.47642 13.61563 48.47740 1.000 115.75529 16 LEU B O 1
ATOM 3188 N N . THR B 1 34 ? -9.76107 13.96981 50.57554 1.000 119.25000 17 THR B N 1
ATOM 3189 C CA . THR B 1 34 ? -11.07597 14.36636 51.06230 1.000 120.45378 17 THR B CA 1
ATOM 3190 C C . THR B 1 34 ? -10.91736 15.16018 52.34964 1.000 119.14165 17 THR B C 1
ATOM 3191 O O . THR B 1 34 ? -9.91859 15.03319 53.06346 1.000 110.45044 17 THR B O 1
ATOM 3195 N N . LYS B 1 35 ? -11.91731 15.99275 52.62747 1.000 116.73640 18 LYS B N 1
ATOM 3196 C CA . LYS B 1 35 ? -12.03117 16.68481 53.90269 1.000 114.60791 18 LYS B CA 1
ATOM 3197 C C . LYS B 1 35 ? -12.85169 15.89728 54.91840 1.000 119.14191 18 LYS B C 1
ATOM 3198 O O . LYS B 1 35 ? -13.17775 16.42914 55.98454 1.000 120.78750 18 LYS B O 1
ATOM 3204 N N . SER B 1 36 ? -13.18746 14.64316 54.60929 1.000 116.73960 19 SER B N 1
ATOM 3205 C CA . SER B 1 36 ? -13.94973 13.77092 55.49245 1.000 120.15951 19 SER B CA 1
ATOM 3206 C C . SER B 1 36 ? -13.04545 13.19564 56.58265 1.000 122.79025 19 SER B C 1
ATOM 3207 O O . SER B 1 36 ? -11.88646 12.86510 56.31819 1.000 120.84305 19 SER B O 1
ATOM 3210 N N . PRO B 1 37 ? -13.54805 13.06084 57.81161 1.000 130.12752 20 PRO B N 1
ATOM 3211 C CA . PRO B 1 37 ? -12.78102 12.39053 58.86632 1.000 130.10202 20 PRO B CA 1
ATOM 3212 C C . PRO B 1 37 ? -12.79763 10.87251 58.79001 1.000 129.43454 20 PRO B C 1
ATOM 3213 O O . PRO B 1 37 ? -12.26414 10.22152 59.69243 1.000 125.44838 20 PRO B O 1
ATOM 3217 N N . SER B 1 38 ? -13.38313 10.29826 57.74315 1.000 130.03682 21 SER B N 1
ATOM 3218 C CA . SER B 1 38 ? -13.44366 8.85159 57.57122 1.000 135.48509 21 SER B CA 1
ATOM 3219 C C . SER B 1 38 ? -12.23458 8.41463 56.75266 1.000 131.67690 21 SER B C 1
ATOM 3220 O O . SER B 1 38 ? -12.09765 8.79180 55.58372 1.000 129.92357 21 SER B O 1
ATOM 3223 N N . LEU B 1 39 ? -11.34648 7.63630 57.37662 1.000 126.09490 22 LEU B N 1
ATOM 3224 C CA . LEU B 1 39 ? -10.18130 7.11932 56.66678 1.000 124.07929 22 LEU B CA 1
ATOM 3225 C C . LEU B 1 39 ? -10.59494 6.29439 55.45431 1.000 128.77337 22 LEU B C 1
ATOM 3226 O O . LEU B 1 39 ? -9.90012 6.29917 54.43147 1.000 125.76435 22 LEU B O 1
ATOM 3231 N N . ASN B 1 40 ? -11.72016 5.58160 55.55100 1.000 134.91681 23 ASN B N 1
ATOM 3232 C CA . ASN B 1 40 ? -12.22198 4.81421 54.41496 1.000 133.69183 23 ASN B CA 1
ATOM 3233 C C . ASN B 1 40 ? -12.69505 5.72572 53.28759 1.000 134.12102 23 ASN B C 1
ATOM 3234 O O . ASN B 1 40 ? -12.54049 5.38927 52.10744 1.000 135.58444 23 ASN B O 1
ATOM 3239 N N . ALA B 1 41 ? -13.28087 6.87837 53.63039 1.000 132.76437 24 ALA B N 1
ATOM 3240 C CA . ALA B 1 41 ? -13.77466 7.79617 52.60640 1.000 135.98860 24 ALA B CA 1
ATOM 3241 C C . ALA B 1 41 ? -12.65231 8.26747 51.69005 1.000 133.59746 24 ALA B C 1
ATOM 3242 O O . ALA B 1 41 ? -12.82577 8.32803 50.46708 1.000 132.36573 24 ALA B O 1
ATOM 3244 N N . ALA B 1 42 ? -11.49474 8.60852 52.26088 1.000 127.10320 25 ALA B N 1
ATOM 3245 C CA . ALA B 1 42 ? -10.34584 8.97060 51.43687 1.000 127.01145 25 ALA B CA 1
ATOM 3246 C C . ALA B 1 42 ? -9.85268 7.77794 50.63001 1.000 128.28480 25 ALA B C 1
ATOM 3247 O O . ALA B 1 42 ? -9.46319 7.92454 49.46506 1.000 126.03152 25 ALA B O 1
ATOM 3249 N N . LYS B 1 43 ? -9.85499 6.59099 51.24099 1.000 127.49483 26 LYS B N 1
ATOM 3250 C CA . LYS B 1 43 ? -9.41752 5.38723 50.54307 1.000 125.34586 26 LYS B CA 1
ATOM 3251 C C . LYS B 1 43 ? -10.31816 5.08175 49.35388 1.000 131.61043 26 LYS B C 1
ATOM 3252 O O . LYS B 1 43 ? -9.84634 4.59829 48.31758 1.000 130.81690 26 LYS B O 1
ATOM 3258 N N . SER B 1 44 ? -11.62029 5.34940 49.48569 1.000 130.61733 27 SER B N 1
ATOM 3259 C CA . SER B 1 44 ? -12.52325 5.15996 48.35577 1.000 131.00932 27 SER B CA 1
ATOM 3260 C C . SER B 1 44 ? -12.14889 6.08268 47.20267 1.000 128.71803 27 SER B C 1
ATOM 3261 O O . SER B 1 44 ? -12.18562 5.67680 46.03497 1.000 130.48691 27 SER B O 1
ATOM 3264 N N . GLU B 1 45 ? -11.78751 7.33073 47.51075 1.000 125.48164 28 GLU B N 1
ATOM 3265 C CA . GLU B 1 45 ? -11.31386 8.23882 46.47185 1.000 128.73184 28 GLU B CA 1
ATOM 3266 C C . GLU B 1 45 ? -9.98856 7.75919 45.89244 1.000 124.93568 28 GLU B C 1
ATOM 3267 O O . GLU B 1 45 ? -9.73278 7.91752 44.69316 1.000 119.31396 28 GLU B O 1
ATOM 3273 N N . LEU B 1 46 ? -9.12983 7.17919 46.73565 1.000 127.19259 29 LEU B N 1
ATOM 3274 C CA . LEU B 1 46 ? -7.85390 6.65187 46.26179 1.000 128.16078 29 LEU B CA 1
ATOM 3275 C C . LEU B 1 46 ? -8.04507 5.43783 45.36108 1.000 128.47697 29 LEU B C 1
ATOM 3276 O O . LEU B 1 46 ? -7.38130 5.32080 44.32348 1.000 132.59966 29 LEU B O 1
ATOM 3281 N N . ASP B 1 47 ? -8.92879 4.51387 45.75090 1.000 124.18036 30 ASP B N 1
ATOM 3282 C CA . ASP B 1 47 ? -9.15837 3.32104 44.94065 1.000 124.84450 30 ASP B CA 1
ATOM 3283 C C . ASP B 1 47 ? -9.60028 3.68767 43.52955 1.000 120.64032 30 ASP B C 1
ATOM 3284 O O . ASP B 1 47 ? -9.06429 3.16650 42.54644 1.000 114.11133 30 ASP B O 1
ATOM 3289 N N . LYS B 1 48 ? -10.57708 4.59007 43.40908 1.000 125.36419 31 LYS B N 1
ATOM 3290 C CA . LYS B 1 48 ? -11.02259 5.01914 42.08666 1.000 124.84684 31 LYS B CA 1
ATOM 3291 C C . LYS B 1 48 ? -9.95925 5.83914 41.36306 1.000 122.60270 31 LYS B C 1
ATOM 3292 O O . LYS B 1 48 ? -9.90760 5.82396 40.12772 1.000 119.36245 31 LYS B O 1
ATOM 3298 N N . ALA B 1 49 ? -9.11322 6.56465 42.10259 1.000 122.88723 32 ALA B N 1
ATOM 3299 C CA . ALA B 1 49 ? -8.11223 7.40859 41.45497 1.000 113.54604 32 ALA B CA 1
ATOM 3300 C C . ALA B 1 49 ? -7.10732 6.57633 40.66830 1.000 108.49571 32 ALA B C 1
ATOM 3301 O O . ALA B 1 49 ? -6.69125 6.96736 39.57163 1.000 104.11102 32 ALA B O 1
ATOM 3303 N N . ILE B 1 50 ? -6.70389 5.42802 41.20837 1.000 114.66909 33 ILE B N 1
ATOM 3304 C CA . ILE B 1 50 ? -5.76689 4.55163 40.51497 1.000 118.11300 33 ILE B CA 1
ATOM 3305 C C . ILE B 1 50 ? -6.46985 3.34069 39.90455 1.000 119.16607 33 ILE B C 1
ATOM 3306 O O . ILE B 1 50 ? -5.95107 2.76090 38.93746 1.000 122.50864 33 ILE B O 1
ATOM 3311 N N . GLY B 1 51 ? -7.63977 2.96487 40.41356 1.000 116.67533 34 GLY B N 1
ATOM 3312 C CA . GLY B 1 51 ? -8.35234 1.80214 39.91673 1.000 123.34255 34 GLY B CA 1
ATOM 3313 C C . GLY B 1 51 ? -7.83358 0.47094 40.41320 1.000 122.53944 34 GLY B C 1
ATOM 3314 O O . GLY B 1 51 ? -7.82957 -0.50810 39.65650 1.000 119.15873 34 GLY B O 1
ATOM 3315 N N . ARG B 1 52 ? -7.41777 0.39597 41.67513 1.000 117.69127 35 ARG B N 1
ATOM 3316 C CA . ARG B 1 52 ? -6.82355 -0.82225 42.22138 1.000 113.39454 35 ARG B CA 1
ATOM 3317 C C . ARG B 1 52 ? -7.28408 -1.03502 43.65866 1.000 115.41499 35 ARG B C 1
ATOM 3318 O O . ARG B 1 52 ? -7.49366 -0.07559 44.40116 1.000 121.73065 35 ARG B O 1
ATOM 3326 N N . THR B 1 54 ? -5.94663 -0.52122 46.53914 1.000 116.28118 37 THR B N 1
ATOM 3327 C CA . THR B 1 54 ? -4.74585 0.10563 47.07776 1.000 111.32819 37 THR B CA 1
ATOM 3328 C C . THR B 1 54 ? -4.49948 -0.31478 48.51371 1.000 110.03685 37 THR B C 1
ATOM 3329 O O . THR B 1 54 ? -3.35838 -0.54776 48.91446 1.000 102.30845 37 THR B O 1
ATOM 3333 N N . ASN B 1 55 ? -5.58586 -0.37260 49.28576 1.000 114.76918 38 ASN B N 1
ATOM 3334 C CA . ASN B 1 55 ? -5.54822 -0.57646 50.73131 1.000 113.99532 38 ASN B CA 1
ATOM 3335 C C . ASN B 1 55 ? -4.82978 0.57294 51.42798 1.000 110.75170 38 ASN B C 1
ATOM 3336 O O . ASN B 1 55 ? -4.40184 0.44333 52.57911 1.000 111.38679 38 ASN B O 1
ATOM 3341 N N . GLY B 1 56 ? -4.69871 1.70087 50.72907 1.000 108.97013 39 GLY B N 1
ATOM 3342 C CA . GLY B 1 56 ? -4.03920 2.88332 51.23555 1.000 100.29617 39 GLY B CA 1
ATOM 3343 C C . GLY B 1 56 ? -2.58075 3.00236 50.85071 1.000 94.92793 39 GLY B C 1
ATOM 3344 O O . GLY B 1 56 ? -1.95773 4.02500 51.16203 1.000 94.90168 39 GLY B O 1
ATOM 3345 N N . VAL B 1 57 ? -2.02159 1.99507 50.18221 1.000 95.77204 40 VAL B N 1
ATOM 3346 C CA . VAL B 1 57 ? -0.61768 1.96692 49.78839 1.000 88.88852 40 VAL B CA 1
ATOM 3347 C C . VAL B 1 57 ? -0.51761 1.93606 48.26768 1.000 87.81422 40 VAL B C 1
ATOM 3348 O O . VAL B 1 57 ? -1.17783 1.11998 47.61427 1.000 92.36189 40 VAL B O 1
ATOM 3352 N N . ILE B 1 58 ? 0.30387 2.82854 47.70845 1.000 86.51204 41 ILE B N 1
ATOM 3353 C CA . ILE B 1 58 ? 0.48813 2.95999 46.26848 1.000 88.64074 41 ILE B CA 1
ATOM 3354 C C . ILE B 1 58 ? 1.98417 2.89816 45.98224 1.000 89.47169 41 ILE B C 1
ATOM 3355 O O . ILE B 1 58 ? 2.81696 3.03554 46.88077 1.000 91.70210 41 ILE B O 1
ATOM 3360 N N . THR B 1 59 ? 2.32286 2.68745 44.71118 1.000 88.93902 42 THR B N 1
ATOM 3361 C CA . THR B 1 59 ? 3.70692 2.48766 44.30803 1.000 92.56791 42 THR B CA 1
ATOM 3362 C C . THR B 1 59 ? 4.34081 3.78483 43.79672 1.000 95.28879 42 THR B C 1
ATOM 3363 O O . THR B 1 59 ? 3.69348 4.82750 43.67058 1.000 96.86918 42 THR B O 1
ATOM 3367 N N . LYS B 1 60 ? 5.64268 3.70101 43.50288 1.000 98.55949 43 LYS B N 1
ATOM 3368 C CA . LYS B 1 60 ? 6.41343 4.86194 43.06165 1.000 93.30826 43 LYS B CA 1
ATOM 3369 C C . LYS B 1 60 ? 5.91977 5.40344 41.72412 1.000 91.67019 43 LYS B C 1
ATOM 3370 O O . LYS B 1 60 ? 5.51323 6.56669 41.62349 1.000 87.41484 43 LYS B O 1
ATOM 3376 N N . ASP B 1 61 ? 5.94875 4.57175 40.67903 1.000 97.50112 44 ASP B N 1
ATOM 3377 C CA . ASP B 1 61 ? 5.54831 5.03790 39.35476 1.000 96.85732 44 ASP B CA 1
ATOM 3378 C C . ASP B 1 61 ? 4.07529 5.41270 39.30074 1.000 95.60053 44 ASP B C 1
ATOM 3379 O O . ASP B 1 61 ? 3.66849 6.16296 38.40666 1.000 92.91313 44 ASP B O 1
ATOM 3384 N N . GLU B 1 62 ? 3.27060 4.90651 40.23642 1.000 95.82397 45 GLU B N 1
ATOM 3385 C CA . GLU B 1 62 ? 1.88546 5.34750 40.33877 1.000 93.72267 45 GLU B CA 1
ATOM 3386 C C . GLU B 1 62 ? 1.80769 6.74615 40.93662 1.000 97.70001 45 GLU B C 1
ATOM 3387 O O . GLU B 1 62 ? 1.03185 7.58753 40.46745 1.000 96.42124 45 GLU B O 1
ATOM 3393 N N . ALA B 1 63 ? 2.60502 7.01006 41.97616 1.000 96.16952 46 ALA B N 1
ATOM 3394 C CA . ALA B 1 63 ? 2.64889 8.34557 42.56099 1.000 94.77876 46 ALA B CA 1
ATOM 3395 C C . ALA B 1 63 ? 3.22059 9.36751 41.58797 1.000 93.56538 46 ALA B C 1
ATOM 3396 O O . ALA B 1 63 ? 2.86686 10.55019 41.65396 1.000 89.48965 46 ALA B O 1
ATOM 3398 N N . GLU B 1 64 ? 4.10095 8.93764 40.68092 1.000 95.53686 47 GLU B N 1
ATOM 3399 C CA . GLU B 1 64 ? 4.61236 9.85031 39.66610 1.000 94.62002 47 GLU B CA 1
ATOM 3400 C C . GLU B 1 64 ? 3.61031 10.02965 38.53413 1.000 95.66642 47 GLU B C 1
ATOM 3401 O O . GLU B 1 64 ? 3.55399 11.10050 37.91900 1.000 94.60940 47 GLU B O 1
ATOM 3407 N N . LYS B 1 65 ? 2.80136 9.00357 38.26493 1.000 99.03118 48 LYS B N 1
ATOM 3408 C CA . LYS B 1 65 ? 1.67285 9.16244 37.35562 1.000 106.93272 48 LYS B CA 1
ATOM 3409 C C . LYS B 1 65 ? 0.62047 10.08133 37.96168 1.000 102.60787 48 LYS B C 1
ATOM 3410 O O . LYS B 1 65 ? 0.03133 10.91186 37.26077 1.000 105.42359 48 LYS B O 1
ATOM 3416 N N . LEU B 1 66 ? 0.37524 9.94427 39.26698 1.000 100.83245 49 LEU B N 1
ATOM 3417 C CA . LEU B 1 66 ? -0.54843 10.83903 39.95565 1.000 99.64349 49 LEU B CA 1
ATOM 3418 C C . LEU B 1 66 ? 0.01120 12.25512 40.02540 1.000 100.02827 49 LEU B C 1
ATOM 3419 O O . LEU B 1 66 ? -0.74247 13.23270 39.94812 1.000 100.29536 49 LEU B O 1
ATOM 3424 N N . PHE B 1 67 ? 1.33199 12.38069 40.18053 1.000 96.21835 50 PHE B N 1
ATOM 3425 C CA . PHE B 1 67 ? 1.96214 13.69609 40.24315 1.000 93.21392 50 PHE B CA 1
ATOM 3426 C C . PHE B 1 67 ? 1.80058 14.44909 38.92813 1.000 97.67950 50 PHE B C 1
ATOM 3427 O O . PHE B 1 67 ? 1.47989 15.64390 38.92268 1.000 94.50722 50 PHE B O 1
ATOM 3435 N N . ASN B 1 68 ? 2.02080 13.76556 37.80151 1.000 100.53813 51 ASN B N 1
ATOM 3436 C CA . ASN B 1 68 ? 1.89012 14.41381 36.50051 1.000 99.56625 51 ASN B CA 1
ATOM 3437 C C . ASN B 1 68 ? 0.45745 14.85465 36.22639 1.000 97.56382 51 ASN B C 1
ATOM 3438 O O . ASN B 1 68 ? 0.24060 15.84303 35.51540 1.000 96.78282 51 ASN B O 1
ATOM 3443 N N . GLN B 1 69 ? -0.53074 14.13384 36.76413 1.000 98.46619 52 GLN B N 1
ATOM 3444 C CA . GLN B 1 69 ? -1.91099 14.59954 36.67045 1.000 102.52873 52 GLN B CA 1
ATOM 3445 C C . GLN B 1 69 ? -2.08861 15.92233 37.40374 1.000 101.63301 52 GLN B C 1
ATOM 3446 O O . GLN B 1 69 ? -2.79001 16.82089 36.92374 1.000 105.68042 52 GLN B O 1
ATOM 3452 N N . ASP B 1 70 ? -1.45271 16.05929 38.56952 1.000 98.32008 53 ASP B N 1
ATOM 3453 C CA . ASP B 1 70 ? -1.49281 17.32022 39.30200 1.000 98.04772 53 ASP B CA 1
ATOM 3454 C C . ASP B 1 70 ? -0.70002 18.41045 38.58878 1.000 94.60238 53 ASP B C 1
ATOM 3455 O O . ASP B 1 70 ? -1.09619 19.58182 38.60695 1.000 86.56745 53 ASP B O 1
ATOM 3460 N N . VAL B 1 71 ? 0.42539 18.04970 37.96492 1.000 96.58200 54 VAL B N 1
ATOM 3461 C CA . VAL B 1 71 ? 1.25905 19.04604 37.29246 1.000 92.09289 54 VAL B CA 1
ATOM 3462 C C . VAL B 1 71 ? 0.49612 19.68987 36.14227 1.000 94.41689 54 VAL B C 1
ATOM 3463 O O . VAL B 1 71 ? 0.48340 20.91729 35.99121 1.000 100.04959 54 VAL B O 1
ATOM 3467 N N . ASP B 1 72 ? -0.15191 18.86877 35.31349 1.000 97.68233 55 ASP B N 1
ATOM 3468 C CA . ASP B 1 72 ? -0.89138 19.40068 34.17390 1.000 97.43920 55 ASP B CA 1
ATOM 3469 C C . ASP B 1 72 ? -2.07551 20.24469 34.62913 1.000 99.40116 55 ASP B C 1
ATOM 3470 O O . ASP B 1 72 ? -2.35908 21.29317 34.03840 1.000 97.12122 55 ASP B O 1
ATOM 3475 N N . ALA B 1 73 ? -2.77919 19.80376 35.67582 1.000 101.13469 56 ALA B N 1
ATOM 3476 C CA . ALA B 1 73 ? -3.89458 20.58648 36.19959 1.000 94.80917 56 ALA B CA 1
ATOM 3477 C C . ALA B 1 73 ? -3.42080 21.92667 36.74865 1.000 97.39345 56 ALA B C 1
ATOM 3478 O O . ALA B 1 73 ? -4.10916 22.94346 36.60087 1.000 103.15820 56 ALA B O 1
ATOM 3480 N N . ALA B 1 74 ? -2.24757 21.94991 37.38785 1.000 98.31380 57 ALA B N 1
ATOM 3481 C CA . ALA B 1 74 ? -1.70363 23.21389 37.87450 1.000 96.84402 57 ALA B CA 1
ATOM 3482 C C . ALA B 1 74 ? -1.30402 24.11648 36.71476 1.000 100.35146 57 ALA B C 1
ATOM 3483 O O . ALA B 1 74 ? -1.53049 25.33120 36.75815 1.000 103.07479 57 ALA B O 1
ATOM 3485 N N . VAL B 1 75 ? -0.71948 23.53565 35.66440 1.000 98.86874 58 VAL B N 1
ATOM 3486 C CA . VAL B 1 75 ? -0.41611 24.29784 34.45649 1.000 101.91624 58 VAL B CA 1
ATOM 3487 C C . VAL B 1 75 ? -1.70392 24.78175 33.80527 1.000 102.83381 58 VAL B C 1
ATOM 3488 O O . VAL B 1 75 ? -1.77218 25.89749 33.27356 1.000 104.21597 58 VAL B O 1
ATOM 3492 N N . ARG B 1 76 ? -2.74809 23.95221 33.85011 1.000 100.05309 59 ARG B N 1
ATOM 3493 C CA . ARG B 1 76 ? -4.03810 24.33128 33.28527 1.000 102.40453 59 ARG B CA 1
ATOM 3494 C C . ARG B 1 76 ? -4.58800 25.57230 33.97678 1.000 112.28928 59 ARG B C 1
ATOM 3495 O O . ARG B 1 76 ? -5.06147 26.50726 33.32070 1.000 118.59456 59 ARG B O 1
ATOM 3503 N N . GLY B 1 77 ? -4.53687 25.59475 35.30959 1.000 110.26337 60 GLY B N 1
ATOM 3504 C CA . GLY B 1 77 ? -4.96096 26.77635 36.03876 1.000 104.17269 60 GLY B CA 1
ATOM 3505 C C . GLY B 1 77 ? -4.10447 27.99589 35.75922 1.000 108.82028 60 GLY B C 1
ATOM 3506 O O . GLY B 1 77 ? -4.60531 29.12420 35.76679 1.000 113.52822 60 GLY B O 1
ATOM 3507 N N . ILE B 1 78 ? -2.80573 27.79294 35.52079 1.000 104.54983 61 ILE B N 1
ATOM 3508 C CA . ILE B 1 78 ? -1.92281 28.91395 35.20637 1.000 106.14421 61 ILE B CA 1
ATOM 3509 C C . ILE B 1 78 ? -2.39142 29.60467 33.93485 1.000 107.06815 61 ILE B C 1
ATOM 3510 O O . ILE B 1 78 ? -2.52443 30.83366 33.88226 1.000 109.74831 61 ILE B O 1
ATOM 3515 N N . LEU B 1 79 ? -2.64512 28.81747 32.88776 1.000 108.09423 62 LEU B N 1
ATOM 3516 C CA . LEU B 1 79 ? -3.12203 29.37870 31.63060 1.000 106.58855 62 LEU B CA 1
ATOM 3517 C C . LEU B 1 79 ? -4.46838 30.07533 31.79587 1.000 112.28241 62 LEU B C 1
ATOM 3518 O O . LEU B 1 79 ? -4.78523 30.99565 31.03373 1.000 116.78067 62 LEU B O 1
ATOM 3523 N N . ARG B 1 80 ? -5.27321 29.65657 32.77606 1.000 121.33129 63 ARG B N 1
ATOM 3524 C CA . ARG B 1 80 ? -6.52820 30.34094 33.06553 1.000 120.96872 63 ARG B CA 1
ATOM 3525 C C . ARG B 1 80 ? -6.36376 31.56247 33.96342 1.000 122.86333 63 ARG B C 1
ATOM 3526 O O . ARG B 1 80 ? -7.34660 32.27802 34.18484 1.000 140.13645 63 ARG B O 1
ATOM 3534 N N . ASN B 1 81 ? -5.16596 31.82063 34.48165 1.000 119.57807 64 ASN B N 1
ATOM 3535 C CA . ASN B 1 81 ? -4.90835 32.95938 35.35467 1.000 115.40539 64 ASN B CA 1
ATOM 3536 C C . ASN B 1 81 ? -4.15169 34.01536 34.55953 1.000 111.78395 64 ASN B C 1
ATOM 3537 O O . ASN B 1 81 ? -3.12685 33.71363 33.93882 1.000 107.03924 64 ASN B O 1
ATOM 3542 N N . ALA B 1 82 ? -4.66495 35.24813 34.56972 1.000 108.85558 65 ALA B N 1
ATOM 3543 C CA . ALA B 1 82 ? -4.10737 36.28684 33.70878 1.000 109.50227 65 ALA B CA 1
ATOM 3544 C C . ALA B 1 82 ? -2.75192 36.78531 34.19595 1.000 103.88312 65 ALA B C 1
ATOM 3545 O O . ALA B 1 82 ? -1.95780 37.28637 33.39161 1.000 103.13504 65 ALA B O 1
ATOM 3547 N N . LYS B 1 83 ? -2.46639 36.66946 35.49392 1.000 100.73346 66 LYS B N 1
ATOM 3548 C CA . LYS B 1 83 ? -1.18481 37.13617 36.01073 1.000 101.49231 66 LYS B CA 1
ATOM 3549 C C . LYS B 1 83 ? -0.06546 36.11546 35.86095 1.000 103.88147 66 LYS B C 1
ATOM 3550 O O . LYS B 1 83 ? 1.10775 36.50232 35.88247 1.000 96.97494 66 LYS B O 1
ATOM 3556 N N . LEU B 1 84 ? -0.39067 34.83269 35.70645 1.000 102.71834 67 LEU B N 1
ATOM 3557 C CA . LEU B 1 84 ? 0.62656 33.79326 35.62792 1.000 96.96040 67 LEU B CA 1
ATOM 3558 C C . LEU B 1 84 ? 0.88043 33.30708 34.20777 1.000 99.95861 67 LEU B C 1
ATOM 3559 O O . LEU B 1 84 ? 1.88934 32.63298 33.97228 1.000 97.05586 67 LEU B O 1
ATOM 3564 N N . LYS B 1 85 ? -0.01183 33.62186 33.26389 1.000 102.30386 68 LYS B N 1
ATOM 3565 C CA . LYS B 1 85 ? 0.17966 33.15935 31.88991 1.000 100.18183 68 LYS B CA 1
ATOM 3566 C C . LYS B 1 85 ? 1.38676 33.79701 31.20829 1.000 101.90963 68 LYS B C 1
ATOM 3567 O O . LYS B 1 85 ? 2.18984 33.05659 30.61325 1.000 95.73452 68 LYS B O 1
ATOM 3573 N N . PRO B 1 86 ? 1.58140 35.12672 31.23429 1.000 104.13037 69 PRO B N 1
ATOM 3574 C CA . PRO B 1 86 ? 2.73202 35.69945 30.50622 1.000 99.18756 69 PRO B CA 1
ATOM 3575 C C . PRO B 1 86 ? 4.08696 35.20682 30.98723 1.000 101.40461 69 PRO B C 1
ATOM 3576 O O . PRO B 1 86 ? 4.97588 34.95539 30.16294 1.000 95.60132 69 PRO B O 1
ATOM 3580 N N . VAL B 1 87 ? 4.27715 35.07571 32.30114 1.000 96.94183 70 VAL B N 1
ATOM 3581 C CA . VAL B 1 87 ? 5.57527 34.66038 32.82293 1.000 91.16609 70 VAL B CA 1
ATOM 3582 C C . VAL B 1 87 ? 5.88081 33.21919 32.43304 1.000 90.56963 70 VAL B C 1
ATOM 3583 O O . VAL B 1 87 ? 7.00719 32.89780 32.03767 1.000 89.79113 70 VAL B O 1
ATOM 3587 N N . TYR B 1 88 ? 4.88310 32.33457 32.51821 1.000 93.32195 71 TYR B N 1
ATOM 3588 C CA . TYR B 1 88 ? 5.10265 30.92817 32.18945 1.000 94.47861 71 TYR B CA 1
ATOM 3589 C C . TYR B 1 88 ? 5.51444 30.77190 30.72834 1.000 101.40097 71 TYR B C 1
ATOM 3590 O O . TYR B 1 88 ? 6.43819 30.01172 30.41266 1.000 100.49991 71 TYR B O 1
ATOM 3599 N N . ASP B 1 89 ? 4.86259 31.50963 29.82602 1.000 105.02460 72 ASP B N 1
ATOM 3600 C CA . ASP B 1 89 ? 5.18704 31.39772 28.40714 1.000 108.84313 72 ASP B CA 1
ATOM 3601 C C . ASP B 1 89 ? 6.62233 31.83089 28.13189 1.000 107.85062 72 ASP B C 1
ATOM 3602 O O . ASP B 1 89 ? 7.29329 31.26633 27.25984 1.000 110.40153 72 ASP B O 1
ATOM 3607 N N . SER B 1 90 ? 7.10780 32.83811 28.86125 1.000 104.13246 73 SER B N 1
ATOM 3608 C CA . SER B 1 90 ? 8.46717 33.32438 28.64884 1.000 103.99346 73 SER B CA 1
ATOM 3609 C C . SER B 1 90 ? 9.52063 32.37171 29.20756 1.000 105.50549 73 SER B C 1
ATOM 3610 O O . SER B 1 90 ? 10.63179 32.30124 28.66986 1.000 107.99290 73 SER B O 1
ATOM 3613 N N . LEU B 1 91 ? 9.20076 31.63590 30.27023 1.000 97.57517 74 LEU B N 1
ATOM 3614 C CA . LEU B 1 91 ? 10.20989 30.84919 30.96694 1.000 97.00671 74 LEU B CA 1
ATOM 3615 C C . LEU B 1 91 ? 10.64670 29.63151 30.15341 1.000 103.60098 74 LEU B C 1
ATOM 3616 O O . LEU B 1 91 ? 9.92101 29.12078 29.29532 1.000 104.04125 74 LEU B O 1
ATOM 3621 N N . ASP B 1 92 ? 11.86187 29.16724 30.44805 1.000 102.44604 75 ASP B N 1
ATOM 3622 C CA . ASP B 1 92 ? 12.42893 27.96595 29.85688 1.000 95.61542 75 ASP B CA 1
ATOM 3623 C C . ASP B 1 92 ? 12.03988 26.73862 30.68333 1.000 93.06531 75 ASP B C 1
ATOM 3624 O O . ASP B 1 92 ? 11.35651 26.83940 31.70298 1.000 89.69545 75 ASP B O 1
ATOM 3629 N N . ALA B 1 93 ? 12.51029 25.56476 30.25151 1.000 92.10020 76 ALA B N 1
ATOM 3630 C CA . ALA B 1 93 ? 12.04560 24.30419 30.82892 1.000 83.92123 76 ALA B CA 1
ATOM 3631 C C . ALA B 1 93 ? 12.29831 24.23427 32.33327 1.000 92.57782 76 ALA B C 1
ATOM 3632 O O . ALA B 1 93 ? 11.41380 23.83952 33.10230 1.000 89.50454 76 ALA B O 1
ATOM 3634 N N . VAL B 1 94 ? 13.50345 24.60321 32.77303 1.000 91.08179 77 VAL B N 1
ATOM 3635 C CA . VAL B 1 94 ? 13.85103 24.46703 34.18674 1.000 76.49671 77 VAL B CA 1
ATOM 3636 C C . VAL B 1 94 ? 13.08161 25.47273 35.03646 1.000 81.07029 77 VAL B C 1
ATOM 3637 O O . VAL B 1 94 ? 12.48461 25.11596 36.05969 1.000 75.43505 77 VAL B O 1
ATOM 3641 N N . ARG B 1 95 ? 13.09484 26.74686 34.63432 1.000 81.19218 78 ARG B N 1
ATOM 3642 C CA . ARG B 1 95 ? 12.42799 27.78238 35.41696 1.000 75.77728 78 ARG B CA 1
ATOM 3643 C C . ARG B 1 95 ? 10.92111 27.59143 35.46107 1.000 83.99683 78 ARG B C 1
ATOM 3644 O O . ARG B 1 95 ? 10.27214 28.07363 36.39674 1.000 76.71614 78 ARG B O 1
ATOM 3652 N N . ARG B 1 96 ? 10.35231 26.90803 34.46715 1.000 87.45997 79 ARG B N 1
ATOM 3653 C CA . ARG B 1 96 ? 8.93886 26.56041 34.52489 1.000 76.27967 79 ARG B CA 1
ATOM 3654 C C . ARG B 1 96 ? 8.65333 25.66047 35.71986 1.000 77.42996 79 ARG B C 1
ATOM 3655 O O . ARG B 1 96 ? 7.64730 25.83875 36.41617 1.000 75.82796 79 ARG B O 1
ATOM 3663 N N . ALA B 1 97 ? 9.53984 24.69585 35.98040 1.000 75.21214 80 ALA B N 1
ATOM 3664 C CA . ALA B 1 97 ? 9.38035 23.82969 37.14403 1.000 77.36093 80 ALA B CA 1
ATOM 3665 C C . ALA B 1 97 ? 9.47768 24.61868 38.44463 1.000 72.74464 80 ALA B C 1
ATOM 3666 O O . ALA B 1 97 ? 8.79694 24.29691 39.42608 1.000 67.44105 80 ALA B O 1
ATOM 3668 N N . ALA B 1 98 ? 10.32833 25.64882 38.47616 1.000 77.44566 81 ALA B N 1
ATOM 3669 C CA . ALA B 1 98 ? 10.45861 26.46275 39.68129 1.000 75.03741 81 ALA B CA 1
ATOM 3670 C C . ALA B 1 98 ? 9.17575 27.22861 39.97828 1.000 73.02520 81 ALA B C 1
ATOM 3671 O O . ALA B 1 98 ? 8.75380 27.31637 41.13752 1.000 70.99728 81 ALA B O 1
ATOM 3673 N N . LEU B 1 99 ? 8.54328 27.79179 38.94647 1.000 69.99293 82 LEU B N 1
ATOM 3674 C CA . LEU B 1 99 ? 7.26320 28.46424 39.14411 1.000 72.15154 82 LEU B CA 1
ATOM 3675 C C . LEU B 1 99 ? 6.17380 27.47233 39.53313 1.000 72.52454 82 LEU B C 1
ATOM 3676 O O . LEU B 1 99 ? 5.31071 27.78299 40.36280 1.000 69.02847 82 LEU B O 1
ATOM 3681 N N . ILE B 1 100 ? 6.19224 26.27900 38.93378 1.000 71.03390 83 ILE B N 1
ATOM 3682 C CA . ILE B 1 100 ? 5.21314 25.24877 39.27267 1.000 67.13457 83 ILE B CA 1
ATOM 3683 C C . ILE B 1 100 ? 5.35749 24.83308 40.73179 1.000 72.74009 83 ILE B C 1
ATOM 3684 O O . ILE B 1 100 ? 4.36676 24.52372 41.40680 1.000 74.78932 83 ILE B O 1
ATOM 3689 N N . ASN B 1 101 ? 6.59200 24.82199 41.24260 1.000 76.60304 84 ASN B N 1
ATOM 3690 C CA . ASN B 1 101 ? 6.80899 24.51451 42.65338 1.000 63.97167 84 ASN B CA 1
ATOM 3691 C C . ASN B 1 101 ? 6.09213 25.51848 43.54927 1.000 62.95165 84 ASN B C 1
ATOM 3692 O O . ASN B 1 101 ? 5.48398 25.13911 44.55769 1.000 67.17109 84 ASN B O 1
ATOM 3697 N N . MET B 1 102 ? 6.15272 26.80605 43.19592 1.000 67.04901 85 MET B N 1
ATOM 3698 C CA . MET B 1 102 ? 5.47851 27.82690 43.99269 1.000 68.31222 85 MET B CA 1
ATOM 3699 C C . MET B 1 102 ? 3.96663 27.63813 43.97549 1.000 74.83544 85 MET B C 1
ATOM 3700 O O . MET B 1 102 ? 3.29970 27.83100 44.99841 1.000 80.56871 85 MET B O 1
ATOM 3705 N N . VAL B 1 103 ? 3.40691 27.26509 42.82210 1.000 71.08705 86 VAL B N 1
ATOM 3706 C CA . VAL B 1 103 ? 1.96912 27.02329 42.73608 1.000 76.45626 86 VAL B CA 1
ATOM 3707 C C . VAL B 1 103 ? 1.57899 25.82004 43.58647 1.000 75.42933 86 VAL B C 1
ATOM 3708 O O . VAL B 1 103 ? 0.55272 25.83329 44.27701 1.000 77.54261 86 VAL B O 1
ATOM 3712 N N . PHE B 1 104 ? 2.39607 24.76611 43.55954 1.000 74.33429 87 PHE B N 1
ATOM 3713 C CA . PHE B 1 104 ? 2.12891 23.59539 44.38723 1.000 72.03819 87 PHE B CA 1
ATOM 3714 C C . PHE B 1 104 ? 2.18905 23.92922 45.87268 1.000 70.68218 87 PHE B C 1
ATOM 3715 O O . PHE B 1 104 ? 1.43880 23.35408 46.67008 1.000 73.48055 87 PHE B O 1
ATOM 3723 N N . GLN B 1 105 ? 3.07444 24.85042 46.26110 1.000 77.28192 88 GLN B N 1
ATOM 3724 C CA . GLN B 1 105 ? 3.23954 25.20449 47.66757 1.000 70.95203 88 GLN B CA 1
ATOM 3725 C C . GLN B 1 105 ? 2.16930 26.18568 48.13106 1.000 73.22915 88 GLN B C 1
ATOM 3726 O O . GLN B 1 105 ? 1.57715 26.00068 49.20032 1.000 78.39729 88 GLN B O 1
ATOM 3732 N N . MET B 1 106 ? 1.89772 27.22062 47.33417 1.000 72.58975 89 MET B N 1
ATOM 3733 C CA . MET B 1 106 ? 1.08730 28.35217 47.75986 1.000 76.38184 89 MET B CA 1
ATOM 3734 C C . MET B 1 106 ? -0.22509 28.48110 47.00388 1.000 80.19613 89 MET B C 1
ATOM 3735 O O . MET B 1 106 ? -1.09574 29.24514 47.43587 1.000 80.53562 89 MET B O 1
ATOM 3740 N N . GLY B 1 107 ? -0.39486 27.76499 45.90740 1.000 85.34006 90 GLY B N 1
ATOM 3741 C CA . GLY B 1 107 ? -1.61865 27.92748 45.14542 1.000 80.62189 90 GLY B CA 1
ATOM 3742 C C . GLY B 1 107 ? -1.47574 29.01323 44.10058 1.000 80.89362 90 GLY B C 1
ATOM 3743 O O . GLY B 1 107 ? -0.66078 29.92834 44.21611 1.000 81.31959 90 GLY B O 1
ATOM 3744 N N . GLU B 1 108 ? -2.28420 28.90127 43.04668 1.000 84.19278 91 GLU B N 1
ATOM 3745 C CA . GLU B 1 108 ? -2.22408 29.88560 41.97102 1.000 89.50722 91 GLU B CA 1
ATOM 3746 C C . GLU B 1 108 ? -2.56067 31.28246 42.47655 1.000 91.93798 91 GLU B C 1
ATOM 3747 O O . GLU B 1 108 ? -1.96651 32.27143 42.03083 1.000 90.84341 91 GLU B O 1
ATOM 3753 N N . THR B 1 109 ? -3.52428 31.38469 43.39470 1.000 92.59375 92 THR B N 1
ATOM 3754 C CA . THR B 1 109 ? -3.85608 32.68003 43.97866 1.000 90.79705 92 THR B CA 1
ATOM 3755 C C . THR B 1 109 ? -2.66599 33.26182 44.73249 1.000 92.22824 92 THR B C 1
ATOM 3756 O O . THR B 1 109 ? -2.44860 34.47958 44.72332 1.000 88.33398 92 THR B O 1
ATOM 3760 N N . GLY B 1 110 ? -1.89168 32.40495 45.40083 1.000 94.42415 93 GLY B N 1
ATOM 3761 C CA . GLY B 1 110 ? -0.71167 32.87854 46.10807 1.000 83.84735 93 GLY B CA 1
ATOM 3762 C C . GLY B 1 110 ? 0.36866 33.40301 45.17927 1.000 81.88275 93 GLY B C 1
ATOM 3763 O O . GLY B 1 110 ? 0.91761 34.48716 45.39638 1.000 81.68774 93 GLY B O 1
ATOM 3764 N N . VAL B 1 111 ? 0.69253 32.63805 44.13303 1.000 80.83182 94 VAL B N 1
ATOM 3765 C CA . VAL B 1 111 ? 1.75585 33.03910 43.21412 1.000 77.99737 94 VAL B CA 1
ATOM 3766 C C . VAL B 1 111 ? 1.40079 34.33020 42.48782 1.000 82.74060 94 VAL B C 1
ATOM 3767 O O . VAL B 1 111 ? 2.28637 35.13086 42.16127 1.000 86.78338 94 VAL B O 1
ATOM 3771 N N . ALA B 1 112 ? 0.11061 34.56921 42.23975 1.000 88.89487 95 ALA B N 1
ATOM 3772 C CA . ALA B 1 112 ? -0.29531 35.80088 41.57184 1.000 88.00830 95 ALA B CA 1
ATOM 3773 C C . ALA B 1 112 ? 0.01519 37.03706 42.40629 1.000 87.27051 95 ALA B C 1
ATOM 3774 O O . ALA B 1 112 ? 0.10337 38.13891 41.85366 1.000 89.94986 95 ALA B O 1
ATOM 3776 N N . GLY B 1 113 ? 0.17694 36.88115 43.72252 1.000 87.06802 96 GLY B N 1
ATOM 3777 C CA . GLY B 1 113 ? 0.52143 38.01538 44.56230 1.000 80.96011 96 GLY B CA 1
ATOM 3778 C C . GLY B 1 113 ? 1.89473 38.59178 44.27954 1.000 82.24087 96 GLY B C 1
ATOM 3779 O O . GLY B 1 113 ? 2.13226 39.77874 44.52201 1.000 88.40919 96 GLY B O 1
ATOM 3780 N N . PHE B 1 114 ? 2.81346 37.77312 43.76301 1.000 80.56508 97 PHE B N 1
ATOM 3781 C CA . PHE B 1 114 ? 4.18180 38.21160 43.48311 1.000 78.56130 97 PHE B CA 1
ATOM 3782 C C . PHE B 1 114 ? 4.24113 39.01799 42.18255 1.000 78.18819 97 PHE B C 1
ATOM 3783 O O . PHE B 1 114 ? 4.89860 38.64463 41.21365 1.000 81.95481 97 PHE B O 1
ATOM 3791 N N . THR B 1 115 ? 3.55138 40.16079 42.18314 1.000 80.32765 98 THR B N 1
ATOM 3792 C CA . THR B 1 115 ? 3.48037 40.98202 40.97650 1.000 86.04026 98 THR B CA 1
ATOM 3793 C C . THR B 1 115 ? 4.85703 41.49276 40.56503 1.000 80.02758 98 THR B C 1
ATOM 3794 O O . THR B 1 115 ? 5.25961 41.35940 39.40314 1.000 75.43574 98 THR B O 1
ATOM 3798 N N . ASN B 1 116 ? 5.59618 42.08267 41.50687 1.000 83.24865 99 ASN B N 1
ATOM 3799 C CA . ASN B 1 116 ? 6.90217 42.63923 41.16806 1.000 83.77890 99 ASN B CA 1
ATOM 3800 C C . ASN B 1 116 ? 7.90298 41.54156 40.82784 1.000 81.70269 99 ASN B C 1
ATOM 3801 O O . ASN B 1 116 ? 8.63328 41.65007 39.83626 1.000 85.23274 99 ASN B O 1
ATOM 3806 N N . SER B 1 117 ? 7.94286 40.47211 41.62784 1.000 75.32779 100 SER B N 1
ATOM 3807 C CA . SER B 1 117 ? 8.91421 39.40765 41.39138 1.000 78.67859 100 SER B CA 1
ATOM 3808 C C . SER B 1 117 ? 8.65512 38.70123 40.06413 1.000 79.82988 100 SER B C 1
ATOM 3809 O O . SER B 1 117 ? 9.60069 38.30363 39.37302 1.000 78.84640 100 SER B O 1
ATOM 3812 N N . LEU B 1 118 ? 7.38298 38.52907 39.69214 1.000 78.57538 101 LEU B N 1
ATOM 3813 C CA . LEU B 1 118 ? 7.07216 37.85924 38.43246 1.000 82.98837 101 LEU B CA 1
ATOM 3814 C C . LEU B 1 118 ? 7.46252 38.71058 37.23161 1.000 85.01781 101 LEU B C 1
ATOM 3815 O O . LEU B 1 118 ? 7.86948 38.16849 36.19742 1.000 84.70341 101 LEU B O 1
ATOM 3820 N N . ARG B 1 119 ? 7.34083 40.03620 37.34179 1.000 83.22381 102 ARG B N 1
ATOM 3821 C CA . ARG B 1 119 ? 7.70859 40.89823 36.22348 1.000 87.91572 102 ARG B CA 1
ATOM 3822 C C . ARG B 1 119 ? 9.21370 40.88357 35.98839 1.000 89.81199 102 ARG B C 1
ATOM 3823 O O . ARG B 1 119 ? 9.66895 40.95098 34.84032 1.000 91.81992 102 ARG B O 1
ATOM 3831 N N . MET B 1 120 ? 10.00233 40.78579 37.06121 1.000 84.14926 103 MET B N 1
ATOM 3832 C CA . MET B 1 120 ? 11.44951 40.68961 36.90145 1.000 88.46465 103 MET B CA 1
ATOM 3833 C C . MET B 1 120 ? 11.84626 39.36752 36.25468 1.000 88.11252 103 MET B C 1
ATOM 3834 O O . MET B 1 120 ? 12.77987 39.32279 35.44486 1.000 89.31994 103 MET B O 1
ATOM 3839 N N . LEU B 1 121 ? 11.15167 38.27978 36.60171 1.000 82.60599 104 LEU B N 1
ATOM 3840 C CA . LEU B 1 121 ? 11.39199 37.00608 35.93080 1.000 81.82030 104 LEU B CA 1
ATOM 3841 C C . LEU B 1 121 ? 11.03188 37.09647 34.45369 1.000 87.05299 104 LEU B C 1
ATOM 3842 O O . LEU B 1 121 ? 11.74299 36.55737 33.59659 1.000 85.42088 104 LEU B O 1
ATOM 3847 N N . GLN B 1 122 ? 9.92502 37.77564 34.13914 1.000 86.87279 105 GLN B N 1
ATOM 3848 C CA . GLN B 1 122 ? 9.49236 37.89203 32.75072 1.000 91.63950 105 GLN B CA 1
ATOM 3849 C C . GLN B 1 122 ? 10.46800 38.73400 31.93690 1.000 95.42696 105 GLN B C 1
ATOM 3850 O O . GLN B 1 122 ? 10.70012 38.45269 30.75502 1.000 94.42081 105 GLN B O 1
ATOM 3856 N N . GLN B 1 123 ? 11.05321 39.76668 32.54765 1.000 93.88998 106 GLN B N 1
ATOM 3857 C CA . GLN B 1 123 ? 12.06905 40.56971 31.88320 1.000 95.96578 106 GLN B CA 1
ATOM 3858 C C . GLN B 1 123 ? 13.47023 40.01217 32.09519 1.000 95.25055 106 GLN B C 1
ATOM 3859 O O . GLN B 1 123 ? 14.45377 40.73312 31.88982 1.000 97.28322 106 GLN B O 1
ATOM 3865 N N . LYS B 1 124 ? 13.57538 38.74883 32.51327 1.000 96.84705 107 LYS B N 1
ATOM 3866 C CA . LYS B 1 124 ? 14.83631 38.00754 32.52906 1.000 94.91946 107 LYS B CA 1
ATOM 3867 C C . LYS B 1 124 ? 15.88355 38.67617 33.41477 1.000 88.58271 107 LYS B C 1
ATOM 3868 O O . LYS B 1 124 ? 17.08649 38.54901 33.17531 1.000 91.75791 107 LYS B O 1
ATOM 3874 N N . ARG B 1 125 ? 15.43367 39.40608 34.43727 1.000 85.58573 108 ARG B N 1
ATOM 3875 C CA . ARG B 1 125 ? 16.32963 39.96822 35.44952 1.000 87.16893 108 ARG B CA 1
ATOM 3876 C C . ARG B 1 125 ? 16.41159 38.99371 36.62160 1.000 84.12128 108 ARG B C 1
ATOM 3877 O O . ARG B 1 125 ? 15.75207 39.14600 37.65157 1.000 82.21436 108 ARG B O 1
ATOM 3885 N N . TRP B 1 126 ? 17.25566 37.97344 36.45282 1.000 82.79142 109 TRP B N 1
ATOM 3886 C CA . TRP B 1 126 ? 17.33248 36.88898 37.42860 1.000 81.14035 109 TRP B CA 1
ATOM 3887 C C . TRP B 1 126 ? 17.86640 37.37648 38.77139 1.000 75.21204 109 TRP B C 1
ATOM 3888 O O . TRP B 1 126 ? 17.24230 37.15451 39.81554 1.000 75.64364 109 TRP B O 1
ATOM 3899 N N . ASP B 1 127 ? 19.03979 38.01673 38.76883 1.000 78.85986 110 ASP B N 1
ATOM 3900 C CA . ASP B 1 127 ? 19.60722 38.52013 40.01696 1.000 76.07852 110 ASP B CA 1
ATOM 3901 C C . ASP B 1 127 ? 18.64919 39.49196 40.69187 1.000 73.85004 110 ASP B C 1
ATOM 3902 O O . ASP B 1 127 ? 18.48200 39.46883 41.91680 1.000 68.72999 110 ASP B O 1
ATOM 3907 N N . GLU B 1 128 ? 18.01581 40.35726 39.89934 1.000 77.73195 111 GLU B N 1
ATOM 3908 C CA . GLU B 1 128 ? 17.06765 41.32708 40.43350 1.000 78.09920 111 GLU B CA 1
ATOM 3909 C C . GLU B 1 128 ? 15.84375 40.63653 41.02746 1.000 81.57207 111 GLU B C 1
ATOM 3910 O O . GLU B 1 128 ? 15.36386 41.02099 42.10067 1.000 76.74386 111 GLU B O 1
ATOM 3916 N N . ALA B 1 129 ? 15.32134 39.61613 40.33957 1.000 79.15067 112 ALA B N 1
ATOM 3917 C CA . ALA B 1 129 ? 14.14494 38.90523 40.83499 1.000 72.41507 112 ALA B CA 1
ATOM 3918 C C . ALA B 1 129 ? 14.46867 38.06432 42.06285 1.000 67.10814 112 ALA B C 1
ATOM 3919 O O . ALA B 1 129 ? 13.67551 38.00795 43.01021 1.000 63.50404 112 ALA B O 1
ATOM 3921 N N . ALA B 1 130 ? 15.62443 37.39513 42.05709 1.000 69.00521 113 ALA B N 1
ATOM 3922 C CA . ALA B 1 130 ? 15.98822 36.51241 43.16082 1.000 62.32714 113 ALA B CA 1
ATOM 3923 C C . ALA B 1 130 ? 16.15384 37.27295 44.46866 1.000 60.71229 113 ALA B C 1
ATOM 3924 O O . ALA B 1 130 ? 15.90598 36.71698 45.54477 1.000 61.75908 113 ALA B O 1
ATOM 3926 N N . VAL B 1 131 ? 16.57929 38.53470 44.40158 1.000 58.67701 114 VAL B N 1
ATOM 3927 C CA . VAL B 1 131 ? 16.72293 39.32807 45.61679 1.000 61.55779 114 VAL B CA 1
ATOM 3928 C C . VAL B 1 131 ? 15.35200 39.72817 46.14990 1.000 59.33892 114 VAL B C 1
ATOM 3929 O O . VAL B 1 131 ? 15.12890 39.76443 47.36597 1.000 57.41200 114 VAL B O 1
ATOM 3933 N N . ASN B 1 132 ? 14.40456 40.00779 45.25129 1.000 63.81467 115 ASN B N 1
ATOM 3934 C CA . ASN B 1 132 ? 13.06530 40.39375 45.68385 1.000 62.45863 115 ASN B CA 1
ATOM 3935 C C . ASN B 1 132 ? 12.31340 39.21303 46.28875 1.000 62.36160 115 ASN B C 1
ATOM 3936 O O . ASN B 1 132 ? 11.59606 39.37220 47.28385 1.000 63.43385 115 ASN B O 1
ATOM 3941 N N . LEU B 1 133 ? 12.46528 38.02135 45.70396 1.000 56.27049 116 LEU B N 1
ATOM 3942 C CA . LEU B 1 133 ? 11.79095 36.84078 46.23797 1.000 54.82471 116 LEU B CA 1
ATOM 3943 C C . LEU B 1 133 ? 12.27214 36.50313 47.64477 1.000 53.38745 116 LEU B C 1
ATOM 3944 O O . LEU B 1 133 ? 11.48724 36.04039 48.48095 1.000 52.52974 116 LEU B O 1
ATOM 3949 N N . ALA B 1 134 ? 13.55966 36.71732 47.92514 1.000 55.87884 117 ALA B N 1
ATOM 3950 C CA . ALA B 1 134 ? 14.10231 36.39238 49.23956 1.000 49.87212 117 ALA B CA 1
ATOM 3951 C C . ALA B 1 134 ? 13.61954 37.33470 50.33486 1.000 50.07180 117 ALA B C 1
ATOM 3952 O O . ALA B 1 134 ? 13.94091 37.10791 51.50633 1.000 50.82070 117 ALA B O 1
ATOM 3954 N N . LYS B 1 135 ? 12.87142 38.37960 49.98831 1.000 54.28236 118 LYS B N 1
ATOM 3955 C CA . LYS B 1 135 ? 12.32485 39.31938 50.95671 1.000 57.26612 118 LYS B CA 1
ATOM 3956 C C . LYS B 1 135 ? 10.88731 39.00249 51.34865 1.000 56.20718 118 LYS B C 1
ATOM 3957 O O . LYS B 1 135 ? 10.33353 39.68333 52.21718 1.000 57.53363 118 LYS B O 1
ATOM 3963 N N . SER B 1 136 ? 10.27540 37.99195 50.73928 1.000 53.65966 119 SER B N 1
ATOM 3964 C CA . SER B 1 136 ? 8.85297 37.72827 50.89303 1.000 53.87121 119 SER B CA 1
ATOM 3965 C C . SER B 1 136 ? 8.56015 36.88112 52.13055 1.000 51.77348 119 SER B C 1
ATOM 3966 O O . SER B 1 136 ? 9.45618 36.35747 52.79515 1.000 56.46322 119 SER B O 1
ATOM 3969 N N . ARG B 1 137 ? 7.26625 36.77474 52.44607 1.000 61.68724 120 ARG B N 1
ATOM 3970 C CA . ARG B 1 137 ? 6.82470 35.91216 53.53657 1.000 58.03965 120 ARG B CA 1
ATOM 3971 C C . ARG B 1 137 ? 7.00614 34.44191 53.18438 1.000 54.55024 120 ARG B C 1
ATOM 3972 O O . ARG B 1 137 ? 7.21652 33.61036 54.07557 1.000 55.24303 120 ARG B O 1
ATOM 3980 N N . TRP B 1 138 ? 6.90302 34.10722 51.89522 1.000 50.09553 121 TRP B N 1
ATOM 3981 C CA . TRP B 1 138 ? 7.16932 32.74676 51.43894 1.000 46.88856 121 TRP B CA 1
ATOM 3982 C C . TRP B 1 138 ? 8.58061 32.30124 51.80314 1.000 54.75202 121 TRP B C 1
ATOM 3983 O O . TRP B 1 138 ? 8.79731 31.14737 52.19388 1.000 52.97588 121 TRP B O 1
ATOM 3994 N N . TYR B 1 139 ? 9.55391 33.20359 51.66971 1.000 52.96636 122 TYR B N 1
ATOM 3995 C CA . TYR B 1 139 ? 10.93447 32.88452 52.01730 1.000 46.17131 122 TYR B CA 1
ATOM 3996 C C . TYR B 1 139 ? 11.08311 32.67500 53.51765 1.000 46.00484 122 TYR B C 1
ATOM 3997 O O . TYR B 1 139 ? 11.73823 31.72704 53.96345 1.000 51.09529 122 TYR B O 1
ATOM 4006 N N . ASN B 1 140 ? 10.48785 33.56334 54.31217 1.000 47.66551 123 ASN B N 1
ATOM 4007 C CA . ASN B 1 140 ? 10.61562 33.47149 55.76050 1.000 48.36727 123 ASN B CA 1
ATOM 4008 C C . ASN B 1 140 ? 9.96763 32.20695 56.31411 1.000 45.99064 123 ASN B C 1
ATOM 4009 O O . ASN B 1 140 ? 10.44676 31.65467 57.31028 1.000 49.70915 123 ASN B O 1
ATOM 4014 N N . GLN B 1 141 ? 8.88836 31.72746 55.69239 1.000 50.48522 124 GLN B N 1
ATOM 4015 C CA . GLN B 1 141 ? 8.21611 30.54374 56.22086 1.000 49.94345 124 GLN B CA 1
ATOM 4016 C C . GLN B 1 141 ? 9.01962 29.27632 55.95006 1.000 48.44779 124 GLN B C 1
ATOM 4017 O O . GLN B 1 141 ? 9.20424 28.44428 56.84629 1.000 43.06517 124 GLN B O 1
ATOM 4023 N N . THR B 1 142 ? 9.50451 29.10944 54.72034 1.000 53.48059 125 THR B N 1
ATOM 4024 C CA . THR B 1 142 ? 10.24853 27.91780 54.31109 1.000 47.71971 125 THR B CA 1
ATOM 4025 C C . THR B 1 142 ? 11.50742 28.35126 53.57309 1.000 47.60981 125 THR B C 1
ATOM 4026 O O . THR B 1 142 ? 11.57456 28.27930 52.33892 1.000 48.88240 125 THR B O 1
ATOM 4030 N N . PRO B 1 143 ? 12.53400 28.79931 54.30191 1.000 45.40060 126 PRO B N 1
ATOM 4031 C CA . PRO B 1 143 ? 13.72181 29.34472 53.62563 1.000 48.07464 126 PRO B CA 1
ATOM 4032 C C . PRO B 1 143 ? 14.55767 28.29310 52.91827 1.000 46.59038 126 PRO B C 1
ATOM 4033 O O . PRO B 1 143 ? 15.19297 28.61092 51.90547 1.000 45.17912 126 PRO B O 1
ATOM 4037 N N . ASN B 1 144 ? 14.57554 27.05132 53.40974 1.000 47.79356 127 ASN B N 1
ATOM 4038 C CA . ASN B 1 144 ? 15.39275 26.02275 52.77279 1.000 43.61013 127 ASN B CA 1
ATOM 4039 C C . ASN B 1 144 ? 14.84341 25.67830 51.39427 1.000 49.32276 127 ASN B C 1
ATOM 4040 O O . ASN B 1 144 ? 15.60295 25.54392 50.42733 1.000 46.34447 127 ASN B O 1
ATOM 4045 N N . ARG B 1 145 ? 13.52215 25.53045 51.29165 1.000 52.01628 128 ARG B N 1
ATOM 4046 C CA . ARG B 1 145 ? 12.88482 25.29246 50.00203 1.000 48.70084 128 ARG B CA 1
ATOM 4047 C C . ARG B 1 145 ? 12.90933 26.54891 49.13929 1.000 52.92649 128 ARG B C 1
ATOM 4048 O O . ARG B 1 145 ? 13.08404 26.46838 47.91736 1.000 55.06644 128 ARG B O 1
ATOM 4056 N N . ALA B 1 146 ? 12.72411 27.71867 49.75830 1.000 47.65340 129 ALA B N 1
ATOM 4057 C CA . ALA B 1 146 ? 12.73177 28.96771 49.00379 1.000 48.10258 129 ALA B CA 1
ATOM 4058 C C . ALA B 1 146 ? 14.09950 29.24048 48.39240 1.000 47.84374 129 ALA B C 1
ATOM 4059 O O . ALA B 1 146 ? 14.19177 29.73164 47.26205 1.000 54.14028 129 ALA B O 1
ATOM 4061 N N . LYS B 1 147 ? 15.17447 28.92420 49.12104 1.000 48.48114 130 LYS B N 1
ATOM 4062 C CA . LYS B 1 147 ? 16.51612 29.14214 48.58703 1.000 49.89272 130 LYS B CA 1
ATOM 4063 C C . LYS B 1 147 ? 16.74284 28.34299 47.31051 1.000 51.80642 130 LYS B C 1
ATOM 4064 O O . LYS B 1 147 ? 17.29843 28.86242 46.33609 1.000 50.20305 130 LYS B O 1
ATOM 4070 N N . ARG B 1 148 ? 16.31149 27.07987 47.29354 1.000 51.10053 131 ARG B N 1
ATOM 4071 C CA . ARG B 1 148 ? 16.52864 26.23869 46.12092 1.000 52.05329 131 ARG B CA 1
ATOM 4072 C C . ARG B 1 148 ? 15.65786 26.67555 44.94882 1.000 57.43442 131 ARG B C 1
ATOM 4073 O O . ARG B 1 148 ? 16.09901 26.63398 43.79429 1.000 61.83380 131 ARG B O 1
ATOM 4081 N N . VAL B 1 149 ? 14.41562 27.08226 45.21911 1.000 58.05090 132 VAL B N 1
ATOM 4082 C CA . VAL B 1 149 ? 13.55441 27.57518 44.14824 1.000 62.86198 132 VAL B CA 1
ATOM 4083 C C . VAL B 1 149 ? 14.07144 28.91032 43.62434 1.000 62.39894 132 VAL B C 1
ATOM 4084 O O . VAL B 1 149 ? 14.04509 29.17121 42.41526 1.000 63.97513 132 VAL B O 1
ATOM 4088 N N . ILE B 1 150 ? 14.55119 29.77427 44.52290 1.000 59.24726 133 ILE B N 1
ATOM 4089 C CA . ILE B 1 150 ? 15.12626 31.05077 44.10383 1.000 55.94728 133 ILE B CA 1
ATOM 4090 C C . ILE B 1 150 ? 16.39803 30.81737 43.29699 1.000 61.08361 133 ILE B C 1
ATOM 4091 O O . ILE B 1 150 ? 16.61289 31.43615 42.24733 1.000 60.32124 133 ILE B O 1
ATOM 4096 N N . THR B 1 151 ? 17.26304 29.92031 43.78039 1.000 61.34629 134 THR B N 1
ATOM 4097 C CA . THR B 1 151 ? 18.48517 29.59638 43.05164 1.000 60.27258 134 THR B CA 1
ATOM 4098 C C . THR B 1 151 ? 18.17343 29.00246 41.68399 1.000 66.83581 134 THR B C 1
ATOM 4099 O O . THR B 1 151 ? 18.93837 29.19378 40.73142 1.000 70.30766 134 THR B O 1
ATOM 4103 N N . THR B 1 152 ? 17.04985 28.29204 41.56528 1.000 65.45829 135 THR B N 1
ATOM 4104 C CA . THR B 1 152 ? 16.64462 27.75049 40.27297 1.000 64.15597 135 THR B CA 1
ATOM 4105 C C . THR B 1 152 ? 16.23297 28.86052 39.31102 1.000 70.01677 135 THR B C 1
ATOM 4106 O O . THR B 1 152 ? 16.53181 28.79351 38.11322 1.000 73.38609 135 THR B O 1
ATOM 4110 N N . PHE B 1 153 ? 15.54906 29.89195 39.81470 1.000 64.34504 136 PHE B N 1
ATOM 4111 C CA . PHE B 1 153 ? 15.17100 31.01480 38.95958 1.000 66.95220 136 PHE B CA 1
ATOM 4112 C C . PHE B 1 153 ? 16.38974 31.79019 38.47679 1.000 67.45895 136 PHE B C 1
ATOM 4113 O O . PHE B 1 153 ? 16.48336 32.13539 37.29323 1.000 71.68229 136 PHE B O 1
ATOM 4121 N N . ARG B 1 154 ? 17.32976 32.07555 39.37894 1.000 71.11664 137 ARG B N 1
ATOM 4122 C CA . ARG B 1 154 ? 18.48006 32.90210 39.02550 1.000 75.78693 137 ARG B CA 1
ATOM 4123 C C . ARG B 1 154 ? 19.38138 32.21709 38.00550 1.000 75.85683 137 ARG B C 1
ATOM 4124 O O . ARG B 1 154 ? 19.83157 32.85162 37.04434 1.000 80.43501 137 ARG B O 1
ATOM 4132 N N . THR B 1 155 ? 19.65947 30.92900 38.19129 1.000 76.04708 138 THR B N 1
ATOM 4133 C CA . THR B 1 155 ? 20.61906 30.24163 37.33936 1.000 74.62269 138 THR B CA 1
ATOM 4134 C C . THR B 1 155 ? 19.96855 29.37704 36.26763 1.000 79.87738 138 THR B C 1
ATOM 4135 O O . THR B 1 155 ? 20.62486 29.06561 35.26831 1.000 78.38896 138 THR B O 1
ATOM 4139 N N . GLY B 1 156 ? 18.70505 28.99287 36.43880 1.000 77.37766 139 GLY B N 1
ATOM 4140 C CA . GLY B 1 156 ? 18.05881 28.13604 35.46455 1.000 72.96220 139 GLY B CA 1
ATOM 4141 C C . GLY B 1 156 ? 18.57091 26.71676 35.43519 1.000 78.34867 139 GLY B C 1
ATOM 4142 O O . GLY B 1 156 ? 18.35104 26.00850 34.44965 1.000 82.35487 139 GLY B O 1
ATOM 4143 N N . THR B 1 157 ? 19.24565 26.27622 36.49077 1.000 79.73898 140 THR B N 1
ATOM 4144 C CA . THR B 1 157 ? 19.82559 24.94568 36.55840 1.000 76.14130 140 THR B CA 1
ATOM 4145 C C . THR B 1 157 ? 19.25526 24.19287 37.75248 1.000 75.08391 140 THR B C 1
ATOM 4146 O O . THR B 1 157 ? 18.63248 24.77049 38.64762 1.000 76.81093 140 THR B O 1
ATOM 4150 N N . TRP B 1 158 ? 19.47143 22.88066 37.74821 1.000 78.29575 141 TRP B N 1
ATOM 4151 C CA . TRP B 1 158 ? 19.09038 22.01997 38.85705 1.000 76.15410 141 TRP B CA 1
ATOM 4152 C C . TRP B 1 158 ? 20.18823 21.93116 39.91027 1.000 73.73733 141 TRP B C 1
ATOM 4153 O O . TRP B 1 158 ? 20.14901 21.03381 40.75856 1.000 73.84759 141 TRP B O 1
ATOM 4164 N N . ASP B 1 159 ? 21.16934 22.83944 39.85931 1.000 79.25071 142 ASP B N 1
ATOM 4165 C CA . ASP B 1 159 ? 22.34729 22.74409 40.71689 1.000 74.35358 142 ASP B CA 1
ATOM 4166 C C . ASP B 1 159 ? 21.99628 22.80931 42.19845 1.000 72.90151 142 ASP B C 1
ATOM 4167 O O . ASP B 1 159 ? 22.71185 22.23401 43.02628 1.000 75.87985 142 ASP B O 1
ATOM 4172 N N . ALA B 1 160 ? 20.90962 23.49828 42.55819 1.000 74.44170 143 ALA B N 1
ATOM 4173 C CA . ALA B 1 160 ? 20.55066 23.60696 43.96790 1.000 68.89960 143 ALA B CA 1
ATOM 4174 C C . ALA B 1 160 ? 20.02206 22.29316 44.52615 1.000 67.08555 143 ALA B C 1
ATOM 4175 O O . ALA B 1 160 ? 19.96327 22.13090 45.74981 1.000 67.23400 143 ALA B O 1
ATOM 4177 N N . TYR B 1 161 ? 19.63307 21.36179 43.66232 1.000 68.81766 144 TYR B N 1
ATOM 4178 C CA . TYR B 1 161 ? 19.07993 20.08841 44.10034 1.000 68.23678 144 TYR B CA 1
ATOM 4179 C C . TYR B 1 161 ? 20.09697 18.96774 43.91391 1.000 72.68229 144 TYR B C 1
ATOM 4180 O O . TYR B 1 161 ? 20.05149 17.94880 44.60336 1.000 77.39305 144 TYR B O 1
ATOM 4189 N N . GLY B 1 166 ? 29.00901 18.40412 45.41745 1.000 99.17205 149 GLY B N 1
ATOM 4190 C CA . GLY B 1 166 ? 28.79905 18.89919 46.76618 1.000 107.26849 149 GLY B CA 1
ATOM 4191 C C . GLY B 1 166 ? 29.96360 18.55694 47.67091 1.000 101.47046 149 GLY B C 1
ATOM 4192 O O . GLY B 1 166 ? 29.87830 17.63829 48.48236 1.000 91.30548 149 GLY B O 1
ATOM 4193 N N . MET B 1 167 ? 31.05529 19.31379 47.53964 1.000 107.11776 150 MET B N 1
ATOM 4194 C CA . MET B 1 167 ? 32.30008 18.92188 48.19119 1.000 105.37294 150 MET B CA 1
ATOM 4195 C C . MET B 1 167 ? 32.17624 18.94176 49.71001 1.000 97.97587 150 MET B C 1
ATOM 4196 O O . MET B 1 167 ? 32.65919 18.02762 50.38799 1.000 102.49860 150 MET B O 1
ATOM 4201 N N . LEU B 1 168 ? 31.53079 19.96560 50.26791 1.000 95.98308 151 LEU B N 1
ATOM 4202 C CA . LEU B 1 168 ? 31.35740 20.05797 51.71255 1.000 93.74219 151 LEU B CA 1
ATOM 4203 C C . LEU B 1 168 ? 29.91441 19.82906 52.15984 1.000 89.89212 151 LEU B C 1
ATOM 4204 O O . LEU B 1 168 ? 29.46444 20.43399 53.13617 1.000 88.45085 151 LEU B O 1
ATOM 4209 N N . ASP B 1 169 ? 29.17756 18.96275 51.47231 1.000 84.32255 152 ASP B N 1
ATOM 4210 C CA . ASP B 1 169 ? 27.83910 18.60363 51.91726 1.000 77.32425 152 ASP B CA 1
ATOM 4211 C C . ASP B 1 169 ? 27.90282 17.45001 52.91055 1.000 67.83760 152 ASP B C 1
ATOM 4212 O O . ASP B 1 169 ? 28.77419 16.58101 52.82496 1.000 71.10251 152 ASP B O 1
ATOM 4217 N N . VAL B 1 170 ? 26.96986 17.45487 53.86643 1.000 65.21559 153 VAL B N 1
ATOM 4218 C CA . VAL B 1 170 ? 26.90458 16.36704 54.84030 1.000 62.99077 153 VAL B CA 1
ATOM 4219 C C . VAL B 1 170 ? 26.63704 15.03856 54.14194 1.000 61.85662 153 VAL B C 1
ATOM 4220 O O . VAL B 1 170 ? 27.24095 14.01092 54.47582 1.000 59.76795 153 VAL B O 1
ATOM 4224 N N . GLY B 1 171 ? 25.73821 15.03806 53.15483 1.000 66.33217 154 GLY B N 1
ATOM 4225 C CA . GLY B 1 171 ? 25.44354 13.80521 52.44270 1.000 61.26493 154 GLY B CA 1
ATOM 4226 C C . GLY B 1 171 ? 26.62536 13.27703 51.65221 1.000 69.34394 154 GLY B C 1
ATOM 4227 O O . GLY B 1 171 ? 26.91298 12.07657 51.67815 1.000 64.91341 154 GLY B O 1
ATOM 4228 N N . ALA B 1 172 ? 27.33635 14.16432 50.95095 1.000 71.99364 155 ALA B N 1
ATOM 4229 C CA . ALA B 1 172 ? 28.50719 13.72960 50.19752 1.000 70.18312 155 ALA B CA 1
ATOM 4230 C C . ALA B 1 172 ? 29.66730 13.37760 51.11768 1.000 68.98010 155 ALA B C 1
ATOM 4231 O O . ALA B 1 172 ? 30.46863 12.49468 50.79092 1.000 77.46004 155 ALA B O 1
ATOM 4233 N N . ALA B 1 173 ? 29.77610 14.05313 52.26429 1.000 60.98210 156 ALA B N 1
ATOM 4234 C CA . ALA B 1 173 ? 30.80436 13.69349 53.23397 1.000 58.81549 156 ALA B CA 1
ATOM 4235 C C . ALA B 1 173 ? 30.52722 12.32402 53.83775 1.000 65.63701 156 ALA B C 1
ATOM 4236 O O . ALA B 1 173 ? 31.46003 11.56083 54.11458 1.000 64.54220 156 ALA B O 1
ATOM 4238 N N . SER B 1 174 ? 29.24938 11.99760 54.05196 1.000 62.74687 157 SER B N 1
ATOM 4239 C CA . SER B 1 174 ? 28.90027 10.67976 54.57149 1.000 63.34310 157 SER B CA 1
ATOM 4240 C C . SER B 1 174 ? 29.12664 9.59692 53.52373 1.000 57.67302 157 SER B C 1
ATOM 4241 O O . SER B 1 174 ? 29.55002 8.48399 53.85693 1.000 55.13678 157 SER B O 1
ATOM 4244 N N . ALA B 1 175 ? 28.86550 9.90674 52.25038 1.000 62.93126 158 ALA B N 1
ATOM 4245 C CA . ALA B 1 175 ? 29.21318 8.97241 51.18493 1.000 65.85756 158 ALA B CA 1
ATOM 4246 C C . ALA B 1 175 ? 30.72290 8.82108 51.08584 1.000 69.25969 158 ALA B C 1
ATOM 4247 O O . ALA B 1 175 ? 31.23287 7.72159 50.83956 1.000 80.69132 158 ALA B O 1
ATOM 4249 N N . GLN B 1 176 ? 31.44853 9.92451 51.27828 1.000 68.47289 159 GLN B N 1
ATOM 4250 C CA . GLN B 1 176 ? 32.90117 9.87076 51.39414 1.000 74.91493 159 GLN B CA 1
ATOM 4251 C C . GLN B 1 176 ? 33.32327 9.13841 52.66586 1.000 69.53925 159 GLN B C 1
ATOM 4252 O O . GLN B 1 176 ? 34.35062 8.44865 52.68482 1.000 74.09924 159 GLN B O 1
ATOM 4258 N N . SER B 1 177 ? 32.54717 9.29054 53.74203 1.000 62.67340 160 SER B N 1
ATOM 4259 C CA . SER B 1 177 ? 32.85600 8.61443 54.99988 1.000 66.00889 160 SER B CA 1
ATOM 4260 C C . SER B 1 177 ? 32.74529 7.09823 54.86699 1.000 68.55346 160 SER B C 1
ATOM 4261 O O . SER B 1 177 ? 33.62817 6.36014 55.31828 1.000 76.08070 160 SER B O 1
ATOM 4264 N N . ILE B 1 178 ? 31.66130 6.61308 54.25277 1.000 63.07821 161 ILE B N 1
ATOM 4265 C CA . ILE B 1 178 ? 31.43443 5.17075 54.18319 1.000 63.80998 161 ILE B CA 1
ATOM 4266 C C . ILE B 1 178 ? 32.37971 4.50428 53.19259 1.000 65.06563 161 ILE B C 1
ATOM 4267 O O . ILE B 1 178 ? 32.77985 3.34968 53.39158 1.000 62.74946 161 ILE B O 1
ATOM 4272 N N . TRP B 1 179 ? 32.75458 5.19912 52.11725 1.000 68.03063 162 TRP B N 1
ATOM 4273 C CA . TRP B 1 179 ? 33.63590 4.58497 51.13109 1.000 76.87868 162 TRP B CA 1
ATOM 4274 C C . TRP B 1 179 ? 35.05775 4.48287 51.66896 1.000 75.71070 162 TRP B C 1
ATOM 4275 O O . TRP B 1 179 ? 35.63133 3.39039 51.73437 1.000 69.69257 162 TRP B O 1
ATOM 4286 N N . SER B 1 180 ? 35.63476 5.61535 52.07804 1.000 76.18700 163 SER B N 1
ATOM 4287 C CA . SER B 1 180 ? 37.02292 5.62547 52.52876 1.000 81.19156 163 SER B CA 1
ATOM 4288 C C . SER B 1 180 ? 37.17746 4.99087 53.90471 1.000 76.20994 163 SER B C 1
ATOM 4289 O O . SER B 1 180 ? 38.17171 4.30585 54.16931 1.000 82.54194 163 SER B O 1
ATOM 4292 N N . GLY B 1 181 ? 36.22102 5.21712 54.79719 1.000 72.00934 164 GLY B N 1
ATOM 4293 C CA . GLY B 1 181 ? 36.35133 4.73916 56.15500 1.000 65.48888 164 GLY B CA 1
ATOM 4294 C C . GLY B 1 181 ? 35.83022 3.34747 56.41078 1.000 68.80767 164 GLY B C 1
ATOM 4295 O O . GLY B 1 181 ? 35.86067 2.88833 57.55632 1.000 65.83195 164 GLY B O 1
ATOM 4296 N N . TYR B 1 182 ? 35.34307 2.65751 55.38070 1.000 74.65171 165 TYR B N 1
ATOM 4297 C CA . TYR B 1 182 ? 34.78901 1.31926 55.54833 1.000 67.08695 165 TYR B CA 1
ATOM 4298 C C . TYR B 1 182 ? 34.90833 0.45024 54.30261 1.000 69.08198 165 TYR B C 1
ATOM 4299 O O . TYR B 1 182 ? 35.62234 -0.55685 54.31733 1.000 72.46036 165 TYR B O 1
ATOM 4308 N N . LEU B 1 183 ? 34.19964 0.81354 53.23136 1.000 70.95871 166 LEU B N 1
ATOM 4309 C CA . LEU B 1 183 ? 34.16156 -0.03865 52.04553 1.000 64.78814 166 LEU B CA 1
ATOM 4310 C C . LEU B 1 183 ? 35.54549 -0.19929 51.42766 1.000 76.26447 166 LEU B C 1
ATOM 4311 O O . LEU B 1 183 ? 35.91790 -1.29852 51.00188 1.000 83.54753 166 LEU B O 1
ATOM 4316 N N . GLU B 1 184 ? 36.32111 0.88471 51.36677 1.000 74.43219 167 GLU B N 1
ATOM 4317 C CA . GLU B 1 184 ? 37.66564 0.80158 50.80384 1.000 80.40361 167 GLU B CA 1
ATOM 4318 C C . GLU B 1 184 ? 38.54436 -0.15186 51.60415 1.000 84.93486 167 GLU B C 1
ATOM 4319 O O . GLU B 1 184 ? 39.40233 -0.84048 51.03856 1.000 93.23763 167 GLU B O 1
ATOM 4325 N N . ILE B 1 185 ? 38.35121 -0.19681 52.92345 1.000 77.44673 168 ILE B N 1
ATOM 4326 C CA . ILE B 1 185 ? 39.16674 -1.06067 53.77288 1.000 77.00867 168 ILE B CA 1
ATOM 4327 C C . ILE B 1 185 ? 38.93303 -2.52960 53.43318 1.000 83.39025 168 ILE B C 1
ATOM 4328 O O . ILE B 1 185 ? 39.88290 -3.29565 53.23013 1.000 87.15721 168 ILE B O 1
ATOM 4333 N N . ILE B 1 186 ? 37.66559 -2.94599 53.36643 1.000 86.82060 169 ILE B N 1
ATOM 4334 C CA . ILE B 1 186 ? 37.36530 -4.35048 53.09665 1.000 89.86725 169 ILE B CA 1
ATOM 4335 C C . ILE B 1 186 ? 37.75862 -4.72363 51.67063 1.000 87.25092 169 ILE B C 1
ATOM 4336 O O . ILE B 1 186 ? 38.22946 -5.83916 51.41889 1.000 90.85294 169 ILE B O 1
ATOM 4341 N N . LEU B 1 187 ? 37.55949 -3.81167 50.71127 1.000 90.08050 170 LEU B N 1
ATOM 4342 C CA . LEU B 1 187 ? 37.90285 -4.13025 49.32850 1.000 90.91909 170 LEU B CA 1
ATOM 4343 C C . LEU B 1 187 ? 39.40422 -4.28768 49.14826 1.000 93.48024 170 LEU B C 1
ATOM 4344 O O . LEU B 1 187 ? 39.84703 -5.02800 48.26309 1.000 97.97536 170 LEU B O 1
ATOM 4349 N N . SER B 1 188 ? 40.19824 -3.59729 49.96767 1.000 96.05594 171 SER B N 1
ATOM 4350 C CA . SER B 1 188 ? 41.64621 -3.73896 49.90797 1.000 91.19045 171 SER B CA 1
ATOM 4351 C C . SER B 1 188 ? 42.11290 -5.11794 50.35487 1.000 93.66930 171 SER B C 1
ATOM 4352 O O . SER B 1 188 ? 43.21482 -5.53520 49.98392 1.000 105.05885 171 SER B O 1
ATOM 4355 N N . ASN B 1 189 ? 41.30032 -5.83302 51.13647 1.000 93.03146 172 ASN B N 1
ATOM 4356 C CA . ASN B 1 189 ? 41.71072 -7.13960 51.64132 1.000 90.45491 172 ASN B CA 1
ATOM 4357 C C . ASN B 1 189 ? 41.71753 -8.18631 50.53474 1.000 90.04017 172 ASN B C 1
ATOM 4358 O O . ASN B 1 189 ? 42.66885 -8.96614 50.40923 1.000 94.57261 172 ASN B O 1
ATOM 4363 N N . GLY B 1 190 ? 40.66510 -8.22522 49.72934 1.000 89.11290 173 GLY B N 1
ATOM 4364 C CA . GLY B 1 190 ? 40.59274 -9.20313 48.66069 1.000 95.78661 173 GLY B CA 1
ATOM 4365 C C . GLY B 1 190 ? 39.31624 -9.02639 47.87100 1.000 96.97786 173 GLY B C 1
ATOM 4366 O O . GLY B 1 190 ? 38.52779 -8.10655 48.11216 1.000 93.38895 173 GLY B O 1
ATOM 4367 N N . ALA B 1 191 ? 39.12166 -9.93041 46.91455 1.000 103.71189 174 ALA B N 1
ATOM 4368 C CA . ALA B 1 191 ? 37.93976 -9.87833 46.06803 1.000 98.29398 174 ALA B CA 1
ATOM 4369 C C . ALA B 1 191 ? 36.69849 -10.33229 46.83156 1.000 101.18225 174 ALA B C 1
ATOM 4370 O O . ALA B 1 191 ? 36.77730 -11.00614 47.86485 1.000 99.70322 174 ALA B O 1
ATOM 4372 N N . MET B 1 192 ? 35.53332 -9.94845 46.29871 1.000 111.46064 175 MET B N 1
ATOM 4373 C CA . MET B 1 192 ? 34.27049 -10.33790 46.91866 1.000 97.26525 175 MET B CA 1
ATOM 4374 C C . MET B 1 192 ? 34.04935 -11.84151 46.83998 1.000 99.74958 175 MET B C 1
ATOM 4375 O O . MET B 1 192 ? 33.55773 -12.45101 47.79788 1.000 99.30589 175 MET B O 1
ATOM 4380 N N . ASP B 1 193 ? 34.39140 -12.45677 45.70358 1.000 100.49837 176 ASP B N 1
ATOM 4381 C CA . ASP B 1 193 ? 34.22808 -13.89972 45.57794 1.000 94.79582 176 ASP B CA 1
ATOM 4382 C C . ASP B 1 193 ? 35.17671 -14.66250 46.49042 1.000 97.91005 176 ASP B C 1
ATOM 4383 O O . ASP B 1 193 ? 34.96257 -15.85357 46.72205 1.000 97.04480 176 ASP B O 1
ATOM 4388 N N . ALA B 1 194 ? 36.25393 -14.02582 46.95075 1.000 104.61492 177 ALA B N 1
ATOM 4389 C CA . ALA B 1 194 ? 37.20041 -14.67143 47.84993 1.000 105.80099 177 ALA B CA 1
ATOM 4390 C C . ALA B 1 194 ? 36.75587 -14.63529 49.30596 1.000 104.02261 177 ALA B C 1
ATOM 4391 O O . ALA B 1 194 ? 37.43551 -15.22179 50.15536 1.000 103.08210 177 ALA B O 1
ATOM 4393 N N . ARG B 1 195 ? 35.64539 -13.96833 49.61676 1.000 95.56635 178 ARG B N 1
ATOM 4394 C CA . ARG B 1 195 ? 35.23194 -13.79025 51.00198 1.000 93.93949 178 ARG B CA 1
ATOM 4395 C C . ARG B 1 195 ? 34.52410 -15.03709 51.51047 1.000 96.85889 178 ARG B C 1
ATOM 4396 O O . ARG B 1 195 ? 33.59818 -15.54433 50.87075 1.000 97.36725 178 ARG B O 1
ATOM 4404 N N . LYS B 1 196 ? 34.94839 -15.50667 52.67854 1.000 96.06249 179 LYS B N 1
ATOM 4405 C CA . LYS B 1 196 ? 34.52094 -16.79336 53.19942 1.000 93.53469 179 LYS B CA 1
ATOM 4406 C C . LYS B 1 196 ? 33.12683 -16.70490 53.81234 1.000 91.07620 179 LYS B C 1
ATOM 4407 O O . LYS B 1 196 ? 32.72971 -15.67804 54.37137 1.000 80.67015 179 LYS B O 1
ATOM 4413 N N . ILE B 1 197 ? 32.38237 -17.80262 53.69707 1.000 94.09740 180 ILE B N 1
ATOM 4414 C CA . ILE B 1 197 ? 31.04898 -17.93335 54.27558 1.000 91.82685 180 ILE B CA 1
ATOM 4415 C C . ILE B 1 197 ? 31.15230 -18.71189 55.57922 1.000 92.56904 180 ILE B C 1
ATOM 4416 O O . ILE B 1 197 ? 31.84953 -19.73285 55.65192 1.000 91.04923 180 ILE B O 1
ATOM 4421 N N . ARG B 1 198 ? 30.45427 -18.23942 56.61219 1.000 89.45442 181 ARG B N 1
ATOM 4422 C CA . ARG B 1 198 ? 30.56627 -18.81723 57.94355 1.000 96.91007 181 ARG B CA 1
ATOM 4423 C C . ARG B 1 198 ? 29.19579 -19.13829 58.52464 1.000 97.64327 181 ARG B C 1
ATOM 4424 O O . ARG B 1 198 ? 28.19395 -18.49284 58.20406 1.000 93.71392 181 ARG B O 1
ATOM 4432 N N . HIS B 1 199 ? 29.17299 -20.15433 59.38485 1.000 101.75911 182 HIS B N 1
ATOM 4433 C CA . HIS B 1 199 ? 27.98915 -20.57355 60.12120 1.000 97.56602 182 HIS B CA 1
ATOM 4434 C C . HIS B 1 199 ? 28.20357 -20.24891 61.59357 1.000 100.23068 182 HIS B C 1
ATOM 4435 O O . HIS B 1 199 ? 29.31386 -20.40423 62.11129 1.000 105.41124 182 HIS B O 1
ATOM 4442 N N . GLN B 1 200 ? 27.15883 -19.76673 62.26099 1.000 100.19574 183 GLN B N 1
ATOM 4443 C CA . GLN B 1 200 ? 27.30622 -19.35545 63.65727 1.000 102.68099 183 GLN B CA 1
ATOM 4444 C C . GLN B 1 200 ? 27.52955 -20.55905 64.56890 1.000 103.55717 183 GLN B C 1
ATOM 4445 O O . GLN B 1 200 ? 28.37963 -20.52782 65.45930 1.000 102.07859 183 GLN B O 1
ATOM 4451 N N . GLN B 1 202 ? 27.47925 -23.48309 63.74577 1.000 109.22000 185 GLN B N 1
ATOM 4452 C CA . GLN B 1 202 ? 28.23078 -24.65892 63.33115 1.000 114.83354 185 GLN B CA 1
ATOM 4453 C C . GLN B 1 202 ? 29.58314 -24.24381 62.76773 1.000 118.27830 185 GLN B C 1
ATOM 4454 O O . GLN B 1 202 ? 29.77865 -23.08051 62.42230 1.000 112.84434 185 GLN B O 1
ATOM 4460 N N . PRO B 1 203 ? 30.52132 -25.18573 62.67104 1.000 123.33528 186 PRO B N 1
ATOM 4461 C CA . PRO B 1 203 ? 31.67877 -24.96234 61.79739 1.000 118.53482 186 PRO B CA 1
ATOM 4462 C C . PRO B 1 203 ? 31.49369 -25.62398 60.44000 1.000 114.15567 186 PRO B C 1
ATOM 4463 O O . PRO B 1 203 ? 31.36670 -26.84975 60.34929 1.000 112.94542 186 PRO B O 1
ATOM 4467 N N . CYS B 1 204 ? 31.47243 -24.82677 59.37499 1.000 112.17575 187 CYS B N 1
ATOM 4468 C CA . CYS B 1 204 ? 31.35831 -25.35126 58.02147 1.000 107.33141 187 CYS B CA 1
ATOM 4469 C C . CYS B 1 204 ? 32.41948 -24.73470 57.12634 1.000 107.02341 187 CYS B C 1
ATOM 4470 O O . CYS B 1 204 ? 32.61402 -23.51482 57.13636 1.000 111.48844 187 CYS B O 1
ATOM 4473 N N . ASP B 1 205 ? 33.11151 -25.57692 56.36198 1.000 99.16012 188 ASP B N 1
ATOM 4474 C CA . ASP B 1 205 ? 33.84567 -25.10013 55.19290 1.000 96.93514 188 ASP B CA 1
ATOM 4475 C C . ASP B 1 205 ? 32.78937 -24.85223 54.11754 1.000 100.85446 188 ASP B C 1
ATOM 4476 O O . ASP B 1 205 ? 32.59699 -25.63501 53.18372 1.000 99.85180 188 ASP B O 1
ATOM 4481 N N . CYS B 1 206 ? 32.10019 -23.72160 54.25756 1.000 100.98144 189 CYS B N 1
ATOM 4482 C CA . CYS B 1 206 ? 30.91371 -23.39138 53.47768 1.000 97.71112 189 CYS B CA 1
ATOM 4483 C C . CYS B 1 206 ? 31.23394 -22.72239 52.14879 1.000 88.35673 189 CYS B C 1
ATOM 4484 O O . CYS B 1 206 ? 30.30820 -22.36886 51.41059 1.000 88.77714 189 CYS B O 1
ATOM 4487 N N . GLY B 1 207 ? 32.50803 -22.53480 51.83071 1.000 82.53856 190 GLY B N 1
ATOM 4488 C CA . GLY B 1 207 ? 32.88437 -21.89016 50.59201 1.000 87.68744 190 GLY B CA 1
ATOM 4489 C C . GLY B 1 207 ? 32.82765 -20.37532 50.68452 1.000 96.12484 190 GLY B C 1
ATOM 4490 O O . GLY B 1 207 ? 32.82971 -19.77713 51.76757 1.000 90.16052 190 GLY B O 1
ATOM 4491 N N . THR B 1 208 ? 32.77663 -19.74989 49.51476 1.000 96.53603 191 THR B N 1
ATOM 4492 C CA . THR B 1 208 ? 32.82543 -18.30102 49.38617 1.000 89.10590 191 THR B CA 1
ATOM 4493 C C . THR B 1 208 ? 31.59180 -17.77635 48.65048 1.000 90.23379 191 THR B C 1
ATOM 4494 O O . THR B 1 208 ? 30.74168 -18.53869 48.18311 1.000 92.62899 191 THR B O 1
ATOM 4498 N N . LEU B 1 209 ? 31.50841 -16.44380 48.56491 1.000 90.17238 192 LEU B N 1
ATOM 4499 C CA . LEU B 1 209 ? 30.37991 -15.78853 47.90610 1.000 84.10767 192 LEU B CA 1
ATOM 4500 C C . LEU B 1 209 ? 30.31114 -16.13013 46.42266 1.000 86.93568 192 LEU B C 1
ATOM 4501 O O . LEU B 1 209 ? 29.23207 -16.41527 45.89094 1.000 82.66736 192 LEU B O 1
ATOM 4506 N N . GLY B 1 210 ? 31.45257 -16.09943 45.73270 1.000 91.61823 193 GLY B N 1
ATOM 4507 C CA . GLY B 1 210 ? 31.44258 -16.39047 44.30796 1.000 91.81149 193 GLY B CA 1
ATOM 4508 C C . GLY B 1 210 ? 31.13284 -17.84225 44.00283 1.000 92.50797 193 GLY B C 1
ATOM 4509 O O . GLY B 1 210 ? 30.35028 -18.14221 43.09636 1.000 89.75531 193 GLY B O 1
ATOM 4510 N N . HIS B 1 211 ? 31.73774 -18.76013 44.75090 1.000 92.63986 194 HIS B N 1
ATOM 4511 C CA . HIS B 1 211 ? 31.51265 -20.19326 44.57707 1.000 93.26689 194 HIS B CA 1
ATOM 4512 C C . HIS B 1 211 ? 31.18687 -20.81286 45.92747 1.000 93.98819 194 HIS B C 1
ATOM 4513 O O . HIS B 1 211 ? 32.10154 -21.07833 46.73017 1.000 95.23761 194 HIS B O 1
ATOM 4520 N N . PRO B 1 212 ? 29.91310 -21.06055 46.22070 1.000 95.60057 195 PRO B N 1
ATOM 4521 C CA . PRO B 1 212 ? 29.56948 -21.75244 47.46568 1.000 91.79499 195 PRO B CA 1
ATOM 4522 C C . PRO B 1 212 ? 29.94770 -23.22140 47.37712 1.000 99.96666 195 PRO B C 1
ATOM 4523 O O . PRO B 1 212 ? 29.76269 -23.86801 46.34309 1.000 103.70175 195 PRO B O 1
ATOM 4527 N N . SER B 1 213 ? 30.50416 -23.73776 48.46989 1.000 99.37271 196 SER B N 1
ATOM 4528 C CA . SER B 1 213 ? 31.04182 -25.08527 48.47436 1.000 95.23943 196 SER B CA 1
ATOM 4529 C C . SER B 1 213 ? 29.92512 -26.11402 48.29943 1.000 105.59343 196 SER B C 1
ATOM 4530 O O . SER B 1 213 ? 28.76345 -25.84442 48.61459 1.000 102.68017 196 SER B O 1
ATOM 4533 N N . PRO B 1 214 ? 30.25629 -27.30642 47.79035 1.000 109.87370 197 PRO B N 1
ATOM 4534 C CA . PRO B 1 214 ? 29.22682 -28.34950 47.65158 1.000 105.89414 197 PRO B CA 1
ATOM 4535 C C . PRO B 1 214 ? 28.61647 -28.76760 48.97351 1.000 114.94757 197 PRO B C 1
ATOM 4536 O O . PRO B 1 214 ? 27.44641 -29.17010 49.00633 1.000 110.90588 197 PRO B O 1
ATOM 4540 N N . GLU B 1 215 ? 29.37871 -28.69389 50.06632 1.000 134.64444 198 GLU B N 1
ATOM 4541 C CA . GLU B 1 215 ? 28.80786 -28.96508 51.38020 1.000 136.43434 198 GLU B CA 1
ATOM 4542 C C . GLU B 1 215 ? 27.71316 -27.96229 51.72520 1.000 139.53423 198 GLU B C 1
ATOM 4543 O O . GLU B 1 215 ? 26.69444 -28.32501 52.32572 1.000 135.27078 198 GLU B O 1
ATOM 4549 N N . PHE B 1 216 ? 27.89872 -26.69858 51.33902 1.000 117.88210 199 PHE B N 1
ATOM 4550 C CA . PHE B 1 216 ? 26.88774 -25.68001 51.60539 1.000 109.10518 199 PHE B CA 1
ATOM 4551 C C . PHE B 1 216 ? 25.59726 -25.95245 50.83965 1.000 108.19868 199 PHE B C 1
ATOM 4552 O O . PHE B 1 216 ? 24.50036 -25.71569 51.35928 1.000 100.69855 199 PHE B O 1
ATOM 4560 N N . LYS B 1 217 ? 25.70517 -26.45372 49.61320 1.000 109.88814 200 LYS B N 1
ATOM 4561 C CA . LYS B 1 217 ? 24.53883 -26.68824 48.76742 1.000 100.54039 200 LYS B CA 1
ATOM 4562 C C . LYS B 1 217 ? 23.63434 -27.77884 49.33179 1.000 105.01565 200 LYS B C 1
ATOM 4563 O O . LYS B 1 217 ? 22.40900 -27.68021 49.25272 1.000 105.57297 200 LYS B O 1
ATOM 4569 N N . VAL B 1 219 ? 22.64320 -28.46481 52.56543 1.000 92.35484 202 VAL B N 1
ATOM 4570 C CA . VAL B 1 219 ? 21.86749 -27.85068 53.63572 1.000 100.20256 202 VAL B CA 1
ATOM 4571 C C . VAL B 1 219 ? 20.81635 -26.92288 53.03819 1.000 95.57105 202 VAL B C 1
ATOM 4572 O O . VAL B 1 219 ? 19.65156 -26.95388 53.43390 1.000 92.94370 202 VAL B O 1
ATOM 4576 N N . TYR B 1 220 ? 21.23548 -26.10159 52.08086 1.000 95.14870 203 TYR B N 1
ATOM 4577 C CA . TYR B 1 220 ? 20.36385 -25.08571 51.50204 1.000 94.26708 203 TYR B CA 1
ATOM 4578 C C . TYR B 1 220 ? 19.98362 -25.42728 50.06645 1.000 95.68293 203 TYR B C 1
ATOM 4579 O O . TYR B 1 220 ? 18.82981 -25.26837 49.66706 1.000 99.84172 203 TYR B O 1
ATOM 4588 N N . SER B 1 224 ? 21.04204 -23.97355 44.03041 1.000 85.32813 207 SER B N 1
ATOM 4589 C CA . SER B 1 224 ? 21.22532 -22.74633 44.79417 1.000 79.65662 207 SER B CA 1
ATOM 4590 C C . SER B 1 224 ? 22.47571 -22.00253 44.33875 1.000 87.05019 207 SER B C 1
ATOM 4591 O O . SER B 1 224 ? 23.49734 -22.61748 44.03425 1.000 78.32235 207 SER B O 1
ATOM 4594 N N . ILE B 1 225 ? 22.38265 -20.67521 44.27794 1.000 92.15266 208 ILE B N 1
ATOM 4595 C CA . ILE B 1 225 ? 23.51540 -19.82068 43.95081 1.000 82.58143 208 ILE B CA 1
ATOM 4596 C C . ILE B 1 225 ? 23.61728 -18.70943 44.98584 1.000 84.30806 208 ILE B C 1
ATOM 4597 O O . ILE B 1 225 ? 22.61328 -18.25824 45.54625 1.000 84.48996 208 ILE B O 1
ATOM 4602 N N . VAL B 1 226 ? 24.84886 -18.28216 45.25119 1.000 87.43269 209 VAL B N 1
ATOM 4603 C CA . VAL B 1 226 ? 25.13399 -17.17257 46.15194 1.000 82.59559 209 VAL B CA 1
ATOM 4604 C C . VAL B 1 226 ? 25.78381 -16.07015 45.32863 1.000 83.23345 209 VAL B C 1
ATOM 4605 O O . VAL B 1 226 ? 26.66446 -16.34036 44.50469 1.000 87.85701 209 VAL B O 1
ATOM 4609 N N . LEU B 1 227 ? 25.35724 -14.81875 45.55992 1.000 81.16315 210 LEU B N 1
ATOM 4610 C CA . LEU B 1 227 ? 25.87155 -13.73879 44.72344 1.000 81.87022 210 LEU B CA 1
ATOM 4611 C C . LEU B 1 227 ? 27.00084 -13.00381 45.42043 1.000 84.42626 210 LEU B C 1
ATOM 4612 O O . LEU B 1 227 ? 26.85567 -12.61491 46.58895 1.000 82.99120 210 LEU B O 1
ATOM 4617 N N . PRO B 1 228 ? 28.12793 -12.79673 44.73930 1.000 84.90207 211 PRO B N 1
ATOM 4618 C CA . PRO B 1 228 ? 29.23594 -12.01266 45.30944 1.000 85.53389 211 PRO B CA 1
ATOM 4619 C C . PRO B 1 228 ? 29.07690 -10.51692 45.03379 1.000 82.79720 211 PRO B C 1
ATOM 4620 O O . PRO B 1 228 ? 29.89424 -9.89077 44.35267 1.000 83.41722 211 PRO B O 1
ATOM 4624 N N . VAL B 1 229 ? 28.00250 -9.94095 45.56427 1.000 83.40847 212 VAL B N 1
ATOM 4625 C CA . VAL B 1 229 ? 27.71590 -8.51771 45.42624 1.000 79.91779 212 VAL B CA 1
ATOM 4626 C C . VAL B 1 229 ? 27.24193 -8.00434 46.77651 1.000 77.20500 212 VAL B C 1
ATOM 4627 O O . VAL B 1 229 ? 26.35765 -8.60316 47.39767 1.000 79.40063 212 VAL B O 1
ATOM 4631 N N . LEU B 1 230 ? 27.82957 -6.90210 47.23338 1.000 83.34283 213 LEU B N 1
ATOM 4632 C CA . LEU B 1 230 ? 27.41281 -6.26429 48.47587 1.000 72.32865 213 LEU B CA 1
ATOM 4633 C C . LEU B 1 230 ? 26.32152 -5.25544 48.14388 1.000 72.17207 213 LEU B C 1
ATOM 4634 O O . LEU B 1 230 ? 26.58184 -4.23834 47.49223 1.000 78.23394 213 LEU B O 1
ATOM 4639 N N . PHE B 1 231 ? 25.10133 -5.53496 48.58941 1.000 74.92019 214 PHE B N 1
ATOM 4640 C CA . PHE B 1 231 ? 23.97482 -4.64803 48.34217 1.000 74.04091 214 PHE B CA 1
ATOM 4641 C C . PHE B 1 231 ? 23.88148 -3.65264 49.49013 1.000 71.50435 214 PHE B C 1
ATOM 4642 O O . PHE B 1 231 ? 23.66295 -4.04348 50.64238 1.000 67.62557 214 PHE B O 1
ATOM 4650 N N . GLU B 1 232 ? 24.04775 -2.37348 49.17692 1.000 74.01475 215 GLU B N 1
ATOM 4651 C CA . GLU B 1 232 ? 23.97742 -1.30589 50.16536 1.000 63.86269 215 GLU B CA 1
ATOM 4652 C C . GLU B 1 232 ? 22.65526 -0.58540 49.94081 1.000 66.85455 215 GLU B C 1
ATOM 4653 O O . GLU B 1 232 ? 22.46767 0.07149 48.91172 1.000 73.46784 215 GLU B O 1
ATOM 4659 N N . LEU B 1 233 ? 21.74204 -0.70831 50.89864 1.000 67.07679 216 LEU B N 1
ATOM 4660 C CA . LEU B 1 233 ? 20.38798 -0.19686 50.73734 1.000 68.81943 216 LEU B CA 1
ATOM 4661 C C . LEU B 1 233 ? 20.31394 1.26106 51.17180 1.000 62.30235 216 LEU B C 1
ATOM 4662 O O . LEU B 1 233 ? 20.77231 1.61675 52.26269 1.000 60.77877 216 LEU B O 1
ATOM 4667 N N . ALA B 1 234 ? 19.73143 2.09787 50.31653 1.000 67.03515 217 ALA B N 1
ATOM 4668 C CA . ALA B 1 234 ? 19.61640 3.53283 50.56858 1.000 55.06812 217 ALA B CA 1
ATOM 4669 C C . ALA B 1 234 ? 18.19025 3.99643 50.30391 1.000 62.55215 217 ALA B C 1
ATOM 4670 O O . ALA B 1 234 ? 17.83375 4.28513 49.14790 1.000 66.40813 217 ALA B O 1
ATOM 4672 N N . PRO B 1 235 ? 17.34436 4.07676 51.33314 1.000 65.13374 218 PRO B N 1
ATOM 4673 C CA . PRO B 1 235 ? 16.02672 4.70751 51.16364 1.000 64.07410 218 PRO B CA 1
ATOM 4674 C C . PRO B 1 235 ? 16.17543 6.22313 51.16032 1.000 71.20561 218 PRO B C 1
ATOM 4675 O O . PRO B 1 235 ? 16.70130 6.80933 52.10863 1.000 74.40575 218 PRO B O 1
ATOM 4679 N N . LEU B 1 236 ? 15.70597 6.85981 50.08708 1.000 77.50203 219 LEU B N 1
ATOM 4680 C CA . LEU B 1 236 ? 15.92976 8.29079 49.91098 1.000 70.72197 219 LEU B CA 1
ATOM 4681 C C . LEU B 1 236 ? 15.07362 9.15340 50.82583 1.000 68.01307 219 LEU B C 1
ATOM 4682 O O . LEU B 1 236 ? 15.21329 10.38067 50.79005 1.000 67.99067 219 LEU B O 1
ATOM 4687 N N . ASP B 1 237 ? 14.19787 8.56278 51.63361 1.000 69.51804 220 ASP B N 1
ATOM 4688 C CA . ASP B 1 237 ? 13.51272 9.29357 52.68930 1.000 72.38080 220 ASP B CA 1
ATOM 4689 C C . ASP B 1 237 ? 14.11444 9.01929 54.06058 1.000 66.94910 220 ASP B C 1
ATOM 4690 O O . ASP B 1 237 ? 13.60402 9.52566 55.06420 1.000 61.70357 220 ASP B O 1
ATOM 4695 N N . GLY B 1 238 ? 15.18582 8.23253 54.12139 1.000 61.95350 221 GLY B N 1
ATOM 4696 C CA . GLY B 1 238 ? 15.86599 7.93103 55.36217 1.000 68.47941 221 GLY B CA 1
ATOM 4697 C C . GLY B 1 238 ? 15.20901 6.87497 56.21636 1.000 70.27337 221 GLY B C 1
ATOM 4698 O O . GLY B 1 238 ? 15.68072 6.62324 57.33101 1.000 61.79232 221 GLY B O 1
ATOM 4699 N N . ASP B 1 239 ? 14.16058 6.22264 55.72122 1.000 75.56518 222 ASP B N 1
ATOM 4700 C CA . ASP B 1 239 ? 13.43252 5.22282 56.49753 1.000 68.51643 222 ASP B CA 1
ATOM 4701 C C . ASP B 1 239 ? 14.22330 3.91820 56.45792 1.000 66.40507 222 ASP B C 1
ATOM 4702 O O . ASP B 1 239 ? 14.01522 3.06712 55.58714 1.000 65.02202 222 ASP B O 1
ATOM 4707 N N . VAL B 1 240 ? 15.13057 3.77373 57.40052 1.000 70.05729 223 VAL B N 1
ATOM 4708 C CA . VAL B 1 240 ? 15.94444 2.56601 57.57645 1.000 66.05644 223 VAL B CA 1
ATOM 4709 C C . VAL B 1 240 ? 15.45505 1.85469 58.82192 1.000 62.91860 223 VAL B C 1
ATOM 4710 O O . VAL B 1 240 ? 15.23807 2.50406 59.85413 1.000 66.81288 223 VAL B O 1
ATOM 4714 N N . PRO B 1 241 ? 15.25371 0.53855 58.79046 1.000 61.90399 224 PRO B N 1
ATOM 4715 C CA . PRO B 1 241 ? 14.81643 -0.16286 59.99840 1.000 65.17911 224 PRO B CA 1
ATOM 4716 C C . PRO B 1 241 ? 15.98367 -0.36633 60.94869 1.000 63.04147 224 PRO B C 1
ATOM 4717 O O . PRO B 1 241 ? 17.11177 -0.63238 60.52949 1.000 59.28438 224 PRO B O 1
ATOM 4721 N N . GLU B 1 242 ? 15.71325 -0.21218 62.23967 1.000 69.26264 225 GLU B N 1
ATOM 4722 C CA . GLU B 1 242 ? 16.73350 -0.45837 63.24914 1.000 65.02700 225 GLU B CA 1
ATOM 4723 C C . GLU B 1 242 ? 16.93963 -1.94892 63.47534 1.000 58.52680 225 GLU B C 1
ATOM 4724 O O . GLU B 1 242 ? 15.99192 -2.74043 63.45020 1.000 58.27372 225 GLU B O 1
ATOM 4730 N N . GLY B 1 243 ? 18.19533 -2.32136 63.69046 1.000 56.61945 226 GLY B N 1
ATOM 4731 C CA . GLY B 1 243 ? 18.56842 -3.68428 63.98964 1.000 57.03943 226 GLY B CA 1
ATOM 4732 C C . GLY B 1 243 ? 18.39568 -4.59637 62.78524 1.000 57.63057 226 GLY B C 1
ATOM 4733 O O . GLY B 1 243 ? 18.31818 -4.16183 61.63452 1.000 60.62581 226 GLY B O 1
ATOM 4734 N N . VAL B 1 244 ? 18.33014 -5.89193 63.07006 1.000 61.69162 227 VAL B N 1
ATOM 4735 C CA . VAL B 1 244 ? 18.14011 -6.89562 62.03274 1.000 65.18885 227 VAL B CA 1
ATOM 4736 C C . VAL B 1 244 ? 16.79652 -7.57637 62.25896 1.000 69.14006 227 VAL B C 1
ATOM 4737 O O . VAL B 1 244 ? 16.33472 -7.73185 63.39487 1.000 68.24033 227 VAL B O 1
ATOM 4741 N N . ALA B 1 245 ? 16.16287 -7.96715 61.15818 1.000 71.82155 228 ALA B N 1
ATOM 4742 C CA . ALA B 1 245 ? 14.81385 -8.50756 61.17663 1.000 75.24482 228 ALA B CA 1
ATOM 4743 C C . ALA B 1 245 ? 14.80524 -10.00711 61.43312 1.000 73.31359 228 ALA B C 1
ATOM 4744 O O . ALA B 1 245 ? 15.63430 -10.74831 60.89784 1.000 75.65625 228 ALA B O 1
ATOM 4746 N N . THR B 1 246 ? 13.86990 -10.44394 62.26954 1.000 77.11393 229 THR B N 1
ATOM 4747 C CA . THR B 1 246 ? 13.52105 -11.85161 62.31525 1.000 76.65507 229 THR B CA 1
ATOM 4748 C C . THR B 1 246 ? 12.49372 -12.13136 61.21892 1.000 84.26307 229 THR B C 1
ATOM 4749 O O . THR B 1 246 ? 11.93534 -11.21103 60.61471 1.000 83.65987 229 THR B O 1
ATOM 4753 N N . GLU B 1 247 ? 12.24885 -13.41529 60.94360 1.000 83.21352 230 GLU B N 1
ATOM 4754 C CA . GLU B 1 247 ? 11.28893 -13.75022 59.89261 1.000 86.28706 230 GLU B CA 1
ATOM 4755 C C . GLU B 1 247 ? 9.89812 -13.20498 60.19910 1.000 84.52382 230 GLU B C 1
ATOM 4756 O O . GLU B 1 247 ? 9.16576 -12.81755 59.28046 1.000 86.47182 230 GLU B O 1
ATOM 4762 N N . ALA B 1 248 ? 9.50432 -13.17918 61.47535 1.000 81.78103 231 ALA B N 1
ATOM 4763 C CA . ALA B 1 248 ? 8.20280 -12.60948 61.81041 1.000 83.58173 231 ALA B CA 1
ATOM 4764 C C . ALA B 1 248 ? 8.14897 -11.12879 61.45054 1.000 82.30185 231 ALA B C 1
ATOM 4765 O O . ALA B 1 248 ? 7.16060 -10.65824 60.87531 1.000 82.56893 231 ALA B O 1
ATOM 4767 N N . GLU B 1 249 ? 9.20499 -10.38201 61.76834 1.000 83.24385 232 GLU B N 1
ATOM 4768 C CA . GLU B 1 249 ? 9.27161 -8.95539 61.47582 1.000 81.83190 232 GLU B CA 1
ATOM 4769 C C . GLU B 1 249 ? 9.83716 -8.65226 60.09514 1.000 81.82063 232 GLU B C 1
ATOM 4770 O O . GLU B 1 249 ? 10.00898 -7.47472 59.76199 1.000 80.96090 232 GLU B O 1
ATOM 4776 N N . LEU B 1 250 ? 10.15269 -9.67879 59.30019 1.000 78.83529 233 LEU B N 1
ATOM 4777 C CA . LEU B 1 250 ? 10.79430 -9.45165 58.00794 1.000 77.72572 233 LEU B CA 1
ATOM 4778 C C . LEU B 1 250 ? 9.94320 -8.56458 57.10686 1.000 78.03608 233 LEU B C 1
ATOM 4779 O O . LEU B 1 250 ? 10.47104 -7.70526 56.39016 1.000 77.90463 233 LEU B O 1
ATOM 4784 N N . ALA B 1 251 ? 8.62341 -8.76695 57.11847 1.000 80.77912 234 ALA B N 1
ATOM 4785 C CA . ALA B 1 251 ? 7.75069 -7.95964 56.27459 1.000 73.00951 234 ALA B CA 1
ATOM 4786 C C . ALA B 1 251 ? 7.73059 -6.50654 56.72768 1.000 80.91343 234 ALA B C 1
ATOM 4787 O O . ALA B 1 251 ? 7.60776 -5.60045 55.89531 1.000 83.59688 234 ALA B O 1
ATOM 4789 N N . ILE B 1 252 ? 7.84468 -6.26628 58.03627 1.000 83.43332 235 ILE B N 1
ATOM 4790 C CA . ILE B 1 252 ? 7.90091 -4.89744 58.53895 1.000 79.70402 235 ILE B CA 1
ATOM 4791 C C . ILE B 1 252 ? 9.18813 -4.21729 58.08976 1.000 76.87690 235 ILE B C 1
ATOM 4792 O O . ILE B 1 252 ? 9.17721 -3.05680 57.66266 1.000 80.33106 235 ILE B O 1
ATOM 4797 N N . HIS B 1 253 ? 10.31658 -4.92633 58.17792 1.000 77.89853 236 HIS B N 1
ATOM 4798 C CA . HIS B 1 253 ? 11.59296 -4.34690 57.76949 1.000 76.95191 236 HIS B CA 1
ATOM 4799 C C . HIS B 1 253 ? 11.67073 -4.17668 56.25607 1.000 76.07154 236 HIS B C 1
ATOM 4800 O O . HIS B 1 253 ? 12.11906 -3.13361 55.76732 1.000 72.72184 236 HIS B O 1
ATOM 4807 N N . PHE B 1 254 ? 11.25806 -5.19321 55.49655 1.000 73.85605 237 PHE B N 1
ATOM 4808 C CA . PHE B 1 254 ? 11.38177 -5.19848 54.03804 1.000 79.38370 237 PHE B CA 1
ATOM 4809 C C . PHE B 1 254 ? 10.01771 -5.38953 53.39230 1.000 81.09701 237 PHE B C 1
ATOM 4810 O O . PHE B 1 254 ? 9.61088 -6.52475 53.09271 1.000 82.31711 237 PHE B O 1
ATOM 4818 N N . PRO B 1 255 ? 9.27144 -4.31135 53.17041 1.000 81.75576 238 PRO B N 1
ATOM 4819 C CA . PRO B 1 255 ? 7.99532 -4.42478 52.46205 1.000 84.69446 238 PRO B CA 1
ATOM 4820 C C . PRO B 1 255 ? 8.20243 -4.79207 51.00140 1.000 85.54466 238 PRO B C 1
ATOM 4821 O O . PRO B 1 255 ? 9.18136 -4.39055 50.36783 1.000 86.40891 238 PRO B O 1
ATOM 4825 N N . GLU B 1 256 ? 7.26385 -5.57880 50.47585 1.000 82.22860 239 GLU B N 1
ATOM 4826 C CA . GLU B 1 256 ? 7.17716 -5.86756 49.04344 1.000 91.71670 239 GLU B CA 1
ATOM 4827 C C . GLU B 1 256 ? 8.41170 -6.60266 48.51696 1.000 90.90414 239 GLU B C 1
ATOM 4828 O O . GLU B 1 256 ? 8.82115 -6.41460 47.36830 1.000 84.86202 239 GLU B O 1
ATOM 4834 N N . CYS B 1 257 ? 9.00960 -7.43953 49.36226 1.000 92.40632 240 CYS B N 1
ATOM 4835 C CA . CYS B 1 257 ? 10.00885 -8.43548 48.97389 1.000 87.27796 240 CYS B CA 1
ATOM 4836 C C . CYS B 1 257 ? 9.30658 -9.78421 49.08923 1.000 90.57685 240 CYS B C 1
ATOM 4837 O O . CYS B 1 257 ? 9.17739 -10.32474 50.19126 1.000 99.06978 240 CYS B O 1
ATOM 4840 N N . GLU B 1 258 ? 8.85127 -10.32501 47.95526 1.000 92.56488 241 GLU B N 1
ATOM 4841 C CA . GLU B 1 258 ? 7.88356 -11.42042 47.98644 1.000 103.60916 241 GLU B CA 1
ATOM 4842 C C . GLU B 1 258 ? 8.42991 -12.64245 48.71491 1.000 108.50581 241 GLU B C 1
ATOM 4843 O O . GLU B 1 258 ? 7.81965 -13.13671 49.66962 1.000 125.43054 241 GLU B O 1
ATOM 4849 N N . SER B 1 259 ? 9.57949 -13.14691 48.27968 1.000 96.59405 242 SER B N 1
ATOM 4850 C CA . SER B 1 259 ? 10.12061 -14.38782 48.81236 1.000 93.69472 242 SER B CA 1
ATOM 4851 C C . SER B 1 259 ? 11.28541 -14.18438 49.76975 1.000 91.65443 242 SER B C 1
ATOM 4852 O O . SER B 1 259 ? 11.99330 -15.14868 50.06277 1.000 87.38193 242 SER B O 1
ATOM 4855 N N . LEU B 1 260 ? 11.50006 -12.97079 50.27038 1.000 87.57686 243 LEU B N 1
ATOM 4856 C CA . LEU B 1 260 ? 12.67662 -12.71581 51.09229 1.000 78.30199 243 LEU B CA 1
ATOM 4857 C C . LEU B 1 260 ? 12.65031 -13.53229 52.38023 1.000 78.05803 243 LEU B C 1
ATOM 4858 O O . LEU B 1 260 ? 11.59911 -13.72717 52.99637 1.000 82.36339 243 LEU B O 1
ATOM 4863 N N . LYS B 1 261 ? 13.82380 -14.03511 52.76239 1.000 83.50384 244 LYS B N 1
ATOM 4864 C CA . LYS B 1 261 ? 14.03730 -14.71221 54.03328 1.000 89.99519 244 LYS B CA 1
ATOM 4865 C C . LYS B 1 261 ? 15.35837 -14.23672 54.62142 1.000 87.83029 244 LYS B C 1
ATOM 4866 O O . LYS B 1 261 ? 16.23982 -13.75152 53.90759 1.000 76.76686 244 LYS B O 1
ATOM 4872 N N . VAL B 1 262 ? 15.49106 -14.38392 55.93721 1.000 88.01886 245 VAL B N 1
ATOM 4873 C CA . VAL B 1 262 ? 16.69462 -13.98351 56.65488 1.000 82.25676 245 VAL B CA 1
ATOM 4874 C C . VAL B 1 262 ? 17.28537 -15.20918 57.33865 1.000 86.17460 245 VAL B C 1
ATOM 4875 O O . VAL B 1 262 ? 16.55802 -16.02770 57.91212 1.000 89.17984 245 VAL B O 1
ATOM 4879 N N . HIS B 1 263 ? 18.61066 -15.34208 57.25577 1.000 82.68392 246 HIS B N 1
ATOM 4880 C CA . HIS B 1 263 ? 19.34410 -16.48645 57.79517 1.000 79.11354 246 HIS B CA 1
ATOM 4881 C C . HIS B 1 263 ? 20.33254 -15.97887 58.83780 1.000 84.95991 246 HIS B C 1
ATOM 4882 O O . HIS B 1 263 ? 21.49487 -15.69084 58.51092 1.000 86.41069 246 HIS B O 1
ATOM 4889 N N . PRO B 1 264 ? 19.91047 -15.82694 60.09830 1.000 89.12824 247 PRO B N 1
ATOM 4890 C CA . PRO B 1 264 ? 20.84934 -15.34319 61.12873 1.000 89.64984 247 PRO B CA 1
ATOM 4891 C C . PRO B 1 264 ? 22.09635 -16.19971 61.28570 1.000 87.87652 247 PRO B C 1
ATOM 4892 O O . PRO B 1 264 ? 23.17823 -15.66595 61.56263 1.000 88.53777 247 PRO B O 1
ATOM 4896 N N . GLU B 1 265 ? 21.97320 -17.51941 61.12086 1.000 84.71444 248 GLU B N 1
ATOM 4897 C CA . GLU B 1 265 ? 23.09272 -18.42497 61.36307 1.000 92.62092 248 GLU B CA 1
ATOM 4898 C C . GLU B 1 265 ? 24.22129 -18.29347 60.34028 1.000 91.27919 248 GLU B C 1
ATOM 4899 O O . GLU B 1 265 ? 25.33685 -18.74696 60.61665 1.000 97.00988 248 GLU B O 1
ATOM 4905 N N . LEU B 1 266 ? 23.96761 -17.71497 59.16942 1.000 82.82012 249 LEU B N 1
ATOM 4906 C CA . LEU B 1 266 ? 25.00059 -17.52256 58.15611 1.000 84.56259 249 LEU B CA 1
ATOM 4907 C C . LEU B 1 266 ? 25.45605 -16.06891 58.10513 1.000 77.50763 249 LEU B C 1
ATOM 4908 O O . LEU B 1 266 ? 24.64068 -15.14755 58.20986 1.000 77.11898 249 LEU B O 1
ATOM 4913 N N . HIS B 1 267 ? 26.76408 -15.86869 57.93702 1.000 72.88681 250 HIS B N 1
ATOM 4914 C CA . HIS B 1 267 ? 27.30733 -14.52625 57.78893 1.000 75.02855 250 HIS B CA 1
ATOM 4915 C C . HIS B 1 267 ? 28.59807 -14.59205 56.98485 1.000 73.29053 250 HIS B C 1
ATOM 4916 O O . HIS B 1 267 ? 29.28049 -15.61951 56.95905 1.000 78.95145 250 HIS B O 1
ATOM 4923 N N . VAL B 1 268 ? 28.92312 -13.48332 56.32895 1.000 66.43301 251 VAL B N 1
ATOM 4924 C CA . VAL B 1 268 ? 30.18665 -13.35212 55.61183 1.000 71.50254 251 VAL B CA 1
ATOM 4925 C C . VAL B 1 268 ? 31.27146 -12.92594 56.59293 1.000 73.65746 251 VAL B C 1
ATOM 4926 O O . VAL B 1 268 ? 31.03710 -12.09352 57.47834 1.000 71.95168 251 VAL B O 1
ATOM 4930 N N . GLU B 1 269 ? 32.46151 -13.50521 56.44287 1.000 76.13119 252 GLU B N 1
ATOM 4931 C CA . GLU B 1 269 ? 33.53307 -13.27892 57.40288 1.000 69.34292 252 GLU B CA 1
ATOM 4932 C C . GLU B 1 269 ? 33.91126 -11.80004 57.44749 1.000 73.89352 252 GLU B C 1
ATOM 4933 O O . GLU B 1 269 ? 33.99163 -11.14473 56.40126 1.000 79.13914 252 GLU B O 1
ATOM 4939 N N . PRO B 1 270 ? 34.14638 -11.24503 58.63176 1.000 78.22436 253 PRO B N 1
ATOM 4940 C CA . PRO B 1 270 ? 34.57535 -9.84834 58.73328 1.000 77.21800 253 PRO B CA 1
ATOM 4941 C C . PRO B 1 270 ? 36.04315 -9.66422 58.37165 1.000 79.08044 253 PRO B C 1
ATOM 4942 O O . PRO B 1 270 ? 36.84296 -10.60231 58.37228 1.000 76.55004 253 PRO B O 1
ATOM 4946 N N . VAL B 1 271 ? 36.38083 -8.41823 58.04682 1.000 71.68437 254 VAL B N 1
ATOM 4947 C CA . VAL B 1 271 ? 37.74420 -8.02490 57.71046 1.000 75.57327 254 VAL B CA 1
ATOM 4948 C C . VAL B 1 271 ? 38.34341 -7.30807 58.91342 1.000 77.72069 254 VAL B C 1
ATOM 4949 O O . VAL B 1 271 ? 37.77407 -6.32908 59.41291 1.000 74.25912 254 VAL B O 1
ATOM 4953 N N . THR B 1 272 ? 39.49237 -7.79476 59.37640 1.000 72.91421 255 THR B N 1
ATOM 4954 C CA . THR B 1 272 ? 40.16751 -7.25033 60.54784 1.000 71.69789 255 THR B CA 1
ATOM 4955 C C . THR B 1 272 ? 41.12288 -6.13215 60.14440 1.000 73.55798 255 THR B C 1
ATOM 4956 O O . THR B 1 272 ? 41.87335 -6.26800 59.17237 1.000 79.12210 255 THR B O 1
ATOM 4960 N N . ASN B 1 273 ? 41.08298 -5.02500 60.88910 1.000 75.57683 256 ASN B N 1
ATOM 4961 C CA . ASN B 1 273 ? 41.90927 -3.86085 60.60213 1.000 73.39625 256 ASN B CA 1
ATOM 4962 C C . ASN B 1 273 ? 42.38392 -3.21234 61.89621 1.000 71.66107 256 ASN B C 1
ATOM 4963 O O . ASN B 1 273 ? 41.77925 -3.37271 62.95933 1.000 71.73089 256 ASN B O 1
ATOM 4968 N N . ASP B 1 274 ? 43.48482 -2.47122 61.78583 1.000 75.36498 257 ASP B N 1
ATOM 4969 C CA . ASP B 1 274 ? 44.05286 -1.69953 62.88471 1.000 72.67562 257 ASP B CA 1
ATOM 4970 C C . ASP B 1 274 ? 43.88655 -0.22389 62.55042 1.000 65.94749 257 ASP B C 1
ATOM 4971 O O . ASP B 1 274 ? 44.48334 0.26074 61.58313 1.000 69.34702 257 ASP B O 1
ATOM 4976 N N . ARG B 1 275 ? 43.08662 0.49094 63.33830 1.000 67.56592 258 ARG B N 1
ATOM 4977 C CA . ARG B 1 275 ? 42.84727 1.89418 63.03350 1.000 64.68601 258 ARG B CA 1
ATOM 4978 C C . ARG B 1 275 ? 42.48619 2.66430 64.29565 1.000 58.68146 258 ARG B C 1
ATOM 4979 O O . ARG B 1 275 ? 41.75851 2.15956 65.15492 1.000 47.79248 258 ARG B O 1
ATOM 4987 N N . ALA B 1 276 ? 43.00295 3.89285 64.38680 1.000 61.93656 259 ALA B N 1
ATOM 4988 C CA . ALA B 1 276 ? 42.65593 4.84438 65.44702 1.000 59.85778 259 ALA B CA 1
ATOM 4989 C C . ALA B 1 276 ? 42.85347 4.25738 66.84230 1.000 56.47452 259 ALA B C 1
ATOM 4990 O O . ALA B 1 276 ? 42.10164 4.56028 67.77311 1.000 52.58250 259 ALA B O 1
ATOM 4992 N N . GLY B 1 277 ? 43.86795 3.41441 67.00020 1.000 59.25073 260 GLY B N 1
ATOM 4993 C CA . GLY B 1 277 ? 44.17445 2.84980 68.29645 1.000 60.00629 260 GLY B CA 1
ATOM 4994 C C . GLY B 1 277 ? 43.38056 1.62033 68.66318 1.000 61.51274 260 GLY B C 1
ATOM 4995 O O . GLY B 1 277 ? 43.32269 1.26934 69.84686 1.000 62.54026 260 GLY B O 1
ATOM 4996 N N . VAL B 1 278 ? 42.75195 0.96205 67.69447 1.000 60.67262 261 VAL B N 1
ATOM 4997 C CA . VAL B 1 278 ? 41.93394 -0.21803 67.94245 1.000 59.76857 261 VAL B CA 1
ATOM 4998 C C . VAL B 1 278 ? 42.55899 -1.38949 67.19981 1.000 66.81425 261 VAL B C 1
ATOM 4999 O O . VAL B 1 278 ? 42.73723 -1.33303 65.97556 1.000 67.24704 261 VAL B O 1
ATOM 5003 N N . LYS B 1 279 ? 42.87855 -2.44999 67.93726 1.000 68.00422 262 LYS B N 1
ATOM 5004 C CA . LYS B 1 279 ? 43.44598 -3.66335 67.36441 1.000 69.77799 262 LYS B CA 1
ATOM 5005 C C . LYS B 1 279 ? 42.32925 -4.57822 66.87873 1.000 68.39030 262 LYS B C 1
ATOM 5006 O O . LYS B 1 279 ? 41.44258 -4.95068 67.65452 1.000 65.98504 262 LYS B O 1
ATOM 5012 N N . GLY B 1 280 ? 42.37881 -4.93840 65.59941 1.000 71.01137 263 GLY B N 1
ATOM 5013 C CA . GLY B 1 280 ? 41.42372 -5.86210 65.02270 1.000 71.62719 263 GLY B CA 1
ATOM 5014 C C . GLY B 1 280 ? 39.99751 -5.35702 64.99110 1.000 73.24097 263 GLY B C 1
ATOM 5015 O O . GLY B 1 280 ? 39.07311 -6.05285 65.42240 1.000 76.19381 263 GLY B O 1
ATOM 5016 N N . ARG B 1 281 ? 39.80874 -4.14062 64.48690 1.000 71.35812 264 ARG B N 1
ATOM 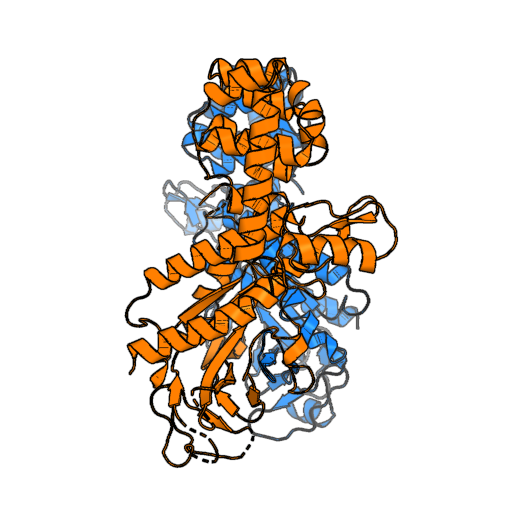5017 C CA . ARG B 1 281 ? 38.46477 -3.62574 64.27031 1.000 71.83181 264 ARG B CA 1
ATOM 5018 C C . ARG B 1 281 ? 37.73663 -4.46290 63.22725 1.000 73.39252 264 ARG B C 1
ATOM 5019 O O . ARG B 1 281 ? 38.26606 -4.72841 62.14393 1.000 68.96818 264 ARG B O 1
ATOM 5027 N N . SER B 1 282 ? 36.51796 -4.88028 63.55964 1.000 68.06577 265 SER B N 1
ATOM 5028 C CA . SER B 1 282 ? 35.73909 -5.72745 62.66919 1.000 66.10327 265 SER B CA 1
ATOM 5029 C C . SER B 1 282 ? 35.01268 -4.88079 61.63124 1.000 67.93520 265 SER B C 1
ATOM 5030 O O . SER B 1 282 ? 34.28235 -3.94720 61.97794 1.000 70.61778 265 SER B O 1
ATOM 5033 N N . TYR B 1 283 ? 35.21614 -5.21267 60.35833 1.000 68.25817 266 TYR B N 1
ATOM 5034 C CA . TYR B 1 283 ? 34.60888 -4.51264 59.23670 1.000 68.39572 266 TYR B CA 1
ATOM 5035 C C . TYR B 1 283 ? 33.80281 -5.48262 58.38457 1.000 71.54040 266 TYR B C 1
ATOM 5036 O O . TYR B 1 283 ? 34.16397 -6.65391 58.24065 1.000 72.53316 266 TYR B O 1
ATOM 5045 N N . GLY B 1 284 ? 32.72003 -4.97050 57.80864 1.000 66.47805 267 GLY B N 1
ATOM 5046 C CA . GLY B 1 284 ? 32.01844 -5.68107 56.74353 1.000 67.23908 267 GLY B CA 1
ATOM 5047 C C . GLY B 1 284 ? 31.59215 -7.09149 57.08230 1.000 69.68069 267 GLY B C 1
ATOM 5048 O O . GLY B 1 284 ? 31.76221 -8.00322 56.26325 1.000 73.47549 267 GLY B O 1
ATOM 5049 N N . GLN B 1 285 ? 31.04484 -7.29772 58.27772 1.000 72.42564 268 GLN B N 1
ATOM 5050 C CA . GLN B 1 285 ? 30.36653 -8.54979 58.59664 1.000 74.92663 268 GLN B CA 1
ATOM 5051 C C . GLN B 1 285 ? 28.92245 -8.47825 58.12221 1.000 76.81330 268 GLN B C 1
ATOM 5052 O O . GLN B 1 285 ? 28.14199 -7.66815 58.62745 1.000 78.95602 268 GLN B O 1
ATOM 5058 N N . HIS B 1 286 ? 28.56808 -9.28370 57.13103 1.000 73.66960 269 HIS B N 1
ATOM 5059 C CA . HIS B 1 286 ? 27.24378 -9.18747 56.54265 1.000 66.57373 269 HIS B CA 1
ATOM 5060 C C . HIS B 1 286 ? 26.40075 -10.40431 56.89550 1.000 6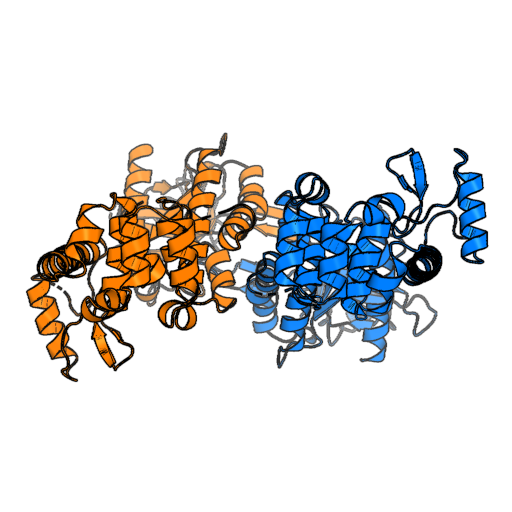5.68532 269 HIS B C 1
ATOM 5061 O O . HIS B 1 286 ? 26.91500 -11.51326 57.05493 1.000 65.47633 269 HIS B O 1
ATOM 5068 N N . THR B 1 287 ? 25.09572 -10.17743 57.01545 1.000 61.68034 270 THR B N 1
ATOM 5069 C CA . THR B 1 287 ? 24.12190 -11.24684 57.17234 1.000 60.65907 270 THR B CA 1
ATOM 5070 C C . THR B 1 287 ? 23.62965 -11.64886 55.78957 1.000 59.87650 270 THR B C 1
ATOM 5071 O O . THR B 1 287 ? 23.39823 -10.79410 54.92979 1.000 61.28101 270 THR B O 1
ATOM 5075 N N . VAL B 1 288 ? 23.46996 -12.94571 55.57440 1.000 59.91749 271 VAL B N 1
ATOM 5076 C CA . VAL B 1 288 ? 23.08131 -13.45569 54.26701 1.000 66.69426 271 VAL B CA 1
ATOM 5077 C C . VAL B 1 288 ? 21.56136 -13.50965 54.18165 1.000 64.79915 271 VAL B C 1
ATOM 5078 O O . VAL B 1 288 ? 20.89519 -14.06114 55.06581 1.000 68.33875 271 VAL B O 1
ATOM 5082 N N . TYR B 1 289 ? 21.01568 -12.93323 53.11511 1.000 67.50105 272 TYR B N 1
ATOM 5083 C CA . TYR B 1 289 ? 19.58984 -12.92794 52.82714 1.000 70.80664 272 TYR B CA 1
ATOM 5084 C C . TYR B 1 289 ? 19.34580 -13.72410 51.55238 1.000 67.25896 272 TYR B C 1
ATOM 5085 O O . TYR B 1 289 ? 20.25436 -13.91952 50.74076 1.000 71.03443 272 TYR B O 1
ATOM 5094 N N . SER B 1 290 ? 18.10726 -14.18215 51.36977 1.000 63.24980 273 SER B N 1
ATOM 5095 C CA . SER B 1 290 ? 17.76838 -14.95788 50.18585 1.000 73.72458 273 SER B CA 1
ATOM 5096 C C . SER B 1 290 ? 16.46786 -14.49230 49.54487 1.000 73.12569 273 SER B C 1
ATOM 5097 O O . SER B 1 290 ? 15.58337 -13.93597 50.20178 1.000 69.83323 273 SER B O 1
ATOM 5100 N N . LEU B 1 291 ? 16.37505 -14.74698 48.23967 1.000 81.72708 274 LEU B N 1
ATOM 5101 C CA . LEU B 1 291 ? 15.19623 -14.48939 47.42631 1.000 77.76259 274 LEU B CA 1
ATOM 5102 C C . LEU B 1 291 ? 14.94948 -15.71248 46.55246 1.000 84.89208 274 LEU B C 1
ATOM 5103 O O . LEU B 1 291 ? 15.87032 -16.48000 46.26977 1.000 84.34364 274 LEU B O 1
ATOM 5108 N N . LEU B 1 292 ? 13.70742 -15.88612 46.10084 1.000 93.06941 275 LEU B N 1
ATOM 5109 C CA . LEU B 1 292 ? 13.40037 -17.02875 45.24608 1.000 91.92293 275 LEU B CA 1
ATOM 5110 C C . LEU B 1 292 ? 14.11059 -16.88860 43.90566 1.000 93.27991 275 LEU B C 1
ATOM 5111 O O . LEU B 1 292 ? 14.09983 -15.81776 43.29009 1.000 98.46100 275 LEU B O 1
ATOM 5116 N N . ARG B 1 293 ? 14.73032 -17.97791 43.46104 1.000 89.61923 276 ARG B N 1
ATOM 5117 C CA . ARG B 1 293 ? 15.55547 -17.97981 42.25761 1.000 86.04534 276 ARG B CA 1
ATOM 5118 C C . ARG B 1 293 ? 14.72225 -18.15171 40.99148 1.000 86.13031 276 ARG B C 1
ATOM 5119 O O . ARG B 1 293 ? 13.49207 -18.13669 41.03925 1.000 88.81309 276 ARG B O 1
ATOM 5127 N N . ASP B 1 299 ? 11.98998 -24.38327 44.63475 1.000 123.05787 282 ASP B N 1
ATOM 5128 C CA . ASP B 1 299 ? 12.10153 -23.58444 45.84980 1.000 120.37116 282 ASP B CA 1
ATOM 5129 C C . ASP B 1 299 ? 13.53090 -23.09057 46.04743 1.000 114.61355 282 ASP B C 1
ATOM 5130 O O . ASP B 1 299 ? 13.86344 -22.53552 47.09522 1.000 114.67684 282 ASP B O 1
ATOM 5135 N N . ALA B 1 300 ? 14.37029 -23.29609 45.03363 1.000 112.00951 283 ALA B N 1
ATOM 5136 C CA . ALA B 1 300 ? 15.75276 -22.84544 45.10822 1.000 102.71435 283 ALA B CA 1
ATOM 5137 C C . ALA B 1 300 ? 15.80062 -21.32554 45.19203 1.000 100.60919 283 ALA B C 1
ATOM 5138 O O . ALA B 1 300 ? 14.99520 -20.62608 44.57157 1.000 103.08091 283 ALA B O 1
ATOM 5140 N N . ARG B 1 301 ? 16.73470 -20.81689 45.98864 1.000 93.23085 284 ARG B N 1
ATOM 5141 C CA . ARG B 1 301 ? 16.80054 -19.40232 46.31923 1.000 88.54736 284 ARG B CA 1
ATOM 5142 C C . ARG B 1 301 ? 18.13093 -18.79472 45.89347 1.000 83.03731 284 ARG B C 1
ATOM 5143 O O . ARG B 1 301 ? 19.05945 -19.49175 45.47694 1.000 77.19349 284 ARG B O 1
ATOM 5151 N N . VAL B 1 302 ? 18.21248 -17.47085 46.01976 1.000 86.16788 285 VAL B N 1
ATOM 5152 C CA . VAL B 1 302 ? 19.42403 -16.71391 45.72617 1.000 81.21984 285 VAL B CA 1
ATOM 5153 C C . VAL B 1 302 ? 19.89550 -16.05707 47.01251 1.000 76.54250 285 VAL B C 1
ATOM 5154 O O . VAL B 1 302 ? 19.21082 -15.18019 47.55141 1.000 75.61252 285 VAL B O 1
ATOM 5158 N N . PHE B 1 303 ? 21.07820 -16.44426 47.47652 1.000 78.21627 286 PHE B N 1
ATOM 5159 C CA . PHE B 1 303 ? 21.65858 -15.89545 48.69275 1.000 75.94141 286 PHE B CA 1
ATOM 5160 C C . PHE B 1 303 ? 22.61241 -14.76512 48.32957 1.000 73.44644 286 PHE B C 1
ATOM 5161 O O . PHE B 1 303 ? 23.36272 -14.86199 47.35421 1.000 82.48823 286 PHE B O 1
ATOM 5169 N N . PHE B 1 304 ? 22.56224 -13.68205 49.10045 1.000 66.87495 287 PHE B N 1
ATOM 5170 C CA . PHE B 1 304 ? 23.43687 -12.54609 48.85479 1.000 74.40121 287 PHE B CA 1
ATOM 5171 C C . PHE B 1 304 ? 23.66792 -11.80653 50.15946 1.000 72.77275 287 PHE B C 1
ATOM 5172 O O . PHE B 1 304 ? 22.79273 -11.80591 51.03402 1.000 67.67401 287 PHE B O 1
ATOM 5180 N N . PRO B 1 305 ? 24.82620 -11.16542 50.32046 1.000 72.58863 288 PRO B N 1
ATOM 5181 C CA . PRO B 1 305 ? 25.03046 -10.30233 51.48772 1.000 65.09166 288 PRO B CA 1
ATOM 5182 C C . PRO B 1 305 ? 24.55369 -8.88745 51.21360 1.000 66.34633 288 PRO B C 1
ATOM 5183 O O . PRO B 1 305 ? 24.91937 -8.28187 50.20020 1.000 70.91233 288 PRO B O 1
ATOM 5187 N N . MET B 1 306 ? 23.72568 -8.35409 52.10472 1.000 61.47533 289 MET B N 1
ATOM 5188 C CA . MET B 1 306 ? 23.18172 -7.01871 51.93220 1.000 65.60774 289 MET B CA 1
ATOM 5189 C C . MET B 1 306 ? 23.06171 -6.35309 53.29292 1.000 63.09073 289 MET B C 1
ATOM 5190 O O . MET B 1 306 ? 22.82875 -7.01332 54.30957 1.000 61.45651 289 MET B O 1
ATOM 5195 N N . GLU B 1 307 ? 23.23640 -5.03500 53.29914 1.000 61.21480 290 GLU B N 1
ATOM 5196 C CA . GLU B 1 307 ? 23.09098 -4.25064 54.51287 1.000 64.65070 290 GLU B CA 1
ATOM 5197 C C . GLU B 1 307 ? 22.65595 -2.84373 54.13843 1.000 61.24089 290 GLU B C 1
ATOM 5198 O O . GLU B 1 307 ? 22.75460 -2.42561 52.98232 1.000 60.73178 290 GLU B O 1
ATOM 5204 N N . TRP B 1 308 ? 22.16871 -2.11891 55.13675 1.000 60.67869 291 TRP B N 1
ATOM 5205 C CA . TRP B 1 308 ? 21.72294 -0.75147 54.93618 1.000 59.93960 291 TRP B CA 1
ATOM 5206 C C . TRP B 1 308 ? 22.90024 0.20996 54.99691 1.000 56.64877 291 TRP B C 1
ATOM 5207 O O . TRP B 1 308 ? 23.90599 -0.04450 55.66553 1.000 51.27341 291 TRP B O 1
ATOM 5218 N N . ALA B 1 309 ? 22.76639 1.32463 54.28619 1.000 58.30890 292 ALA B N 1
ATOM 5219 C CA . ALA B 1 309 ? 23.81066 2.34338 54.26809 1.000 56.29341 292 ALA B CA 1
ATOM 5220 C C . ALA B 1 309 ? 23.79501 3.05453 55.61272 1.000 50.86648 292 ALA B C 1
ATOM 5221 O O . ALA B 1 309 ? 22.95234 3.91700 55.86867 1.000 50.97060 292 ALA B O 1
ATOM 5223 N N . THR B 1 310 ? 24.73855 2.69137 56.47912 1.000 47.09738 293 THR B N 1
ATOM 5224 C CA . THR B 1 310 ? 24.68875 3.06095 57.88909 1.000 52.56571 293 THR B CA 1
ATOM 5225 C C . THR B 1 310 ? 24.87275 4.55170 58.18815 1.000 45.94790 293 THR B C 1
ATOM 5226 O O . THR B 1 310 ? 24.47092 4.98589 59.27501 1.000 43.79561 293 THR B O 1
ATOM 5230 N N . PRO B 1 311 ? 25.47440 5.37387 57.31471 1.000 47.35207 294 PRO B N 1
ATOM 5231 C CA . PRO B 1 311 ? 25.43643 6.81888 57.58703 1.000 44.22646 294 PRO B CA 1
ATOM 5232 C C . PRO B 1 311 ? 24.03796 7.41035 57.51990 1.000 47.64597 294 PRO B C 1
ATOM 5233 O O . PRO B 1 311 ? 23.77609 8.41728 58.18922 1.000 45.50629 294 PRO B O 1
ATOM 5237 N N . ILE B 1 312 ? 23.13553 6.81351 56.73440 1.000 42.20815 295 ILE B N 1
ATOM 5238 C CA . ILE B 1 312 ? 21.76781 7.32195 56.62165 1.000 42.10712 295 ILE B CA 1
ATOM 5239 C C . ILE B 1 312 ? 21.07974 7.34104 57.98190 1.000 41.63304 295 ILE B C 1
ATOM 5240 O O . ILE B 1 312 ? 20.41860 8.32015 58.34817 1.000 41.81140 295 ILE B O 1
ATOM 5245 N N . SER B 1 313 ? 21.21186 6.25517 58.74580 1.000 42.85616 296 SER B N 1
ATOM 5246 C CA . SER B 1 313 ? 20.62914 6.22667 60.08392 1.000 47.78223 296 SER B CA 1
ATOM 5247 C C . SER B 1 313 ? 21.23822 7.30116 60.97774 1.000 49.03157 296 SER B C 1
ATOM 5248 O O . SER B 1 313 ? 20.52811 7.94850 61.75627 1.000 46.41725 296 SER B O 1
ATOM 5251 N N . THR B 1 314 ? 22.55329 7.50417 60.88155 1.000 43.95185 297 THR B N 1
ATOM 5252 C CA . THR B 1 314 ? 23.21087 8.50164 61.71904 1.000 43.13059 297 THR B CA 1
ATOM 5253 C C . THR B 1 314 ? 22.82905 9.92267 61.32364 1.000 42.75379 297 THR B C 1
ATOM 5254 O O . THR B 1 314 ? 22.56957 10.76478 62.19312 1.000 39.21092 297 THR B O 1
ATOM 5258 N N . VAL B 1 315 ? 22.77740 10.20755 60.01993 1.000 44.35423 298 VAL B N 1
ATOM 5259 C CA . VAL B 1 315 ? 22.42392 11.55395 59.58275 1.000 42.10447 298 VAL B CA 1
ATOM 5260 C C . VAL B 1 315 ? 20.99593 11.87182 59.99818 1.000 44.81387 298 VAL B C 1
ATOM 5261 O O . VAL B 1 315 ? 20.67519 13.01785 60.33760 1.000 46.35247 298 VAL B O 1
ATOM 5265 N N . LYS B 1 316 ? 20.12663 10.85979 60.00173 1.000 44.75116 299 LYS B N 1
ATOM 5266 C CA . LYS B 1 316 ? 18.76306 11.02918 60.48793 1.000 46.94804 299 LYS B CA 1
ATOM 5267 C C . LYS B 1 316 ? 18.74096 11.48431 61.94205 1.000 43.05362 299 LYS B C 1
ATOM 5268 O O . LYS B 1 316 ? 17.85085 12.24347 62.34169 1.000 47.19149 299 LYS B O 1
ATOM 5274 N N . SER B 1 317 ? 19.70414 11.02601 62.74715 1.000 47.11208 300 SER B N 1
ATOM 5275 C CA . SER B 1 317 ? 19.78235 11.39828 64.15583 1.000 51.79149 300 SER B CA 1
ATOM 5276 C C . SER B 1 317 ? 20.19951 12.84667 64.36444 1.000 47.74065 300 SER B C 1
ATOM 5277 O O . SER B 1 317 ? 20.16773 13.32141 65.50479 1.000 53.07579 300 SER B O 1
ATOM 5280 N N . MET B 1 318 ? 20.59758 13.55213 63.30555 1.000 51.89483 301 MET B N 1
ATOM 5281 C CA . MET B 1 318 ? 20.96431 14.95596 63.42528 1.000 52.03732 301 MET B CA 1
ATOM 5282 C C . MET B 1 318 ? 19.75518 15.87738 63.45326 1.000 51.34693 301 MET B C 1
ATOM 5283 O O . MET B 1 318 ? 19.92483 17.08216 63.67139 1.000 63.68762 301 MET B O 1
ATOM 5288 N N . ASN B 1 319 ? 18.55300 15.33804 63.25774 1.000 55.68031 302 ASN B N 1
ATOM 5289 C CA . ASN B 1 319 ? 17.30875 16.10276 63.29963 1.000 53.70282 302 ASN B CA 1
ATOM 5290 C C . ASN B 1 319 ? 17.36929 17.28751 62.33618 1.000 51.52471 302 ASN B C 1
ATOM 5291 O O . ASN B 1 319 ? 17.17728 18.44553 62.70955 1.000 57.22271 302 ASN B O 1
ATOM 5296 N N . LEU B 1 320 ? 17.64593 16.97309 61.07528 1.000 46.72533 303 LEU B N 1
ATOM 5297 C CA . LEU B 1 320 ? 17.62509 17.98859 60.03884 1.000 45.48547 303 LEU B CA 1
ATOM 5298 C C . LEU B 1 320 ? 16.19005 18.24239 59.59535 1.000 47.33315 303 LEU B C 1
ATOM 5299 O O . LEU B 1 320 ? 15.30284 17.40095 59.76223 1.000 47.03680 303 LEU B O 1
ATOM 5304 N N . GLU B 1 321 ? 15.96313 19.42510 59.03234 1.000 47.19940 304 GLU B N 1
ATOM 5305 C CA . GLU B 1 321 ? 14.66352 19.70320 58.44197 1.000 47.26529 304 GLU B CA 1
ATOM 5306 C C . GLU B 1 321 ? 14.40926 18.71771 57.30752 1.000 50.28947 304 GLU B C 1
ATOM 5307 O O . GLU B 1 321 ? 15.33165 18.33350 56.58275 1.000 49.17393 304 GLU B O 1
ATOM 5313 N N . ASP B 1 322 ? 13.14627 18.29956 57.17267 1.000 53.18238 305 ASP B N 1
ATOM 5314 C CA . ASP B 1 322 ? 12.79889 17.17435 56.30594 1.000 45.30814 305 ASP B CA 1
ATOM 5315 C C . ASP B 1 322 ? 13.34341 17.34432 54.89306 1.000 45.03458 305 ASP B C 1
ATOM 5316 O O . ASP B 1 322 ? 13.91349 16.40942 54.32032 1.000 47.52365 305 ASP B O 1
ATOM 5321 N N . SER B 1 323 ? 13.18256 18.53339 54.31287 1.000 44.84113 306 SER B N 1
ATOM 5322 C CA . SER B 1 323 ? 13.68870 18.74392 52.96207 1.000 40.14400 306 SER B CA 1
ATOM 5323 C C . SER B 1 323 ? 15.21215 18.71620 52.92758 1.000 45.00449 306 SER B C 1
ATOM 5324 O O . SER B 1 323 ? 15.79883 18.23301 51.95271 1.000 43.54661 306 SER B O 1
ATOM 5327 N N . MET B 1 324 ? 15.86646 19.21087 53.98165 1.000 47.39999 307 MET B N 1
ATOM 5328 C CA . MET B 1 324 ? 17.32394 19.15259 54.04480 1.000 46.97071 307 MET B CA 1
ATOM 5329 C C . MET B 1 324 ? 17.82211 17.71854 54.18799 1.000 48.47143 307 MET B C 1
ATOM 5330 O O . MET B 1 324 ? 18.88219 17.37115 53.65337 1.000 56.66196 307 MET B O 1
ATOM 5335 N N . LEU B 1 325 ? 17.08690 16.87680 54.92220 1.000 38.71908 308 LEU B N 1
ATOM 5336 C CA . LEU B 1 325 ? 17.46804 15.47084 55.02471 1.000 41.15823 308 LEU B CA 1
ATOM 5337 C C . LEU B 1 325 ? 17.37155 14.77866 53.67487 1.000 45.23186 308 LEU B C 1
ATOM 5338 O O . LEU B 1 325 ? 18.24621 13.98485 53.30851 1.000 43.41199 308 LEU B O 1
ATOM 5343 N N . ARG B 1 326 ? 16.30384 15.06016 52.92757 1.000 45.31079 309 ARG B N 1
ATOM 5344 C CA . ARG B 1 326 ? 16.16561 14.51385 51.58403 1.000 43.77531 309 ARG B CA 1
ATOM 5345 C C . ARG B 1 326 ? 17.25372 15.04258 50.65906 1.000 48.37680 309 ARG B C 1
ATOM 5346 O O . ARG B 1 326 ? 17.71501 14.32211 49.76783 1.000 53.54094 309 ARG B O 1
ATOM 5354 N N . VAL B 1 327 ? 17.66655 16.29814 50.85053 1.000 52.18252 310 VAL B N 1
ATOM 5355 C CA . VAL B 1 327 ? 18.72238 16.88284 50.02693 1.000 53.52753 310 VAL B CA 1
ATOM 5356 C C . VAL B 1 327 ? 20.04627 16.17139 50.27033 1.000 56.01282 310 VAL B C 1
ATOM 5357 O O . VAL B 1 327 ? 20.76469 15.81786 49.32704 1.000 56.23335 310 VAL B O 1
ATOM 5361 N N . GLN B 1 328 ? 20.38368 15.94247 51.54135 1.000 55.22797 311 GLN B N 1
ATOM 5362 C CA . GLN B 1 328 ? 21.66605 15.32702 51.86196 1.000 53.20358 311 GLN B CA 1
ATOM 5363 C C . GLN B 1 328 ? 21.69783 13.86973 51.42219 1.000 56.55146 311 GLN B C 1
ATOM 5364 O O . GLN B 1 328 ? 22.70355 13.40124 50.87672 1.000 66.54494 311 GLN B O 1
ATOM 5370 N N . LEU B 1 329 ? 20.60235 13.13989 51.64301 1.000 56.60661 312 LEU B N 1
ATOM 5371 C CA . LEU B 1 329 ? 20.52788 11.76126 51.17332 1.000 56.96799 312 LEU B CA 1
ATOM 5372 C C . LEU B 1 329 ? 20.59159 11.69114 49.65401 1.000 59.03797 312 LEU B C 1
ATOM 5373 O O . LEU B 1 329 ? 21.10606 10.71430 49.09800 1.000 65.82340 312 LEU B O 1
ATOM 5378 N N . LYS B 1 330 ? 20.06900 12.71116 48.96886 1.000 60.93140 313 LYS B N 1
ATOM 5379 C CA . LYS B 1 330 ? 20.19993 12.77949 47.51722 1.000 63.96280 313 LYS B CA 1
ATOM 5380 C C . LYS B 1 330 ? 21.65003 13.00294 47.10703 1.000 65.09782 313 LYS B C 1
ATOM 5381 O O . LYS B 1 330 ? 22.11930 12.42443 46.11989 1.000 67.70867 313 LYS B O 1
ATOM 5387 N N . ALA B 1 331 ? 22.37256 13.84433 47.85039 1.000 63.40351 314 ALA B N 1
ATOM 5388 C CA . ALA B 1 331 ? 23.80325 14.00750 47.61331 1.000 62.43032 314 ALA B CA 1
ATOM 5389 C C . ALA B 1 331 ? 24.57668 12.74543 47.97765 1.000 62.50039 314 ALA B C 1
ATOM 5390 O O . ALA B 1 331 ? 25.58792 12.42617 47.34135 1.000 72.27034 314 ALA B O 1
ATOM 5392 N N . PHE B 1 332 ? 24.12849 12.02828 49.01248 1.000 64.16409 315 PHE B N 1
ATOM 5393 C CA . PHE B 1 332 ? 24.81710 10.81194 49.43767 1.000 63.35936 315 PHE B CA 1
ATOM 5394 C C . PHE B 1 332 ? 24.80746 9.76319 48.33261 1.000 67.47569 315 PHE B C 1
ATOM 5395 O O . PHE B 1 332 ? 25.84927 9.19122 47.99327 1.000 64.42818 315 PHE B O 1
ATOM 5403 N N . CYS B 1 333 ? 23.63232 9.49806 47.75811 1.000 70.75204 316 CYS B N 1
ATOM 5404 C CA . CYS B 1 333 ? 23.53819 8.52233 46.67741 1.000 67.09704 316 CYS B CA 1
ATOM 5405 C C . CYS B 1 333 ? 24.23376 9.00157 45.40765 1.000 81.15200 316 CYS B C 1
ATOM 5406 O O . CYS B 1 333 ? 24.80614 8.18601 44.67564 1.000 80.39506 316 CYS B O 1
ATOM 5409 N N . ALA B 1 334 ? 24.19709 10.30823 45.12799 1.000 76.78197 317 ALA B N 1
ATOM 5410 C CA . ALA B 1 334 ? 24.82193 10.82520 43.91237 1.000 71.03284 317 ALA B CA 1
ATOM 5411 C C . ALA B 1 334 ? 26.33519 10.63738 43.93431 1.000 75.11625 317 ALA B C 1
ATOM 5412 O O . ALA B 1 334 ? 26.93115 10.23990 42.92580 1.000 76.90833 317 ALA B O 1
ATOM 5414 N N . ARG B 1 335 ? 26.97152 10.91432 45.07455 1.000 70.19256 318 ARG B N 1
ATOM 5415 C CA . ARG B 1 335 ? 28.41380 10.73491 45.20625 1.000 74.43007 318 ARG B CA 1
ATOM 5416 C C . ARG B 1 335 ? 28.79173 9.27057 45.38646 1.000 80.58459 318 ARG B C 1
ATOM 5417 O O . ARG B 1 335 ? 29.85752 8.84697 44.92362 1.000 86.14256 318 ARG B O 1
ATOM 5425 N N . PHE B 1 336 ? 27.93812 8.49104 46.05375 1.000 75.78500 319 PHE B N 1
ATOM 5426 C CA . PHE B 1 336 ? 28.22363 7.07501 46.25715 1.000 79.17334 319 PHE B CA 1
ATOM 5427 C C . PHE B 1 336 ? 28.32415 6.34330 44.92386 1.000 81.28847 319 PHE B C 1
ATOM 5428 O O . PHE B 1 336 ? 29.23292 5.52975 44.72039 1.000 80.38467 319 PHE B O 1
ATOM 5436 N N . ASP B 1 337 ? 27.39267 6.61563 44.00467 1.000 78.02327 320 ASP B N 1
ATOM 5437 C CA . ASP B 1 337 ? 27.46618 6.01896 42.67396 1.000 86.61867 320 ASP B CA 1
ATOM 5438 C C . ASP B 1 337 ? 28.69157 6.50829 41.91147 1.000 92.59883 320 ASP B C 1
ATOM 5439 O O . ASP B 1 337 ? 29.30606 5.74205 41.16092 1.000 93.80072 320 ASP B O 1
ATOM 5444 N N . GLN B 1 338 ? 29.05246 7.78429 42.07448 1.000 90.18580 321 GLN B N 1
ATOM 5445 C CA . GLN B 1 338 ? 30.21930 8.31341 41.37407 1.000 92.67990 321 GLN B CA 1
ATOM 5446 C C . GLN B 1 338 ? 31.49625 7.62688 41.84270 1.000 92.54121 321 GLN B C 1
ATOM 5447 O O . GLN B 1 338 ? 32.35601 7.27365 41.02630 1.000 96.62622 321 GLN B O 1
ATOM 5453 N N . LEU B 1 339 ? 31.64059 7.43559 43.15684 1.000 82.10490 322 LEU B N 1
ATOM 5454 C CA . LEU B 1 339 ? 32.79152 6.70327 43.67494 1.000 85.45987 322 LEU B CA 1
ATOM 5455 C C . LEU B 1 339 ? 32.79295 5.26696 43.16754 1.000 91.67699 322 LEU B C 1
ATOM 5456 O O . LEU B 1 339 ? 33.85598 4.69127 42.90811 1.000 92.18374 322 LEU B O 1
ATOM 5461 N N . VAL B 1 340 ? 31.60880 4.66693 43.03739 1.000 93.99874 323 VAL B N 1
ATOM 5462 C CA . VAL B 1 340 ? 31.51185 3.30741 42.51690 1.000 88.38069 323 VAL B CA 1
ATOM 5463 C C . VAL B 1 340 ? 31.94139 3.26657 41.05447 1.000 94.47356 323 VAL B C 1
ATOM 5464 O O . VAL B 1 340 ? 32.60769 2.32168 40.61533 1.000 96.37861 323 VAL B O 1
ATOM 5468 N N . SER B 1 341 ? 31.56424 4.28344 40.27532 1.000 94.12997 324 SER B N 1
ATOM 5469 C CA . SER B 1 341 ? 31.88850 4.27944 38.85225 1.000 97.20402 324 SER B CA 1
ATOM 5470 C C . SER B 1 341 ? 33.39365 4.33520 38.63119 1.000 101.37326 324 SER B C 1
ATOM 5471 O O . SER B 1 341 ? 33.91749 3.69810 37.70780 1.000 110.74336 324 SER B O 1
ATOM 5474 N N . GLN B 1 342 ? 34.10454 5.09595 39.46829 1.000 100.80633 325 GLN B N 1
ATOM 5475 C CA . GLN B 1 342 ? 35.55270 5.20700 39.36459 1.000 102.10040 325 GLN B CA 1
ATOM 5476 C C . GLN B 1 342 ? 36.28130 4.01482 39.96349 1.000 106.33241 325 GLN B C 1
ATOM 5477 O O . GLN B 1 342 ? 37.50458 3.92614 39.81146 1.000 109.98380 325 GLN B O 1
ATOM 5483 N N . SER B 1 343 ? 35.56892 3.11066 40.63704 1.000 111.10013 326 SER B N 1
ATOM 5484 C CA . SER B 1 343 ? 36.20401 1.93376 41.21365 1.000 112.23642 326 SER B CA 1
ATOM 5485 C C . SER B 1 343 ? 36.89087 1.09219 40.14610 1.000 111.60775 326 SER B C 1
ATOM 5486 O O . SER B 1 343 ? 36.33841 0.83071 39.07349 1.000 111.62548 326 SER B O 1
ATOM 5489 N N . GLN B 1 344 ? 38.11598 0.68707 40.45119 1.000 111.52715 327 GLN B N 1
ATOM 5490 C CA . GLN B 1 344 ? 38.94660 -0.12263 39.57779 1.000 115.85099 327 GLN B CA 1
ATOM 5491 C C . GLN B 1 344 ? 39.23475 -1.45919 40.24863 1.000 120.94939 327 GLN B C 1
ATOM 5492 O O . GLN B 1 344 ? 39.46473 -1.51403 41.46210 1.000 125.54293 327 GLN B O 1
ATOM 5498 N N . ASN B 1 345 ? 39.20487 -2.53430 39.45802 1.000 110.07928 328 ASN B N 1
ATOM 5499 C CA . ASN B 1 345 ? 39.48194 -3.90573 39.88707 1.000 106.59727 328 ASN B CA 1
ATOM 5500 C C . ASN B 1 345 ? 38.43733 -4.45930 40.84931 1.000 105.76498 328 ASN B C 1
ATOM 5501 O O . ASN B 1 345 ? 38.64037 -5.53936 41.41897 1.000 106.11686 328 ASN B O 1
ATOM 5506 N N . HIS B 1 346 ? 37.32690 -3.75058 41.04864 1.000 108.72835 329 HIS B N 1
ATOM 5507 C CA . HIS B 1 346 ? 36.22477 -4.18292 41.90794 1.000 108.11433 329 HIS B CA 1
ATOM 5508 C C . HIS B 1 346 ? 34.90430 -3.95385 41.17566 1.000 104.83236 329 HIS B C 1
ATOM 5509 O O . HIS B 1 346 ? 33.98382 -3.30500 41.67125 1.000 107.29490 329 HIS B O 1
ATOM 5516 N N . SER B 1 347 ? 34.82030 -4.50448 39.96872 1.000 100.19939 330 SER B N 1
ATOM 5517 C CA . SER B 1 347 ? 33.69408 -4.24638 39.08401 1.000 104.07943 330 SER B CA 1
ATOM 5518 C C . SER B 1 347 ? 32.48900 -5.06743 39.52462 1.000 101.15581 330 SER B C 1
ATOM 5519 O O . SER B 1 347 ? 32.56384 -6.29887 39.60574 1.000 99.20973 330 SER B O 1
ATOM 5522 N N . HIS B 1 348 ? 31.39167 -4.37203 39.83555 1.000 98.62276 331 HIS B N 1
ATOM 5523 C CA . HIS B 1 348 ? 30.10713 -4.95646 40.21256 1.000 90.79923 331 HIS B CA 1
ATOM 5524 C C . HIS B 1 348 ? 30.12302 -5.62205 41.58428 1.000 89.42397 331 HIS B C 1
ATOM 5525 O O . HIS B 1 348 ? 29.27875 -6.47917 41.86096 1.000 91.46036 331 HIS B O 1
ATOM 5532 N N . GLU B 1 349 ? 31.05631 -5.25623 42.46252 1.000 89.15462 332 GLU B N 1
ATOM 5533 C CA . GLU B 1 349 ? 31.06189 -5.82888 43.80382 1.000 83.94734 332 GLU B CA 1
ATOM 5534 C C . GLU B 1 349 ? 30.18952 -5.05535 44.78193 1.000 80.54084 332 GLU B C 1
ATOM 5535 O O . GLU B 1 349 ? 29.72818 -5.63041 45.77500 1.000 76.70482 332 GLU B O 1
ATOM 5541 N N . ILE B 1 350 ? 29.94969 -3.77237 44.52750 1.000 85.78741 333 ILE B N 1
ATOM 5542 C CA . ILE B 1 350 ? 29.10332 -2.93998 45.37361 1.000 77.66443 333 ILE B CA 1
ATOM 5543 C C . ILE B 1 350 ? 27.94936 -2.43697 44.52143 1.000 76.87511 333 ILE B C 1
ATOM 5544 O O . ILE B 1 350 ? 28.17039 -1.82511 43.46853 1.000 72.00899 333 ILE B O 1
ATOM 5549 N N . LYS B 1 351 ? 26.72323 -2.69169 44.97130 1.000 83.77280 334 LYS B N 1
ATOM 5550 C CA . LYS B 1 351 ? 25.53149 -2.20081 44.29218 1.000 83.94652 334 LYS B CA 1
ATOM 5551 C C . LYS B 1 351 ? 24.67296 -1.44059 45.28628 1.000 82.10493 334 LYS B C 1
ATOM 5552 O O . LYS B 1 351 ? 24.29449 -1.98409 46.32915 1.000 81.70292 334 LYS B O 1
ATOM 5558 N N . LEU B 1 352 ? 24.37489 -0.18857 44.96432 1.000 76.33082 335 LEU B N 1
ATOM 5559 C CA . LEU B 1 352 ? 23.56335 0.65922 45.82133 1.000 74.81639 335 LEU B CA 1
ATOM 5560 C C . LEU B 1 352 ? 22.11338 0.55831 45.36681 1.000 73.67643 335 LEU B C 1
ATOM 5561 O O . LEU B 1 352 ? 21.78493 0.93452 44.23658 1.000 81.15551 335 LEU B O 1
ATOM 5566 N N . VAL B 1 353 ? 21.25202 0.04751 46.23970 1.000 75.27604 336 VAL B N 1
ATOM 5567 C CA . VAL B 1 353 ? 19.83385 -0.09487 45.93441 1.000 81.62814 336 VAL B CA 1
ATOM 5568 C C . VAL B 1 353 ? 19.14174 1.16823 46.42980 1.000 83.24687 336 VAL B C 1
ATOM 5569 O O . VAL B 1 353 ? 19.01054 1.38467 47.63740 1.000 77.85200 336 VAL B O 1
ATOM 5573 N N . LYS B 1 354 ? 18.69238 1.99934 45.49527 1.000 75.63558 337 LYS B N 1
ATOM 5574 C CA . LYS B 1 354 ? 18.09859 3.28858 45.81460 1.000 68.76995 337 LYS B CA 1
ATOM 5575 C C . LYS B 1 354 ? 16.58212 3.20095 45.73954 1.000 73.45514 337 LYS B C 1
ATOM 5576 O O . LYS B 1 354 ? 16.03071 2.66583 44.77232 1.000 80.56694 337 LYS B O 1
ATOM 5582 N N . GLY B 1 355 ? 15.91865 3.73073 46.75534 1.000 74.32929 338 GLY B N 1
ATOM 5583 C CA . GLY B 1 355 ? 14.46996 3.76873 46.77564 1.000 73.56747 338 GLY B CA 1
ATOM 5584 C C . GLY B 1 355 ? 13.97967 5.05445 47.40198 1.000 71.82540 338 GLY B C 1
ATOM 5585 O O . GLY B 1 355 ? 14.61019 5.61695 48.29967 1.000 75.27542 338 GLY B O 1
ATOM 5586 N N . LEU B 1 356 ? 12.82963 5.51589 46.91195 1.000 70.78592 339 LEU B N 1
ATOM 5587 C CA . LEU B 1 356 ? 12.24859 6.75596 47.41360 1.000 77.30752 339 LEU B CA 1
ATOM 5588 C C . LEU B 1 356 ? 11.69223 6.58119 48.82163 1.000 77.45795 339 LEU B C 1
ATOM 5589 O O . LEU B 1 356 ? 11.72255 7.52380 49.62087 1.000 73.40645 339 LEU B O 1
ATOM 5594 N N . SER B 1 357 ? 11.18664 5.39332 49.14130 1.000 76.61455 340 SER B N 1
ATOM 5595 C CA . SER B 1 357 ? 10.71591 5.05301 50.47557 1.000 74.69968 340 SER B CA 1
ATOM 5596 C C . SER B 1 357 ? 11.26261 3.67751 50.83671 1.000 73.29744 340 SER B C 1
ATOM 5597 O O . SER B 1 357 ? 11.93543 3.02625 50.03196 1.000 77.07849 340 SER B O 1
ATOM 5600 N N . ARG B 1 358 ? 10.98175 3.23217 52.06411 1.000 75.70704 341 ARG B N 1
ATOM 5601 C CA . ARG B 1 358 ? 11.42761 1.90344 52.47190 1.000 75.94449 341 ARG B CA 1
ATOM 5602 C C . ARG B 1 358 ? 10.75635 0.81953 51.63867 1.000 79.44544 341 ARG B C 1
ATOM 5603 O O . ARG B 1 358 ? 11.39976 -0.16094 51.24483 1.000 84.39996 341 ARG B O 1
ATOM 5611 N N . GLY B 1 359 ? 9.45637 0.97210 51.37690 1.000 80.84777 342 GLY B N 1
ATOM 5612 C CA . GLY B 1 359 ? 8.76032 0.01720 50.52981 1.000 85.20418 342 GLY B CA 1
ATOM 5613 C C . GLY B 1 359 ? 9.31372 -0.02830 49.11892 1.000 89.66216 342 GLY B C 1
ATOM 5614 O O . GLY B 1 359 ? 9.44540 -1.10355 48.52839 1.000 91.61286 342 GLY B O 1
ATOM 5615 N N . ASP B 1 360 ? 9.62257 1.14198 48.55054 1.000 90.39029 343 ASP B N 1
ATOM 5616 C CA . ASP B 1 360 ? 10.21324 1.19030 47.21653 1.000 92.01861 343 ASP B CA 1
ATOM 5617 C C . ASP B 1 360 ? 11.53914 0.44398 47.16578 1.000 79.94293 343 ASP B C 1
ATOM 5618 O O . ASP B 1 360 ? 11.87826 -0.14877 46.13509 1.000 75.06238 343 ASP B O 1
ATOM 5623 N N . VAL B 1 361 ? 12.30389 0.46540 48.26003 1.000 81.13575 344 VAL B N 1
ATOM 5624 C CA . VAL B 1 361 ? 13.54915 -0.29429 48.29950 1.000 82.19124 344 VAL B CA 1
ATOM 5625 C C . VAL B 1 361 ? 13.25133 -1.78212 48.19887 1.000 85.94276 344 VAL B C 1
ATOM 5626 O O . VAL B 1 361 ? 13.95952 -2.52837 47.51169 1.000 83.01820 344 VAL B O 1
ATOM 5630 N N . GLY B 1 362 ? 12.18560 -2.23138 48.86687 1.000 87.19522 345 GLY B N 1
ATOM 5631 C CA . GLY B 1 362 ? 11.81834 -3.63553 48.80063 1.000 83.88294 345 GLY B CA 1
ATOM 5632 C C . GLY B 1 362 ? 11.54672 -4.09923 47.38310 1.000 90.32932 345 GLY B C 1
ATOM 5633 O O . GLY B 1 362 ? 11.98721 -5.17666 46.97689 1.000 88.72931 345 GLY B O 1
ATOM 5634 N N . ARG B 1 363 ? 10.83587 -3.28471 46.60094 1.000 92.09159 346 ARG B N 1
ATOM 5635 C CA . ARG B 1 363 ? 10.64099 -3.64503 45.20337 1.000 89.42366 346 ARG B CA 1
ATOM 5636 C C . ARG B 1 363 ? 11.92278 -3.45377 44.40592 1.000 87.78323 346 ARG B C 1
ATOM 5637 O O . ARG B 1 363 ? 12.16734 -4.19024 43.44492 1.000 93.24739 346 ARG B O 1
ATOM 5645 N N . ALA B 1 364 ? 12.75647 -2.48608 44.79652 1.000 81.35929 347 ALA B N 1
ATOM 5646 C CA . ALA B 1 364 ? 14.02611 -2.27578 44.10949 1.000 78.96038 347 ALA B CA 1
ATOM 5647 C C . ALA B 1 364 ? 15.00944 -3.40902 44.37522 1.000 82.95987 347 ALA B C 1
ATOM 5648 O O . ALA B 1 364 ? 15.87325 -3.68563 43.53459 1.000 84.82184 347 ALA B O 1
ATOM 5650 N N . ILE B 1 365 ? 14.91316 -4.05585 45.53955 1.000 79.55284 348 ILE B N 1
ATOM 5651 C CA . ILE B 1 365 ? 15.79907 -5.17859 45.83987 1.000 82.24689 348 ILE B CA 1
ATOM 5652 C C . ILE B 1 365 ? 15.55686 -6.32940 44.87016 1.000 89.73917 348 ILE B C 1
ATOM 5653 O O . ILE B 1 365 ? 16.50496 -6.96445 44.38973 1.000 89.42252 348 ILE B O 1
ATOM 5658 N N . ILE B 1 366 ? 14.28641 -6.61666 44.56567 1.000 93.55622 349 ILE B N 1
ATOM 5659 C CA . ILE B 1 366 ? 13.95062 -7.76133 43.71922 1.000 89.64401 349 ILE B CA 1
ATOM 5660 C C . ILE B 1 366 ? 14.58658 -7.61894 42.33985 1.000 88.73756 349 ILE B C 1
ATOM 5661 O O . ILE B 1 366 ? 15.26153 -8.53199 41.85018 1.000 89.11461 349 ILE B O 1
ATOM 5666 N N . ASP B 1 367 ? 14.38014 -6.46734 41.69421 1.000 88.10974 350 ASP B N 1
ATOM 5667 C CA . ASP B 1 367 ? 14.98965 -6.23559 40.38709 1.000 94.44795 350 ASP B CA 1
ATOM 5668 C C . ASP B 1 367 ? 16.50770 -6.16093 40.47984 1.000 93.31273 350 ASP B C 1
ATOM 5669 O O . ASP B 1 367 ? 17.20630 -6.57850 39.55423 1.000 97.76126 350 ASP B O 1
ATOM 5674 N N . ALA B 1 368 ? 17.03786 -5.60590 41.57010 1.000 88.05236 351 ALA B N 1
ATOM 5675 C CA . ALA B 1 368 ? 18.48660 -5.51492 41.72943 1.000 84.70072 351 ALA B CA 1
ATOM 5676 C C . ALA B 1 368 ? 19.12692 -6.89711 41.69261 1.000 88.90914 351 ALA B C 1
ATOM 5677 O O . ALA B 1 368 ? 20.14516 -7.10739 41.02473 1.000 93.55360 351 ALA B O 1
ATOM 5679 N N . VAL B 1 369 ? 18.54280 -7.85093 42.41842 1.000 88.59228 352 VAL B N 1
ATOM 5680 C CA . VAL B 1 369 ? 19.08898 -9.20306 42.46559 1.000 89.98666 352 VAL B CA 1
ATOM 5681 C C . VAL B 1 369 ? 18.91473 -9.89406 41.11889 1.000 93.19814 352 VAL B C 1
ATOM 5682 O O . VAL B 1 369 ? 19.79919 -10.63161 40.66929 1.000 94.61536 352 VAL B O 1
ATOM 5686 N N . ARG B 1 370 ? 17.78259 -9.65464 40.44624 1.000 93.64094 353 ARG B N 1
ATOM 5687 C CA . ARG B 1 370 ? 17.56107 -10.23875 39.12519 1.000 96.62803 353 ARG B CA 1
ATOM 5688 C C . ARG B 1 370 ? 18.61423 -9.77198 38.12849 1.000 96.83197 353 ARG B C 1
ATOM 5689 O O . ARG B 1 370 ? 19.10470 -10.56248 37.31331 1.000 94.34922 353 ARG B O 1
ATOM 5697 N N . GLU B 1 371 ? 18.97102 -8.48657 38.17461 1.000 99.56561 354 GLU B N 1
ATOM 5698 C CA . GLU B 1 371 ? 19.94283 -7.96083 37.22320 1.000 101.37097 354 GLU B CA 1
ATOM 5699 C C . GLU B 1 371 ? 21.35117 -8.45525 37.52948 1.000 96.08151 354 GLU B C 1
ATOM 5700 O O . GLU B 1 371 ? 22.17486 -8.57701 36.61656 1.000 103.46984 354 GLU B O 1
ATOM 5706 N N . GLU B 1 372 ? 21.64464 -8.76146 38.79454 1.000 94.67907 355 GLU B N 1
ATOM 5707 C CA . GLU B 1 372 ? 22.95723 -9.30575 39.12434 1.000 92.04296 355 GLU B CA 1
ATOM 5708 C C . GLU B 1 372 ? 23.06656 -10.76428 38.69470 1.000 95.84104 355 GLU B C 1
ATOM 5709 O O . GLU B 1 372 ? 24.14070 -11.21477 38.28004 1.000 97.52025 355 GLU B O 1
ATOM 5715 N N . GLN B 1 373 ? 21.96470 -11.51168 38.79631 1.000 94.06055 356 GLN B N 1
ATOM 5716 C CA . GLN B 1 373 ? 21.93248 -12.88774 38.30896 1.000 90.75757 356 GLN B CA 1
ATOM 5717 C C . GLN B 1 373 ? 22.18397 -12.94893 36.80694 1.000 93.27799 356 GLN B C 1
ATOM 5718 O O . GLN B 1 373 ? 22.95464 -13.78845 36.32576 1.000 94.93739 356 GLN B O 1
ATOM 5724 N N . ASN B 1 374 ? 21.52265 -12.06844 36.05004 1.000 90.52261 357 ASN B N 1
ATOM 5725 C CA . ASN B 1 374 ? 21.60247 -12.10965 34.59304 1.000 88.52936 357 ASN B CA 1
ATOM 5726 C C . ASN B 1 374 ? 23.02698 -11.88923 34.09539 1.000 91.71597 357 ASN B C 1
ATOM 5727 O O . ASN B 1 374 ? 23.44347 -12.50111 33.10443 1.000 94.31493 357 ASN B O 1
ATOM 5732 N N . ARG B 1 375 ? 23.78946 -11.01716 34.76145 1.000 95.45431 358 ARG B N 1
ATOM 5733 C CA . ARG B 1 375 ? 25.17202 -10.79324 34.34632 1.000 95.67975 358 ARG B CA 1
ATOM 5734 C C . ARG B 1 375 ? 26.00596 -12.05738 34.50953 1.000 99.05880 358 ARG B C 1
ATOM 5735 O O . ARG B 1 375 ? 26.85961 -12.36113 33.66760 1.000 104.52607 358 ARG B O 1
ATOM 5743 N N . LEU B 1 376 ? 25.75733 -12.81911 35.57625 1.000 95.67152 359 LEU B N 1
ATOM 5744 C CA . LEU B 1 376 ? 26.53857 -14.02287 35.83630 1.000 96.88782 359 LEU B CA 1
ATOM 5745 C C . LEU B 1 376 ? 26.05278 -15.19465 34.99151 1.000 96.07462 359 LEU B C 1
ATOM 5746 O O . LEU B 1 376 ? 26.86053 -15.92396 34.40568 1.000 94.94510 359 LEU B O 1
ATOM 5751 N N . GLN B 1 377 ? 24.74050 -15.38952 34.91787 1.000 98.49312 360 GLN B N 1
ATOM 5752 C CA . GLN B 1 377 ? 24.17019 -16.47780 34.13269 1.000 100.81453 360 GLN B CA 1
ATOM 5753 C C . GLN B 1 377 ? 24.24138 -16.17139 32.64034 1.000 95.05659 360 GLN B C 1
ATOM 5754 O O . GLN B 1 377 ? 25.22806 -16.49281 31.97769 1.000 97.52124 360 GLN B O 1
#

Organism: Enterobacteria phage T4 (NCBI:txid10665)

B-factor: mean 71.59, std 20.94, range [31.43, 166.37]

GO terms:
  GO:0003796 lysozyme activity (F, IDA)

Foldseek 3Di:
DALLLLLCLLQNAAQFWDQDPVGFTAHTRGHGQDPDNDPVSSQVSLCVLQVDNQSGGHAPVSSVVSVVVVVVVLVVVQCVDPLRNLLLVQDDRQLNSLLSSVCSPPNPVVSSVPNPLSVCSNVPVLVVSLVVLCVDVVCVVRVLSSNQSSVCSNPVDNPSLAVPFPLLVLLCCCVVVAVVQQCVVHALQQWCKAFDPDGDPQGGQVDGDVRVCVVQHVQAHHHSAEEAEAALQLPADPDDADQVRVCVRQPPLPQKGWDQRMWTAWDFDDPPNDGGDTGGTFTKMWHQDPVDNDNHIYIYTYDYSCVSVVVVVVPDDRSSSSSSSNNNVVNNLVVLCPDPRRNRRYHYQYANHSNRSSVSVVVVRVVSVVVD/DALLLLQCLLQNAAQAWDQDPVGATDHTRGHGQDPDPDPVSSVVSVCVVQVHQNRGDADVVSVVVVVVVLVVLVVVQCVDPQNNLLLVQDDRQLNSLLSSCCSVQNPVRSSVPNVLSVCLNVVVLVVSLVVQCVDPVCVVRVLSSVQSSVCSNPVDNVSLPDPFPLLVLLVCCVVVAVVQVVVVDALQQWAKAFLPGDSQHGQQDGDPVVPCAAHHHSAEEAEAALQLPADPDDDAQVCPCVRFPPQVAKHWDQRMWTAWDFDDPPNDGGDTGDIFTWMWHVVVHIYIYTYDYSVVSNVVVVVVDDSSSSSSSSSSNVVNNVVVLVPDDPHPRRYHYQYHNHSHRSNVSVVVVVVVSVVVVD